Protein 7XJM (pdb70)

Organism: Vibrio cholerae serotype O1 (strain ATCC 39315 / El Tor Inaba N16961) (NCBI:txid243277)

Solvent-accessible surface area: 50312 Å² total; per-residue (Å²): 189,28,130,62,0,78,1,2,0,15,15,73,9,16,18,57,100,5,25,104,60,0,50,182,99,45,60,6,103,27,56,60,45,46,7,17,6,0,37,39,0,38,58,48,10,97,51,25,64,37,40,16,2,0,0,0,0,4,14,12,12,0,19,30,0,44,44,18,24,23,9,42,92,5,54,58,104,80,6,74,38,44,160,12,5,20,94,110,42,30,102,81,128,36,4,88,41,4,98,29,0,0,0,17,12,24,0,0,0,0,0,0,0,14,60,119,115,44,97,91,188,50,4,119,47,4,21,39,0,32,63,92,118,9,61,37,69,0,0,1,0,5,3,2,8,4,0,0,1,0,0,0,11,77,60,65,83,59,4,32,12,34,52,18,139,38,0,73,15,0,16,117,21,1,112,138,0,51,93,6,21,90,15,8,0,1,16,8,0,3,40,2,2,62,46,41,59,4,20,1,0,0,0,18,0,0,5,0,26,73,0,47,114,116,64,18,42,0,54,5,12,27,0,81,102,2,0,0,6,14,8,4,0,0,0,0,7,51,28,10,148,8,59,75,0,0,4,109,1,0,23,7,7,3,60,16,117,6,13,8,92,10,3,68,79,5,0,8,0,8,0,2,94,57,0,65,99,108,11,62,165,158,5,27,110,28,96,5,0,39,9,66,115,68,12,79,102,77,14,60,116,7,71,76,5,9,17,0,18,77,10,1,50,82,24,6,93,81,4,44,113,138,188,83,62,0,66,0,30,0,19,10,43,9,15,19,77,83,1,23,97,58,0,48,164,100,35,52,1,117,25,44,58,34,62,6,54,9,0,41,30,0,42,51,74,36,104,148,104,30,1,0,0,0,0,4,15,13,12,0,20,32,0,40,41,17,23,22,9,48,63,10,55,60,103,90,5,76,40,46,161,12,6,25,97,112,45,30,102,86,128,40,2,81,40,4,96,20,0,0,1,15,12,22,0,0,0,0,0,0,0,17,51,120,130,47,93,82,168,51,2,101,50,4,20,37,0,33,59,93,120,12,61,37,73,0,0,0,0,30,3,4,8,4,1,0,1,0,0,0,6,75,61,64,85,59,4,34,11,32,55,11,156,37,0,91,14,0,31,138,20,1,113,137,0,51,94,6,22,100,51,39,27,2,65,96,0,7,78,7,3,62,69,55,110,3,22,2,0,0,0,16,0,0,0,0,20,35,0,44,122,128,68,20,41,0,50,7,17,27,0,99,102,0,0,0,6,14,8,4,0,0,0,0,6,53,51,9,175,38,69,133,8,0,3,101,2,0,21,8,6,3,59,18,115,9,13,9,88,8,3,65,88,4,0,4,0,8,0,2,97,53,0,69,94,103,11,60,164,158,6,29,109,25,96,6,0,41,10,70,116,68,13,76,102,79,15,56,118,8,72,75,5,7,18,0,20,95,15,1,49,82,20,7,94,89,10,78,160,83,158,61,0,77,0,11,0,16,9,63,8,16,20,76,96,4,24,106,60,0,50,182,97,44,55,6,126,26,56,59,46,70,10,59,12,0,41,47,0,38,56,102,21,99,77,194,79,42,47,36,2,0,0,0,0,4,13,14,14,0,17,36,0,36,36,20,26,21,9,42,83,3,53,60,104,80,6,78,44,44,170,8,5,24,90,112,41,29,101,80,131,31,2,81,40,3,96,29,0,0,0,15,11,21,0,0,0,0,0,0,0,20,52,118,128,38,70,142,133,62,4,90,50,4,21,43,0,33,62,94,132,14,62,37,72,0,0,0,0,30,4,4,7,4,0,0,1,0,0,0,13,83,60,60,83,60,3,32,13,31,32,9,135,37,0,86,15,0,30,138,20,0,109,138,0,47,93,6,21,98,53,41,30,1,43,97,0,6,76,7,3,57,70,59,110,4,26,2,0,0,0,17,0,0,2,0,22,65,0,43,113,136,67,19,41,0,59,13,16,25,0,94,116,0,0,0,6,15,8,4,0,0,0,0,10,52,55,10,178,12,66,76,0,0,4,110,1,0,21,8,7,3,60,15,115,7,12,9,89,8,2,65,74,7,0,6,0,8,0,2,102,58,0,69,104,109,13,62,162,159,7,27,108,26,100,4,0,39,10,70,115,69,11,76,103,75,14,53,109,6,68,74,5,8,22,0,27,79,12,0,60,84,22,13,98,82,4,74,96,165,208,31,148,61,0,24,0,6,0,16,9,49,9,14,20,59,95,9,27,92,63,0,51,166,95,44,57,5,104,27,52,54,24,55,6,40,6,0,32,42,0,36,55,39,14,94,23,1,25,32,10,4,0,0,0,0,0,4,17,14,12,0,17,31,0,33,38,18,22,20,7,40,66,10,53,60,103,80,5,76,38,43,159,13,5,25,94,110,44,29,100,80,128,36,2,80,40,3,92,10,0,0,1,16,10,9,0,0,0,0,0,0,0,17,55,118,130,47,86,82,164,56,3,105,43,3,20,37,0,35,57,96,116,12,62,38,71,0,0,0,0,16,3,4,8,4,0,0,1,0,0,0,9,76,62,65,83,57,4,33,12,30,54,24,152,39,0,72,14,0,27,118,21,0,116,138,0,40,94,7,23,98,31,32,2,2,11,73,0,7,64,5,3,59,70,56,101,4,21,1,0,0,0,18,0,0,0,0,26,42,0,50,121,135,68,20,41,0,55,5,17,39,3,105,106,2,0,0,0,14,9,4,0,1,0,0,9,52,27,9,86,8,63,76,0,0,5,108,1,0,22,3,7,3,58,15,119,14,11,11,112,6,2,65,77,4,0,4,0,7,0,2,96,56,0,61,92,109,7,65,156,159,10,16,108,39,76,21,1,33,8,56,114,69,24,41,102,80,10,61,99,6,72,79,4,8,23,0,22,78,18,0,49,80,29,6,95,96,20,80,162

Foldseek 3Di:
DQLEFEEEEAALQDDPVLQVVLCVVPVYHYPYDYDLELVRQVVVCVVVVDDHFKYKHWLQCQLVCVVVQFFFFADCVLQPLLVLFACVPDQDPSQGPCRFWAFFFKWWKFKKAQVVPDDLVQDAALVSLLPPVLFLAEEEALYLLRLLLRLLVVVVHHSLDLDLVSSVSSLVSVLSNLRNYNYHHRRLVLVCCLVVVHRIYMDMLLSQLLSVVVPTRMFGRQHLAAIEIITMTMGTTNNNPNNSSSSSVNNSSLPLVNVLVSCNNRVTDTSRNSNNVVHDPCSNVPCRHDPDPSSVVRHDYHHHNPPSVVVSVVSSVVSVVD/DAEAEEEEAALLDDPVLQVVLCVVPVYHYNYHYDLELVVQVVVLVVPGFKYKHWLQCQLVCVVVQFFFFADCVLAPLLVLFACVVAQDPSQGPCRFWAFFFKWWKFKKAQVVVDDLVQDAALVSLLDPVLFLAEEEALYLLRLLLRLLVVVVHHSLDLDLVSSVSSLVSLLSNLRNHNYHHRRQVLVCCLVVVHRIYMDMLLSQVLSVVVVTRMFGRQHLAAIEIITMTMGTTPPHPNNSSSSSVVNSSLPLVNVQVSCNNRLTDTSRNSNNVVHDPCSNVVCRHDPDPSSVVRHDYHHHNPPSVVVSVVSSVVSVD/DLEFEEEEAALQDDPVLQVVLCVVPVYHYNYDYDQALVVQVVQLPDPPDAHFKYKHWLQCQLVCVVVQFFFFADCVLAPLLVLFAVVPDQDVSQHPCRFWRFFFKWWKFKKAQCVVDPLPPDAALVSLLDPVLFLAAEEALYLLRLLLRLLFVVVHHSLDLDLVSSVNSLVSLLSNLRNYNYHHRRQSLVCVLVVVHRIYMDILLSQVLSVVVVTRMFGRQHLAAIEMITMTMGTTNNHPCNSSSSSVNNSSLPLVNVLVSCNNRVTDTSRNSNLVVHDPCSNVRCRTDPDPSSVVRHDYHHHNPPSVVVSVVSSVVSVVD/DQLEAEEEEAALQDDPVLQVVLCVVRVYHYNYDYDLELVVVVVCCVVVPDDHFKYKHWLQCQLVCVVVQFFFFADCVLAPLLVLFAVVPDQDPSQGPCRFWAFFFKWWKFKKAQVVVDPLVQDAALVSLLDPVLFLAEEEALYLLRLLLRLLVVVVHHSLALDLVSSVSSLVSVLSNLRNYNYHHRRLVLVCCLVVVHRIYMDILLSQVLSVVVVTRMAGHQHQAAIEIITMTMGGTNNNPNNSSSSSVNSSSLPLVNVLVSCVNRLEDTSRNSNLVVHDPCSNVPCSHVPDPSSVVRHDYHHHNPPSVVVSVVSSVVSVD

Structure (mmCIF, N/CA/C/O backbone):
data_7XJM
#
_entry.id   7XJM
#
_cell.length_a   85.825
_cell.length_b   87.214
_cell.length_c   174.521
_cell.angle_alpha   90.000
_cell.angle_beta   90.000
_cell.angle_gamma   90.000
#
_symmetry.space_group_name_H-M   'P 21 21 21'
#
loop_
_entity.id
_entity.type
_entity.pdbx_description
1 polymer 'Putrescine-binding periplasmic protein'
2 non-polymer SPERMIDINE
3 non-polymer 'HEXAETHYLENE GLYCOL'
4 non-polymer 'TETRAETHYLENE GLYCOL'
5 water water
#
loop_
_atom_site.group_PDB
_atom_site.id
_atom_site.type_symbol
_atom_site.label_atom_id
_atom_site.label_alt_id
_atom_site.label_comp_id
_atom_site.label_asym_id
_atom_site.label_entity_id
_atom_site.label_seq_id
_atom_site.pdbx_PDB_ins_code
_atom_site.Cartn_x
_atom_site.Cartn_y
_atom_site.Cartn_z
_atom_site.occupancy
_atom_site.B_iso_or_equiv
_atom_site.auth_seq_id
_atom_site.auth_comp_id
_atom_site.auth_asym_id
_atom_site.auth_atom_id
_atom_site.pdbx_PDB_model_num
ATOM 1 N N . LYS A 1 4 ? -45.007 -14.948 -18.370 1.00 55.41 23 LYS A N 1
ATOM 2 C CA . LYS A 1 4 ? -44.258 -13.927 -19.108 1.00 53.40 23 LYS A CA 1
ATOM 3 C C . LYS A 1 4 ? -45.107 -12.675 -19.317 1.00 54.45 23 LYS A C 1
ATOM 4 O O . LYS A 1 4 ? -46.232 -12.761 -19.800 1.00 55.67 23 LYS A O 1
ATOM 10 N N . ASP A 1 5 ? -44.567 -11.513 -18.924 1.00 48.57 24 ASP A N 1
ATOM 11 C CA . ASP A 1 5 ? -45.211 -10.200 -19.037 1.00 46.75 24 ASP A CA 1
ATOM 12 C C . ASP A 1 5 ? -46.456 -10.024 -18.122 1.00 49.60 24 ASP A C 1
ATOM 13 O O . ASP A 1 5 ? -47.225 -9.078 -18.313 1.00 50.16 24 ASP A O 1
ATOM 18 N N . GLN A 1 6 ? -46.609 -10.905 -17.101 1.00 44.77 25 GLN A N 1
ATOM 19 C CA . GLN A 1 6 ? -47.668 -10.853 -16.081 1.00 43.83 25 GLN A CA 1
ATOM 20 C C . GLN A 1 6 ? -47.113 -10.108 -14.863 1.00 41.87 25 GLN A C 1
ATOM 21 O O . GLN A 1 6 ? -47.841 -9.829 -13.911 1.00 41.94 25 GLN A O 1
ATOM 27 N N . GLU A 1 7 ? -45.804 -9.851 -14.877 1.00 35.15 26 GLU A N 1
ATOM 28 C CA . GLU A 1 7 ? -45.100 -9.148 -13.819 1.00 33.02 26 GLU A CA 1
ATOM 29 C C . GLU A 1 7 ? -44.021 -8.240 -14.369 1.00 35.10 26 GLU A C 1
ATOM 30 O O . GLU A 1 7 ? -43.655 -8.348 -15.537 1.00 33.75 26 GLU A O 1
ATOM 36 N N . LEU A 1 8 ? -43.520 -7.341 -13.532 1.00 29.92 27 LEU A N 1
ATOM 37 C CA . LEU A 1 8 ? -42.498 -6.394 -13.931 1.00 28.97 27 LEU A CA 1
ATOM 38 C C . LEU A 1 8 ? -41.560 -6.137 -12.760 1.00 31.48 27 LEU A C 1
ATOM 39 O O . LEU A 1 8 ? -42.016 -5.741 -11.689 1.00 30.15 27 LEU A O 1
ATOM 44 N N . TYR A 1 9 ? -40.251 -6.349 -12.974 1.00 28.66 28 TYR A N 1
ATOM 45 C CA . TYR A 1 9 ? -39.234 -6.077 -11.957 1.00 26.79 28 TYR A CA 1
ATOM 46 C C . TYR A 1 9 ? -38.675 -4.719 -12.272 1.00 27.66 28 TYR A C 1
ATOM 47 O O . TYR A 1 9 ? -37.992 -4.544 -13.280 1.00 25.76 28 TYR A O 1
ATOM 56 N N . PHE A 1 10 ? -39.007 -3.734 -11.435 1.00 24.76 29 PHE A N 1
ATOM 57 C CA . PHE A 1 10 ? -38.659 -2.332 -11.675 1.00 23.56 29 PHE A CA 1
ATOM 58 C C . PHE A 1 10 ? -37.784 -1.786 -10.554 1.00 25.64 29 PHE A C 1
ATOM 59 O O . PHE A 1 10 ? -38.202 -1.740 -9.397 1.00 25.38 29 PHE A O 1
ATOM 67 N N . TYR A 1 11 ? -36.561 -1.371 -10.916 1.00 23.64 30 TYR A N 1
ATOM 68 C CA . TYR A 1 11 ? -35.564 -0.830 -9.990 1.00 22.08 30 TYR A CA 1
ATOM 69 C C . TYR A 1 11 ? -35.409 0.650 -10.304 1.00 25.05 30 TYR A C 1
ATOM 70 O O . TYR A 1 11 ? -35.041 1.004 -11.420 1.00 24.85 30 TYR A O 1
ATOM 79 N N . ASN A 1 12 ? -35.733 1.524 -9.328 1.00 22.26 31 ASN A N 1
ATOM 80 C CA . ASN A 1 12 ? -35.736 2.962 -9.591 1.00 20.96 31 ASN A CA 1
ATOM 81 C C . ASN A 1 12 ? -35.192 3.750 -8.415 1.00 23.94 31 ASN A C 1
ATOM 82 O O . ASN A 1 12 ? -34.963 3.189 -7.344 1.00 22.48 31 ASN A O 1
ATOM 87 N N . TRP A 1 13 ? -34.989 5.058 -8.622 1.00 21.79 32 TRP A N 1
ATOM 88 C CA . TRP A 1 13 ? -34.580 5.955 -7.545 1.00 22.64 32 TRP A CA 1
ATOM 89 C C . TRP A 1 13 ? -35.681 5.999 -6.504 1.00 26.25 32 TRP A C 1
ATOM 90 O O . TRP A 1 13 ? -36.867 5.906 -6.848 1.00 25.61 32 TRP A O 1
ATOM 101 N N . SER A 1 14 ? -35.301 6.202 -5.244 1.00 22.29 33 SER A N 1
ATOM 102 C CA . SER A 1 14 ? -36.277 6.405 -4.183 1.00 21.74 33 SER A CA 1
ATOM 103 C C . SER A 1 14 ? -37.043 7.689 -4.512 1.00 26.21 33 SER A C 1
ATOM 104 O O . SER A 1 14 ? -36.555 8.497 -5.304 1.00 25.38 33 SER A O 1
ATOM 107 N N . GLU A 1 15 ? -38.242 7.864 -3.922 1.00 26.84 34 GLU A N 1
ATOM 108 C CA . GLU A 1 15 ? -39.095 9.070 -3.972 1.00 27.00 34 GLU A CA 1
ATOM 109 C C . GLU A 1 15 ? -39.782 9.416 -5.293 1.00 29.74 34 GLU A C 1
ATOM 110 O O . GLU A 1 15 ? -40.667 10.268 -5.267 1.00 29.74 34 GLU A O 1
ATOM 116 N N . TYR A 1 16 ? -39.386 8.826 -6.422 1.00 25.79 35 TYR A N 1
ATOM 117 C CA . TYR A 1 16 ? -39.955 9.177 -7.726 1.00 25.47 35 TYR A CA 1
ATOM 118 C C . TYR A 1 16 ? -41.384 8.729 -7.972 1.00 29.25 35 TYR A C 1
ATOM 119 O O . TYR A 1 16 ? -42.141 9.466 -8.622 1.00 28.01 35 TYR A O 1
ATOM 128 N N . ILE A 1 17 ? -41.729 7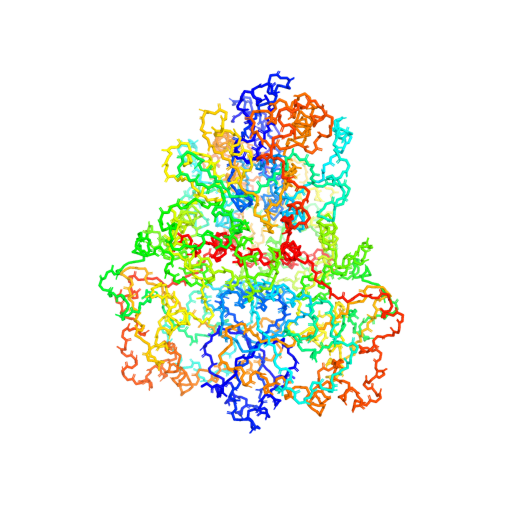.498 -7.554 1.00 25.33 36 ILE A N 1
ATOM 129 C CA . ILE A 1 17 ? -43.063 6.980 -7.875 1.00 25.45 36 ILE A CA 1
ATOM 130 C C . ILE A 1 17 ? -43.897 6.756 -6.633 1.00 30.81 36 ILE A C 1
ATOM 131 O O . ILE A 1 17 ? -43.608 5.821 -5.871 1.00 30.35 36 ILE A O 1
ATOM 136 N N . PRO A 1 18 ? -44.980 7.549 -6.473 1.00 28.90 37 PRO A N 1
ATOM 137 C CA . PRO A 1 18 ? -45.914 7.320 -5.352 1.00 29.01 37 PRO A CA 1
ATOM 138 C C . PRO A 1 18 ? -46.520 5.918 -5.447 1.00 31.68 37 PRO A C 1
ATOM 139 O O . PRO A 1 18 ? -46.769 5.423 -6.554 1.00 28.62 37 PRO A O 1
ATOM 143 N N . SER A 1 19 ? -46.735 5.269 -4.290 1.00 31.89 38 SER A N 1
ATOM 144 C CA . SER A 1 19 ? -47.302 3.917 -4.197 1.00 32.81 38 SER A CA 1
ATOM 145 C C . SER A 1 19 ? -48.625 3.775 -4.967 1.00 37.59 38 SER A C 1
ATOM 146 O O . SER A 1 19 ? -48.839 2.747 -5.611 1.00 37.93 38 SER A O 1
ATOM 149 N N . GLU A 1 20 ? -49.487 4.828 -4.946 1.00 34.69 39 GLU A N 1
ATOM 150 C CA . GLU A 1 20 ? -50.781 4.819 -5.644 1.00 35.56 39 GLU A CA 1
ATOM 151 C C . GLU A 1 20 ? -50.615 4.743 -7.150 1.00 37.71 39 GLU A C 1
ATOM 152 O O . GLU A 1 20 ? -51.458 4.161 -7.826 1.00 37.40 39 GLU A O 1
ATOM 158 N N . VAL A 1 21 ? -49.510 5.300 -7.674 1.00 33.23 40 VAL A N 1
ATOM 159 C CA . VAL A 1 21 ? -49.238 5.281 -9.110 1.00 32.66 40 VAL A CA 1
ATOM 160 C C . VAL A 1 21 ? -48.941 3.844 -9.581 1.00 36.21 40 VAL A C 1
ATOM 161 O O . VAL A 1 21 ? -49.472 3.420 -10.615 1.00 35.26 40 VAL A O 1
ATOM 165 N N . LEU A 1 22 ? -48.173 3.068 -8.785 1.00 32.68 41 LEU A N 1
ATOM 166 C CA . LEU A 1 22 ? -47.894 1.659 -9.114 1.00 33.22 41 LEU A CA 1
ATOM 167 C C . LEU A 1 22 ? -49.177 0.821 -9.026 1.00 36.53 41 LEU A C 1
ATOM 168 O O . LEU A 1 22 ? -49.398 -0.057 -9.863 1.00 35.99 41 LEU A O 1
ATOM 173 N N . GLU A 1 23 ? -50.037 1.123 -8.018 1.00 32.97 42 GLU A N 1
ATOM 174 C CA . GLU A 1 23 ? -51.345 0.482 -7.852 1.00 34.28 42 GLU A CA 1
ATOM 175 C C . GLU A 1 23 ? -52.192 0.739 -9.102 1.00 39.67 42 GLU A C 1
ATOM 176 O O . GLU A 1 23 ? -52.828 -0.192 -9.620 1.00 40.80 42 GLU A O 1
ATOM 182 N N . ASP A 1 24 ? -52.169 2.000 -9.607 1.00 34.98 43 ASP A N 1
ATOM 183 C CA . ASP A 1 24 ? -52.922 2.400 -10.795 1.00 35.62 43 ASP A CA 1
ATOM 184 C C . ASP A 1 24 ? -52.443 1.654 -12.026 1.00 36.92 43 ASP A C 1
ATOM 185 O O . ASP A 1 24 ? -53.269 1.214 -12.822 1.00 38.23 43 ASP A O 1
ATOM 190 N N . PHE A 1 25 ? -51.109 1.475 -12.173 1.00 34.10 44 PHE A N 1
ATOM 191 C CA . PHE A 1 25 ? -50.547 0.721 -13.298 1.00 33.36 44 PHE A CA 1
ATOM 192 C C . PHE A 1 25 ? -51.061 -0.726 -13.280 1.00 40.15 44 PHE A C 1
ATOM 193 O O . PHE A 1 25 ? -51.488 -1.229 -14.322 1.00 42.43 44 PHE A O 1
ATOM 201 N N . THR A 1 26 ? -51.002 -1.392 -12.102 1.00 38.09 45 THR A N 1
ATOM 202 C CA . THR A 1 26 ? -51.457 -2.776 -11.932 1.00 40.32 45 THR A CA 1
ATOM 203 C C . THR A 1 26 ? -52.962 -2.896 -12.203 1.00 47.33 45 THR A C 1
ATOM 204 O O . THR A 1 26 ? -53.384 -3.862 -12.836 1.00 48.86 45 THR A O 1
ATOM 208 N N . LYS A 1 27 ? -53.759 -1.904 -11.771 1.00 44.90 46 LYS A N 1
ATOM 209 C CA . LYS A 1 27 ? -55.201 -1.899 -12.022 1.00 46.30 46 LYS A CA 1
ATOM 210 C C . LYS A 1 27 ? -55.500 -1.835 -13.526 1.00 49.97 46 LYS A C 1
ATOM 211 O O . LYS A 1 27 ? -56.342 -2.587 -14.025 1.00 51.07 46 LYS A O 1
ATOM 217 N N . GLU A 1 28 ? -54.783 -0.960 -14.240 1.00 44.55 47 GLU A N 1
ATOM 218 C CA . GLU A 1 28 ? -54.941 -0.727 -15.674 1.00 45.51 47 GLU A CA 1
ATOM 219 C C . GLU A 1 28 ? -54.468 -1.890 -16.557 1.00 50.19 47 GLU A C 1
ATOM 220 O O . GLU A 1 28 ? -55.114 -2.200 -17.555 1.00 53.03 47 GLU A O 1
ATOM 226 N N . THR A 1 29 ? -53.347 -2.521 -16.205 1.00 43.69 48 THR A N 1
ATOM 227 C CA . THR A 1 29 ? -52.719 -3.558 -17.028 1.00 42.76 48 THR A CA 1
ATOM 228 C C . THR A 1 29 ? -52.856 -5.002 -16.548 1.00 46.20 48 THR A C 1
ATOM 229 O O . THR A 1 29 ? -52.655 -5.922 -17.343 1.00 46.90 48 THR A O 1
ATOM 233 N N . GLY A 1 30 ? -53.085 -5.190 -15.250 1.00 42.20 49 GLY A N 1
ATOM 234 C CA . GLY A 1 30 ? -53.118 -6.510 -14.631 1.00 42.60 49 GLY A CA 1
ATOM 235 C C . GLY A 1 30 ? -51.720 -7.017 -14.309 1.00 44.69 49 GLY A C 1
ATOM 236 O O . GLY A 1 30 ? -51.578 -8.121 -13.781 1.00 46.09 49 GLY A O 1
ATOM 237 N N . ILE A 1 31 ? -50.671 -6.204 -14.609 1.00 36.80 50 ILE A N 1
ATOM 238 C CA . ILE A 1 31 ? -49.259 -6.538 -14.404 1.00 35.06 50 ILE A CA 1
ATOM 239 C C . ILE A 1 31 ? -48.828 -6.199 -12.972 1.00 38.60 50 ILE A C 1
ATOM 240 O O . ILE A 1 31 ? -48.904 -5.042 -12.557 1.00 38.91 50 ILE A O 1
ATOM 245 N N . LYS A 1 32 ? -48.343 -7.215 -12.247 1.00 35.63 51 LYS A N 1
ATOM 246 C CA . LYS A 1 32 ? -47.825 -7.079 -10.878 1.00 34.07 51 LYS A CA 1
ATOM 247 C C . LYS A 1 32 ? -46.442 -6.407 -10.944 1.00 35.86 51 LYS A C 1
ATOM 248 O O . LYS A 1 32 ? -45.605 -6.815 -11.753 1.00 34.60 51 LYS A O 1
ATOM 254 N N . VAL A 1 33 ? -46.206 -5.385 -10.105 1.00 30.46 52 VAL A N 1
ATOM 255 C CA . VAL A 1 33 ? -44.909 -4.688 -10.077 1.00 28.89 52 VAL A CA 1
ATOM 256 C C . VAL A 1 33 ? -44.112 -5.116 -8.860 1.00 33.03 52 VAL A C 1
ATOM 257 O O . VAL A 1 33 ? -44.590 -4.976 -7.729 1.00 34.65 52 VAL A O 1
ATOM 261 N N . ILE A 1 34 ? -42.909 -5.650 -9.091 1.00 27.51 53 ILE A N 1
ATOM 262 C CA . ILE A 1 34 ? -41.987 -5.992 -8.008 1.00 26.64 53 ILE A CA 1
ATOM 263 C C . ILE A 1 34 ? -41.034 -4.805 -8.015 1.00 29.36 53 ILE A C 1
ATOM 264 O O . ILE A 1 34 ? -40.137 -4.715 -8.865 1.00 27.34 53 ILE A O 1
ATOM 269 N N . TYR A 1 35 ? -41.297 -3.848 -7.115 1.00 26.99 54 TYR A N 1
ATOM 270 C CA . TYR A 1 35 ? -40.583 -2.576 -7.084 1.00 25.87 54 TYR A CA 1
ATOM 271 C C . TYR A 1 35 ? -39.511 -2.500 -6.033 1.00 29.53 54 TYR A C 1
ATOM 272 O O . TYR A 1 35 ? -39.744 -2.898 -4.895 1.00 28.69 54 TYR A O 1
ATOM 281 N N . SER A 1 36 ? -38.341 -1.947 -6.386 1.00 25.43 55 SER A N 1
ATOM 282 C CA . SER A 1 36 ? -37.277 -1.751 -5.390 1.00 24.48 55 SER A CA 1
ATOM 283 C C . SER A 1 36 ? -36.545 -0.464 -5.714 1.00 27.16 55 SER A C 1
ATOM 284 O O . SER A 1 36 ? -36.662 0.045 -6.837 1.00 24.10 55 SER A O 1
ATOM 287 N N . THR A 1 37 ? -35.867 0.120 -4.714 1.00 24.90 56 THR A N 1
ATOM 288 C CA . THR A 1 37 ? -35.244 1.425 -4.930 1.00 23.82 56 THR A CA 1
ATOM 289 C C . THR A 1 37 ? -33.771 1.498 -4.590 1.00 25.49 56 THR A C 1
ATOM 290 O O . THR A 1 37 ? -33.248 0.680 -3.827 1.00 24.74 56 THR A O 1
ATOM 294 N N . TYR A 1 38 ? -33.114 2.519 -5.142 1.00 22.07 57 TYR A N 1
ATOM 295 C CA . TYR A 1 38 ? -31.715 2.831 -4.856 1.00 21.78 57 TYR A CA 1
ATOM 296 C C . TYR A 1 38 ? -31.576 4.349 -4.668 1.00 24.46 57 TYR A C 1
ATOM 297 O O . TYR A 1 38 ? -32.463 5.109 -5.069 1.00 23.79 57 TYR A O 1
ATOM 306 N N . GLU A 1 39 ? -30.457 4.787 -4.111 1.00 21.38 58 GLU A N 1
ATOM 307 C CA . GLU A 1 39 ? -30.185 6.194 -3.784 1.00 21.87 58 GLU A CA 1
ATOM 308 C C . GLU A 1 39 ? -29.083 6.783 -4.676 1.00 23.90 58 GLU A C 1
ATOM 309 O O . GLU A 1 39 ? -28.804 7.977 -4.593 1.00 23.58 58 GLU A O 1
ATOM 315 N N . SER A 1 40 ? -28.427 5.952 -5.504 1.00 20.56 59 SER A N 1
ATOM 316 C CA . SER A 1 40 ? -27.357 6.443 -6.378 1.00 20.26 59 SER A CA 1
ATOM 317 C C . SER A 1 40 ? -27.166 5.515 -7.570 1.00 23.94 59 SER A C 1
ATOM 318 O O . SER A 1 40 ? -27.516 4.345 -7.493 1.00 22.59 59 SER A O 1
ATOM 321 N N . ASN A 1 41 ? -26.588 6.026 -8.651 1.00 22.75 60 ASN A N 1
ATOM 322 C CA . ASN A 1 41 ? -26.236 5.222 -9.829 1.00 21.73 60 ASN A CA 1
ATOM 323 C C . ASN A 1 41 ? -25.228 4.158 -9.414 1.00 24.86 60 ASN A C 1
ATOM 324 O O . ASN A 1 41 ? -25.247 3.060 -9.942 1.00 23.74 60 ASN A O 1
ATOM 329 N N . GLU A 1 42 ? -24.305 4.499 -8.499 1.00 22.07 61 GLU A N 1
ATOM 330 C CA . GLU A 1 42 ? -23.233 3.583 -8.062 1.00 21.86 61 GLU A CA 1
ATOM 331 C C . GLU A 1 42 ? -23.812 2.378 -7.305 1.00 25.33 61 GLU A C 1
ATOM 332 O O . GLU A 1 42 ? -23.407 1.236 -7.558 1.00 24.35 61 GLU A O 1
ATOM 338 N N . SER A 1 43 ? -24.843 2.615 -6.463 1.00 24.42 62 SER A N 1
ATOM 339 C CA . SER A 1 43 ? -25.524 1.526 -5.736 1.00 24.32 62 SER A CA 1
ATOM 340 C C . SER A 1 43 ? -26.333 0.684 -6.706 1.00 26.26 62 SER A C 1
ATOM 341 O O . SER A 1 43 ? -26.273 -0.550 -6.642 1.00 25.90 62 SER A O 1
ATOM 344 N N . MET A 1 44 ? -27.059 1.346 -7.624 1.00 21.70 63 MET A N 1
ATOM 345 C CA A MET A 1 44 ? -27.846 0.670 -8.659 0.50 20.92 63 MET A CA 1
ATOM 346 C CA B MET A 1 44 ? -27.849 0.674 -8.652 0.50 20.87 63 MET A CA 1
ATOM 347 C C . MET A 1 44 ? -26.947 -0.257 -9.488 1.00 25.72 63 MET A C 1
ATOM 348 O O . MET A 1 44 ? -27.287 -1.422 -9.721 1.00 26.16 63 MET A O 1
ATOM 357 N N . TYR A 1 45 ? -25.825 0.282 -9.970 1.00 21.85 64 TYR A N 1
ATOM 358 C CA . TYR A 1 45 ? -24.894 -0.409 -10.829 1.00 22.93 64 TYR A CA 1
ATOM 359 C C . TYR A 1 45 ? -24.293 -1.625 -10.128 1.00 27.41 64 TYR A C 1
ATOM 360 O O . TYR A 1 45 ? -24.251 -2.705 -10.728 1.00 28.72 64 TYR A O 1
ATOM 369 N N . ALA A 1 46 ? -23.884 -1.472 -8.849 1.00 24.89 65 ALA A N 1
ATOM 370 C CA . ALA A 1 46 ? -23.304 -2.582 -8.072 1.00 26.16 65 ALA A CA 1
ATOM 371 C C . ALA A 1 46 ? -24.311 -3.721 -7.937 1.00 30.80 65 ALA A C 1
ATOM 372 O O . ALA A 1 46 ? -23.928 -4.885 -8.078 1.00 32.67 65 ALA A O 1
ATOM 374 N N . LYS A 1 47 ? -25.597 -3.406 -7.686 1.00 26.83 66 LYS A N 1
ATOM 375 C CA . LYS A 1 47 ? -26.580 -4.469 -7.589 1.00 27.06 66 LYS A CA 1
ATOM 376 C C . LYS A 1 47 ? -26.780 -5.167 -8.931 1.00 31.11 66 LYS A C 1
ATOM 377 O O . LYS A 1 47 ? -26.766 -6.405 -8.967 1.00 28.64 66 LYS A O 1
ATOM 383 N N . LEU A 1 48 ? -26.937 -4.393 -10.040 1.00 28.04 67 LEU A N 1
ATOM 384 C CA . LEU A 1 48 ? -27.114 -5.012 -11.360 1.00 29.93 67 LEU A CA 1
ATOM 385 C C . LEU A 1 48 ? -25.940 -5.916 -11.715 1.00 34.38 67 LEU A C 1
ATOM 386 O O . LEU A 1 48 ? -26.158 -6.970 -12.311 1.00 33.48 67 LEU A O 1
ATOM 391 N N . LYS A 1 49 ? -24.714 -5.531 -11.311 1.00 32.24 68 LYS A N 1
ATOM 392 C CA . LYS A 1 49 ? -23.514 -6.341 -11.575 1.00 34.23 68 LYS A CA 1
ATOM 393 C C . LYS A 1 49 ? -23.504 -7.654 -10.805 1.00 42.08 68 LYS A C 1
ATOM 394 O O . LYS A 1 49 ? -23.180 -8.696 -11.381 1.00 43.49 68 LYS A O 1
ATOM 400 N N . THR A 1 50 ? -23.813 -7.599 -9.500 1.00 35.05 69 THR A N 1
ATOM 401 C CA . THR A 1 50 ? -23.849 -8.796 -8.658 1.00 35.07 69 THR A CA 1
ATOM 402 C C . THR A 1 50 ? -24.910 -9.756 -9.193 1.00 39.47 69 THR A C 1
ATOM 403 O O . THR A 1 50 ? -24.617 -10.944 -9.384 1.00 40.86 69 THR A O 1
ATOM 407 N N . GLN A 1 51 ? -26.129 -9.232 -9.474 1.00 33.48 70 GLN A N 1
ATOM 408 C CA . GLN A 1 51 ? -27.276 -10.046 -9.891 1.00 32.59 70 GLN A CA 1
ATOM 409 C C . GLN A 1 51 ? -27.216 -10.538 -11.326 1.00 37.48 70 GLN A C 1
ATOM 410 O O . GLN A 1 51 ? -27.737 -11.620 -11.599 1.00 38.59 70 GLN A O 1
ATOM 416 N N . GLY A 1 52 ? -26.636 -9.741 -12.221 1.00 34.66 71 GLY A N 1
ATOM 417 C CA . GLY A 1 52 ? -26.509 -10.062 -13.642 1.00 35.19 71 GLY A CA 1
ATOM 418 C C . GLY A 1 52 ? -27.772 -9.774 -14.432 1.00 40.02 71 GLY A C 1
ATOM 419 O O . GLY A 1 52 ? -27.728 -9.090 -15.465 1.00 40.12 71 GLY A O 1
ATOM 420 N N . ALA A 1 53 ? -28.905 -10.313 -13.953 1.00 35.79 72 ALA A N 1
ATOM 421 C CA . ALA A 1 53 ? -30.231 -10.141 -14.536 1.00 36.33 72 ALA A CA 1
ATOM 422 C C . ALA A 1 53 ? -31.252 -9.947 -13.388 1.00 38.49 72 ALA A C 1
ATOM 423 O O . ALA A 1 53 ? -30.865 -9.479 -12.309 1.00 37.94 72 ALA A O 1
ATOM 425 N N . GLY A 1 54 ? -32.521 -10.277 -13.629 1.00 33.34 73 GLY A N 1
ATOM 426 C CA . GLY A 1 54 ? -33.574 -10.144 -12.626 1.00 32.96 73 GLY A CA 1
ATOM 427 C C . GLY A 1 54 ? -34.333 -8.825 -12.679 1.00 34.43 73 GLY A C 1
ATOM 428 O O . GLY A 1 54 ? -35.226 -8.609 -11.856 1.00 34.24 73 GLY A O 1
ATOM 429 N N . TYR A 1 55 ? -33.993 -7.924 -13.637 1.00 28.83 74 TYR A N 1
ATOM 430 C CA . TYR A 1 55 ? -34.665 -6.615 -13.759 1.00 27.08 74 TYR A CA 1
ATOM 431 C C . TYR A 1 55 ? -35.187 -6.347 -15.149 1.00 27.81 74 TYR A C 1
ATOM 432 O O . TYR A 1 55 ? -34.487 -6.621 -16.122 1.00 26.90 74 TYR A O 1
ATOM 441 N N . ASP A 1 56 ? -36.379 -5.733 -15.231 1.00 24.74 75 ASP A N 1
ATOM 442 C CA . ASP A 1 56 ? -37.011 -5.367 -16.509 1.00 26.46 75 ASP A CA 1
ATOM 443 C C . ASP A 1 56 ? -36.847 -3.894 -16.849 1.00 30.61 75 ASP A C 1
ATOM 444 O O . ASP A 1 56 ? -36.929 -3.513 -18.021 1.00 29.42 75 ASP A O 1
ATOM 449 N N . LEU A 1 57 ? -36.689 -3.063 -15.807 1.00 27.80 76 LEU A N 1
ATOM 450 C CA . LEU A 1 57 ? -36.497 -1.627 -15.954 1.00 26.45 76 LEU A CA 1
ATOM 451 C C . LEU A 1 57 ? -35.506 -1.157 -14.923 1.00 29.11 76 LEU A C 1
ATOM 452 O O . LEU A 1 57 ? -35.524 -1.616 -13.774 1.00 27.81 76 LEU A O 1
ATOM 457 N N . VAL A 1 58 ? -34.667 -0.215 -15.329 1.00 25.04 77 VAL A N 1
ATOM 458 C CA . VAL A 1 58 ? -33.690 0.440 -14.458 1.00 24.76 77 VAL A CA 1
ATOM 459 C C . VAL A 1 58 ? -33.642 1.919 -14.884 1.00 28.18 77 VAL A C 1
ATOM 460 O O . VAL A 1 58 ? -34.036 2.237 -16.010 1.00 29.08 77 VAL A O 1
ATOM 464 N N . VAL A 1 59 ? -33.210 2.821 -13.983 1.00 23.35 78 VAL A N 1
ATOM 465 C CA . VAL A 1 59 ? -33.292 4.249 -14.288 1.00 21.81 78 VAL A CA 1
ATOM 466 C C . VAL A 1 59 ? -31.938 4.953 -14.092 1.00 25.62 78 VAL A C 1
ATOM 467 O O . VAL A 1 59 ? -31.721 5.632 -13.083 1.00 24.96 78 VAL A O 1
ATOM 471 N N . PRO A 1 60 ? -31.001 4.798 -15.039 1.00 23.06 79 PRO A N 1
ATOM 472 C CA . PRO A 1 60 ? -29.705 5.466 -14.864 1.00 23.86 79 PRO A CA 1
ATOM 473 C C . PRO A 1 60 ? -29.773 6.972 -15.143 1.00 26.83 79 PRO A C 1
ATOM 474 O O . PRO A 1 60 ? -30.560 7.428 -15.973 1.00 26.52 79 PRO A O 1
ATOM 478 N N . SER A 1 61 ? -28.862 7.730 -14.517 1.00 24.24 80 SER A N 1
ATOM 479 C CA . SER A 1 61 ? -28.675 9.123 -14.901 1.00 23.59 80 SER A CA 1
ATOM 480 C C . SER A 1 61 ? -27.981 9.054 -16.268 1.00 26.05 80 SER A C 1
ATOM 481 O O . SER A 1 61 ? -27.346 8.045 -16.598 1.00 25.39 80 SER A O 1
ATOM 484 N N . THR A 1 62 ? -28.089 10.108 -17.062 1.00 24.18 81 THR A N 1
ATOM 485 C CA . THR A 1 62 ? -27.537 10.112 -18.423 1.00 25.41 81 THR A CA 1
ATOM 486 C C . THR A 1 62 ? -26.034 9.790 -18.471 1.00 28.47 81 THR A C 1
ATOM 487 O O . THR A 1 62 ? -25.568 9.199 -19.446 1.00 27.92 81 THR A O 1
ATOM 491 N N . TYR A 1 63 ? -25.283 10.174 -17.416 1.00 26.90 82 TYR A N 1
ATOM 492 C CA . TYR A 1 63 ? -23.837 9.945 -17.369 1.00 26.68 82 TYR A CA 1
ATOM 493 C C . TYR A 1 63 ? -23.459 8.471 -17.093 1.00 29.32 82 TYR A C 1
ATOM 494 O O . TYR A 1 63 ? -22.270 8.148 -17.052 1.00 27.22 82 TYR A O 1
ATOM 503 N N . PHE A 1 64 ? -24.460 7.580 -16.946 1.00 25.16 83 PHE A N 1
ATOM 504 C CA . PHE A 1 64 ? -24.238 6.142 -16.796 1.00 23.72 83 PHE A CA 1
ATOM 505 C C . PHE A 1 64 ? -24.691 5.381 -18.038 1.00 28.17 83 PHE A C 1
ATOM 506 O O . PHE A 1 64 ? -24.356 4.215 -18.176 1.00 26.90 83 PHE A O 1
ATOM 514 N N . VAL A 1 65 ? -25.459 6.024 -18.939 1.00 26.72 84 VAL A N 1
ATOM 515 C CA . VAL A 1 65 ? -26.057 5.335 -20.088 1.00 25.63 84 VAL A CA 1
ATOM 516 C C . VAL A 1 65 ? -25.015 4.756 -21.063 1.00 29.76 84 VAL A C 1
ATOM 517 O O . VAL A 1 65 ? -25.093 3.561 -21.376 1.00 29.04 84 VAL A O 1
ATOM 521 N N . SER A 1 66 ? -24.060 5.575 -21.533 1.00 26.46 85 SER A N 1
ATOM 522 C CA . SER A 1 66 ? -23.029 5.089 -22.460 1.00 27.32 85 SER A CA 1
ATOM 523 C C . SER A 1 66 ? -22.193 3.924 -21.845 1.00 30.73 85 SER A C 1
ATOM 524 O O . SER A 1 66 ? -21.943 2.921 -22.523 1.00 30.46 85 SER A O 1
ATOM 527 N N . LYS A 1 67 ? -21.815 4.040 -20.553 1.00 26.81 86 LYS A N 1
ATOM 528 C CA . LYS A 1 67 ? -21.037 3.024 -19.822 1.00 27.01 86 LYS A CA 1
ATOM 529 C C . LYS A 1 67 ? -21.820 1.692 -19.812 1.00 30.10 86 LYS A C 1
ATOM 530 O O . LYS A 1 67 ? -21.288 0.653 -20.196 1.00 30.66 86 LYS A O 1
ATOM 536 N N . MET A 1 68 ? -23.100 1.745 -19.403 1.00 26.09 87 MET A N 1
ATOM 537 C CA . MET A 1 68 ? -23.956 0.552 -19.319 1.00 25.65 87 MET A CA 1
ATOM 538 C C . MET A 1 68 ? -24.210 -0.085 -20.690 1.00 29.30 87 MET A C 1
ATOM 539 O O . MET A 1 68 ? -24.176 -1.312 -20.802 1.00 29.31 87 MET A O 1
ATOM 544 N N . ARG A 1 69 ? -24.374 0.737 -21.734 1.00 28.30 88 ARG A N 1
ATOM 545 C CA . ARG A 1 69 ? -24.552 0.262 -23.115 1.00 29.03 88 ARG A CA 1
ATOM 546 C C . ARG A 1 69 ? -23.291 -0.498 -23.568 1.00 31.72 88 ARG A C 1
ATOM 547 O O . ARG A 1 69 ? -23.396 -1.633 -24.019 1.00 32.11 88 ARG A O 1
ATOM 555 N N . LYS A 1 70 ? -22.102 0.120 -23.417 1.00 28.91 89 LYS A N 1
ATOM 556 C CA . LYS A 1 70 ? -20.806 -0.473 -23.797 1.00 29.39 89 LYS A CA 1
ATOM 557 C C . LYS A 1 70 ? -20.493 -1.768 -23.045 1.00 32.67 89 LYS A C 1
ATOM 558 O O . LYS A 1 70 ? -19.804 -2.639 -23.578 1.00 33.77 89 LYS A O 1
ATOM 564 N N . GLU A 1 71 ? -20.994 -1.901 -21.813 1.00 30.01 90 GLU A N 1
ATOM 565 C CA . GLU A 1 71 ? -20.770 -3.102 -21.004 1.00 30.76 90 GLU A CA 1
ATOM 566 C C . GLU A 1 71 ? -21.804 -4.211 -21.261 1.00 35.87 90 GLU A C 1
ATOM 567 O O . GLU A 1 71 ? -21.750 -5.244 -20.602 1.00 36.80 90 GLU A O 1
ATOM 573 N N . GLY A 1 72 ? -22.693 -4.004 -22.235 1.00 31.45 91 GLY A N 1
ATOM 574 C CA . GLY A 1 72 ? -23.722 -4.967 -22.619 1.00 31.68 91 GLY A CA 1
ATOM 575 C C . GLY A 1 72 ? -24.820 -5.129 -21.584 1.00 33.71 91 GLY A C 1
ATOM 576 O O . GLY A 1 72 ? -25.496 -6.161 -21.559 1.00 32.62 91 GLY A O 1
ATOM 577 N N . MET A 1 73 ? -25.027 -4.103 -20.725 1.00 28.05 92 MET A N 1
ATOM 578 C CA . MET A 1 73 ? -26.009 -4.170 -19.649 1.00 27.03 92 MET A CA 1
ATOM 579 C C . MET A 1 73 ? -27.429 -3.810 -20.063 1.00 32.26 92 MET A C 1
ATOM 580 O O . MET A 1 73 ? -28.356 -4.101 -19.302 1.00 31.28 92 MET A O 1
ATOM 585 N N . LEU A 1 74 ? -27.599 -3.173 -21.246 1.00 29.62 93 LEU A N 1
ATOM 586 C CA . LEU A 1 74 ? -28.892 -2.693 -21.714 1.00 29.84 93 LEU A CA 1
ATOM 587 C C . LEU A 1 74 ? -29.313 -3.269 -23.042 1.00 35.17 93 LEU A C 1
ATOM 588 O O . LEU A 1 74 ? -28.480 -3.767 -23.808 1.00 35.96 93 LEU A O 1
ATOM 593 N N . GLN A 1 75 ? -30.610 -3.134 -23.351 1.00 29.75 94 GLN A N 1
ATOM 594 C CA . GLN A 1 75 ? -31.112 -3.523 -24.666 1.00 30.47 94 GLN A CA 1
ATOM 595 C C . GLN A 1 75 ? -31.843 -2.337 -25.303 1.00 35.21 94 GLN A C 1
ATOM 596 O O . GLN A 1 75 ? -32.256 -1.403 -24.611 1.00 33.55 94 GLN A O 1
ATOM 602 N N . GLU A 1 76 ? -31.973 -2.378 -26.622 1.00 34.52 95 GLU A N 1
ATOM 603 C CA . GLU A 1 76 ? -32.638 -1.338 -27.398 1.00 35.20 95 GLU A CA 1
ATOM 604 C C . GLU A 1 76 ? -34.124 -1.230 -27.071 1.00 38.00 95 GLU A C 1
ATOM 605 O O . GLU A 1 76 ? -34.804 -2.243 -26.903 1.00 38.56 95 GLU A O 1
ATOM 611 N N . ILE A 1 77 ? -34.601 0.013 -26.927 1.00 33.09 96 ILE A N 1
ATOM 612 C CA . ILE A 1 77 ? -35.998 0.323 -26.624 1.00 32.68 96 ILE A CA 1
ATOM 613 C C . ILE A 1 77 ? -36.744 0.571 -27.939 1.00 37.56 96 ILE A C 1
ATOM 614 O O . ILE A 1 77 ? -36.254 1.310 -28.806 1.00 37.41 96 ILE A O 1
ATOM 619 N N . ASP A 1 78 ? -37.926 -0.046 -28.080 1.00 34.43 97 ASP A N 1
ATOM 620 C CA . ASP A 1 78 ? -38.749 0.090 -29.273 1.00 35.81 97 ASP A CA 1
ATOM 621 C C . ASP A 1 78 ? -39.709 1.286 -29.129 1.00 39.16 97 ASP A C 1
ATOM 622 O O . ASP A 1 78 ? -40.708 1.183 -28.426 1.00 38.03 97 ASP A O 1
ATOM 627 N N . HIS A 1 79 ? -39.422 2.408 -29.826 1.00 36.11 98 HIS A N 1
ATOM 628 C CA . HIS A 1 79 ? -40.249 3.620 -29.775 1.00 36.73 98 HIS A CA 1
ATOM 629 C C . HIS A 1 79 ? -41.680 3.385 -30.264 1.00 42.43 98 HIS A C 1
ATOM 630 O O . HIS A 1 79 ? -42.586 4.088 -29.816 1.00 42.12 98 HIS A O 1
ATOM 637 N N . SER A 1 80 ? -41.888 2.401 -31.176 1.00 40.82 99 SER A N 1
ATOM 638 C CA . SER A 1 80 ? -43.216 2.083 -31.716 1.00 42.84 99 SER A CA 1
ATOM 639 C C . SER A 1 80 ? -44.159 1.530 -30.633 1.00 46.01 99 SER A C 1
ATOM 640 O O . SER A 1 80 ? -45.369 1.585 -30.809 1.00 46.78 99 SER A O 1
ATOM 643 N N . LYS A 1 81 ? -43.606 1.033 -29.507 1.00 42.40 100 LYS A N 1
ATOM 644 C CA . LYS A 1 81 ? -44.391 0.546 -28.359 1.00 42.28 100 LYS A CA 1
ATOM 645 C C . LYS A 1 81 ? -44.691 1.700 -27.382 1.00 45.67 100 LYS A C 1
ATOM 646 O O . LYS A 1 81 ? -45.426 1.511 -26.403 1.00 45.72 100 LYS A O 1
ATOM 652 N N . LEU A 1 82 ? -44.122 2.894 -27.650 1.00 40.58 101 LEU A N 1
ATOM 653 C CA . LEU A 1 82 ? -44.298 4.071 -26.792 1.00 38.73 101 LEU A CA 1
ATOM 654 C C . LEU A 1 82 ? -45.134 5.128 -27.495 1.00 42.12 101 LEU A C 1
ATOM 655 O O . LEU A 1 82 ? -44.592 6.018 -28.152 1.00 41.56 101 LEU A O 1
ATOM 660 N N . SER A 1 83 ? -46.465 5.033 -27.351 1.00 39.64 102 SER A N 1
ATOM 661 C CA . SER A 1 83 ? -47.408 5.975 -27.964 1.00 40.24 102 SER A CA 1
ATOM 662 C C . SER A 1 83 ? -47.181 7.430 -27.527 1.00 44.27 102 SER A C 1
ATOM 663 O O . SER A 1 83 ? -47.511 8.350 -28.281 1.00 45.04 102 SER A O 1
ATOM 666 N N . HIS A 1 84 ? -46.588 7.637 -26.327 1.00 40.61 103 HIS A N 1
ATOM 667 C CA . HIS A 1 84 ? -46.330 8.968 -25.791 1.00 39.95 103 HIS A CA 1
ATOM 668 C C . HIS A 1 84 ? -44.901 9.455 -26.024 1.00 41.82 103 HIS A C 1
ATOM 669 O O . HIS A 1 84 ? -44.536 10.494 -25.482 1.00 41.43 103 HIS A O 1
ATOM 676 N N . PHE A 1 85 ? -44.110 8.764 -26.883 1.00 38.35 104 PHE A N 1
ATOM 677 C CA . PHE A 1 85 ? -42.755 9.221 -27.208 1.00 37.83 104 PHE A CA 1
ATOM 678 C C . PHE A 1 85 ? -42.826 10.648 -27.807 1.00 41.83 104 PHE A C 1
ATOM 679 O O . PHE A 1 85 ? -41.988 11.490 -27.492 1.00 39.37 104 PHE A O 1
ATOM 687 N N . LYS A 1 86 ? -43.866 10.916 -28.628 1.00 41.73 105 LYS A N 1
ATOM 688 C CA . LYS A 1 86 ? -44.135 12.207 -29.279 1.00 42.18 105 LYS A CA 1
ATOM 689 C C . LYS A 1 86 ? -44.347 13.361 -28.264 1.00 46.20 105 LYS A C 1
ATOM 690 O O . LYS A 1 86 ? -44.214 14.531 -28.630 1.00 45.32 105 LYS A O 1
ATOM 696 N N . ASP A 1 87 ? -44.696 13.022 -27.002 1.00 42.37 106 ASP A N 1
ATOM 697 C CA . ASP A 1 87 ? -44.933 14.002 -25.938 1.00 42.02 106 ASP A CA 1
ATOM 698 C C . ASP A 1 87 ? -43.638 14.507 -25.278 1.00 42.74 106 ASP A C 1
ATOM 699 O O . ASP A 1 87 ? -43.672 15.492 -24.544 1.00 42.89 106 ASP A O 1
ATOM 704 N N . LEU A 1 88 ? -42.504 13.858 -25.558 1.00 37.64 107 LEU A N 1
ATOM 705 C CA . LEU A 1 88 ? -41.213 14.262 -25.007 1.00 35.20 107 LEU A CA 1
ATOM 706 C C . LEU A 1 88 ? -40.715 15.561 -25.615 1.00 37.80 107 LEU A C 1
ATOM 707 O O . LEU A 1 88 ? -40.960 15.828 -26.787 1.00 37.78 107 LEU A O 1
ATOM 712 N N . ASP A 1 89 ? -40.035 16.371 -24.807 1.00 35.63 108 ASP A N 1
ATOM 713 C CA . ASP A 1 89 ? -39.467 17.647 -25.228 1.00 37.09 108 ASP A CA 1
ATOM 714 C C . ASP A 1 89 ? -38.232 17.338 -26.074 1.00 41.66 108 ASP A C 1
ATOM 715 O O . ASP A 1 89 ? -37.300 16.695 -25.562 1.00 39.09 108 ASP A O 1
ATOM 720 N N . PRO A 1 90 ? -38.207 17.784 -27.361 1.00 41.30 109 PRO A N 1
ATOM 721 C CA . PRO A 1 90 ? -37.029 17.508 -28.220 1.00 41.23 109 PRO A CA 1
ATOM 722 C C . PRO A 1 90 ? -35.692 18.002 -27.674 1.00 45.03 109 PRO A C 1
ATOM 723 O O . PRO A 1 90 ? -34.657 17.469 -28.063 1.00 44.49 109 PRO A O 1
ATOM 727 N N . ASN A 1 91 ? -35.706 19.008 -26.785 1.00 42.73 110 ASN A N 1
ATOM 728 C CA . ASN A 1 91 ? -34.508 19.592 -26.170 1.00 42.24 110 ASN A CA 1
ATOM 729 C C . ASN A 1 91 ? -33.755 18.606 -25.266 1.00 45.20 110 ASN A C 1
ATOM 730 O O . ASN A 1 91 ? -32.588 18.849 -24.961 1.00 44.60 110 ASN A O 1
ATOM 735 N N . TYR A 1 92 ? -34.423 17.515 -24.832 1.00 39.79 111 TYR A N 1
ATOM 736 C CA . TYR A 1 92 ? -33.846 16.495 -23.951 1.00 38.28 111 TYR A CA 1
ATOM 737 C C . TYR A 1 92 ? -33.565 15.172 -24.666 1.00 41.12 111 TYR A C 1
ATOM 738 O O . TYR A 1 92 ? -33.110 14.210 -24.032 1.00 39.01 111 TYR A O 1
ATOM 747 N N . LEU A 1 93 ? -33.826 15.120 -25.978 1.00 38.86 112 LEU A N 1
ATOM 748 C CA . LEU A 1 93 ? -33.656 13.928 -26.804 1.00 37.90 112 LEU A CA 1
ATOM 749 C C . LEU A 1 93 ? -32.419 13.978 -27.686 1.00 42.24 112 LEU A C 1
ATOM 750 O O . LEU A 1 93 ? -31.889 15.057 -27.961 1.00 40.40 112 LEU A O 1
ATOM 755 N N . ASN A 1 94 ? -32.002 12.789 -28.179 1.00 39.41 113 ASN A N 1
ATOM 756 C CA . ASN A 1 94 ? -30.968 12.608 -29.187 1.00 40.35 113 ASN A CA 1
ATOM 757 C C . ASN A 1 94 ? -29.654 13.345 -28.872 1.00 43.30 113 ASN A C 1
ATOM 758 O O . ASN A 1 94 ? -29.154 14.161 -29.662 1.00 43.09 113 ASN A O 1
ATOM 763 N N . LYS A 1 95 ? -29.100 13.033 -27.705 1.00 37.56 114 LYS A N 1
ATOM 764 C CA . LYS A 1 95 ? -27.843 13.602 -27.231 1.00 36.77 114 LYS A CA 1
ATOM 765 C C . LYS A 1 95 ? -26.703 12.611 -27.479 1.00 40.35 114 LYS A C 1
ATOM 766 O O . LYS A 1 95 ? -26.983 11.416 -27.636 1.00 38.27 114 LYS A O 1
ATOM 772 N N . PRO A 1 96 ? -25.413 13.050 -27.477 1.00 39.90 115 PRO A N 1
ATOM 773 C CA . PRO A 1 96 ? -24.307 12.097 -27.709 1.00 39.34 115 PRO A CA 1
ATOM 774 C C . PRO A 1 96 ? -24.248 10.881 -26.766 1.00 41.60 115 PRO A C 1
ATOM 775 O O . PRO A 1 96 ? -23.768 9.834 -27.202 1.00 40.50 115 PRO A O 1
ATOM 779 N N . PHE A 1 97 ? -24.776 10.975 -25.514 1.00 38.69 116 PHE A N 1
ATOM 780 C CA . PHE A 1 97 ? -24.764 9.810 -24.597 1.00 36.59 116 PHE A CA 1
ATOM 781 C C . PHE A 1 97 ? -25.649 8.656 -25.102 1.00 40.05 116 PHE A C 1
ATOM 782 O O . PHE A 1 97 ? -25.453 7.503 -24.700 1.00 41.26 116 PHE A O 1
ATOM 790 N N . ASP A 1 98 ? -26.656 8.987 -25.954 1.00 36.03 117 ASP A N 1
ATOM 791 C CA . ASP A 1 98 ? -27.586 8.006 -26.510 1.00 34.93 117 ASP A CA 1
ATOM 792 C C . ASP A 1 98 ? -28.238 8.537 -27.798 1.00 39.12 117 ASP A C 1
ATOM 793 O O . ASP A 1 98 ? -29.402 8.960 -27.775 1.00 37.76 117 ASP A O 1
ATOM 798 N N . PRO A 1 99 ? -27.505 8.550 -28.926 1.00 36.94 118 PRO A N 1
ATOM 799 C CA . PRO A 1 99 ? -28.111 9.049 -30.182 1.00 37.78 118 PRO A CA 1
ATOM 800 C C . PRO A 1 99 ? -29.346 8.237 -30.584 1.00 41.74 118 PRO A C 1
ATOM 801 O O . PRO A 1 99 ? -29.356 7.008 -30.467 1.00 41.12 118 PRO A O 1
ATOM 805 N N . GLY A 1 100 ? -30.400 8.955 -30.956 1.00 39.45 119 GLY A N 1
ATOM 806 C CA . GLY A 1 100 ? -31.688 8.387 -31.341 1.00 39.87 119 GLY A CA 1
ATOM 807 C C . GLY A 1 100 ? -32.477 7.768 -30.196 1.00 40.58 119 GLY A C 1
ATOM 808 O O . GLY A 1 100 ? -33.490 7.107 -30.445 1.00 39.65 119 GLY A O 1
ATOM 809 N N . ASN A 1 101 ? -32.017 7.950 -28.931 1.00 36.21 120 ASN A N 1
ATOM 810 C CA . ASN A 1 101 ? -32.664 7.368 -27.747 1.00 35.05 120 ASN A CA 1
ATOM 811 C C . ASN A 1 101 ? -32.889 5.856 -27.918 1.00 38.99 120 ASN A C 1
ATOM 812 O O . ASN A 1 101 ? -33.982 5.342 -27.663 1.00 38.47 120 ASN A O 1
ATOM 817 N N . LYS A 1 102 ? -31.852 5.150 -28.394 1.00 36.42 121 LYS A N 1
ATOM 818 C CA . LYS A 1 102 ? -31.960 3.708 -28.591 1.00 37.02 121 LYS A CA 1
ATOM 819 C C . LYS A 1 102 ? -31.968 2.957 -27.262 1.00 37.40 121 LYS A C 1
ATOM 820 O O . LYS A 1 102 ? -32.600 1.910 -27.167 1.00 37.50 121 LYS A O 1
ATOM 826 N N . PHE A 1 103 ? -31.276 3.485 -26.245 1.00 32.59 122 PHE A N 1
ATOM 827 C CA . PHE A 1 103 ? -31.108 2.789 -24.965 1.00 30.67 122 PHE A CA 1
ATOM 828 C C . PHE A 1 103 ? -31.707 3.469 -23.738 1.00 32.75 122 PHE A C 1
ATOM 829 O O . PHE A 1 103 ? -31.686 2.871 -22.654 1.00 30.81 122 PHE A O 1
ATOM 837 N N . SER A 1 104 ? -32.245 4.688 -23.884 1.00 28.39 123 SER A N 1
ATOM 838 C CA . SER A 1 104 ? -32.777 5.423 -22.741 1.00 27.24 123 SER A CA 1
ATOM 839 C C . SER A 1 104 ? -33.884 6.376 -23.137 1.00 32.76 123 SER A C 1
ATOM 840 O O . SER A 1 104 ? -33.870 6.948 -24.235 1.00 33.55 123 SER A O 1
ATOM 843 N N . ILE A 1 105 ? -34.826 6.581 -22.218 1.00 28.90 124 ILE A N 1
ATOM 844 C CA . ILE A 1 105 ? -35.966 7.472 -22.434 1.00 28.40 124 ILE A CA 1
ATOM 845 C C . ILE A 1 105 ? -35.937 8.535 -21.334 1.00 32.02 124 ILE A C 1
ATOM 846 O O . ILE A 1 105 ? -36.023 8.151 -20.164 1.00 29.99 124 ILE A O 1
ATOM 851 N N . PRO A 1 106 ? -35.886 9.853 -21.677 1.00 29.82 125 PRO A N 1
ATOM 852 C CA . PRO A 1 106 ? -35.900 10.890 -20.633 1.00 29.25 125 PRO A CA 1
ATOM 853 C C . PRO A 1 106 ? -37.115 10.730 -19.726 1.00 31.21 125 PRO A C 1
ATOM 854 O O . PRO A 1 106 ? -38.227 10.418 -20.187 1.00 30.99 125 PRO A O 1
ATOM 858 N N . TYR A 1 107 ? -36.882 10.889 -18.436 1.00 26.90 126 TYR A N 1
ATOM 859 C CA . TYR A 1 107 ? -37.911 10.613 -17.442 1.00 26.26 126 TYR A CA 1
ATOM 860 C C . TYR A 1 107 ? -38.065 11.744 -16.432 1.00 30.86 126 TYR A C 1
ATOM 861 O O . TYR A 1 107 ? -39.164 12.283 -16.301 1.00 31.35 126 TYR A O 1
ATOM 870 N N . ILE A 1 108 ? -36.981 12.128 -15.741 1.00 27.88 127 ILE A N 1
ATOM 871 C CA . ILE A 1 108 ? -37.013 13.236 -14.773 1.00 28.22 127 ILE A CA 1
ATOM 872 C C . ILE A 1 108 ? -35.726 14.018 -14.927 1.00 31.61 127 ILE A C 1
ATOM 873 O O . ILE A 1 108 ? -34.668 13.401 -15.021 1.00 29.85 127 ILE A O 1
ATOM 878 N N . TRP A 1 109 ? -35.786 15.358 -14.934 1.00 28.58 128 TRP A N 1
ATOM 879 C CA . TRP A 1 109 ? -34.567 16.159 -14.864 1.00 27.78 128 TRP A CA 1
ATOM 880 C C . TRP A 1 109 ? -34.648 17.006 -13.609 1.00 32.15 128 TRP A C 1
ATOM 881 O O . TRP A 1 109 ? -35.749 17.304 -13.122 1.00 32.21 128 TRP A O 1
ATOM 892 N N . GLY A 1 110 ? -33.496 17.368 -13.070 1.00 28.14 129 GLY A N 1
ATOM 893 C CA . GLY A 1 110 ? -33.461 18.172 -11.863 1.00 28.47 129 GLY A CA 1
ATOM 894 C C . GLY A 1 110 ? -32.142 18.873 -11.670 1.00 31.21 129 GLY A C 1
ATOM 895 O O . GLY A 1 110 ? -31.292 18.876 -12.561 1.00 29.42 129 GLY A O 1
ATOM 896 N N . ALA A 1 111 ? -31.985 19.501 -10.505 1.00 29.33 130 ALA A N 1
ATOM 897 C CA . ALA A 1 111 ? -30.766 20.235 -10.199 1.00 28.67 130 ALA A CA 1
ATOM 898 C C . ALA A 1 111 ? -30.435 20.186 -8.711 1.00 31.45 130 ALA A C 1
ATOM 899 O O . ALA A 1 111 ? -31.314 19.942 -7.881 1.00 31.18 130 ALA A O 1
ATOM 901 N N . THR A 1 112 ? -29.151 20.373 -8.387 1.00 26.37 131 THR A N 1
ATOM 902 C CA . THR A 1 112 ? -28.699 20.393 -7.005 1.00 25.16 131 THR A CA 1
ATOM 903 C C . THR A 1 112 ? -28.146 21.758 -6.714 1.00 29.13 131 THR A C 1
ATOM 904 O O . THR A 1 112 ? -27.283 22.266 -7.451 1.00 29.36 131 THR A O 1
ATOM 908 N N . GLY A 1 113 ? -28.625 22.328 -5.621 1.00 26.39 132 GLY A N 1
ATOM 909 C CA . GLY A 1 113 ? -28.164 23.615 -5.122 1.00 27.55 132 GLY A CA 1
ATOM 910 C C . GLY A 1 113 ? -27.840 23.495 -3.647 1.00 32.85 132 GLY A C 1
ATOM 911 O O . GLY A 1 113 ? -27.592 22.390 -3.138 1.00 30.88 132 GLY A O 1
ATOM 912 N N . ILE A 1 114 ? -27.866 24.630 -2.949 1.00 31.09 133 ILE A N 1
ATOM 913 C CA . ILE A 1 114 ? -27.626 24.672 -1.514 1.00 31.92 133 ILE A CA 1
ATOM 914 C C . ILE A 1 114 ? -29.002 24.753 -0.843 1.00 37.17 133 ILE A C 1
ATOM 915 O O . ILE A 1 114 ? -29.744 25.703 -1.073 1.00 37.15 133 ILE A O 1
ATOM 920 N N . GLY A 1 115 ? -29.334 23.732 -0.062 1.00 32.79 134 GLY A N 1
ATOM 921 C CA . GLY A 1 115 ? -30.567 23.692 0.715 1.00 33.63 134 GLY A CA 1
ATOM 922 C C . GLY A 1 115 ? -30.387 24.524 1.969 1.00 39.89 134 GLY A C 1
ATOM 923 O O . GLY A 1 115 ? -29.319 24.489 2.599 1.00 38.94 134 GLY A O 1
ATOM 924 N N . ILE A 1 116 ? -31.410 25.324 2.318 1.00 38.27 135 ILE A N 1
ATOM 925 C CA . ILE A 1 116 ? -31.325 26.200 3.481 1.00 39.66 135 ILE A CA 1
ATOM 926 C C . ILE A 1 116 ? -32.673 26.307 4.236 1.00 43.57 135 ILE A C 1
ATOM 927 O O . ILE A 1 116 ? -33.739 26.339 3.605 1.00 43.24 135 ILE A O 1
ATOM 932 N N . ASN A 1 117 ? -32.608 26.318 5.585 1.00 41.41 136 ASN A N 1
ATOM 933 C CA . ASN A 1 117 ? -33.784 26.509 6.435 1.00 42.67 136 ASN A CA 1
ATOM 934 C C . ASN A 1 117 ? -33.807 28.018 6.718 1.00 48.11 136 ASN A C 1
ATOM 935 O O . ASN A 1 117 ? -32.952 28.516 7.458 1.00 46.43 136 ASN A O 1
ATOM 940 N N . THR A 1 118 ? -34.737 28.749 6.052 1.00 47.28 137 THR A N 1
ATOM 941 C CA . THR A 1 118 ? -34.859 30.223 6.121 1.00 50.06 137 THR A CA 1
ATOM 942 C C . THR A 1 118 ? -35.304 30.757 7.504 1.00 57.64 137 THR A C 1
ATOM 943 O O . THR A 1 118 ? -35.291 31.974 7.712 1.00 59.55 137 THR A O 1
ATOM 947 N N . ASP A 1 119 ? -35.663 29.864 8.447 1.00 54.05 138 ASP A N 1
ATOM 948 C CA . ASP A 1 119 ? -36.022 30.252 9.820 1.00 55.97 138 ASP A CA 1
ATOM 949 C C . ASP A 1 119 ? -34.807 30.107 10.741 1.00 57.38 138 ASP A C 1
ATOM 950 O O . ASP A 1 119 ? -34.795 30.655 11.840 1.00 58.22 138 ASP A O 1
ATOM 955 N N . MET A 1 120 ? -33.796 29.349 10.296 1.00 52.26 139 MET A N 1
ATOM 956 C CA . MET A 1 120 ? -32.584 29.065 11.065 1.00 52.27 139 MET A CA 1
ATOM 957 C C . MET A 1 120 ? -31.387 29.874 10.608 1.00 56.20 139 MET A C 1
ATOM 958 O O . MET A 1 120 ? -30.556 30.240 11.436 1.00 58.42 139 MET A O 1
ATOM 963 N N . LEU A 1 121 ? -31.249 30.075 9.283 1.00 50.00 140 LEU A N 1
ATOM 964 C CA . LEU A 1 121 ? -30.092 30.735 8.679 1.00 48.82 140 LEU A CA 1
ATOM 965 C C . LEU A 1 121 ? -30.460 31.769 7.643 1.00 53.79 140 LEU A C 1
ATOM 966 O O . LEU A 1 121 ? -31.573 31.756 7.104 1.00 52.93 140 LEU A O 1
ATOM 971 N N . ASP A 1 122 ? -29.451 32.594 7.305 1.00 53.21 141 ASP A N 1
ATOM 972 C CA . ASP A 1 122 ? -29.462 33.725 6.379 1.00 54.17 141 ASP A CA 1
ATOM 973 C C . ASP A 1 122 ? -29.087 33.333 4.948 1.00 59.50 141 ASP A C 1
ATOM 974 O O . ASP A 1 122 ? -28.008 32.782 4.717 1.00 57.77 141 ASP A O 1
ATOM 979 N N . LYS A 1 123 ? -29.968 33.663 3.989 1.00 61.45 142 LYS A N 1
ATOM 980 C CA . LYS A 1 123 ? -29.793 33.387 2.554 1.00 61.49 142 LYS A CA 1
ATOM 981 C C . LYS A 1 123 ? -28.577 34.132 1.929 1.00 68.02 142 LYS A C 1
ATOM 982 O O . LYS A 1 123 ? -27.788 33.507 1.225 1.00 66.44 142 LYS A O 1
ATOM 988 N N . LYS A 1 124 ? -28.421 35.448 2.211 1.00 68.94 143 LYS A N 1
ATOM 989 C CA . LYS A 1 124 ? -27.346 36.318 1.687 1.00 70.77 143 LYS A CA 1
ATOM 990 C C . LYS A 1 124 ? -25.897 35.836 1.957 1.00 75.00 143 LYS A C 1
ATOM 991 O O . LYS A 1 124 ? -24.989 36.167 1.188 1.00 75.45 143 LYS A O 1
ATOM 997 N N . SER A 1 125 ? -25.696 35.070 3.041 1.00 71.23 144 SER A N 1
ATOM 998 C CA . SER A 1 125 ? -24.403 34.557 3.495 1.00 70.27 144 SER A CA 1
ATOM 999 C C . SER A 1 125 ? -23.842 33.359 2.659 1.00 68.89 144 SER A C 1
ATOM 1000 O O . SER A 1 125 ? -22.738 32.880 2.942 1.00 68.20 144 SER A O 1
ATOM 1003 N N . LEU A 1 126 ? -24.580 32.896 1.623 1.00 61.16 145 LEU A N 1
ATOM 1004 C CA . LEU A 1 126 ? -24.125 31.808 0.738 1.00 56.46 145 LEU A CA 1
ATOM 1005 C C . LEU A 1 126 ? -24.484 32.096 -0.725 1.00 58.37 145 LEU A C 1
ATOM 1006 O O . LEU A 1 126 ? -25.652 32.328 -1.040 1.00 58.67 145 LEU A O 1
ATOM 1011 N N . LYS A 1 127 ? -23.472 32.088 -1.613 1.00 53.06 146 LYS A N 1
ATOM 1012 C CA . LYS A 1 127 ? -23.607 32.358 -3.052 1.00 52.07 146 LYS A CA 1
ATOM 1013 C C . LYS A 1 127 ? -22.910 31.301 -3.916 1.00 51.44 146 LYS A C 1
ATOM 1014 O O . LYS A 1 127 ? -23.210 31.186 -5.112 1.00 51.05 146 LYS A O 1
ATOM 1020 N N . ASN A 1 128 ? -21.931 30.591 -3.340 1.00 43.70 147 ASN A N 1
ATOM 1021 C CA . ASN A 1 128 ? -21.136 29.593 -4.061 1.00 40.63 147 ASN A CA 1
ATOM 1022 C C . ASN A 1 128 ? -20.906 28.317 -3.245 1.00 39.38 147 ASN A C 1
ATOM 1023 O O . ASN A 1 128 ? -21.073 28.323 -2.020 1.00 38.22 147 ASN A O 1
ATOM 1028 N N . TRP A 1 129 ? -20.521 27.223 -3.931 1.00 34.70 148 TRP A N 1
ATOM 1029 C CA . TRP A 1 129 ? -20.221 25.932 -3.278 1.00 33.20 148 TRP A CA 1
ATOM 1030 C C . TRP A 1 129 ? -19.117 26.071 -2.226 1.00 36.87 148 TRP A C 1
ATOM 1031 O O . TRP A 1 129 ? -19.228 25.495 -1.148 1.00 35.67 148 TRP A O 1
ATOM 1042 N N . GLY A 1 130 ? -18.103 26.884 -2.536 1.00 36.96 149 GLY A N 1
ATOM 1043 C CA . GLY A 1 130 ? -16.969 27.152 -1.652 1.00 37.90 149 GLY A CA 1
ATOM 1044 C C . GLY A 1 130 ? -17.352 27.691 -0.286 1.00 43.04 149 GLY A C 1
ATOM 1045 O O . GLY A 1 130 ? -16.624 27.470 0.690 1.00 43.22 149 GLY A O 1
ATOM 1046 N N . ASP A 1 131 ? -18.517 28.375 -0.195 1.00 39.63 150 ASP A N 1
ATOM 1047 C CA . ASP A 1 131 ? -19.025 28.913 1.076 1.00 41.14 150 ASP A CA 1
ATOM 1048 C C . ASP A 1 131 ? -19.320 27.802 2.108 1.00 43.67 150 ASP A C 1
ATOM 1049 O O . ASP A 1 131 ? -19.223 28.051 3.301 1.00 45.50 150 ASP A O 1
ATOM 1054 N N . LEU A 1 132 ? -19.612 26.568 1.648 1.00 38.00 151 LEU A N 1
ATOM 1055 C CA . LEU A 1 132 ? -19.858 25.416 2.530 1.00 35.56 151 LEU A CA 1
ATOM 1056 C C . LEU A 1 132 ? -18.612 25.011 3.341 1.00 38.37 151 LEU A C 1
ATOM 1057 O O . LEU A 1 132 ? -18.746 24.374 4.375 1.00 37.54 151 LEU A O 1
ATOM 1062 N N . TRP A 1 133 ? -17.422 25.379 2.868 1.00 37.49 152 TRP A N 1
ATOM 1063 C CA . TRP A 1 133 ? -16.145 25.096 3.524 1.00 38.97 152 TRP A CA 1
ATOM 1064 C C . TRP A 1 133 ? -15.866 26.016 4.730 1.00 46.21 152 TRP A C 1
ATOM 1065 O O . TRP A 1 133 ? -14.924 25.754 5.482 1.00 45.90 152 TRP A O 1
ATOM 1076 N N . ASP A 1 134 ? -16.635 27.108 4.893 1.00 44.33 153 ASP A N 1
ATOM 1077 C CA . ASP A 1 134 ? -16.418 28.044 6.006 1.00 46.48 153 ASP A CA 1
ATOM 1078 C C . ASP A 1 134 ? -16.511 27.316 7.344 1.00 49.41 153 ASP A C 1
ATOM 1079 O O . ASP A 1 134 ? -17.460 26.552 7.572 1.00 45.44 153 ASP A O 1
ATOM 1084 N N . ALA A 1 135 ? -15.499 27.524 8.202 1.00 48.77 154 ALA A N 1
ATOM 1085 C CA . ALA A 1 135 ? -15.388 26.935 9.542 1.00 49.29 154 ALA A CA 1
ATOM 1086 C C . ALA A 1 135 ? -16.654 27.054 10.415 1.00 50.93 154 ALA A C 1
ATOM 1087 O O . ALA A 1 135 ? -16.856 26.186 11.263 1.00 49.55 154 ALA A O 1
ATOM 1089 N N . LYS A 1 136 ? -17.517 28.087 10.200 1.00 47.00 155 LYS A N 1
ATOM 1090 C CA . LYS A 1 136 ? -18.753 28.254 10.992 1.00 46.32 155 LYS A CA 1
ATOM 1091 C C . LYS A 1 136 ? -19.786 27.116 10.781 1.00 47.25 155 LYS A C 1
ATOM 1092 O O . LYS A 1 136 ? -20.729 26.979 11.573 1.00 46.41 155 LYS A O 1
ATOM 1098 N N . TRP A 1 137 ? -19.600 26.300 9.718 1.00 42.70 156 TRP A N 1
ATOM 1099 C CA . TRP A 1 137 ? -20.491 25.190 9.390 1.00 39.93 156 TRP A CA 1
ATOM 1100 C C . TRP A 1 137 ? -20.053 23.844 10.000 1.00 43.28 156 TRP A C 1
ATOM 1101 O O . TRP A 1 137 ? -20.580 22.803 9.594 1.00 40.15 156 TRP A O 1
ATOM 1112 N N . ALA A 1 138 ? -19.140 23.865 11.014 1.00 42.15 157 ALA A N 1
ATOM 1113 C CA . ALA A 1 138 ? -18.633 22.658 11.691 1.00 42.15 157 ALA A CA 1
ATOM 1114 C C . ALA A 1 138 ? -19.767 21.740 12.161 1.00 45.19 157 ALA A C 1
ATOM 1115 O O . ALA A 1 138 ? -20.665 22.189 12.879 1.00 45.33 157 ALA A O 1
ATOM 1117 N N . GLY A 1 139 ? -19.735 20.490 11.687 1.00 40.49 158 GLY A N 1
ATOM 1118 C CA . GLY A 1 139 ? -20.703 19.433 11.989 1.00 38.86 158 GLY A CA 1
ATOM 1119 C C . GLY A 1 139 ? -22.152 19.772 11.702 1.00 42.32 158 GLY A C 1
ATOM 1120 O O . GLY A 1 139 ? -23.046 19.306 12.413 1.00 43.38 158 GLY A O 1
ATOM 1121 N N . GLN A 1 140 ? -22.409 20.567 10.653 1.00 36.49 159 GLN A N 1
ATOM 1122 C CA . GLN A 1 140 ? -23.769 21.018 10.364 1.00 34.73 159 GLN A CA 1
ATOM 1123 C C . GLN A 1 140 ? -24.356 20.651 9.001 1.00 35.14 159 GLN A C 1
ATOM 1124 O O . GLN A 1 140 ? -25.555 20.823 8.812 1.00 35.39 159 GLN A O 1
ATOM 1130 N N . LEU A 1 141 ? -23.541 20.189 8.047 1.00 29.22 160 LEU A N 1
ATOM 1131 C CA . LEU A 1 141 ? -24.023 19.984 6.688 1.00 28.69 160 LEU A CA 1
ATOM 1132 C C . LEU A 1 141 ? -24.528 18.616 6.331 1.00 28.51 160 LEU A C 1
ATOM 1133 O O . LEU A 1 141 ? -24.029 17.599 6.824 1.00 28.31 160 LEU A O 1
ATOM 1138 N N . MET A 1 142 ? -25.445 18.601 5.364 1.00 25.87 161 MET A N 1
ATOM 1139 C CA . MET A 1 142 ? -25.832 17.357 4.715 1.00 23.95 161 MET A CA 1
ATOM 1140 C C . MET A 1 142 ? -25.204 17.436 3.317 1.00 28.41 161 MET A C 1
ATOM 1141 O O . MET A 1 142 ? -25.307 18.466 2.644 1.00 27.61 161 MET A O 1
ATOM 1146 N N . LEU A 1 143 ? -24.556 16.357 2.880 1.00 24.69 162 LEU A N 1
ATOM 1147 C CA . LEU A 1 143 ? -24.085 16.288 1.502 1.00 24.38 162 LEU A CA 1
ATOM 1148 C C . LEU A 1 143 ? -24.895 15.200 0.831 1.00 26.62 162 LEU A C 1
ATOM 1149 O O . LEU A 1 143 ? -25.445 14.329 1.515 1.00 25.80 162 LEU A O 1
ATOM 1154 N N . MET A 1 144 ? -24.976 15.232 -0.503 1.00 23.04 163 MET A N 1
ATOM 1155 C CA . MET A 1 144 ? -25.648 14.139 -1.214 1.00 20.84 163 MET A CA 1
ATOM 1156 C C . MET A 1 144 ? -24.769 12.899 -1.101 1.00 23.93 163 MET A C 1
ATOM 1157 O O . MET A 1 144 ? -23.538 12.996 -0.984 1.00 23.72 163 MET A O 1
ATOM 1162 N N . ASP A 1 145 ? -25.396 11.719 -1.070 1.00 20.97 164 ASP A N 1
ATOM 1163 C CA . ASP A 1 145 ? -24.615 10.478 -0.999 1.00 19.86 164 ASP A CA 1
ATOM 1164 C C . ASP A 1 145 ? -24.354 10.057 -2.443 1.00 24.97 164 ASP A C 1
ATOM 1165 O O . ASP A 1 145 ? -24.873 9.049 -2.925 1.00 23.24 164 ASP A O 1
ATOM 1170 N N . ASP A 1 146 ? -23.536 10.853 -3.141 1.00 23.53 165 ASP A N 1
ATOM 1171 C CA . ASP A 1 146 ? -23.346 10.692 -4.571 1.00 22.30 165 ASP A CA 1
ATOM 1172 C C . ASP A 1 146 ? -21.940 11.157 -4.930 1.00 25.08 165 ASP A C 1
ATOM 1173 O O . ASP A 1 146 ? -21.641 12.340 -4.783 1.00 24.10 165 ASP A O 1
ATOM 1178 N N . ALA A 1 147 ? -21.074 10.221 -5.365 1.00 21.91 166 ALA A N 1
ATOM 1179 C CA . ALA A 1 147 ? -19.678 10.526 -5.705 1.00 22.08 166 ALA A CA 1
ATOM 1180 C C . ALA A 1 147 ? -19.546 11.685 -6.670 1.00 25.14 166 ALA A C 1
ATOM 1181 O O . ALA A 1 147 ? -18.782 12.604 -6.399 1.00 24.90 166 ALA A O 1
ATOM 1183 N N . ARG A 1 148 ? -20.268 11.647 -7.799 1.00 21.93 167 ARG A N 1
ATOM 1184 C CA . ARG A 1 148 ? -20.114 12.690 -8.818 1.00 22.74 167 ARG A CA 1
ATOM 1185 C C . ARG A 1 148 ? -20.631 14.034 -8.383 1.00 26.03 167 ARG A C 1
ATOM 1186 O O . ARG A 1 148 ? -20.004 15.043 -8.720 1.00 25.56 167 ARG A O 1
ATOM 1194 N N . GLU A 1 149 ? -21.725 14.081 -7.597 1.00 22.81 168 GLU A N 1
ATOM 1195 C CA . GLU A 1 149 ? -22.217 15.383 -7.150 1.00 23.74 168 GLU A CA 1
ATOM 1196 C C . GLU A 1 149 ? -21.277 16.004 -6.120 1.00 26.45 168 GLU A C 1
ATOM 1197 O O . GLU A 1 149 ? -21.017 17.195 -6.192 1.00 27.31 168 GLU A O 1
ATOM 1203 N N . VAL A 1 150 ? -20.769 15.204 -5.176 1.00 23.44 169 VAL A N 1
ATOM 1204 C CA . VAL A 1 150 ? -19.842 15.698 -4.146 1.00 24.02 169 VAL A CA 1
ATOM 1205 C C . VAL A 1 150 ? -18.531 16.180 -4.803 1.00 26.71 169 VAL A C 1
ATOM 1206 O O . VAL A 1 150 ? -18.050 17.260 -4.476 1.00 26.96 169 VAL A O 1
ATOM 1210 N N . PHE A 1 151 ? -18.011 15.430 -5.769 1.00 24.66 170 PHE A N 1
ATOM 1211 C CA . PHE A 1 151 ? -16.805 15.841 -6.491 1.00 24.93 170 PHE A CA 1
ATOM 1212 C C . PHE A 1 151 ? -17.077 17.055 -7.351 1.00 29.77 170 PHE A C 1
ATOM 1213 O O . PHE A 1 151 ? -16.198 17.905 -7.465 1.00 31.21 170 PHE A O 1
ATOM 1221 N N . HIS A 1 152 ? -18.291 17.159 -7.930 1.00 26.86 171 HIS A N 1
ATOM 1222 C CA . HIS A 1 152 ? -18.713 18.316 -8.759 1.00 26.17 171 HIS A CA 1
ATOM 1223 C C . HIS A 1 152 ? -18.504 19.625 -7.991 1.00 30.69 171 HIS A C 1
ATOM 1224 O O . HIS A 1 152 ? -17.913 20.552 -8.538 1.00 31.12 171 HIS A O 1
ATOM 1231 N N . ILE A 1 153 ? -18.967 19.695 -6.727 1.00 27.26 172 ILE A N 1
ATOM 1232 C CA . ILE A 1 153 ? -18.876 20.938 -5.950 1.00 28.13 172 ILE A CA 1
ATOM 1233 C C . ILE A 1 153 ? -17.414 21.317 -5.631 1.00 33.07 172 ILE A C 1
ATOM 1234 O O . ILE A 1 153 ? -17.093 22.505 -5.673 1.00 33.59 172 ILE A O 1
ATOM 1239 N N . ALA A 1 154 ? -16.535 20.324 -5.379 1.00 30.82 173 ALA A N 1
ATOM 1240 C CA . ALA A 1 154 ? -15.125 20.583 -5.083 1.00 32.30 173 ALA A CA 1
ATOM 1241 C C . ALA A 1 154 ? -14.374 20.962 -6.359 1.00 36.41 173 ALA A C 1
ATOM 1242 O O . ALA A 1 154 ? -13.548 21.867 -6.319 1.00 38.59 173 ALA A O 1
ATOM 1244 N N . LEU A 1 155 ? -14.659 20.278 -7.487 1.00 31.12 174 LEU A N 1
ATOM 1245 C CA . LEU A 1 155 ? -14.028 20.592 -8.768 1.00 31.03 174 LEU A CA 1
ATOM 1246 C C . LEU A 1 155 ? -14.423 22.011 -9.206 1.00 35.52 174 LEU A C 1
ATOM 1247 O O . LEU A 1 155 ? -13.564 22.794 -9.624 1.00 34.35 174 LEU A O 1
ATOM 1252 N N . SER A 1 156 ? -15.705 22.366 -9.010 1.00 33.14 175 SER A N 1
ATOM 1253 C CA . SER A 1 156 ? -16.222 23.702 -9.297 1.00 33.37 175 SER A CA 1
ATOM 1254 C C . SER A 1 156 ? -15.466 24.751 -8.459 1.00 39.65 175 SER A C 1
ATOM 1255 O O . SER A 1 156 ? -14.998 25.741 -9.016 1.00 40.98 175 SER A O 1
ATOM 1258 N N . LYS A 1 157 ? -15.306 24.503 -7.135 1.00 36.39 176 LYS A N 1
ATOM 1259 C CA . LYS A 1 157 ? -14.587 25.386 -6.198 1.00 37.25 176 LYS A CA 1
ATOM 1260 C C . LYS A 1 157 ? -13.138 25.604 -6.668 1.00 44.39 176 LYS A C 1
ATOM 1261 O O . LYS A 1 157 ? -12.616 26.709 -6.564 1.00 46.52 176 LYS A O 1
ATOM 1267 N N . LEU A 1 158 ? -12.491 24.537 -7.173 1.00 40.72 177 LEU A N 1
ATOM 1268 C CA . LEU A 1 158 ? -11.101 24.583 -7.632 1.00 41.32 177 LEU A CA 1
ATOM 1269 C C . LEU A 1 158 ? -10.922 25.166 -9.038 1.00 46.78 177 LEU A C 1
ATOM 1270 O O . LEU A 1 158 ? -9.789 25.384 -9.460 1.00 48.50 177 LEU A O 1
ATOM 1275 N N . GLY A 1 159 ? -12.024 25.414 -9.745 1.00 43.14 178 GLY A N 1
ATOM 1276 C CA . GLY A 1 159 ? -11.995 25.952 -11.102 1.00 43.69 178 GLY A CA 1
ATOM 1277 C C . GLY A 1 159 ? -11.742 24.904 -12.174 1.00 45.94 178 GLY A C 1
ATOM 1278 O O . GLY A 1 159 ? -11.408 25.243 -13.313 1.00 45.46 178 GLY A O 1
ATOM 1279 N N . TYR A 1 160 ? -11.920 23.618 -11.829 1.00 40.39 179 TYR A N 1
ATOM 1280 C CA . TYR A 1 160 ? -11.749 22.505 -12.765 1.00 38.12 179 TYR A CA 1
ATOM 1281 C C . TYR A 1 160 ? -13.097 22.064 -13.284 1.00 38.76 179 TYR A C 1
ATOM 1282 O O . TYR A 1 160 ? -14.119 22.337 -12.647 1.00 36.45 179 TYR A O 1
ATOM 1291 N N . SER A 1 161 ? -13.109 21.331 -14.409 1.00 34.45 180 SER A N 1
ATOM 1292 C CA . SER A 1 161 ? -14.371 20.810 -14.911 1.00 32.83 180 SER A CA 1
ATOM 1293 C C . SER A 1 161 ? -14.964 19.793 -13.930 1.00 35.77 180 SER A C 1
ATOM 1294 O O . SER A 1 161 ? -14.258 18.870 -13.498 1.00 34.72 180 SER A O 1
ATOM 1297 N N . PRO A 1 162 ? -16.270 19.917 -13.596 1.00 31.69 181 PRO A N 1
ATOM 1298 C CA . PRO A 1 162 ? -16.905 18.889 -12.749 1.00 29.12 181 PRO A CA 1
ATOM 1299 C C . PRO A 1 162 ? -17.042 17.548 -13.476 1.00 32.39 181 PRO A C 1
ATOM 1300 O O . PRO A 1 162 ? -17.509 16.575 -12.878 1.00 29.81 181 PRO A O 1
ATOM 1304 N N . ASN A 1 163 ? -16.653 17.504 -14.776 1.00 29.43 182 ASN A N 1
ATOM 1305 C CA . ASN A 1 163 ? -16.663 16.312 -15.625 1.00 28.28 182 ASN A CA 1
ATOM 1306 C C . ASN A 1 163 ? -15.242 15.937 -16.069 1.00 30.95 182 ASN A C 1
ATOM 1307 O O . ASN A 1 163 ? -15.058 15.232 -17.063 1.00 29.71 182 ASN A O 1
ATOM 1312 N N . THR A 1 164 ? -14.238 16.367 -15.303 1.00 28.93 183 THR A N 1
ATOM 1313 C CA . THR A 1 164 ? -12.843 16.068 -15.639 1.00 29.21 183 THR A CA 1
ATOM 1314 C C . THR A 1 164 ? -12.503 14.574 -15.611 1.00 31.24 183 THR A C 1
ATOM 1315 O O . THR A 1 164 ? -13.086 13.805 -14.835 1.00 27.69 183 THR A O 1
ATOM 1319 N N . THR A 1 165 ? -11.544 14.173 -16.475 1.00 29.29 184 THR A N 1
ATOM 1320 C CA . THR A 1 165 ? -11.013 12.805 -16.478 1.00 29.18 184 THR A CA 1
ATOM 1321 C C . THR A 1 165 ? -9.519 12.897 -16.117 1.00 33.47 184 THR A C 1
ATOM 1322 O O . THR A 1 165 ? -8.800 11.916 -16.259 1.00 32.47 184 THR A O 1
ATOM 1326 N N . ASN A 1 166 ? -9.052 14.100 -15.677 1.00 32.18 185 ASN A N 1
ATOM 1327 C CA . ASN A 1 166 ? -7.668 14.327 -15.278 1.00 33.64 185 ASN A CA 1
ATOM 1328 C C . ASN A 1 166 ? -7.458 13.801 -13.839 1.00 36.20 185 ASN A C 1
ATOM 1329 O O . ASN A 1 166 ? -7.992 14.395 -12.899 1.00 34.25 185 ASN A O 1
ATOM 1334 N N . PRO A 1 167 ? -6.665 12.704 -13.656 1.00 34.50 186 PRO A N 1
ATOM 1335 C CA . PRO A 1 167 ? -6.477 12.136 -12.299 1.00 34.02 186 PRO A CA 1
ATOM 1336 C C . PRO A 1 167 ? -5.882 13.104 -11.265 1.00 38.37 186 PRO A C 1
ATOM 1337 O O . PRO A 1 167 ? -6.249 13.016 -10.089 1.00 37.67 186 PRO A O 1
ATOM 1341 N N . LYS A 1 168 ? -5.019 14.045 -11.700 1.00 36.01 187 LYS A N 1
ATOM 1342 C CA . LYS A 1 168 ? -4.433 15.070 -10.817 1.00 37.30 187 LYS A CA 1
ATOM 1343 C C . LYS A 1 168 ? -5.537 16.001 -10.283 1.00 38.62 187 LYS A C 1
ATOM 1344 O O . LYS A 1 168 ? -5.523 16.355 -9.111 1.00 39.75 187 LYS A O 1
ATOM 1350 N N . GLU A 1 169 ? -6.499 16.371 -11.134 1.00 35.99 188 GLU A N 1
ATOM 1351 C CA . GLU A 1 169 ? -7.628 17.232 -10.750 1.00 34.50 188 GLU A CA 1
ATOM 1352 C C . GLU A 1 169 ? -8.601 16.502 -9.820 1.00 36.62 188 GLU A C 1
ATOM 1353 O O . GLU A 1 169 ? -9.091 17.105 -8.860 1.00 34.96 188 GLU A O 1
ATOM 1359 N N . ILE A 1 170 ? -8.866 15.205 -10.079 1.00 32.54 189 ILE A N 1
ATOM 1360 C CA . ILE A 1 170 ? -9.741 14.391 -9.220 1.00 29.84 189 ILE A CA 1
ATOM 1361 C C . ILE A 1 170 ? -9.098 14.269 -7.827 1.00 34.92 189 ILE A C 1
ATOM 1362 O O . ILE A 1 170 ? -9.773 14.472 -6.817 1.00 34.84 189 ILE A O 1
ATOM 1367 N N . LYS A 1 171 ? -7.779 14.022 -7.786 1.00 34.09 190 LYS A N 1
ATOM 1368 C CA . LYS A 1 171 ? -7.036 13.944 -6.537 1.00 35.45 190 LYS A CA 1
ATOM 1369 C C . LYS A 1 171 ? -7.085 15.290 -5.791 1.00 40.67 190 LYS A C 1
ATOM 1370 O O . LYS A 1 171 ? -7.285 15.296 -4.575 1.00 41.17 190 LYS A O 1
ATOM 1376 N N . ALA A 1 172 ? -6.925 16.421 -6.520 1.00 38.14 191 ALA A N 1
ATOM 1377 C CA . ALA A 1 172 ? -6.979 17.754 -5.903 1.00 39.08 191 ALA A CA 1
ATOM 1378 C C . ALA A 1 172 ? -8.371 17.991 -5.286 1.00 40.19 191 ALA A C 1
ATOM 1379 O O . ALA A 1 172 ? -8.460 18.514 -4.171 1.00 40.12 191 ALA A O 1
ATOM 1381 N N . ALA A 1 173 ? -9.447 17.543 -5.971 1.00 34.16 192 ALA A N 1
ATOM 1382 C CA . ALA A 1 173 ? -10.813 17.667 -5.466 1.00 32.94 192 ALA A CA 1
ATOM 1383 C C . ALA A 1 173 ? -10.974 16.805 -4.204 1.00 35.84 192 ALA A C 1
ATOM 1384 O O . ALA A 1 173 ? -11.611 17.239 -3.250 1.00 34.63 192 ALA A O 1
ATOM 1386 N N . TYR A 1 174 ? -10.352 15.612 -4.181 1.00 33.65 193 TYR A N 1
ATOM 1387 C CA . TYR A 1 174 ? -10.385 14.735 -3.014 1.00 33.38 193 TYR A CA 1
ATOM 1388 C C . TYR A 1 174 ? -9.737 15.446 -1.801 1.00 39.36 193 TYR A C 1
ATOM 1389 O O . TYR A 1 174 ? -10.344 15.514 -0.729 1.00 38.08 193 TYR A O 1
ATOM 1398 N N . ARG A 1 175 ? -8.550 16.042 -1.995 1.00 37.71 194 ARG A N 1
ATOM 1399 C CA . ARG A 1 175 ? -7.866 16.781 -0.920 1.00 39.67 194 ARG A CA 1
ATOM 1400 C C . ARG A 1 175 ? -8.707 17.977 -0.444 1.00 41.90 194 ARG A C 1
ATOM 1401 O O . ARG A 1 175 ? -8.780 18.234 0.752 1.00 42.85 194 ARG A O 1
ATOM 1409 N N . GLU A 1 176 ? -9.384 18.666 -1.377 1.00 39.15 195 GLU A N 1
ATOM 1410 C CA . GLU A 1 176 ? -10.267 19.781 -1.048 1.00 38.52 195 GLU A CA 1
ATOM 1411 C C . GLU A 1 176 ? -11.468 19.276 -0.219 1.00 39.36 195 GLU A C 1
ATOM 1412 O O . GLU A 1 176 ? -11.832 19.899 0.777 1.00 39.26 195 GLU A O 1
ATOM 1418 N N . LEU A 1 177 ? -12.026 18.123 -0.596 1.00 34.33 196 LEU A N 1
ATOM 1419 C CA . LEU A 1 177 ? -13.156 17.529 0.128 1.00 32.94 196 LEU A CA 1
ATOM 1420 C C . LEU A 1 177 ? -12.779 17.072 1.533 1.00 37.72 196 LEU A C 1
ATOM 1421 O O . LEU A 1 177 ? -13.603 17.177 2.437 1.00 36.68 196 LEU A O 1
ATOM 1426 N N . LYS A 1 178 ? -11.518 16.654 1.743 1.00 38.30 197 LYS A N 1
ATOM 1427 C CA . LYS A 1 178 ? -11.030 16.286 3.077 1.00 39.55 197 LYS A CA 1
ATOM 1428 C C . LYS A 1 178 ? -11.145 17.500 4.035 1.00 43.60 197 LYS A C 1
ATOM 1429 O O . LYS A 1 178 ? -11.472 17.315 5.201 1.00 44.37 197 LYS A O 1
ATOM 1435 N N . LYS A 1 179 ? -10.959 18.732 3.517 1.00 40.85 198 LYS A N 1
ATOM 1436 C CA . LYS A 1 179 ? -11.071 19.967 4.312 1.00 41.74 198 LYS A CA 1
ATOM 1437 C C . LYS A 1 179 ? -12.534 20.297 4.648 1.00 43.96 198 LYS A C 1
ATOM 1438 O O . LYS A 1 179 ? -12.792 21.031 5.616 1.00 44.07 198 LYS A O 1
ATOM 1444 N N . LEU A 1 180 ? -13.478 19.784 3.843 1.00 37.22 199 LEU A N 1
ATOM 1445 C CA . LEU A 1 180 ? -14.911 19.997 4.058 1.00 36.53 199 LEU A CA 1
ATOM 1446 C C . LEU A 1 180 ? -15.495 19.017 5.096 1.00 40.32 199 LEU A C 1
ATOM 1447 O O . LEU A 1 180 ? -16.486 19.337 5.743 1.00 39.48 199 LEU A O 1
ATOM 1452 N N . MET A 1 181 ? -14.878 17.833 5.252 1.00 36.90 200 MET A N 1
ATOM 1453 C CA . MET A 1 181 ? -15.376 16.757 6.121 1.00 35.22 200 MET A CA 1
ATOM 1454 C C . MET A 1 181 ? -15.700 17.194 7.571 1.00 40.80 200 MET A C 1
ATOM 1455 O O . MET A 1 181 ? -16.772 16.773 8.036 1.00 38.13 200 MET A O 1
ATOM 1460 N N . PRO A 1 182 ? -14.919 18.093 8.258 1.00 40.51 201 PRO A N 1
ATOM 1461 C CA . PRO A 1 182 ? -15.338 18.544 9.605 1.00 41.42 201 PRO A CA 1
ATOM 1462 C C . PRO A 1 182 ? -16.711 19.236 9.636 1.00 41.95 201 PRO A C 1
ATOM 1463 O O . PRO A 1 182 ? -17.324 19.318 10.698 1.00 41.35 201 PRO A O 1
ATOM 1467 N N . ASN A 1 183 ? -17.189 19.745 8.483 1.00 36.83 202 ASN A N 1
ATOM 1468 C CA . ASN A 1 183 ? -18.496 20.400 8.374 1.00 35.30 202 ASN A CA 1
ATOM 1469 C C . ASN A 1 183 ? -19.644 19.436 8.059 1.00 35.68 202 ASN A C 1
ATOM 1470 O O . ASN A 1 183 ? -20.802 19.844 8.126 1.00 32.38 202 ASN A O 1
ATOM 1475 N N . VAL A 1 184 ? -19.331 18.178 7.703 1.00 31.98 203 VAL A N 1
ATOM 1476 C CA . VAL A 1 184 ? -20.328 17.202 7.273 1.00 28.83 203 VAL A CA 1
ATOM 1477 C C . VAL A 1 184 ? -20.882 16.369 8.430 1.00 33.67 203 VAL A C 1
ATOM 1478 O O . VAL A 1 184 ? -20.135 15.688 9.134 1.00 33.08 203 VAL A O 1
ATOM 1482 N N . LEU A 1 185 ? -22.210 16.410 8.595 1.00 29.03 204 LEU A N 1
ATOM 1483 C CA . LEU A 1 185 ? -22.907 15.616 9.596 1.00 29.25 204 LEU A CA 1
ATOM 1484 C C . LEU A 1 185 ? -23.310 14.289 8.961 1.00 30.60 204 LEU A C 1
ATOM 1485 O O . LEU A 1 185 ? -23.054 13.237 9.536 1.00 28.42 204 LEU A O 1
ATOM 1490 N N . VAL A 1 186 ? -23.956 14.353 7.779 1.00 24.75 205 VAL A N 1
ATOM 1491 C CA . VAL A 1 186 ? -24.481 13.182 7.081 1.00 22.71 205 VAL A CA 1
ATOM 1492 C C . VAL A 1 186 ? -24.359 13.262 5.573 1.00 25.53 205 VAL A C 1
ATOM 1493 O O . VAL A 1 186 ? -24.335 14.355 5.007 1.00 24.92 205 VAL A O 1
ATOM 1497 N N . PHE A 1 187 ? -24.363 12.078 4.917 1.00 21.40 206 PHE A N 1
ATOM 1498 C CA . PHE A 1 187 ? -24.480 11.920 3.470 1.00 20.52 206 PHE A CA 1
ATOM 1499 C C . PHE A 1 187 ? -25.832 11.251 3.291 1.00 24.75 206 PHE A C 1
ATOM 1500 O O . PHE A 1 187 ? -26.069 10.193 3.901 1.00 23.97 206 PHE A O 1
ATOM 1508 N N . ASN A 1 188 ? -26.720 11.851 2.496 1.00 20.83 207 ASN A N 1
ATOM 1509 C CA . ASN A 1 188 ? -28.043 11.266 2.313 1.00 20.57 207 ASN A CA 1
ATOM 1510 C C . ASN A 1 188 ? -28.596 11.590 0.912 1.00 24.31 207 ASN A C 1
ATOM 1511 O O . ASN A 1 188 ? -28.835 12.764 0.588 1.00 23.38 207 ASN A O 1
ATOM 1516 N N . SER A 1 189 ? -28.831 10.532 0.090 1.00 20.90 208 SER A N 1
ATOM 1517 C CA . SER A 1 189 ? -29.489 10.712 -1.216 1.00 20.66 208 SER A CA 1
ATOM 1518 C C . SER A 1 189 ? -30.775 9.871 -1.244 1.00 24.69 208 SER A C 1
ATOM 1519 O O . SER A 1 189 ? -31.479 9.844 -2.256 1.00 24.70 208 SER A O 1
ATOM 1522 N N . ASP A 1 190 ? -31.071 9.177 -0.134 1.00 20.71 209 ASP A N 1
ATOM 1523 C CA . ASP A 1 190 ? -32.244 8.323 -0.064 1.00 21.93 209 ASP A CA 1
ATOM 1524 C C . ASP A 1 190 ? -33.547 9.068 0.249 1.00 25.00 209 ASP A C 1
ATOM 1525 O O . ASP A 1 190 ? -34.581 8.773 -0.349 1.00 26.19 209 ASP A O 1
ATOM 1530 N N . PHE A 1 191 ? -33.516 9.965 1.230 1.00 22.03 210 PHE A N 1
ATOM 1531 C CA . PHE A 1 191 ? -34.688 10.774 1.634 1.00 22.62 210 PHE A CA 1
ATOM 1532 C C . PHE A 1 191 ? -34.078 12.107 2.145 1.00 27.13 210 PHE A C 1
ATOM 1533 O O . PHE A 1 191 ? -34.192 12.419 3.334 1.00 26.19 210 PHE A O 1
ATOM 1541 N N . PRO A 1 192 ? -33.386 12.865 1.235 1.00 24.28 211 PRO A N 1
ATOM 1542 C CA . PRO A 1 192 ? -32.604 14.037 1.661 1.00 24.96 211 PRO A CA 1
ATOM 1543 C C . PRO A 1 192 ? -33.380 15.216 2.249 1.00 28.83 211 PRO A C 1
ATOM 1544 O O . PRO A 1 192 ? -32.776 15.974 3.000 1.00 30.57 211 PRO A O 1
ATOM 1548 N N . ALA A 1 193 ? -34.681 15.361 1.980 1.00 27.32 212 ALA A N 1
ATOM 1549 C CA . ALA A 1 193 ? -35.450 16.431 2.640 1.00 28.77 212 ALA A CA 1
ATOM 1550 C C . ALA A 1 193 ? -35.656 16.136 4.147 1.00 32.52 212 ALA A C 1
ATOM 1551 O O . ALA A 1 193 ? -35.847 17.067 4.924 1.00 33.14 212 ALA A O 1
ATOM 1553 N N . ASN A 1 194 ? -35.628 14.846 4.547 1.00 27.15 213 ASN A N 1
ATOM 1554 C CA . ASN A 1 194 ? -35.932 14.429 5.931 1.00 27.38 213 ASN A CA 1
ATOM 1555 C C . ASN A 1 194 ? -34.991 15.054 6.981 1.00 31.94 213 ASN A C 1
ATOM 1556 O O . ASN A 1 194 ? -35.551 15.598 7.941 1.00 33.13 213 ASN A O 1
ATOM 1561 N N . PRO A 1 195 ? -33.635 15.108 6.806 1.00 27.37 214 PRO A N 1
ATOM 1562 C CA . PRO A 1 195 ? -32.806 15.783 7.823 1.00 27.53 214 PRO A CA 1
ATOM 1563 C C . PRO A 1 195 ? -33.135 17.286 7.968 1.00 32.41 214 PRO A C 1
ATOM 1564 O O . PRO A 1 195 ? -33.014 17.835 9.067 1.00 32.25 214 PRO A O 1
ATOM 1568 N N . TYR A 1 196 ? -33.572 17.948 6.865 1.00 28.50 215 TYR A N 1
ATOM 1569 C CA . TYR A 1 196 ? -33.967 19.366 6.892 1.00 29.71 215 TYR A CA 1
ATOM 1570 C C . TYR A 1 196 ? -35.317 19.503 7.613 1.00 36.58 215 TYR A C 1
ATOM 1571 O O . TYR A 1 196 ? -35.465 20.369 8.480 1.00 36.63 215 TYR A O 1
ATOM 1580 N N . LEU A 1 197 ? -36.288 18.629 7.284 1.00 32.90 216 LEU A N 1
ATOM 1581 C CA . LEU A 1 197 ? -37.614 18.621 7.927 1.00 34.66 216 LEU A CA 1
ATOM 1582 C C . LEU A 1 197 ? -37.524 18.365 9.444 1.00 40.13 216 LEU A C 1
ATOM 1583 O O . LEU A 1 197 ? -38.244 19.003 10.218 1.00 40.52 216 LEU A O 1
ATOM 1588 N N . ALA A 1 198 ? -36.611 17.465 9.866 1.00 37.53 217 ALA A N 1
ATOM 1589 C CA . ALA A 1 198 ? -36.411 17.096 11.268 1.00 37.78 217 ALA A CA 1
ATOM 1590 C C . ALA A 1 198 ? -35.616 18.137 12.071 1.00 42.39 217 ALA A C 1
ATOM 1591 O O . ALA A 1 198 ? -35.564 18.056 13.304 1.00 42.80 217 ALA A O 1
ATOM 1593 N N . GLY A 1 199 ? -34.996 19.089 11.381 1.00 38.55 218 GLY A N 1
ATOM 1594 C CA . GLY A 1 199 ? -34.165 20.108 12.014 1.00 39.20 218 GLY A CA 1
ATOM 1595 C C . GLY A 1 199 ? -32.782 19.586 12.384 1.00 39.27 218 GLY A C 1
ATOM 1596 O O . GLY A 1 199 ? -32.077 20.212 13.177 1.00 39.95 218 GLY A O 1
ATOM 1597 N N . GLU A 1 200 ? -32.382 18.424 11.814 1.00 31.97 219 GLU A N 1
ATOM 1598 C CA . GLU A 1 200 ? -31.067 17.798 12.038 1.00 30.93 219 GLU A CA 1
ATOM 1599 C C . GLU A 1 200 ? -29.975 18.575 11.337 1.00 34.67 219 GLU A C 1
ATOM 1600 O O . GLU A 1 200 ? -28.857 18.641 11.829 1.00 34.97 219 GLU A O 1
ATOM 1606 N N . VAL A 1 201 ? -30.310 19.144 10.173 1.00 32.29 220 VAL A N 1
ATOM 1607 C CA . VAL A 1 201 ? -29.440 20.026 9.390 1.00 33.01 220 VAL A CA 1
ATOM 1608 C C . VAL A 1 201 ? -30.264 21.246 8.983 1.00 37.20 220 VAL A C 1
ATOM 1609 O O . VAL A 1 201 ? -31.478 21.139 8.783 1.00 36.03 220 VAL A O 1
ATOM 1613 N N . SER A 1 202 ? -29.613 22.374 8.823 1.00 35.78 221 SER A N 1
ATOM 1614 C CA . SER A 1 202 ? -30.267 23.601 8.376 1.00 37.10 221 SER A CA 1
ATOM 1615 C C . SER A 1 202 ? -29.647 24.039 7.047 1.00 39.72 221 SER A C 1
ATOM 1616 O O . SER A 1 202 ? -30.124 24.998 6.439 1.00 38.98 221 SER A O 1
ATOM 1619 N N . LEU A 1 203 ?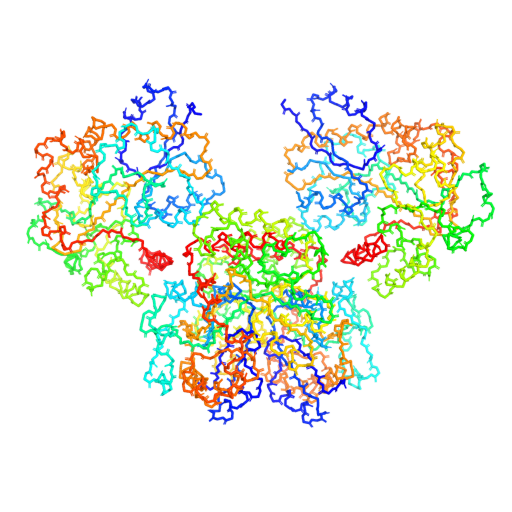 -28.603 23.307 6.580 1.00 34.85 222 LEU A N 1
ATOM 1620 C CA . LEU A 1 203 ? -27.866 23.670 5.373 1.00 34.21 222 LEU A CA 1
ATOM 1621 C C . LEU A 1 203 ? -27.132 22.485 4.788 1.00 33.88 222 LEU A C 1
ATOM 1622 O O . LEU A 1 203 ? -26.830 21.523 5.506 1.00 31.11 222 LEU A O 1
ATOM 1627 N N . GLY A 1 204 ? -26.815 22.587 3.501 1.00 30.53 223 GLY A N 1
ATOM 1628 C CA . GLY A 1 204 ? -26.055 21.571 2.783 1.00 28.08 223 GLY A CA 1
ATOM 1629 C C . GLY A 1 204 ? -26.447 21.506 1.327 1.00 31.14 223 GLY A C 1
ATOM 1630 O O . GLY A 1 204 ? -27.003 22.475 0.791 1.00 33.18 223 GLY A O 1
ATOM 1631 N N . MET A 1 205 ? -26.125 20.384 0.671 1.00 26.23 224 MET A N 1
ATOM 1632 C CA . MET A 1 205 ? -26.542 20.185 -0.718 1.00 24.73 224 MET A CA 1
ATOM 1633 C C . MET A 1 205 ? -27.987 19.737 -0.669 1.00 28.81 224 MET A C 1
ATOM 1634 O O . MET A 1 205 ? -28.393 19.115 0.310 1.00 28.30 224 MET A O 1
ATOM 1639 N N . LEU A 1 206 ? -28.769 20.052 -1.704 1.00 28.15 225 LEU A N 1
ATOM 1640 C CA . LEU A 1 206 ? -30.150 19.589 -1.779 1.00 28.00 225 LEU A CA 1
ATOM 1641 C C . LEU A 1 206 ? -30.669 19.632 -3.203 1.00 31.78 225 LEU A C 1
ATOM 1642 O O . LEU A 1 206 ? -30.418 20.595 -3.923 1.00 31.94 225 LEU A O 1
ATOM 1647 N N . TRP A 1 207 ? -31.395 18.586 -3.597 1.00 27.67 226 TRP A N 1
ATOM 1648 C CA . TRP A 1 207 ? -32.057 18.513 -4.894 1.00 28.09 226 TRP A CA 1
ATOM 1649 C C . TRP A 1 207 ? -33.273 19.455 -4.867 1.00 33.08 226 TRP A C 1
ATOM 1650 O O . TRP A 1 207 ? -33.928 19.583 -3.824 1.00 31.99 226 TRP A O 1
ATOM 1661 N N . ASN A 1 208 ? -33.581 20.090 -6.013 1.00 30.69 227 ASN A N 1
ATOM 1662 C CA . ASN A 1 208 ? -34.735 20.988 -6.127 1.00 33.22 227 ASN A CA 1
ATOM 1663 C C . ASN A 1 208 ? -36.056 20.318 -5.718 1.00 37.46 227 ASN A C 1
ATOM 1664 O O . ASN A 1 208 ? -36.807 20.900 -4.960 1.00 37.70 227 ASN A O 1
ATOM 1669 N N . GLY A 1 209 ? -36.283 19.083 -6.160 1.00 34.49 228 GLY A N 1
ATOM 1670 C CA . GLY A 1 209 ? -37.491 18.347 -5.808 1.00 34.80 228 GLY A CA 1
ATOM 1671 C C . GLY A 1 209 ? -37.637 18.085 -4.322 1.00 37.12 228 GLY A C 1
ATOM 1672 O O . GLY A 1 209 ? -38.719 18.294 -3.760 1.00 36.57 228 GLY A O 1
ATOM 1673 N N . SER A 1 210 ? -36.539 17.669 -3.668 1.00 31.54 229 SER A N 1
ATOM 1674 C CA . SER A 1 210 ? -36.536 17.410 -2.232 1.00 30.34 229 SER A CA 1
ATOM 1675 C C . SER A 1 210 ? -36.897 18.679 -1.448 1.00 36.06 229 SER A C 1
ATOM 1676 O O . SER A 1 210 ? -37.706 18.607 -0.523 1.00 38.26 229 SER A O 1
ATOM 1679 N N . ALA A 1 211 ? -36.324 19.840 -1.833 1.00 33.14 230 ALA A N 1
ATOM 1680 C CA . ALA A 1 211 ? -36.649 21.106 -1.161 1.00 36.80 230 ALA A CA 1
ATOM 1681 C C . ALA A 1 211 ? -38.142 21.429 -1.304 1.00 42.22 230 ALA A C 1
ATOM 1682 O O . ALA A 1 211 ? -38.755 21.821 -0.318 1.00 42.54 230 ALA A O 1
ATOM 1684 N N . TYR A 1 212 ? -38.739 21.153 -2.488 1.00 40.76 231 TYR A N 1
ATOM 1685 C CA . TYR A 1 212 ? -40.185 21.329 -2.740 1.00 43.34 231 TYR A CA 1
ATOM 1686 C C . TYR A 1 212 ? -41.013 20.441 -1.826 1.00 50.64 231 TYR A C 1
ATOM 1687 O O . TYR A 1 212 ? -41.977 20.924 -1.237 1.00 52.46 231 TYR A O 1
ATOM 1696 N N . MET A 1 213 ? -40.655 19.151 -1.725 1.00 48.59 232 MET A N 1
ATOM 1697 C CA . MET A 1 213 ? -41.296 18.153 -0.870 1.00 50.42 232 MET A CA 1
ATOM 1698 C C . MET A 1 213 ? -41.356 18.675 0.578 1.00 54.59 232 MET A C 1
ATOM 1699 O O . MET A 1 213 ? -42.390 18.548 1.246 1.00 54.86 232 MET A O 1
ATOM 1704 N N . ALA A 1 214 ? -40.253 19.304 1.035 1.00 48.89 233 ALA A N 1
ATOM 1705 C CA . ALA A 1 214 ? -40.139 19.851 2.383 1.00 47.60 233 ALA A CA 1
ATOM 1706 C C . ALA A 1 214 ? -41.122 21.011 2.612 1.00 51.68 233 ALA A C 1
ATOM 1707 O O . ALA A 1 214 ? -41.808 21.028 3.636 1.00 52.20 233 ALA A O 1
ATOM 1709 N N . ARG A 1 215 ? -41.220 21.941 1.654 1.00 49.40 234 ARG A N 1
ATOM 1710 C CA . ARG A 1 215 ? -42.159 23.081 1.695 1.00 52.47 234 ARG A CA 1
ATOM 1711 C C . ARG A 1 215 ? -43.621 22.614 1.730 1.00 60.27 234 ARG A C 1
ATOM 1712 O O . ARG A 1 215 ? -44.434 23.203 2.444 1.00 62.29 234 ARG A O 1
ATOM 1720 N N . GLN A 1 216 ? -43.938 21.526 0.997 1.00 57.55 235 GLN A N 1
ATOM 1721 C CA . GLN A 1 216 ? -45.278 20.939 0.942 1.00 59.81 235 GLN A CA 1
ATOM 1722 C C . GLN A 1 216 ? -45.707 20.369 2.297 1.00 63.60 235 GLN A C 1
ATOM 1723 O O . GLN A 1 216 ? -46.899 20.367 2.613 1.00 63.74 235 GLN A O 1
ATOM 1729 N N . GLU A 1 217 ? -44.720 19.965 3.121 1.00 58.65 236 GLU A N 1
ATOM 1730 C CA . GLU A 1 217 ? -44.926 19.452 4.474 1.00 58.56 236 GLU A CA 1
ATOM 1731 C C . GLU A 1 217 ? -44.940 20.556 5.546 1.00 64.41 236 GLU A C 1
ATOM 1732 O O . GLU A 1 217 ? -45.297 20.281 6.696 1.00 65.32 236 GLU A O 1
ATOM 1738 N N . GLY A 1 218 ? -44.524 21.768 5.186 1.00 60.62 237 GLY A N 1
ATOM 1739 C CA . GLY A 1 218 ? -44.544 22.894 6.113 1.00 61.07 237 GLY A CA 1
ATOM 1740 C C . GLY A 1 218 ? -43.220 23.526 6.477 1.00 60.64 237 GLY A C 1
ATOM 1741 O O . GLY A 1 218 ? -43.210 24.636 7.017 1.00 61.52 237 GLY A O 1
ATOM 1742 N N . ALA A 1 219 ? -42.097 22.833 6.204 1.00 52.56 238 ALA A N 1
ATOM 1743 C CA . ALA A 1 219 ? -40.770 23.349 6.534 1.00 50.32 238 ALA A CA 1
ATOM 1744 C C . ALA A 1 219 ? -40.315 24.429 5.557 1.00 53.69 238 ALA A C 1
ATOM 1745 O O . ALA A 1 219 ? -40.502 24.266 4.351 1.00 53.42 238 ALA A O 1
ATOM 1747 N N . PRO A 1 220 ? -39.692 25.525 6.039 1.00 50.51 239 PRO A N 1
ATOM 1748 C CA . PRO A 1 220 ? -39.253 26.574 5.110 1.00 50.97 239 PRO A CA 1
ATOM 1749 C C . PRO A 1 220 ? -37.884 26.242 4.521 1.00 51.48 239 PRO A C 1
ATOM 1750 O O . PRO A 1 220 ? -36.859 26.812 4.908 1.00 49.68 239 PRO A O 1
ATOM 1754 N N . ILE A 1 221 ? -37.879 25.280 3.585 1.00 46.46 240 ILE A N 1
ATOM 1755 C CA . ILE A 1 221 ? -36.651 24.820 2.949 1.00 44.12 240 ILE A CA 1
ATOM 1756 C C . ILE A 1 221 ? -36.553 25.334 1.520 1.00 50.45 240 ILE A C 1
ATOM 1757 O O . ILE A 1 221 ? -37.238 24.857 0.605 1.00 50.88 240 ILE A O 1
ATOM 1762 N N . GLN A 1 222 ? -35.672 26.302 1.334 1.00 46.98 241 GLN A N 1
ATOM 1763 C CA . GLN A 1 222 ? -35.472 26.875 0.016 1.00 46.96 241 GLN A CA 1
ATOM 1764 C C . GLN A 1 222 ? -34.161 26.372 -0.593 1.00 46.86 241 GLN A C 1
ATOM 1765 O O . GLN A 1 222 ? -33.362 25.690 0.065 1.00 42.99 241 GLN A O 1
ATOM 1771 N N . ILE A 1 223 ? -33.969 26.693 -1.874 1.00 42.60 242 ILE A N 1
ATOM 1772 C CA . ILE A 1 223 ? -32.751 26.370 -2.601 1.00 38.92 242 ILE A CA 1
ATOM 1773 C C . ILE A 1 223 ? -32.049 27.687 -2.943 1.00 44.94 242 ILE A C 1
ATOM 1774 O O . ILE A 1 223 ? -32.680 28.616 -3.478 1.00 46.57 242 ILE A O 1
ATOM 1779 N N . ILE A 1 224 ? -30.741 27.751 -2.648 1.00 40.66 243 ILE A N 1
ATOM 1780 C CA . ILE A 1 224 ? -29.864 28.834 -3.081 1.00 41.90 243 ILE A CA 1
ATOM 1781 C C . ILE A 1 224 ? -29.157 28.227 -4.296 1.00 43.95 243 ILE A C 1
ATOM 1782 O O . ILE A 1 224 ? -28.535 27.160 -4.173 1.00 40.62 243 ILE A O 1
ATOM 1787 N N . TRP A 1 225 ? -29.253 28.887 -5.451 1.00 42.90 244 TRP A N 1
ATOM 1788 C CA . TRP A 1 225 ? -28.575 28.379 -6.633 1.00 42.90 244 TRP A CA 1
ATOM 1789 C C . TRP A 1 225 ? -27.150 28.926 -6.666 1.00 44.80 244 TRP A C 1
ATOM 1790 O O . TRP A 1 225 ? -26.996 30.135 -6.819 1.00 45.75 244 TRP A O 1
ATOM 1801 N N . PRO A 1 226 ? -26.094 28.087 -6.494 1.00 40.22 245 PRO A N 1
ATOM 1802 C CA . PRO A 1 226 ? -24.719 28.611 -6.571 1.00 40.86 245 PRO A CA 1
ATOM 1803 C C . PRO A 1 226 ? -24.526 29.404 -7.866 1.00 46.67 245 PRO A C 1
ATOM 1804 O O . PRO A 1 226 ? -24.999 28.975 -8.927 1.00 45.24 245 PRO A O 1
ATOM 1808 N N . GLU A 1 227 ? -23.884 30.576 -7.763 1.00 45.39 246 GLU A N 1
ATOM 1809 C CA . GLU A 1 227 ? -23.659 31.499 -8.885 1.00 48.54 246 GLU A CA 1
ATOM 1810 C C . GLU A 1 227 ? -23.048 30.811 -10.081 1.00 51.77 246 GLU A C 1
ATOM 1811 O O . GLU A 1 227 ? -23.429 31.093 -11.216 1.00 53.01 246 GLU A O 1
ATOM 1817 N N . LYS A 1 228 ? -22.112 29.901 -9.817 1.00 44.59 247 LYS A N 1
ATOM 1818 C CA . LYS A 1 228 ? -21.469 29.065 -10.811 1.00 43.35 247 LYS A CA 1
ATOM 1819 C C . LYS A 1 228 ? -21.451 27.619 -10.326 1.00 41.39 247 LYS A C 1
ATOM 1820 O O . LYS A 1 228 ? -21.470 27.363 -9.118 1.00 41.65 247 LYS A O 1
ATOM 1826 N N . GLY A 1 229 ? -21.459 26.690 -11.261 1.00 34.51 248 GLY A N 1
ATOM 1827 C CA . GLY A 1 229 ? -21.360 25.284 -10.928 1.00 33.23 248 GLY A CA 1
ATOM 1828 C C . GLY A 1 229 ? -22.586 24.600 -10.376 1.00 35.53 248 GLY A C 1
ATOM 1829 O O . GLY A 1 229 ? -22.449 23.509 -9.815 1.00 34.41 248 GLY A O 1
ATOM 1830 N N . THR A 1 230 ? -23.806 25.194 -10.572 1.00 32.60 249 THR A N 1
ATOM 1831 C CA . THR A 1 230 ? -25.016 24.477 -10.161 1.00 30.90 249 THR A CA 1
ATOM 1832 C C . THR A 1 230 ? -25.049 23.137 -10.922 1.00 31.72 249 THR A C 1
ATOM 1833 O O . THR A 1 230 ? -24.665 23.072 -12.101 1.00 31.91 249 THR A O 1
ATOM 1837 N N . ILE A 1 231 ? -25.429 22.063 -10.223 1.00 27.30 250 ILE A N 1
ATOM 1838 C CA . ILE A 1 231 ? -25.466 20.726 -10.815 1.00 27.10 250 ILE A CA 1
ATOM 1839 C C . ILE A 1 231 ? -26.791 20.520 -11.536 1.00 30.84 250 ILE A C 1
ATOM 1840 O O . ILE A 1 231 ? -27.844 20.692 -10.929 1.00 29.73 250 ILE A O 1
ATOM 1845 N N . PHE A 1 232 ? -26.733 20.115 -12.813 1.00 28.90 251 PHE A N 1
ATOM 1846 C CA . PHE A 1 232 ? -27.915 19.740 -13.602 1.00 29.03 251 PHE A CA 1
ATOM 1847 C C . PHE A 1 232 ? -27.763 18.259 -13.945 1.00 30.53 251 PHE A C 1
ATOM 1848 O O . PHE A 1 232 ? -26.655 17.803 -14.253 1.00 28.24 251 PHE A O 1
ATOM 1856 N N . TRP A 1 233 ? -28.860 17.504 -13.866 1.00 27.78 252 TRP A N 1
ATOM 1857 C CA . TRP A 1 233 ? -28.828 16.067 -14.179 1.00 27.37 252 TRP A CA 1
ATOM 1858 C C . TRP A 1 233 ? -30.150 15.604 -14.744 1.00 30.25 252 TRP A C 1
ATOM 1859 O O . TRP A 1 233 ? -31.178 16.272 -14.576 1.00 30.23 252 TRP A O 1
ATOM 1870 N N . MET A 1 234 ? -30.119 14.459 -15.435 1.00 26.34 253 MET A N 1
ATOM 1871 C CA . MET A 1 234 ? -31.333 13.860 -15.974 1.00 26.26 253 MET A CA 1
ATOM 1872 C C . MET A 1 234 ? -31.277 12.359 -15.772 1.00 28.49 253 MET A C 1
ATOM 1873 O O . MET A 1 234 ? -30.233 11.743 -15.991 1.00 26.38 253 MET A O 1
ATOM 1878 N N . ASP A 1 235 ? -32.395 11.800 -15.314 1.00 24.72 254 ASP A N 1
ATOM 1879 C CA . ASP A 1 235 ? -32.587 10.360 -15.127 1.00 24.22 254 ASP A CA 1
ATOM 1880 C C . ASP A 1 235 ? -33.460 9.872 -16.272 1.00 27.66 254 ASP A C 1
ATOM 1881 O O . ASP A 1 235 ? -34.435 10.535 -16.656 1.00 26.59 254 ASP A O 1
ATOM 1886 N N . SER A 1 236 ? -33.053 8.752 -16.871 1.00 24.65 255 SER A N 1
ATOM 1887 C CA . SER A 1 236 ? -33.759 8.180 -17.996 1.00 24.62 255 SER A CA 1
ATOM 1888 C C . SER A 1 236 ? -34.088 6.743 -17.706 1.00 27.90 255 SER A C 1
ATOM 1889 O O . SER A 1 236 ? -33.356 6.095 -16.953 1.00 27.15 255 SER A O 1
ATOM 1892 N N . ILE A 1 237 ? -35.133 6.213 -18.345 1.00 25.54 256 ILE A N 1
ATOM 1893 C CA . ILE A 1 237 ? -35.516 4.812 -18.150 1.00 25.78 256 ILE A CA 1
ATOM 1894 C C . ILE A 1 237 ? -34.842 3.960 -19.219 1.00 27.84 256 ILE A C 1
ATOM 1895 O O . ILE A 1 237 ? -34.846 4.324 -20.401 1.00 28.45 256 ILE A O 1
ATOM 1900 N N . SER A 1 238 ? -34.296 2.813 -18.808 1.00 25.73 257 SER A N 1
ATOM 1901 C CA . SER A 1 238 ? -33.623 1.857 -19.686 1.00 26.16 257 SER A CA 1
ATOM 1902 C C . SER A 1 238 ? -34.132 0.444 -19.393 1.00 30.36 257 SER A C 1
ATOM 1903 O O . SER A 1 238 ? -34.709 0.186 -18.325 1.00 29.67 257 SER A O 1
ATOM 1906 N N . ILE A 1 239 ? -33.943 -0.459 -20.361 1.00 27.57 258 ILE A N 1
ATOM 1907 C CA . ILE A 1 239 ? -34.353 -1.852 -20.223 1.00 27.49 258 ILE A CA 1
ATOM 1908 C C . ILE A 1 239 ? -33.077 -2.724 -20.123 1.00 30.96 258 ILE A C 1
ATOM 1909 O O . ILE A 1 239 ? -32.322 -2.808 -21.095 1.00 30.53 258 ILE A O 1
ATOM 1914 N N . PRO A 1 240 ? -32.833 -3.402 -18.977 1.00 27.91 259 PRO A N 1
ATOM 1915 C CA . PRO A 1 240 ? -31.638 -4.258 -18.870 1.00 27.86 259 PRO A CA 1
ATOM 1916 C C . PRO A 1 240 ? -31.608 -5.384 -19.904 1.00 33.05 259 PRO A C 1
ATOM 1917 O O . PRO A 1 240 ? -32.660 -5.888 -20.328 1.00 32.41 259 PRO A O 1
ATOM 1921 N N . ALA A 1 241 ? -30.394 -5.786 -20.302 1.00 30.21 260 ALA A N 1
ATOM 1922 C CA . ALA A 1 241 ? -30.177 -6.858 -21.291 1.00 32.69 260 ALA A CA 1
ATOM 1923 C C . ALA A 1 241 ? -30.909 -8.171 -20.995 1.00 39.05 260 ALA A C 1
ATOM 1924 O O . ALA A 1 241 ? -31.466 -8.764 -21.918 1.00 39.94 260 ALA A O 1
ATOM 1926 N N . GLY A 1 242 ? -30.904 -8.615 -19.738 1.00 35.47 261 GLY A N 1
ATOM 1927 C CA . GLY A 1 242 ? -31.539 -9.879 -19.373 1.00 36.70 261 GLY A CA 1
ATOM 1928 C C . GLY A 1 242 ? -33.014 -9.814 -19.039 1.00 38.65 261 GLY A C 1
ATOM 1929 O O . GLY A 1 242 ? -33.538 -10.783 -18.485 1.00 38.08 261 GLY A O 1
ATOM 1930 N N . ALA A 1 243 ? -33.684 -8.664 -19.313 1.00 34.10 262 ALA A N 1
ATOM 1931 C CA . ALA A 1 243 ? -35.109 -8.470 -19.006 1.00 33.63 262 ALA A CA 1
ATOM 1932 C C . ALA A 1 243 ? -35.974 -9.575 -19.609 1.00 40.16 262 ALA A C 1
ATOM 1933 O O . ALA A 1 243 ? -35.808 -9.911 -20.785 1.00 41.44 262 ALA A O 1
ATOM 1935 N N . LYS A 1 244 ? -36.852 -10.174 -18.783 1.00 36.61 263 LYS A N 1
ATOM 1936 C CA . LYS A 1 244 ? -37.758 -11.254 -19.194 1.00 37.67 263 LYS A CA 1
ATOM 1937 C C . LYS A 1 244 ? -39.126 -10.730 -19.617 1.00 39.36 263 LYS A C 1
ATOM 1938 O O . LYS A 1 244 ? -39.856 -11.427 -20.328 1.00 39.34 263 LYS A O 1
ATOM 1944 N N . ASN A 1 245 ? -39.500 -9.545 -19.132 1.00 33.34 264 ASN A N 1
ATOM 1945 C CA . ASN A 1 245 ? -40.823 -8.949 -19.347 1.00 33.39 264 ASN A CA 1
ATOM 1946 C C . ASN A 1 245 ? -40.722 -7.640 -20.130 1.00 35.87 264 ASN A C 1
ATOM 1947 O O . ASN A 1 245 ? -41.026 -6.557 -19.620 1.00 33.49 264 ASN A O 1
ATOM 1952 N N . ILE A 1 246 ? -40.323 -7.768 -21.402 1.00 33.58 265 ILE A N 1
ATOM 1953 C CA . ILE A 1 246 ? -40.066 -6.651 -22.321 1.00 32.61 265 ILE A CA 1
ATOM 1954 C C . ILE A 1 246 ? -41.342 -5.869 -22.657 1.00 35.85 265 ILE A C 1
ATOM 1955 O O . ILE A 1 246 ? -41.286 -4.639 -22.728 1.00 32.88 265 ILE A O 1
ATOM 1960 N N . GLU A 1 247 ? -42.481 -6.567 -22.847 1.00 34.88 266 GLU A N 1
ATOM 1961 C CA . GLU A 1 247 ? -43.764 -5.898 -23.141 1.00 35.29 266 GLU A CA 1
ATOM 1962 C C . GLU A 1 247 ? -44.235 -5.090 -21.933 1.00 36.26 266 GLU A C 1
ATOM 1963 O O . GLU A 1 247 ? -44.652 -3.940 -22.094 1.00 34.98 266 GLU A O 1
ATOM 1969 N N . ALA A 1 248 ? -44.133 -5.681 -20.729 1.00 31.66 267 ALA A N 1
ATOM 1970 C CA . ALA A 1 248 ? -44.484 -4.997 -19.484 1.00 30.69 267 ALA A CA 1
ATOM 1971 C C . ALA A 1 248 ? -43.582 -3.766 -19.300 1.00 33.34 267 ALA A C 1
ATOM 1972 O O . ALA A 1 248 ? -44.081 -2.708 -18.907 1.00 33.16 267 ALA A O 1
ATOM 1974 N N . ALA A 1 249 ? -42.268 -3.894 -19.634 1.00 29.73 268 ALA A N 1
ATOM 1975 C CA . ALA A 1 249 ? -41.306 -2.787 -19.528 1.00 28.91 268 ALA A CA 1
ATOM 1976 C C . ALA A 1 249 ? -41.746 -1.582 -20.387 1.00 31.83 268 ALA A C 1
ATOM 1977 O O . ALA A 1 249 ? -41.812 -0.462 -19.881 1.00 29.54 268 ALA A O 1
ATOM 1979 N N . HIS A 1 250 ? -42.093 -1.823 -21.663 1.00 30.04 269 HIS A N 1
ATOM 1980 C CA . HIS A 1 250 ? -42.538 -0.739 -22.545 1.00 29.88 269 HIS A CA 1
ATOM 1981 C C . HIS A 1 250 ? -43.864 -0.134 -22.068 1.00 35.08 269 HIS A C 1
ATOM 1982 O O . HIS A 1 250 ? -44.053 1.092 -22.158 1.00 33.13 269 HIS A O 1
ATOM 1989 N N . LYS A 1 251 ? -44.773 -0.990 -21.543 1.00 32.51 270 LYS A N 1
ATOM 1990 C CA . LYS A 1 251 ? -46.065 -0.535 -21.028 1.00 32.63 270 LYS A CA 1
ATOM 1991 C C . LYS A 1 251 ? -45.848 0.424 -19.852 1.00 34.38 270 LYS A C 1
ATOM 1992 O O . LYS A 1 251 ? -46.513 1.456 -19.785 1.00 34.59 270 LYS A O 1
ATOM 1998 N N . MET A 1 252 ? -44.891 0.115 -18.958 1.00 29.46 271 MET A N 1
ATOM 1999 C CA . MET A 1 252 ? -44.596 1.010 -17.835 1.00 27.04 271 MET A CA 1
ATOM 2000 C C . MET A 1 252 ? -43.975 2.340 -18.300 1.00 30.82 271 MET A C 1
ATOM 2001 O O . MET A 1 252 ? -44.377 3.395 -17.811 1.00 30.44 271 MET A O 1
ATOM 2006 N N . ILE A 1 253 ? -43.018 2.302 -19.238 1.00 28.86 272 ILE A N 1
ATOM 2007 C CA . ILE A 1 253 ? -42.406 3.526 -19.762 1.00 27.77 272 ILE A CA 1
ATOM 2008 C C . ILE A 1 253 ? -43.530 4.420 -20.339 1.00 32.40 272 ILE A C 1
ATOM 2009 O O . ILE A 1 253 ? -43.617 5.596 -19.985 1.00 30.53 272 ILE A O 1
ATOM 2014 N N . ASP A 1 254 ? -44.401 3.851 -21.196 1.00 31.37 273 ASP A N 1
ATOM 2015 C CA . ASP A 1 254 ? -45.500 4.593 -21.822 1.00 32.14 273 ASP A CA 1
ATOM 2016 C C . ASP A 1 254 ? -46.494 5.151 -20.781 1.00 35.87 273 ASP A C 1
ATOM 2017 O O . ASP A 1 254 ? -47.012 6.253 -20.937 1.00 36.10 273 ASP A O 1
ATOM 2022 N N . PHE A 1 255 ? -46.737 4.386 -19.724 1.00 32.20 274 PHE A N 1
ATOM 2023 C CA . PHE A 1 255 ? -47.616 4.789 -18.633 1.00 32.49 274 PHE A CA 1
ATOM 2024 C C . PHE A 1 255 ? -47.038 6.047 -17.937 1.00 35.80 274 PHE A C 1
ATOM 2025 O O . PHE A 1 255 ? -47.775 7.004 -17.672 1.00 36.77 274 PHE A O 1
ATOM 2033 N N . LEU A 1 256 ? -45.724 6.044 -17.669 1.00 30.79 275 LEU A N 1
ATOM 2034 C CA . LEU A 1 256 ? -45.041 7.174 -17.023 1.00 29.56 275 LEU A CA 1
ATOM 2035 C C . LEU A 1 256 ? -44.923 8.387 -17.960 1.00 33.32 275 LEU A C 1
ATOM 2036 O O . LEU A 1 256 ? -44.952 9.514 -17.481 1.00 32.63 275 LEU A O 1
ATOM 2041 N N . LEU A 1 257 ? -44.844 8.152 -19.289 1.00 30.41 276 LEU A N 1
ATOM 2042 C CA . LEU A 1 257 ? -44.771 9.230 -20.283 1.00 30.53 276 LEU A CA 1
ATOM 2043 C C . LEU A 1 257 ? -46.136 9.903 -20.499 1.00 36.55 276 LEU A C 1
ATOM 2044 O O . LEU A 1 257 ? -46.188 11.014 -21.035 1.00 35.59 276 LEU A O 1
ATOM 2049 N N . ARG A 1 258 ? -47.237 9.208 -20.146 1.00 34.13 277 ARG A N 1
ATOM 2050 C CA . ARG A 1 258 ? -48.594 9.742 -20.314 1.00 35.66 277 ARG A CA 1
ATOM 2051 C C . ARG A 1 258 ? -48.634 11.126 -19.644 1.00 38.11 277 ARG A C 1
ATOM 2052 O O . ARG A 1 258 ? -48.350 11.225 -18.458 1.00 36.49 277 ARG A O 1
ATOM 2060 N N . PRO A 1 259 ? -48.903 12.206 -20.419 1.00 36.52 278 PRO A N 1
ATOM 2061 C CA . PRO A 1 259 ? -48.839 13.565 -19.856 1.00 36.33 278 PRO A CA 1
ATOM 2062 C C . PRO A 1 259 ? -49.609 13.782 -18.554 1.00 39.50 278 PRO A C 1
ATOM 2063 O O . PRO A 1 259 ? -49.062 14.437 -17.675 1.00 36.58 278 PRO A O 1
ATOM 2067 N N . GLU A 1 260 ? -50.831 13.208 -18.401 1.00 39.85 279 GLU A N 1
ATOM 2068 C CA . GLU A 1 260 ? -51.593 13.369 -17.154 1.00 40.61 279 GLU A CA 1
ATOM 2069 C C . GLU A 1 260 ? -50.855 12.757 -15.951 1.00 42.09 279 GLU A C 1
ATOM 2070 O O . GLU A 1 260 ? -50.884 13.354 -14.876 1.00 41.74 279 GLU A O 1
ATOM 2076 N N . ASN A 1 261 ? -50.160 11.614 -16.151 1.00 36.88 280 ASN A N 1
ATOM 2077 C CA . ASN A 1 261 ? -49.369 10.925 -15.134 1.00 34.15 280 ASN A CA 1
ATOM 2078 C C . ASN A 1 261 ? -48.093 11.698 -14.824 1.00 36.34 280 ASN A C 1
ATOM 2079 O O . ASN A 1 261 ? -47.865 12.041 -13.661 1.00 34.82 280 ASN A O 1
ATOM 2084 N N . ALA A 1 262 ? -47.301 12.048 -15.861 1.00 32.98 281 ALA A N 1
ATOM 2085 C CA . ALA A 1 262 ? -46.065 12.808 -15.645 1.00 31.55 281 ALA A CA 1
ATOM 2086 C C . ALA A 1 262 ? -46.332 14.151 -14.915 1.00 35.62 281 ALA A C 1
ATOM 2087 O O . ALA A 1 262 ? -45.576 14.495 -14.005 1.00 32.79 281 ALA A O 1
ATOM 2089 N N . ALA A 1 263 ? -47.436 14.859 -15.262 1.00 33.77 282 ALA A N 1
ATOM 2090 C CA . ALA A 1 263 ? -47.780 16.131 -14.611 1.00 34.19 282 ALA A CA 1
ATOM 2091 C C . ALA A 1 263 ? -48.216 15.955 -13.149 1.00 37.40 282 ALA A C 1
ATOM 2092 O O . ALA A 1 263 ? -47.702 16.662 -12.273 1.00 35.65 282 ALA A O 1
ATOM 2094 N N . LYS A 1 264 ? -49.140 15.009 -12.883 1.00 35.92 283 LYS A N 1
ATOM 2095 C CA . LYS A 1 264 ? -49.649 14.714 -11.528 1.00 36.18 283 LYS A CA 1
ATOM 2096 C C . LYS A 1 264 ? -48.499 14.302 -10.625 1.00 38.62 283 LYS A C 1
ATOM 2097 O O . LYS A 1 264 ? -48.412 14.794 -9.502 1.00 38.10 283 LYS A O 1
ATOM 2103 N N . ILE A 1 265 ? -47.595 13.434 -11.127 1.00 34.21 284 ILE A N 1
ATOM 2104 C CA . ILE A 1 265 ? -46.449 12.987 -10.347 1.00 32.28 284 ILE A CA 1
ATOM 2105 C C . ILE A 1 265 ? -45.507 14.159 -10.037 1.00 34.65 284 ILE A C 1
ATOM 2106 O O . ILE A 1 265 ? -45.070 14.273 -8.894 1.00 34.92 284 ILE A O 1
ATOM 2111 N N . ALA A 1 266 ? -45.196 15.021 -11.031 1.00 31.55 285 ALA A N 1
ATOM 2112 C CA . ALA A 1 266 ? -44.308 16.188 -10.881 1.00 31.77 285 ALA A CA 1
ATOM 2113 C C . ALA A 1 266 ? -44.775 17.114 -9.743 1.00 37.34 285 ALA A C 1
ATOM 2114 O O . ALA A 1 266 ? -43.951 17.636 -8.989 1.00 36.59 285 ALA A O 1
ATOM 2116 N N . LEU A 1 267 ? -46.097 17.291 -9.606 1.00 35.18 286 LEU A N 1
ATOM 2117 C CA . LEU A 1 267 ? -46.667 18.119 -8.543 1.00 35.93 286 LEU A CA 1
ATOM 2118 C C . LEU A 1 267 ? -46.513 17.476 -7.186 1.00 38.68 286 LEU A C 1
ATOM 2119 O O . LEU A 1 267 ? -46.480 18.194 -6.179 1.00 39.66 286 LEU A O 1
ATOM 2124 N N . GLU A 1 268 ? -46.462 16.127 -7.146 1.00 34.00 287 GLU A N 1
ATOM 2125 C CA . GLU A 1 268 ? -46.306 15.380 -5.897 1.00 35.00 287 GLU A CA 1
ATOM 2126 C C . GLU A 1 268 ? -44.839 15.325 -5.476 1.00 36.96 287 GLU A C 1
ATOM 2127 O O . GLU A 1 268 ? -44.564 15.356 -4.280 1.00 36.67 287 GLU A O 1
ATOM 2133 N N . ILE A 1 269 ? -43.900 15.202 -6.442 1.00 31.75 288 ILE A N 1
ATOM 2134 C CA . ILE A 1 269 ? -42.477 14.988 -6.137 1.00 29.72 288 ILE A CA 1
ATOM 2135 C C . ILE A 1 269 ? -41.565 16.243 -6.242 1.00 33.08 288 ILE A C 1
ATOM 2136 O O . ILE A 1 269 ? -40.411 16.193 -5.782 1.00 31.82 288 ILE A O 1
ATOM 2141 N N . GLY A 1 270 ? -42.062 17.315 -6.863 1.00 31.87 289 GLY A N 1
ATOM 2142 C CA . GLY A 1 270 ? -41.340 18.580 -6.983 1.00 31.83 289 GLY A CA 1
ATOM 2143 C C . GLY A 1 270 ? -40.268 18.698 -8.048 1.00 34.07 289 GLY A C 1
ATOM 2144 O O . GLY A 1 270 ? -39.474 19.646 -8.020 1.00 33.53 289 GLY A O 1
ATOM 2145 N N . TYR A 1 271 ? -40.238 17.747 -8.996 1.00 28.90 290 TYR A N 1
ATOM 2146 C CA . TYR A 1 271 ? -39.236 17.795 -10.044 1.00 28.25 290 TYR A CA 1
ATOM 2147 C C . TYR A 1 271 ? -39.775 18.246 -11.376 1.00 32.44 290 TYR A C 1
ATOM 2148 O O . TYR A 1 271 ? -40.894 17.862 -11.748 1.00 31.36 290 TYR A O 1
ATOM 2157 N N . PRO A 1 272 ? -38.920 18.936 -12.179 1.00 31.60 291 PRO A N 1
ATOM 2158 C CA . PRO A 1 272 ? -39.305 19.247 -13.561 1.00 32.97 291 PRO A CA 1
ATOM 2159 C C . PRO A 1 272 ? -39.474 17.950 -14.376 1.00 34.33 291 PRO A C 1
ATOM 2160 O O . PRO A 1 272 ? -38.996 16.875 -13.974 1.00 32.17 291 PRO A O 1
ATOM 2164 N N . THR A 1 273 ? -40.195 18.042 -15.504 1.00 31.47 292 THR A N 1
ATOM 2165 C CA . THR A 1 273 ? -40.423 16.893 -16.389 1.00 30.87 292 THR A CA 1
ATOM 2166 C C . THR A 1 273 ? -39.933 17.163 -17.808 1.00 34.31 292 THR A C 1
ATOM 2167 O O . THR A 1 273 ? -40.276 18.206 -18.372 1.00 32.59 292 THR A O 1
ATOM 2171 N N . PRO A 1 274 ? -39.242 16.191 -18.451 1.00 31.61 293 PRO A N 1
ATOM 2172 C CA . PRO A 1 274 ? -38.857 16.378 -19.855 1.00 32.61 293 PRO A CA 1
ATOM 2173 C C . PRO A 1 274 ? -39.994 16.024 -20.809 1.00 37.02 293 PRO A C 1
ATOM 2174 O O . PRO A 1 274 ? -39.788 16.039 -22.022 1.00 38.38 293 PRO A O 1
ATOM 2178 N N . VAL A 1 275 ? -41.186 15.679 -20.276 1.00 31.93 294 VAL A N 1
ATOM 2179 C CA . VAL A 1 275 ? -42.357 15.388 -21.100 1.00 33.02 294 VAL A CA 1
ATOM 2180 C C . VAL A 1 275 ? -43.030 16.745 -21.366 1.00 37.95 294 VAL A C 1
ATOM 2181 O O . VAL A 1 275 ? -43.674 17.305 -20.478 1.00 37.24 294 VAL A O 1
ATOM 2185 N N . LYS A 1 276 ? -42.800 17.309 -22.568 1.00 36.90 295 LYS A N 1
ATOM 2186 C CA . LYS A 1 276 ? -43.297 18.624 -22.950 1.00 38.43 295 LYS A CA 1
ATOM 2187 C C . LYS A 1 276 ? -44.807 18.806 -22.707 1.00 42.53 295 LYS A C 1
ATOM 2188 O O . LYS A 1 276 ? -45.221 19.819 -22.116 1.00 42.78 295 LYS A O 1
ATOM 2194 N N . THR A 1 277 ? -45.618 17.816 -23.137 1.00 39.20 296 THR A N 1
ATOM 2195 C CA . THR A 1 277 ? -47.078 17.856 -22.994 1.00 40.35 296 THR A CA 1
ATOM 2196 C C . THR A 1 277 ? -47.514 17.920 -21.515 1.00 43.84 296 THR A C 1
ATOM 2197 O O . THR A 1 277 ? -48.506 18.594 -21.207 1.00 44.41 296 THR A O 1
ATOM 2201 N N . ALA A 1 278 ? -46.762 17.246 -20.617 1.00 39.66 297 ALA A N 1
ATOM 2202 C CA . ALA A 1 278 ? -46.992 17.258 -19.180 1.00 38.39 297 ALA A CA 1
ATOM 2203 C C . ALA A 1 278 ? -46.563 18.610 -18.606 1.00 40.34 297 ALA A C 1
ATOM 2204 O O . ALA A 1 278 ? -47.300 19.178 -17.794 1.00 39.40 297 ALA A O 1
ATOM 2206 N N . HIS A 1 279 ? -45.376 19.132 -19.032 1.00 36.66 298 HIS A N 1
ATOM 2207 C CA . HIS A 1 279 ? -44.844 20.434 -18.594 1.00 37.14 298 HIS A CA 1
ATOM 2208 C C . HIS A 1 279 ? -45.879 21.538 -18.843 1.00 43.19 298 HIS A C 1
ATOM 2209 O O . HIS A 1 279 ? -46.089 22.393 -17.980 1.00 43.22 298 HIS A O 1
ATOM 2216 N N . ASP A 1 280 ? -46.539 21.500 -20.017 1.00 41.25 299 ASP A N 1
ATOM 2217 C CA . ASP A 1 280 ? -47.581 22.464 -20.389 1.00 43.55 299 ASP A CA 1
ATOM 2218 C C . ASP A 1 280 ? -48.856 22.365 -19.517 1.00 47.93 299 ASP A C 1
ATOM 2219 O O . ASP A 1 280 ? -49.597 23.341 -19.423 1.00 49.79 299 ASP A O 1
ATOM 2224 N N . LEU A 1 281 ? -49.096 21.210 -18.865 1.00 42.74 300 LEU A N 1
ATOM 2225 C CA . LEU A 1 281 ? -50.249 20.999 -17.967 1.00 43.03 300 LEU A CA 1
ATOM 2226 C C . LEU A 1 281 ? -49.958 21.520 -16.538 1.00 44.36 300 LEU A C 1
ATOM 2227 O O . LEU A 1 281 ? -50.878 21.621 -15.732 1.00 43.48 300 LEU A O 1
ATOM 2232 N N . LEU A 1 282 ? -48.679 21.826 -16.217 1.00 40.01 301 LEU A N 1
ATOM 2233 C CA . LEU A 1 282 ? -48.278 22.309 -14.888 1.00 38.45 301 LEU A CA 1
ATOM 2234 C C . LEU A 1 282 ? -48.748 23.755 -14.624 1.00 46.68 301 LEU A C 1
ATOM 2235 O O . LEU A 1 282 ? -48.662 24.593 -15.524 1.00 46.92 301 LEU A O 1
ATOM 2240 N N . PRO A 1 283 ? -49.208 24.073 -13.390 1.00 46.51 302 PRO A N 1
ATOM 2241 C CA . PRO A 1 283 ? -49.625 25.459 -13.102 1.00 49.58 302 PRO A CA 1
ATOM 2242 C C . PRO A 1 283 ? -48.446 26.434 -13.080 1.00 55.13 302 PRO A C 1
ATOM 2243 O O . PRO A 1 283 ? -47.309 26.033 -12.808 1.00 51.94 302 PRO A O 1
ATOM 2247 N N . LYS A 1 284 ? -48.731 27.721 -13.354 1.00 56.47 303 LYS A N 1
ATOM 2248 C CA . LYS A 1 284 ? -47.743 28.804 -13.367 1.00 57.08 303 LYS A CA 1
ATOM 2249 C C . LYS A 1 284 ? -46.951 28.909 -12.055 1.00 59.37 303 LYS A C 1
ATOM 2250 O O . LYS A 1 284 ? -45.762 29.201 -12.104 1.00 57.19 303 LYS A O 1
ATOM 2256 N N . GLU A 1 285 ? -47.603 28.641 -10.900 1.00 56.59 304 GLU A N 1
ATOM 2257 C CA . GLU A 1 285 ? -47.034 28.642 -9.542 1.00 56.32 304 GLU A CA 1
ATOM 2258 C C . GLU A 1 285 ? -45.870 27.637 -9.443 1.00 55.74 304 GLU A C 1
ATOM 2259 O O . GLU A 1 285 ? -44.877 27.910 -8.771 1.00 55.72 304 GLU A O 1
ATOM 2265 N N . PHE A 1 286 ? -46.040 26.464 -10.056 1.00 50.00 305 PHE A N 1
ATOM 2266 C CA . PHE A 1 286 ? -45.038 25.409 -10.086 1.00 46.21 305 PHE A CA 1
ATOM 2267 C C . PHE A 1 286 ? -43.964 25.734 -11.124 1.00 49.90 305 PHE A C 1
ATOM 2268 O O . PHE A 1 286 ? -42.788 25.742 -10.770 1.00 46.16 305 PHE A O 1
ATOM 2276 N N . ALA A 1 287 ? -44.367 26.039 -12.3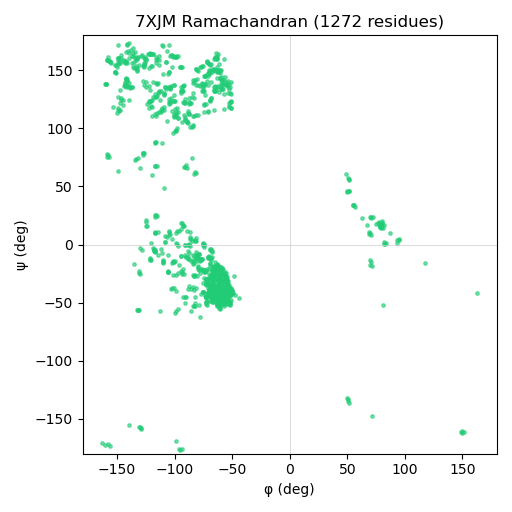89 1.00 48.44 306 ALA A N 1
ATOM 2277 C CA . ALA A 1 287 ? -43.478 26.347 -13.524 1.00 47.95 306 ALA A CA 1
ATOM 2278 C C . ALA A 1 287 ? -42.569 27.570 -13.298 1.00 51.88 306 ALA A C 1
ATOM 2279 O O . ALA A 1 287 ? -41.463 27.619 -13.844 1.00 51.37 306 ALA A O 1
ATOM 2281 N N . ASN A 1 288 ? -43.029 28.548 -12.507 1.00 50.66 307 ASN A N 1
ATOM 2282 C CA . ASN A 1 288 ? -42.262 29.768 -12.233 1.00 51.21 307 ASN A CA 1
ATOM 2283 C C . ASN A 1 288 ? -41.633 29.806 -10.824 1.00 55.67 307 ASN A C 1
ATOM 2284 O O . ASN A 1 288 ? -41.060 30.837 -10.457 1.00 54.98 307 ASN A O 1
ATOM 2289 N N . ASP A 1 289 ? -41.703 28.680 -10.057 1.00 51.67 308 ASP A N 1
ATOM 2290 C CA . ASP A 1 289 ? -41.130 28.564 -8.709 1.00 50.65 308 ASP A CA 1
ATOM 2291 C C . ASP A 1 289 ? -39.610 28.651 -8.812 1.00 53.23 308 ASP A C 1
ATOM 2292 O O . ASP A 1 289 ? -38.987 27.808 -9.471 1.00 50.48 308 ASP A O 1
ATOM 2297 N N . PRO A 1 290 ? -39.008 29.705 -8.212 1.00 50.91 309 PRO A N 1
ATOM 2298 C CA . PRO A 1 290 ? -37.550 29.882 -8.327 1.00 49.29 309 PRO A CA 1
ATOM 2299 C C . PRO A 1 290 ? -36.711 28.806 -7.652 1.00 47.34 309 PRO A C 1
ATOM 2300 O O . PRO A 1 290 ? -35.580 28.622 -8.062 1.00 46.82 309 PRO A O 1
ATOM 2304 N N . SER A 1 291 ? -37.248 28.105 -6.638 1.00 41.84 310 SER A N 1
ATOM 2305 C CA . SER A 1 291 ? -36.520 27.026 -5.971 1.00 38.65 310 SER A CA 1
ATOM 2306 C C . SER A 1 291 ? -36.580 25.709 -6.784 1.00 40.54 310 SER A C 1
ATOM 2307 O O . SER A 1 291 ? -35.838 24.767 -6.460 1.00 39.28 310 SER A O 1
ATOM 2310 N N . ILE A 1 292 ? -37.448 25.644 -7.840 1.00 36.58 311 ILE A N 1
ATOM 2311 C CA . ILE A 1 292 ? -37.533 24.463 -8.712 1.00 34.86 311 ILE A CA 1
ATOM 2312 C C . ILE A 1 292 ? -36.737 24.707 -9.996 1.00 35.97 311 ILE A C 1
ATOM 2313 O O . ILE A 1 292 ? -35.860 23.914 -10.346 1.00 32.89 311 ILE A O 1
ATOM 2318 N N . TYR A 1 293 ? -37.120 25.762 -10.731 1.00 35.28 312 TYR A N 1
ATOM 2319 C CA . TYR A 1 293 ? -36.552 26.110 -12.025 1.00 35.44 312 TYR A CA 1
ATOM 2320 C C . TYR A 1 293 ? -35.512 27.206 -11.851 1.00 39.15 312 TYR A C 1
ATOM 2321 O O . TYR A 1 293 ? -35.854 28.330 -11.509 1.00 41.37 312 TYR A O 1
ATOM 2330 N N . PRO A 1 294 ? -34.237 26.883 -12.077 1.00 34.20 313 PRO A N 1
ATOM 2331 C CA . PRO A 1 294 ? -33.185 27.888 -11.894 1.00 33.75 313 PRO A CA 1
ATOM 2332 C C . PRO A 1 294 ? -33.242 29.035 -12.908 1.00 38.55 313 PRO A C 1
ATOM 2333 O O . PRO A 1 294 ? -33.623 28.802 -14.067 1.00 38.70 313 PRO A O 1
ATOM 2337 N N . PRO A 1 295 ? -32.818 30.252 -12.497 1.00 35.33 314 PRO A N 1
ATOM 2338 C CA . PRO A 1 295 ? -32.779 31.388 -13.449 1.00 36.99 314 PRO A CA 1
ATOM 2339 C C . PRO A 1 295 ? -31.777 31.170 -14.577 1.00 36.69 314 PRO A C 1
ATOM 2340 O O . PRO A 1 295 ? -30.845 30.377 -14.421 1.00 35.49 314 PRO A O 1
ATOM 2344 N N . GLN A 1 296 ? -31.933 31.933 -15.693 1.00 34.29 315 GLN A N 1
ATOM 2345 C CA . GLN A 1 296 ? -31.046 31.818 -16.852 1.00 34.58 315 GLN A CA 1
ATOM 2346 C C . GLN A 1 296 ? -29.543 31.922 -16.504 1.00 36.76 315 GLN A C 1
ATOM 2347 O O . GLN A 1 296 ? -28.750 31.152 -17.043 1.00 35.96 315 GLN A O 1
ATOM 2353 N N . SER A 1 297 ? -29.160 32.862 -15.615 1.00 34.91 316 SER A N 1
ATOM 2354 C CA . SER A 1 297 ? -27.751 33.025 -15.221 1.00 35.60 316 SER A CA 1
ATOM 2355 C C . SER A 1 297 ? -27.186 31.753 -14.594 1.00 37.05 316 SER A C 1
ATOM 2356 O O . SER A 1 297 ? -26.045 31.379 -14.870 1.00 35.54 316 SER A O 1
ATOM 2359 N N . VAL A 1 298 ? -28.001 31.073 -13.783 1.00 33.93 317 VAL A N 1
ATOM 2360 C CA . VAL A 1 298 ? -27.632 29.840 -13.094 1.00 31.98 317 VAL A CA 1
ATOM 2361 C C . VAL A 1 298 ? -27.453 28.709 -14.127 1.00 34.86 317 VAL A C 1
ATOM 2362 O O . VAL A 1 298 ? -26.491 27.946 -14.039 1.00 33.21 317 VAL A O 1
ATOM 2366 N N . ILE A 1 299 ? -28.346 28.651 -15.138 1.00 33.89 318 ILE A N 1
ATOM 2367 C CA . ILE A 1 299 ? -28.275 27.683 -16.243 1.00 33.90 318 ILE A CA 1
ATOM 2368 C C . ILE A 1 299 ? -26.958 27.882 -17.006 1.00 38.24 318 ILE A C 1
ATOM 2369 O O . ILE A 1 299 ? -26.177 26.937 -17.143 1.00 35.88 318 ILE A O 1
ATOM 2374 N N . ASP A 1 300 ? -26.721 29.127 -17.472 1.00 36.71 319 ASP A N 1
ATOM 2375 C CA . ASP A 1 300 ? -25.534 29.490 -18.243 1.00 38.12 319 ASP A CA 1
ATOM 2376 C C . ASP A 1 300 ? -24.208 29.164 -17.529 1.00 41.44 319 ASP A C 1
ATOM 2377 O O . ASP A 1 300 ? -23.251 28.777 -18.192 1.00 41.96 319 ASP A O 1
ATOM 2382 N N . ASN A 1 301 ? -24.154 29.353 -16.203 1.00 37.44 320 ASN A N 1
ATOM 2383 C CA . ASN A 1 301 ? -22.938 29.159 -15.414 1.00 36.47 320 ASN A CA 1
ATOM 2384 C C . ASN A 1 301 ? -22.833 27.818 -14.701 1.00 38.43 320 ASN A C 1
ATOM 2385 O O . ASN A 1 301 ? -21.859 27.589 -13.976 1.00 37.27 320 ASN A O 1
ATOM 2390 N N . GLY A 1 302 ? -23.838 26.972 -14.878 1.00 34.92 321 GLY A N 1
ATOM 2391 C CA . GLY A 1 302 ? -23.904 25.646 -14.279 1.00 32.32 321 GLY A CA 1
ATOM 2392 C C . GLY A 1 302 ? -23.393 24.577 -15.226 1.00 37.11 321 GLY A C 1
ATOM 2393 O O . GLY A 1 302 ? -22.940 24.903 -16.323 1.00 36.97 321 GLY A O 1
ATOM 2394 N N . GLU A 1 303 ? -23.450 23.286 -14.821 1.00 32.70 322 GLU A N 1
ATOM 2395 C CA . GLU A 1 303 ? -22.986 22.181 -15.668 1.00 32.12 322 GLU A CA 1
ATOM 2396 C C . GLU A 1 303 ? -23.858 20.965 -15.554 1.00 34.05 322 GLU A C 1
ATOM 2397 O O . GLU A 1 303 ? -24.174 20.543 -14.436 1.00 31.98 322 GLU A O 1
ATOM 2403 N N . TRP A 1 304 ? -24.189 20.355 -16.705 1.00 32.38 323 TRP A N 1
ATOM 2404 C CA . TRP A 1 304 ? -24.854 19.060 -16.734 1.00 31.92 323 TRP A CA 1
ATOM 2405 C C . TRP A 1 304 ? -23.798 18.016 -16.374 1.00 31.42 323 TRP A C 1
ATOM 2406 O O . TRP A 1 304 ? -22.653 18.084 -16.849 1.00 28.13 323 TRP A O 1
ATOM 2417 N N . GLN A 1 305 ? -24.188 17.049 -15.547 1.00 26.81 324 GLN A N 1
ATOM 2418 C CA . GLN A 1 305 ? -23.309 15.945 -15.173 1.00 26.16 324 GLN A CA 1
ATOM 2419 C C . GLN A 1 305 ? -23.127 15.071 -16.411 1.00 30.12 324 GLN A C 1
ATOM 2420 O O . GLN A 1 305 ? -24.106 14.630 -17.032 1.00 29.62 324 GLN A O 1
ATOM 2426 N N . ASP A 1 306 ? -21.859 14.874 -16.792 1.00 27.16 325 ASP A N 1
ATOM 2427 C CA . ASP A 1 306 ? -21.508 14.097 -17.975 1.00 28.16 325 ASP A CA 1
ATOM 2428 C C . ASP A 1 306 ? -20.664 12.886 -17.612 1.00 29.13 325 ASP A C 1
ATOM 2429 O O . ASP A 1 306 ? -20.122 12.809 -16.511 1.00 28.18 325 ASP A O 1
ATOM 2434 N N . GLU A 1 307 ? -20.564 11.931 -18.547 1.00 27.84 326 GLU A N 1
ATOM 2435 C CA . GLU A 1 307 ? -19.775 10.719 -18.375 1.00 28.42 326 GLU A CA 1
ATOM 2436 C C . GLU A 1 307 ? -18.288 11.067 -18.222 1.00 30.66 326 GLU A C 1
ATOM 2437 O O . GLU A 1 307 ? -17.823 12.083 -18.761 1.00 29.22 326 GLU A O 1
ATOM 2443 N N . VAL A 1 308 ? -17.566 10.242 -17.456 1.00 25.94 327 VAL A N 1
ATOM 2444 C CA . VAL A 1 308 ? -16.118 10.398 -17.217 1.00 27.66 327 VAL A CA 1
ATOM 2445 C C . VAL A 1 308 ? -15.359 9.127 -17.614 1.00 33.79 327 VAL A C 1
ATOM 2446 O O . VAL A 1 308 ? -14.206 8.945 -17.207 1.00 31.37 327 VAL A O 1
ATOM 2450 N N . GLY A 1 309 ? -16.028 8.263 -18.383 1.00 29.69 328 GLY A N 1
ATOM 2451 C CA . GLY A 1 309 ? -15.470 6.998 -18.857 1.00 29.61 328 GLY A CA 1
ATOM 2452 C C . GLY A 1 309 ? -14.858 6.199 -17.730 1.00 33.13 328 GLY A C 1
ATOM 2453 O O . GLY A 1 309 ? -15.456 6.111 -16.656 1.00 30.24 328 GLY A O 1
ATOM 2454 N N . GLU A 1 310 ? -13.642 5.706 -17.926 1.00 31.44 329 GLU A N 1
ATOM 2455 C CA . GLU A 1 310 ? -12.934 4.859 -16.934 1.00 30.99 329 GLU A CA 1
ATOM 2456 C C . GLU A 1 310 ? -12.490 5.597 -15.680 1.00 34.47 329 GLU A C 1
ATOM 2457 O O . GLU A 1 310 ? -12.157 4.933 -14.702 1.00 35.45 329 GLU A O 1
ATOM 2463 N N . ALA A 1 311 ? -12.542 6.954 -15.671 1.00 29.80 330 ALA A N 1
ATOM 2464 C CA . ALA A 1 311 ? -12.173 7.730 -14.483 1.00 29.9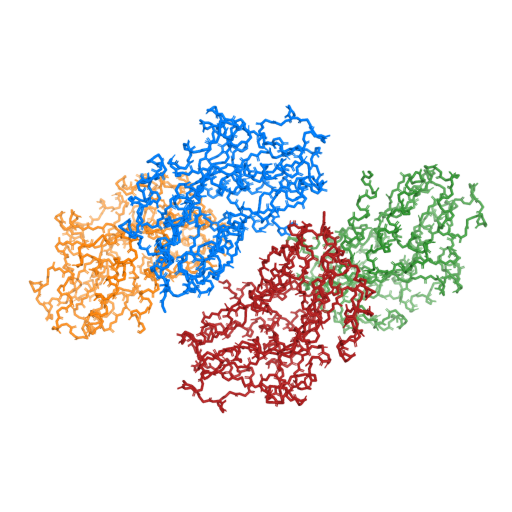0 330 ALA A CA 1
ATOM 2465 C C . ALA A 1 311 ? -13.236 7.583 -13.368 1.00 32.89 330 ALA A C 1
ATOM 2466 O O . ALA A 1 311 ? -12.982 7.958 -12.228 1.00 31.89 330 ALA A O 1
ATOM 2468 N N . SER A 1 312 ? -14.394 6.986 -13.687 1.00 28.17 331 SER A N 1
ATOM 2469 C CA . SER A 1 312 ? -15.464 6.767 -12.715 1.00 28.09 331 SER A CA 1
ATOM 2470 C C . SER A 1 312 ? -14.960 5.992 -11.511 1.00 32.30 331 SER A C 1
ATOM 2471 O O . SER A 1 312 ? -15.395 6.271 -10.403 1.00 31.95 331 SER A O 1
ATOM 2474 N N . VAL A 1 313 ? -13.990 5.071 -11.716 1.00 30.27 332 VAL A N 1
ATOM 2475 C CA . VAL A 1 313 ? -13.433 4.256 -10.636 1.00 30.25 332 VAL A CA 1
ATOM 2476 C C . VAL A 1 313 ? -12.672 5.111 -9.644 1.00 34.85 332 VAL A C 1
ATOM 2477 O O . VAL A 1 313 ? -12.743 4.830 -8.448 1.00 34.99 332 VAL A O 1
ATOM 2481 N N . LEU A 1 314 ? -11.962 6.165 -10.125 1.00 31.93 333 LEU A N 1
ATOM 2482 C CA . LEU A 1 314 ? -11.202 7.074 -9.256 1.00 32.31 333 LEU A CA 1
ATOM 2483 C C . LEU A 1 314 ? -12.155 7.853 -8.379 1.00 34.42 333 LEU A C 1
ATOM 2484 O O . LEU A 1 314 ? -11.954 7.905 -7.164 1.00 33.42 333 LEU A O 1
ATOM 2489 N N . TYR A 1 315 ? -13.206 8.454 -8.997 1.00 30.22 334 TYR A N 1
ATOM 2490 C CA . TYR A 1 315 ? -14.241 9.199 -8.290 1.00 27.44 334 TYR A CA 1
ATOM 2491 C C . TYR A 1 315 ? -14.806 8.324 -7.171 1.00 31.37 334 TYR A C 1
ATOM 2492 O O . TYR A 1 315 ? -14.864 8.791 -6.040 1.00 30.47 334 TYR A O 1
ATOM 2501 N N . ASP A 1 316 ? -15.207 7.064 -7.485 1.00 27.85 335 ASP A N 1
ATOM 2502 C CA . ASP A 1 316 ? -15.741 6.133 -6.492 1.00 28.85 335 ASP A CA 1
ATOM 2503 C C . ASP A 1 316 ? -14.743 5.809 -5.404 1.00 33.01 335 ASP A C 1
ATOM 2504 O O . ASP A 1 316 ? -15.129 5.821 -4.239 1.00 30.99 335 ASP A O 1
ATOM 2509 N N . GLU A 1 317 ? -13.480 5.508 -5.770 1.00 30.29 336 GLU A N 1
ATOM 2510 C CA . GLU A 1 317 ? -12.435 5.134 -4.809 1.00 31.43 336 GLU A CA 1
ATOM 2511 C C . GLU A 1 317 ? -12.252 6.236 -3.767 1.00 34.11 336 GLU A C 1
ATOM 2512 O O . GLU A 1 317 ? -12.299 5.944 -2.568 1.00 32.43 336 GLU A O 1
ATOM 2518 N N . TYR A 1 318 ? -12.077 7.498 -4.227 1.00 31.30 337 TYR A N 1
ATOM 2519 C CA . TYR A 1 318 ? -11.890 8.639 -3.343 1.00 31.17 337 TYR A CA 1
ATOM 2520 C C . TYR A 1 318 ? -13.127 8.963 -2.535 1.00 32.28 337 TYR A C 1
ATOM 2521 O O . TYR A 1 318 ? -12.997 9.336 -1.371 1.00 32.35 337 TYR A O 1
ATOM 2530 N N . PHE A 1 319 ? -14.324 8.859 -3.146 1.00 26.61 338 PHE A N 1
ATOM 2531 C CA . PHE A 1 319 ? -15.561 9.159 -2.426 1.00 25.23 338 PHE A CA 1
ATOM 2532 C C . PHE A 1 319 ? -15.767 8.133 -1.303 1.00 29.58 338 PHE A C 1
ATOM 2533 O O . PHE A 1 319 ? -16.171 8.505 -0.203 1.00 27.71 338 PHE A O 1
ATOM 2541 N N . GLN A 1 320 ? -15.465 6.849 -1.564 1.00 29.55 339 GLN A N 1
ATOM 2542 C CA . GLN A 1 320 ? -15.584 5.816 -0.529 1.00 30.46 339 GLN A CA 1
ATOM 2543 C C . GLN A 1 320 ? -14.629 6.097 0.628 1.00 34.33 339 GLN A C 1
ATOM 2544 O O . GLN A 1 320 ? -15.040 5.991 1.784 1.00 33.61 339 GLN A O 1
ATOM 2550 N N . LYS A 1 321 ? -13.401 6.556 0.324 1.00 31.83 340 LYS A N 1
ATOM 2551 C CA . LYS A 1 321 ? -12.401 6.985 1.312 1.00 32.42 340 LYS A CA 1
ATOM 2552 C C . LYS A 1 321 ? -12.939 8.146 2.173 1.00 35.66 340 LYS A C 1
ATOM 2553 O O . LYS A 1 321 ? -12.829 8.072 3.401 1.00 35.52 340 LYS A O 1
ATOM 2559 N N . LEU A 1 322 ? -13.541 9.199 1.538 1.00 31.48 341 LEU A N 1
ATOM 2560 C CA . LEU A 1 322 ? -14.119 10.354 2.259 1.00 31.54 341 LEU A CA 1
ATOM 2561 C C . LEU A 1 322 ? -15.165 9.904 3.272 1.00 36.43 341 LEU A C 1
ATOM 2562 O O . LEU A 1 322 ? -15.181 10.417 4.382 1.00 38.44 341 LEU A O 1
ATOM 2567 N N . LYS A 1 323 ? -16.043 8.961 2.888 1.00 30.43 342 LYS A N 1
ATOM 2568 C CA . LYS A 1 323 ? -17.133 8.471 3.740 1.00 29.36 342 LYS A CA 1
ATOM 2569 C C . LYS A 1 323 ? -16.664 7.628 4.909 1.00 35.46 342 LYS A C 1
ATOM 2570 O O . LYS A 1 323 ? -17.297 7.670 5.968 1.00 33.80 342 LYS A O 1
ATOM 2576 N N . VAL A 1 324 ? -15.583 6.853 4.713 1.00 36.09 343 VAL A N 1
ATOM 2577 C CA . VAL A 1 324 ? -15.026 5.958 5.737 1.00 39.02 343 VAL A CA 1
ATOM 2578 C C . VAL A 1 324 ? -14.082 6.661 6.698 1.00 46.87 343 VAL A C 1
ATOM 2579 O O . VAL A 1 324 ? -14.039 6.279 7.865 1.00 49.05 343 VAL A O 1
ATOM 2583 N N . ASN A 1 325 ? -13.282 7.632 6.211 1.00 43.51 344 ASN A N 1
ATOM 2584 C CA . ASN A 1 325 ? -12.274 8.307 7.033 1.00 61.19 344 ASN A CA 1
ATOM 2585 C C . ASN A 1 325 ? -12.879 9.309 8.008 1.00 92.03 344 ASN A C 1
ATOM 2586 O O . ASN A 1 325 ? -12.981 9.007 9.197 1.00 55.28 344 ASN A O 1
ATOM 2591 N N . ASP B 1 5 ? 23.388 -0.257 -5.814 1.00 68.07 24 ASP B N 1
ATOM 2592 C CA . ASP B 1 5 ? 22.363 0.570 -5.177 1.00 67.54 24 ASP B CA 1
ATOM 2593 C C . ASP B 1 5 ? 21.178 0.921 -6.107 1.00 66.00 24 ASP B C 1
ATOM 2594 O O . ASP B 1 5 ? 20.026 0.701 -5.721 1.00 64.88 24 ASP B O 1
ATOM 2599 N N . GLN B 1 6 ? 21.459 1.453 -7.322 1.00 58.33 25 GLN B N 1
ATOM 2600 C CA . GLN B 1 6 ? 20.448 1.887 -8.294 1.00 53.76 25 GLN B CA 1
ATOM 2601 C C . GLN B 1 6 ? 19.735 0.714 -8.978 1.00 50.08 25 GLN B C 1
ATOM 2602 O O . GLN B 1 6 ? 20.395 -0.154 -9.548 1.00 47.37 25 GLN B O 1
ATOM 2608 N N . GLU B 1 7 ? 18.388 0.727 -8.973 1.00 44.05 26 GLU B N 1
ATOM 2609 C CA . GLU B 1 7 ? 17.562 -0.302 -9.625 1.00 39.79 26 GLU B CA 1
ATOM 2610 C C . GLU B 1 7 ? 16.521 0.325 -10.558 1.00 40.73 26 GLU B C 1
ATOM 2611 O O . GLU B 1 7 ? 16.223 1.526 -10.461 1.00 40.97 26 GLU B O 1
ATOM 2617 N N . LEU B 1 8 ? 15.964 -0.498 -11.458 1.00 32.55 27 LEU B N 1
ATOM 2618 C CA . LEU B 1 8 ? 14.907 -0.129 -12.387 1.00 30.74 27 LEU B CA 1
ATOM 2619 C C . LEU B 1 8 ? 14.032 -1.362 -12.606 1.00 32.66 27 LEU B C 1
ATOM 2620 O O . LEU B 1 8 ? 14.540 -2.408 -13.028 1.00 31.12 27 LEU B O 1
ATOM 2625 N N . TYR B 1 9 ? 12.731 -1.239 -12.305 1.00 27.15 28 TYR B N 1
ATOM 2626 C CA . TYR B 1 9 ? 11.762 -2.318 -12.483 1.00 26.01 28 TYR B CA 1
ATOM 2627 C C . TYR B 1 9 ? 11.038 -1.995 -13.756 1.00 28.79 28 TYR B C 1
ATOM 2628 O O . TYR B 1 9 ? 10.330 -0.984 -13.829 1.00 27.96 28 TYR B O 1
ATOM 2637 N N . PHE B 1 10 ? 11.246 -2.826 -14.788 1.00 24.01 29 PHE B N 1
ATOM 2638 C CA . PHE B 1 10 ? 10.731 -2.569 -16.123 1.00 23.57 29 PHE B CA 1
ATOM 2639 C C . PHE B 1 10 ? 9.862 -3.735 -16.625 1.00 25.54 29 PHE B C 1
ATOM 2640 O O . PHE B 1 10 ? 10.338 -4.874 -16.694 1.00 23.67 29 PHE B O 1
ATOM 2648 N N . TYR B 1 11 ? 8.583 -3.442 -16.954 1.00 23.06 30 TYR B N 1
ATOM 2649 C CA . TYR B 1 11 ? 7.624 -4.390 -17.526 1.00 23.24 30 TYR B CA 1
ATOM 2650 C C . TYR B 1 11 ? 7.581 -4.098 -19.022 1.00 26.50 30 TYR B C 1
ATOM 2651 O O . TYR B 1 11 ? 7.352 -2.937 -19.409 1.00 25.84 30 TYR B O 1
ATOM 2660 N N . ASN B 1 12 ? 7.751 -5.123 -19.877 1.00 22.95 31 ASN B N 1
ATOM 2661 C CA . ASN B 1 12 ? 7.676 -4.871 -21.327 1.00 23.11 31 ASN B CA 1
ATOM 2662 C C . ASN B 1 12 ? 7.135 -6.113 -22.068 1.00 26.25 31 ASN B C 1
ATOM 2663 O O . ASN B 1 12 ? 6.980 -7.174 -21.462 1.00 25.70 31 ASN B O 1
ATOM 2668 N N . TRP B 1 13 ? 6.852 -5.983 -23.369 1.00 22.29 32 TRP B N 1
ATOM 2669 C CA . TRP B 1 13 ? 6.437 -7.094 -24.209 1.00 22.42 32 TRP B CA 1
ATOM 2670 C C . TRP B 1 13 ? 7.620 -8.045 -24.351 1.00 26.27 32 TRP B C 1
ATOM 2671 O O . TRP B 1 13 ? 8.762 -7.596 -24.329 1.00 25.49 32 TRP B O 1
ATOM 2682 N N . SER B 1 14 ? 7.340 -9.352 -24.546 1.00 25.22 33 SER B N 1
ATOM 2683 C CA . SER B 1 14 ? 8.396 -10.327 -24.813 1.00 25.64 33 SER B CA 1
ATOM 2684 C C . SER B 1 14 ? 9.034 -9.911 -26.148 1.00 28.86 33 SER B C 1
ATOM 2685 O O . SER B 1 14 ? 8.421 -9.147 -26.900 1.00 27.77 33 SER B O 1
ATOM 2688 N N . GLU B 1 15 ? 10.249 -10.400 -26.440 1.00 28.78 34 GLU B N 1
ATOM 2689 C CA . GLU B 1 15 ? 10.981 -10.236 -27.726 1.00 31.09 34 GLU B CA 1
ATOM 2690 C C . GLU B 1 15 ? 11.511 -8.859 -28.100 1.00 34.19 34 GLU B C 1
ATOM 2691 O O . GLU B 1 15 ? 12.346 -8.800 -28.995 1.00 36.38 34 GLU B O 1
ATOM 2697 N N . TYR B 1 16 ? 11.034 -7.768 -27.485 1.00 29.04 35 TYR B N 1
ATOM 2698 C CA . TYR B 1 16 ? 11.463 -6.416 -27.869 1.00 28.16 35 TYR B CA 1
ATOM 2699 C C . TYR B 1 16 ? 12.886 -6.053 -27.511 1.00 31.77 35 TYR B C 1
ATOM 2700 O O . TYR B 1 16 ? 13.531 -5.352 -28.288 1.00 32.12 35 TYR B O 1
ATOM 2709 N N . ILE B 1 17 ? 13.353 -6.451 -26.312 1.00 28.10 36 ILE B N 1
ATOM 2710 C CA . ILE B 1 17 ? 14.696 -6.083 -25.872 1.00 28.24 36 ILE B CA 1
ATOM 2711 C C . ILE B 1 17 ? 15.585 -7.307 -25.690 1.00 34.56 36 ILE B C 1
ATOM 2712 O O . ILE B 1 17 ? 15.383 -8.087 -24.740 1.00 31.97 36 ILE B O 1
ATOM 2717 N N . PRO B 1 18 ? 16.591 -7.462 -26.572 1.00 33.89 37 PRO B N 1
ATOM 2718 C CA . PRO B 1 18 ? 17.554 -8.568 -26.401 1.00 35.48 37 PRO B CA 1
ATOM 2719 C C . PRO B 1 18 ? 18.256 -8.439 -25.028 1.00 38.18 37 PRO B C 1
ATOM 2720 O O . PRO B 1 18 ? 18.517 -7.318 -24.581 1.00 36.00 37 PRO B O 1
ATOM 2724 N N . SER B 1 19 ? 18.515 -9.574 -24.338 1.00 35.59 38 SER B N 1
ATOM 2725 C CA . SER B 1 19 ? 19.168 -9.588 -23.017 1.00 35.50 38 SER B CA 1
ATOM 2726 C C . SER B 1 19 ? 20.506 -8.825 -23.011 1.00 41.79 38 SER B C 1
ATOM 2727 O O . SER B 1 19 ? 20.807 -8.121 -22.040 1.00 41.65 38 SER B O 1
ATOM 2730 N N . GLU B 1 20 ? 21.268 -8.921 -24.107 1.00 40.76 39 GLU B N 1
ATOM 2731 C CA . GLU B 1 20 ? 22.555 -8.231 -24.278 1.00 43.10 39 GLU B CA 1
ATOM 2732 C C . GLU B 1 20 ? 22.397 -6.690 -24.228 1.00 44.65 39 GLU B C 1
ATOM 2733 O O . GLU B 1 20 ? 23.276 -6.018 -23.678 1.00 45.02 39 GLU B O 1
ATOM 2739 N N . VAL B 1 21 ? 21.245 -6.146 -24.711 1.00 38.68 40 VAL B N 1
ATOM 2740 C CA . VAL B 1 21 ? 20.921 -4.701 -24.697 1.00 37.58 40 VAL B CA 1
ATOM 2741 C C . VAL B 1 21 ? 20.703 -4.203 -23.250 1.00 40.58 40 VAL B C 1
ATOM 2742 O O . VAL B 1 21 ? 21.191 -3.127 -22.901 1.00 41.92 40 VAL B O 1
ATOM 2746 N N . LEU B 1 22 ? 20.025 -5.001 -22.402 1.00 35.19 41 LEU B N 1
ATOM 2747 C CA . LEU B 1 22 ? 19.829 -4.641 -20.989 1.00 34.83 41 LEU B CA 1
ATOM 2748 C C . LEU B 1 22 ? 21.164 -4.669 -20.250 1.00 42.33 41 LEU B C 1
ATOM 2749 O O . LEU B 1 22 ? 21.402 -3.812 -19.393 1.00 42.65 41 LEU B O 1
ATOM 2754 N N . GLU B 1 23 ? 22.044 -5.639 -20.608 1.00 40.06 42 GLU B N 1
ATOM 2755 C CA . GLU B 1 23 ? 23.392 -5.739 -20.038 1.00 43.67 42 GLU B CA 1
ATOM 2756 C C . GLU B 1 23 ? 24.152 -4.452 -20.376 1.00 49.58 42 GLU B C 1
ATOM 2757 O O . GLU B 1 23 ? 24.784 -3.872 -19.489 1.00 51.74 42 GLU B O 1
ATOM 2763 N N . ASP B 1 24 ? 24.042 -3.984 -21.644 1.00 45.99 43 ASP B N 1
ATOM 2764 C CA . ASP B 1 24 ? 24.697 -2.759 -22.122 1.00 47.67 43 ASP B CA 1
ATOM 2765 C C . ASP B 1 24 ? 24.199 -1.530 -21.370 1.00 49.23 43 ASP B C 1
ATOM 2766 O O . ASP B 1 24 ? 25.013 -0.679 -21.015 1.00 50.78 43 ASP B O 1
ATOM 2771 N N . PHE B 1 25 ? 22.865 -1.444 -21.100 1.00 41.23 44 PHE B N 1
ATOM 2772 C CA . PHE B 1 25 ? 22.296 -0.338 -20.329 1.00 39.83 44 PHE B CA 1
ATOM 2773 C C . PHE B 1 25 ? 22.883 -0.297 -18.911 1.00 46.08 44 PHE B C 1
ATOM 2774 O O . PHE B 1 25 ? 23.314 0.766 -18.460 1.00 49.09 44 PHE B O 1
ATOM 2782 N N . THR B 1 26 ? 22.846 -1.446 -18.205 1.00 42.60 45 THR B N 1
ATOM 2783 C CA . THR B 1 26 ? 23.361 -1.611 -16.845 1.00 43.97 45 THR B CA 1
ATOM 2784 C C . THR B 1 26 ? 24.851 -1.248 -16.791 1.00 53.05 45 THR B C 1
ATOM 2785 O O . THR B 1 26 ? 25.262 -0.574 -15.846 1.00 54.11 45 THR B O 1
ATOM 2789 N N . LYS B 1 27 ? 25.633 -1.620 -17.836 1.00 52.55 46 LYS B N 1
ATOM 2790 C CA . LYS B 1 27 ? 27.066 -1.290 -17.931 1.00 56.55 46 LYS B CA 1
ATOM 2791 C C . LYS B 1 27 ? 27.289 0.223 -18.057 1.00 62.01 46 LYS B C 1
ATOM 2792 O O . LYS B 1 27 ? 28.154 0.774 -17.378 1.00 65.54 46 LYS B O 1
ATOM 2798 N N . GLU B 1 28 ? 26.494 0.884 -18.911 1.00 56.75 47 GLU B N 1
ATOM 2799 C CA . GLU B 1 28 ? 26.546 2.317 -19.192 1.00 58.30 47 GLU B CA 1
ATOM 2800 C C . GLU B 1 28 ? 26.129 3.202 -18.002 1.00 61.25 47 GLU B C 1
ATOM 2801 O O . GLU B 1 28 ? 26.744 4.240 -17.772 1.00 63.01 47 GLU B O 1
ATOM 2807 N N . THR B 1 29 ? 25.076 2.808 -17.273 1.00 54.68 48 THR B N 1
ATOM 2808 C CA . THR B 1 29 ? 24.486 3.615 -16.198 1.00 53.85 48 THR B CA 1
ATOM 2809 C C . THR B 1 29 ? 24.775 3.173 -14.753 1.00 56.17 48 THR B C 1
ATOM 2810 O O . THR B 1 29 ? 24.602 3.966 -13.832 1.00 55.67 48 THR B O 1
ATOM 2814 N N . GLY B 1 30 ? 25.102 1.902 -14.558 1.00 52.11 49 GLY B N 1
ATOM 2815 C CA . GLY B 1 30 ? 25.288 1.333 -13.225 1.00 52.08 49 GLY B CA 1
ATOM 2816 C C . GLY B 1 30 ? 23.959 0.907 -12.615 1.00 53.24 49 GLY B C 1
ATOM 2817 O O . GLY B 1 30 ? 23.920 0.420 -11.481 1.00 53.91 49 GLY B O 1
ATOM 2818 N N . ILE B 1 31 ? 22.847 1.089 -13.368 1.00 45.43 50 ILE B N 1
ATOM 2819 C CA . ILE B 1 31 ? 21.490 0.758 -12.923 1.00 42.27 50 ILE B CA 1
ATOM 2820 C C . ILE B 1 31 ? 21.152 -0.706 -13.246 1.00 44.36 50 ILE B C 1
ATOM 2821 O O . ILE B 1 31 ? 21.148 -1.091 -14.412 1.00 43.21 50 ILE B O 1
ATOM 2826 N N . LYS B 1 32 ? 20.830 -1.502 -12.219 1.00 41.00 51 LYS B N 1
ATOM 2827 C CA . LYS B 1 32 ? 20.412 -2.903 -12.396 1.00 39.07 51 LYS B CA 1
ATOM 2828 C C . LYS B 1 32 ? 18.975 -2.908 -12.914 1.00 38.74 51 LYS B C 1
ATOM 2829 O O . LYS B 1 32 ? 18.147 -2.174 -12.367 1.00 36.59 51 LYS B O 1
ATOM 2835 N N . VAL B 1 33 ? 18.669 -3.721 -13.964 1.00 33.29 52 VAL B N 1
ATOM 2836 C CA . VAL B 1 33 ? 17.313 -3.791 -14.509 1.00 30.85 52 VAL B CA 1
ATOM 2837 C C . VAL B 1 33 ? 16.648 -5.079 -14.074 1.00 33.73 52 VAL B C 1
ATOM 2838 O O . VAL B 1 33 ? 17.165 -6.170 -14.361 1.00 33.72 52 VAL B O 1
ATOM 2842 N N . ILE B 1 34 ? 15.514 -4.957 -13.364 1.00 28.52 53 ILE B N 1
ATOM 2843 C CA . ILE B 1 34 ? 14.697 -6.101 -12.967 1.00 28.11 53 ILE B CA 1
ATOM 2844 C C . ILE B 1 34 ? 13.614 -6.116 -14.041 1.00 29.83 53 ILE B C 1
ATOM 2845 O O . ILE B 1 34 ? 12.685 -5.299 -14.026 1.00 30.74 53 ILE B O 1
ATOM 2850 N N . TYR B 1 35 ? 13.794 -6.998 -15.018 1.00 25.44 54 TYR B N 1
ATOM 2851 C CA . TYR B 1 35 ? 12.985 -7.035 -16.229 1.00 23.84 54 TYR B CA 1
ATOM 2852 C C . TYR B 1 35 ? 11.991 -8.154 -16.231 1.00 25.98 54 TYR B C 1
ATOM 2853 O O . TYR B 1 35 ? 12.368 -9.315 -16.076 1.00 25.00 54 TYR B O 1
ATOM 2862 N N . SER B 1 36 ? 10.703 -7.805 -16.437 1.00 23.08 55 SER B N 1
ATOM 2863 C CA . SER B 1 36 ? 9.608 -8.770 -16.511 1.00 22.99 55 SER B CA 1
ATOM 2864 C C . SER B 1 36 ? 8.826 -8.603 -17.814 1.00 25.87 55 SER B C 1
ATOM 2865 O O . SER B 1 36 ? 8.598 -7.466 -18.251 1.00 24.18 55 SER B O 1
ATOM 2868 N N . THR B 1 37 ? 8.411 -9.723 -18.447 1.00 22.53 56 THR B N 1
ATOM 2869 C CA . THR B 1 37 ? 7.701 -9.579 -19.737 1.00 23.62 56 THR B CA 1
ATOM 2870 C C . THR B 1 37 ? 6.273 -10.061 -19.680 1.00 26.71 56 THR B C 1
ATOM 2871 O O . THR B 1 37 ? 5.895 -10.866 -18.800 1.00 25.49 56 THR B O 1
ATOM 2875 N N . TYR B 1 38 ? 5.488 -9.609 -20.668 1.00 23.18 57 TYR B N 1
ATOM 2876 C CA . TYR B 1 38 ? 4.117 -10.009 -20.853 1.00 23.36 57 TYR B CA 1
ATOM 2877 C C . TYR B 1 38 ? 3.858 -10.204 -22.345 1.00 26.94 57 TYR B C 1
ATOM 2878 O O . TYR B 1 38 ? 4.638 -9.734 -23.182 1.00 25.72 57 TYR B O 1
ATOM 2887 N N . GLU B 1 39 ? 2.758 -10.868 -22.672 1.00 24.15 58 GLU B N 1
ATOM 2888 C CA . GLU B 1 39 ? 2.404 -11.201 -24.056 1.00 25.12 58 GLU B CA 1
ATOM 2889 C C . GLU B 1 39 ? 1.163 -10.436 -24.551 1.00 27.48 58 GLU B C 1
ATOM 2890 O O . GLU B 1 39 ? 0.772 -10.566 -25.715 1.00 27.10 58 GLU B O 1
ATOM 2896 N N . SER B 1 40 ? 0.538 -9.649 -23.668 1.00 24.42 59 SER B N 1
ATOM 2897 C CA . SER B 1 40 ? -0.662 -8.895 -24.038 1.00 24.80 59 SER B CA 1
ATOM 2898 C C . SER B 1 40 ? -0.849 -7.696 -23.142 1.00 29.14 59 SER B C 1
ATOM 2899 O O . SER B 1 40 ? -0.357 -7.690 -22.015 1.00 28.56 59 SER B O 1
ATOM 2902 N N . ASN B 1 41 ? -1.586 -6.677 -23.622 1.00 25.14 60 ASN B N 1
ATOM 2903 C CA . ASN B 1 41 ? -1.950 -5.525 -22.785 1.00 23.60 60 ASN B CA 1
ATOM 2904 C C . ASN B 1 41 ? -2.802 -5.991 -21.591 1.00 27.64 60 ASN B C 1
ATOM 2905 O O . ASN B 1 41 ? -2.717 -5.413 -20.510 1.00 25.71 60 ASN B O 1
ATOM 2910 N N . GLU B 1 42 ? -3.653 -7.003 -21.799 1.00 26.78 61 GLU B N 1
ATOM 2911 C CA . GLU B 1 42 ? -4.549 -7.497 -20.743 1.00 27.87 61 GLU B CA 1
ATOM 2912 C C . GLU B 1 42 ? -3.738 -8.136 -19.574 1.00 30.18 61 GLU B C 1
ATOM 2913 O O . GLU B 1 42 ? -4.020 -7.897 -18.390 1.00 28.77 61 GLU B O 1
ATOM 2919 N N . SER B 1 43 ? -2.670 -8.868 -19.910 1.00 27.14 62 SER B N 1
ATOM 2920 C CA . SER B 1 43 ? -1.769 -9.462 -18.905 1.00 26.38 62 SER B CA 1
ATOM 2921 C C . SER B 1 43 ? -0.934 -8.351 -18.228 1.00 29.08 62 SER B C 1
ATOM 2922 O O . SER B 1 43 ? -0.759 -8.352 -17.006 1.00 28.14 62 SER B O 1
ATOM 2925 N N . MET B 1 44 ? -0.442 -7.379 -19.010 1.00 24.36 63 MET B N 1
ATOM 2926 C CA . MET B 1 44 ? 0.309 -6.219 -18.497 1.00 24.39 63 MET B CA 1
ATOM 2927 C C . MET B 1 44 ? -0.532 -5.454 -17.474 1.00 28.04 63 MET B C 1
ATOM 2928 O O . MET B 1 44 ? -0.038 -5.105 -16.394 1.00 27.00 63 MET B O 1
ATOM 2933 N N . TYR B 1 45 ? -1.786 -5.185 -17.829 1.00 25.62 64 TYR B N 1
ATOM 2934 C CA . TYR B 1 45 ? -2.703 -4.429 -17.003 1.00 26.48 64 TYR B CA 1
ATOM 2935 C C . TYR B 1 45 ? -2.973 -5.170 -15.672 1.00 31.76 64 TYR B C 1
ATOM 2936 O O . TYR B 1 45 ? -2.928 -4.559 -14.606 1.00 31.61 64 TYR B O 1
ATOM 2945 N N . ALA B 1 46 ? -3.206 -6.493 -15.739 1.00 29.84 65 ALA B N 1
ATOM 2946 C CA . ALA B 1 46 ? -3.411 -7.306 -14.532 1.00 30.68 65 ALA B CA 1
ATOM 2947 C C . ALA B 1 46 ? -2.101 -7.319 -13.669 1.00 34.78 65 ALA B C 1
ATOM 2948 O O . ALA B 1 46 ? -2.191 -7.321 -12.444 1.00 35.62 65 ALA B O 1
ATOM 2950 N N . LYS B 1 47 ? -0.870 -7.300 -14.301 1.00 30.08 66 LYS B N 1
ATOM 2951 C CA . LYS B 1 47 ? 0.425 -7.214 -13.570 1.00 28.49 66 LYS B CA 1
ATOM 2952 C C . LYS B 1 47 ? 0.535 -5.891 -12.786 1.00 34.96 66 LYS B C 1
ATOM 2953 O O . LYS B 1 47 ? 0.973 -5.886 -11.628 1.00 34.56 66 LYS B O 1
ATOM 2959 N N . LEU B 1 48 ? 0.124 -4.777 -13.408 1.00 32.06 67 LEU B N 1
ATOM 2960 C CA . LEU B 1 48 ? 0.159 -3.472 -12.752 1.00 33.93 67 LEU B CA 1
ATOM 2961 C C . LEU B 1 48 ? -0.904 -3.352 -11.653 1.00 40.79 67 LEU B C 1
ATOM 2962 O O . LEU B 1 48 ? -0.653 -2.685 -10.651 1.00 40.71 67 LEU B O 1
ATOM 2967 N N . LYS B 1 49 ? -2.080 -3.991 -11.837 1.00 39.30 68 LYS B N 1
ATOM 2968 C CA . LYS B 1 49 ? -3.161 -3.947 -10.843 1.00 40.93 68 LYS B CA 1
ATOM 2969 C C . LYS B 1 49 ? -2.799 -4.841 -9.641 1.00 45.72 68 LYS B C 1
ATOM 2970 O O . LYS B 1 49 ? -3.213 -4.548 -8.529 1.00 47.23 68 LYS B O 1
ATOM 2976 N N . THR B 1 50 ? -1.985 -5.923 -9.862 1.00 41.05 69 THR B N 1
ATOM 2977 C CA . THR B 1 50 ? -1.555 -6.857 -8.798 1.00 50.07 69 THR B CA 1
ATOM 2978 C C . THR B 1 50 ? -0.068 -6.715 -8.469 1.00 89.11 69 THR B C 1
ATOM 2979 O O . THR B 1 50 ? 0.390 -5.639 -8.099 1.00 60.56 69 THR B O 1
ATOM 2983 N N . GLY B 1 54 ? 5.926 -1.919 -6.774 1.00 48.84 73 GLY B N 1
ATOM 2984 C CA . GLY B 1 54 ? 5.665 -1.118 -7.963 1.00 46.93 73 GLY B CA 1
ATOM 2985 C C . GLY B 1 54 ? 6.751 -1.171 -9.026 1.00 47.75 73 GLY B C 1
ATOM 2986 O O . GLY B 1 54 ? 7.924 -1.436 -8.726 1.00 47.54 73 GLY B O 1
ATOM 2987 N N . TYR B 1 55 ? 6.359 -0.910 -10.291 1.00 39.57 74 TYR B N 1
ATOM 2988 C CA . TYR B 1 55 ? 7.298 -0.870 -11.401 1.00 37.07 74 TYR B CA 1
ATOM 2989 C C . TYR B 1 55 ? 7.530 0.575 -11.875 1.00 35.52 74 TYR B C 1
ATOM 2990 O O . TYR B 1 55 ? 6.758 1.481 -11.549 1.00 35.40 74 TYR B O 1
ATOM 2999 N N . ASP B 1 56 ? 8.659 0.798 -12.526 1.00 28.86 75 ASP B N 1
ATOM 3000 C CA . ASP B 1 56 ? 9.085 2.120 -12.992 1.00 27.94 75 ASP B CA 1
ATOM 3001 C C . ASP B 1 56 ? 8.766 2.391 -14.449 1.00 30.94 75 ASP B C 1
ATOM 3002 O O . ASP B 1 56 ? 8.691 3.556 -14.840 1.00 29.55 75 ASP B O 1
ATOM 3007 N N . LEU B 1 57 ? 8.628 1.323 -15.262 1.00 26.78 76 LEU B N 1
ATOM 3008 C CA . LEU B 1 57 ? 8.313 1.417 -16.682 1.00 25.82 76 LEU B CA 1
ATOM 3009 C C . LEU B 1 57 ? 7.378 0.315 -17.087 1.00 25.97 76 LEU B C 1
ATOM 3010 O O . LEU B 1 57 ? 7.489 -0.808 -16.594 1.00 24.39 76 LEU B O 1
ATOM 3015 N N . VAL B 1 58 ? 6.446 0.656 -17.983 1.00 23.69 77 VAL B N 1
ATOM 3016 C CA . VAL B 1 58 ? 5.481 -0.288 -18.565 1.00 23.08 77 VAL B CA 1
ATOM 3017 C C . VAL B 1 58 ? 5.282 0.124 -20.027 1.00 26.22 77 VAL B C 1
ATOM 3018 O O . VAL B 1 58 ? 5.548 1.279 -20.372 1.00 26.98 77 VAL B O 1
ATOM 3022 N N . VAL B 1 59 ? 4.861 -0.813 -20.894 1.00 22.13 78 VAL B N 1
ATOM 3023 C CA . VAL B 1 59 ? 4.779 -0.487 -22.330 1.00 20.98 78 VAL B CA 1
ATOM 3024 C C . VAL B 1 59 ? 3.390 -0.796 -22.931 1.00 25.57 78 VAL B C 1
ATOM 3025 O O . VAL B 1 59 ? 3.187 -1.830 -23.570 1.00 26.71 78 VAL B O 1
ATOM 3029 N N . PRO B 1 60 ? 2.406 0.071 -22.707 1.00 24.60 79 PRO B N 1
ATOM 3030 C CA . PRO B 1 60 ? 1.082 -0.215 -23.269 1.00 24.24 79 PRO B CA 1
ATOM 3031 C C . PRO B 1 60 ? 0.973 0.075 -24.754 1.00 26.64 79 PRO B C 1
ATOM 3032 O O . PRO B 1 60 ? 1.620 0.997 -25.268 1.00 25.80 79 PRO B O 1
ATOM 3036 N N . SER B 1 61 ? 0.060 -0.644 -25.434 1.00 23.76 80 SER B N 1
ATOM 3037 C CA . SER B 1 61 ? -0.301 -0.259 -26.795 1.00 24.42 80 SER B CA 1
ATOM 3038 C C . SER B 1 61 ? -1.104 1.041 -26.639 1.00 29.36 80 SER B C 1
ATOM 3039 O O . SER B 1 61 ? -1.673 1.299 -25.563 1.00 27.33 80 SER B O 1
ATOM 3042 N N . THR B 1 62 ? -1.150 1.867 -27.689 1.00 27.84 81 THR B N 1
ATOM 3043 C CA . THR B 1 62 ? -1.830 3.161 -27.628 1.00 28.55 81 THR B CA 1
ATOM 3044 C C . THR B 1 62 ? -3.299 3.067 -27.178 1.00 33.73 81 THR B C 1
ATOM 3045 O O . THR B 1 62 ? -3.774 3.995 -26.523 1.00 33.84 81 THR B O 1
ATOM 3049 N N . TYR B 1 63 ? -3.986 1.936 -27.488 1.00 30.35 82 TYR B N 1
ATOM 3050 C CA . TYR B 1 63 ? -5.392 1.739 -27.128 1.00 31.00 82 TYR B CA 1
ATOM 3051 C C . TYR B 1 63 ? -5.605 1.429 -25.637 1.00 32.06 82 TYR B C 1
ATOM 3052 O O . TYR B 1 63 ? -6.758 1.283 -25.217 1.00 30.82 82 TYR B O 1
ATOM 3061 N N . PHE B 1 64 ? -4.521 1.374 -24.837 1.00 26.71 83 PHE B N 1
ATOM 3062 C CA . PHE B 1 64 ? -4.615 1.224 -23.386 1.00 25.57 83 PHE B CA 1
ATOM 3063 C C . PHE B 1 64 ? -4.202 2.509 -22.669 1.00 29.10 83 PHE B C 1
ATOM 3064 O O . PHE B 1 64 ? -4.425 2.615 -21.465 1.00 29.74 83 PHE B O 1
ATOM 3072 N N . VAL B 1 65 ? -3.569 3.469 -23.378 1.00 25.67 84 VAL B N 1
ATOM 3073 C CA . VAL B 1 65 ? -3.005 4.658 -22.723 1.00 26.04 84 VAL B CA 1
ATOM 3074 C C . VAL B 1 65 ? -4.073 5.549 -22.053 1.00 30.39 84 VAL B C 1
ATOM 3075 O O . VAL B 1 65 ? -3.909 5.888 -20.880 1.00 30.69 84 VAL B O 1
ATOM 3079 N N . SER B 1 66 ? -5.139 5.912 -22.775 1.00 28.21 85 SER B N 1
ATOM 3080 C CA . SER B 1 66 ? -6.205 6.758 -22.209 1.00 29.66 85 SER B CA 1
ATOM 3081 C C . SER B 1 66 ? -6.880 6.086 -20.996 1.00 31.96 85 SER B C 1
ATOM 3082 O O . SER B 1 66 ? -7.101 6.750 -19.989 1.00 32.57 85 SER B O 1
ATOM 3085 N N . LYS B 1 67 ? -7.166 4.774 -21.087 1.00 28.61 86 LYS B N 1
ATOM 3086 C CA . LYS B 1 67 ? -7.766 3.971 -19.998 1.00 29.65 86 LYS B CA 1
ATOM 3087 C C . LYS B 1 67 ? -6.889 4.065 -18.738 1.00 32.95 86 LYS B C 1
ATOM 3088 O O . LYS B 1 67 ? -7.383 4.406 -17.654 1.00 31.88 86 LYS B O 1
ATOM 3094 N N . MET B 1 68 ? -5.587 3.817 -18.894 1.00 29.58 87 MET B N 1
ATOM 3095 C CA . MET B 1 68 ? -4.654 3.843 -17.748 1.00 29.06 87 MET B CA 1
ATOM 3096 C C . MET B 1 68 ? -4.494 5.223 -17.152 1.00 31.57 87 MET B C 1
ATOM 3097 O O . MET B 1 68 ? -4.505 5.372 -15.930 1.00 32.72 87 MET B O 1
ATOM 3102 N N . ARG B 1 69 ? -4.417 6.234 -18.002 1.00 28.81 88 ARG B N 1
ATOM 3103 C CA . ARG B 1 69 ? -4.335 7.612 -17.535 1.00 29.89 88 ARG B CA 1
ATOM 3104 C C . ARG B 1 69 ? -5.585 7.953 -16.682 1.00 35.31 88 ARG B C 1
ATOM 3105 O O . ARG B 1 69 ? -5.454 8.453 -15.563 1.00 34.56 88 ARG B O 1
ATOM 3113 N N . LYS B 1 70 ? -6.790 7.663 -17.213 1.00 31.47 89 LYS B N 1
ATOM 3114 C CA . LYS B 1 70 ? -8.055 7.945 -16.520 1.00 32.22 89 LYS B CA 1
ATOM 3115 C C . LYS B 1 70 ? -8.203 7.190 -15.192 1.00 35.31 89 LYS B C 1
ATOM 3116 O O . LYS B 1 70 ? -8.873 7.680 -14.286 1.00 35.50 89 LYS B O 1
ATOM 3122 N N . GLU B 1 71 ? -7.578 6.002 -15.084 1.00 31.44 90 GLU B N 1
ATOM 3123 C CA . GLU B 1 71 ? -7.628 5.204 -13.861 1.00 32.51 90 GLU B CA 1
ATOM 3124 C C . GLU B 1 71 ? -6.560 5.605 -12.826 1.00 38.16 90 GLU B C 1
ATOM 3125 O O . GLU B 1 71 ? -6.487 4.983 -11.764 1.00 38.86 90 GLU B O 1
ATOM 3131 N N . GLY B 1 72 ? -5.780 6.651 -13.128 1.00 35.77 91 GLY B N 1
ATOM 3132 C CA . GLY B 1 72 ? -4.726 7.176 -12.253 1.00 36.45 91 GLY B CA 1
ATOM 3133 C C . GLY B 1 72 ? -3.540 6.230 -12.144 1.00 38.14 91 GLY B C 1
ATOM 3134 O O . GLY B 1 72 ? -2.798 6.277 -11.158 1.00 36.63 91 GLY B O 1
ATOM 3135 N N . MET B 1 73 ? -3.356 5.358 -13.170 1.00 32.68 92 MET B N 1
ATOM 3136 C CA . MET B 1 73 ? -2.323 4.327 -13.170 1.00 30.65 92 MET B CA 1
ATOM 3137 C C . MET B 1 73 ? -0.960 4.790 -13.669 1.00 34.17 92 MET B C 1
ATOM 3138 O O . MET B 1 73 ? 0.037 4.076 -13.469 1.00 32.67 92 MET B O 1
ATOM 3143 N N . LEU B 1 74 ? -0.915 5.957 -14.322 1.00 32.09 93 LEU B N 1
ATOM 3144 C CA . LEU B 1 74 ? 0.319 6.475 -14.907 1.00 32.85 93 LEU B CA 1
ATOM 3145 C C . LEU B 1 74 ? 0.725 7.820 -14.339 1.00 41.21 93 LEU B C 1
ATOM 3146 O O . LEU B 1 74 ? -0.098 8.528 -13.771 1.00 44.22 93 LEU B O 1
ATOM 3151 N N . GLN B 1 75 ? 1.975 8.199 -14.555 1.00 37.44 94 GLN B N 1
ATOM 3152 C CA . GLN B 1 75 ? 2.440 9.514 -14.169 1.00 40.46 94 GLN B CA 1
ATOM 3153 C C . GLN B 1 75 ? 3.096 10.216 -15.361 1.00 44.69 94 GLN B C 1
ATOM 3154 O O . GLN B 1 75 ? 3.586 9.561 -16.292 1.00 41.09 94 GLN B O 1
ATOM 3160 N N . GLU B 1 76 ? 3.057 11.552 -15.343 1.00 42.78 95 GLU B N 1
ATOM 3161 C CA . GLU B 1 76 ? 3.605 12.379 -16.407 1.00 42.59 95 GLU B CA 1
ATOM 3162 C C . GLU B 1 76 ? 5.117 12.168 -16.643 1.00 43.95 95 GLU B C 1
ATOM 3163 O O . GLU B 1 76 ? 5.896 12.024 -15.705 1.00 43.05 95 GLU B O 1
ATOM 3169 N N . ILE B 1 77 ? 5.505 12.118 -17.914 1.00 40.11 96 ILE B N 1
ATOM 3170 C CA . ILE B 1 77 ? 6.889 11.944 -18.360 1.00 39.08 96 ILE B CA 1
ATOM 3171 C C . ILE B 1 77 ? 7.505 13.332 -18.621 1.00 44.89 96 ILE B C 1
ATOM 3172 O O . ILE B 1 77 ? 6.882 14.156 -19.284 1.00 44.48 96 ILE B O 1
ATOM 3177 N N . ASP B 1 78 ? 8.717 13.574 -18.100 1.00 42.58 97 ASP B N 1
ATOM 3178 C CA . ASP B 1 78 ? 9.437 14.835 -18.264 1.00 45.11 97 ASP B CA 1
ATOM 3179 C C . ASP B 1 78 ? 10.293 14.799 -19.550 1.00 49.19 97 ASP B C 1
ATOM 3180 O O . ASP B 1 78 ? 11.350 14.163 -19.564 1.00 48.16 97 ASP B O 1
ATOM 3185 N N . HIS B 1 79 ? 9.843 15.496 -20.620 1.00 46.49 98 HIS B N 1
ATOM 3186 C CA . HIS B 1 79 ? 10.545 15.553 -21.913 1.00 46.41 98 HIS B CA 1
ATOM 3187 C C . HIS B 1 79 ? 11.961 16.126 -21.809 1.00 52.45 98 HIS B C 1
ATOM 3188 O O . HIS B 1 79 ? 12.823 15.759 -22.614 1.00 50.79 98 HIS B O 1
ATOM 3195 N N . SER B 1 80 ? 12.208 17.014 -20.814 1.00 52.19 99 SER B N 1
ATOM 3196 C CA . SER B 1 80 ? 13.520 17.642 -20.609 1.00 54.70 99 SER B CA 1
ATOM 3197 C C . SER B 1 80 ? 14.586 16.621 -20.206 1.00 56.96 99 SER B C 1
ATOM 3198 O O . SER B 1 80 ? 15.774 16.869 -20.406 1.00 59.02 99 SER B O 1
ATOM 3201 N N . LYS B 1 81 ? 14.158 15.460 -19.687 1.00 50.00 100 LYS B N 1
ATOM 3202 C CA . LYS B 1 81 ? 15.050 14.359 -19.303 1.00 48.39 100 LYS B CA 1
ATOM 3203 C C . LYS B 1 81 ? 15.296 13.424 -20.505 1.00 50.90 100 LYS B C 1
ATOM 3204 O O . LYS B 1 81 ? 16.039 12.439 -20.393 1.00 49.62 100 LYS B O 1
ATOM 3210 N N . LEU B 1 82 ? 14.670 13.743 -21.657 1.00 47.10 101 LEU B N 1
ATOM 3211 C CA . LEU B 1 82 ? 14.761 12.930 -22.869 1.00 45.11 101 LEU B CA 1
ATOM 3212 C C . LEU B 1 82 ? 15.419 13.703 -23.993 1.00 52.89 101 LEU B C 1
ATOM 3213 O O . LEU B 1 82 ? 14.738 14.358 -24.783 1.00 52.94 101 LEU B O 1
ATOM 3218 N N . SER B 1 83 ? 16.755 13.621 -24.059 1.00 51.61 102 SER B N 1
ATOM 3219 C CA . SER B 1 83 ? 17.555 14.311 -25.069 1.00 54.50 102 SER B CA 1
ATOM 3220 C C . SER B 1 83 ? 17.258 13.842 -26.496 1.00 56.79 102 SER B C 1
ATOM 3221 O O . SER B 1 83 ? 17.409 14.631 -27.433 1.00 58.01 102 SER B O 1
ATOM 3224 N N . HIS B 1 84 ? 16.807 12.581 -26.653 1.00 49.20 103 HIS B N 1
ATOM 3225 C CA . HIS B 1 84 ? 16.480 12.018 -27.960 1.00 47.95 103 HIS B CA 1
ATOM 3226 C C . HIS B 1 84 ? 14.982 12.136 -28.324 1.00 48.87 103 HIS B C 1
ATOM 3227 O O . HIS B 1 84 ? 14.549 11.520 -29.304 1.00 46.07 103 HIS B O 1
ATOM 3234 N N . PHE B 1 85 ? 14.203 12.967 -27.577 1.00 46.41 104 PHE B N 1
ATOM 3235 C CA . PHE B 1 85 ? 12.772 13.189 -27.863 1.00 44.93 104 PHE B CA 1
ATOM 3236 C C . PHE B 1 85 ? 12.603 13.784 -29.266 1.00 49.06 104 PHE B C 1
ATOM 3237 O O . PHE B 1 85 ? 11.638 13.464 -29.961 1.00 46.01 104 PHE B O 1
ATOM 3245 N N . LYS B 1 86 ? 13.568 14.623 -29.671 1.00 50.34 105 LYS B N 1
ATOM 3246 C CA . LYS B 1 86 ? 13.653 15.309 -30.970 1.00 52.86 105 LYS B CA 1
ATOM 3247 C C . LYS B 1 86 ? 13.848 14.337 -32.153 1.00 57.35 105 LYS B C 1
ATOM 3248 O O . LYS B 1 86 ? 13.581 14.711 -33.295 1.00 59.10 105 LYS B O 1
ATOM 3254 N N . ASP B 1 87 ? 14.336 13.107 -31.878 1.00 52.39 106 ASP B N 1
ATOM 3255 C CA . ASP B 1 87 ? 14.586 12.088 -32.897 1.00 51.35 106 ASP B CA 1
ATOM 3256 C C . ASP B 1 87 ? 13.316 11.339 -33.302 1.00 53.47 106 ASP B C 1
ATOM 3257 O O . ASP B 1 87 ? 13.313 10.648 -34.322 1.00 53.02 106 ASP B O 1
ATOM 3262 N N . LEU B 1 88 ? 12.236 11.474 -32.502 1.00 48.40 107 LEU B N 1
ATOM 3263 C CA . LEU B 1 88 ? 10.941 10.847 -32.775 1.00 45.54 107 LEU B CA 1
ATOM 3264 C C . LEU B 1 88 ? 10.275 11.456 -33.999 1.00 51.21 107 LEU B C 1
ATOM 3265 O O . LEU B 1 88 ? 10.316 12.680 -34.179 1.00 52.62 107 LEU B O 1
ATOM 3270 N N . ASP B 1 89 ? 9.652 10.600 -34.831 1.00 47.00 108 ASP B N 1
ATOM 3271 C CA . ASP B 1 89 ? 8.922 11.021 -36.026 1.00 49.02 108 ASP B CA 1
ATOM 3272 C C . ASP B 1 89 ? 7.663 11.797 -35.583 1.00 53.72 108 ASP B C 1
ATOM 3273 O O . ASP B 1 89 ? 6.892 11.287 -34.767 1.00 51.66 108 ASP B O 1
ATOM 3278 N N . PRO B 1 90 ? 7.460 13.038 -36.076 1.00 54.31 109 PRO B N 1
ATOM 3279 C CA . PRO B 1 90 ? 6.271 13.818 -35.663 1.00 54.75 109 PRO B CA 1
ATOM 3280 C C . PRO B 1 90 ? 4.913 13.185 -35.994 1.00 57.83 109 PRO B C 1
ATOM 3281 O O . PRO B 1 90 ? 3.929 13.511 -35.331 1.00 57.28 109 PRO B O 1
ATOM 3285 N N . ASN B 1 91 ? 4.858 12.277 -36.996 1.00 54.35 110 ASN B N 1
ATOM 3286 C CA . ASN B 1 91 ? 3.635 11.563 -37.396 1.00 54.04 110 ASN B CA 1
ATOM 3287 C C . ASN B 1 91 ? 3.099 10.597 -36.337 1.00 53.44 110 ASN B C 1
ATOM 3288 O O . ASN B 1 91 ? 1.932 10.227 -36.404 1.00 52.09 110 ASN B O 1
ATOM 3293 N N . TYR B 1 92 ? 3.947 10.155 -35.399 1.00 48.43 111 TYR B N 1
ATOM 3294 C CA . TYR B 1 92 ? 3.546 9.234 -34.329 1.00 46.13 111 TYR B CA 1
ATOM 3295 C C . TYR B 1 92 ? 3.333 9.972 -32.987 1.00 49.17 111 TYR B C 1
ATOM 3296 O O . TYR B 1 92 ? 3.050 9.326 -31.974 1.00 47.30 111 TYR B O 1
ATOM 3305 N N . LEU B 1 93 ? 3.432 11.323 -32.995 1.00 46.35 112 LEU B N 1
ATOM 3306 C CA . LEU B 1 93 ? 3.335 12.172 -31.801 1.00 44.99 112 LEU B CA 1
ATOM 3307 C C . LEU B 1 93 ? 2.053 12.980 -31.662 1.00 51.98 112 LEU B C 1
ATOM 3308 O O . LEU B 1 93 ? 1.410 13.296 -32.667 1.00 52.27 112 LEU B O 1
ATOM 3313 N N . ASN B 1 94 ? 1.721 13.371 -30.397 1.00 49.21 113 ASN B N 1
ATOM 3314 C CA . ASN B 1 94 ? 0.607 14.269 -30.039 1.00 51.80 113 ASN B CA 1
ATOM 3315 C C . ASN B 1 94 ? -0.753 13.892 -30.699 1.00 60.26 113 ASN B C 1
ATOM 3316 O O . ASN B 1 94 ? -1.342 14.669 -31.469 1.00 62.32 113 ASN B O 1
ATOM 3321 N N . LYS B 1 95 ? -1.230 12.681 -30.387 1.00 48.46 114 LYS B N 1
ATOM 3322 C CA . LYS B 1 95 ? -2.500 12.131 -30.869 1.00 48.70 114 LYS B CA 1
ATOM 3323 C C . LYS B 1 95 ? -3.571 12.232 -29.754 1.00 52.85 114 LYS B C 1
ATOM 3324 O O . LYS B 1 95 ? -3.191 12.387 -28.583 1.00 52.86 114 LYS B O 1
ATOM 3330 N N . PRO B 1 96 ? -4.895 12.115 -30.067 1.00 48.78 115 PRO B N 1
ATOM 3331 C CA . PRO B 1 96 ? -5.924 12.220 -29.010 1.00 47.88 115 PRO B CA 1
ATOM 3332 C C . PRO B 1 96 ? -5.782 11.266 -27.816 1.00 50.44 115 PRO B C 1
ATOM 3333 O O . PRO B 1 96 ? -6.189 11.641 -26.712 1.00 49.90 115 PRO B O 1
ATOM 3337 N N . PHE B 1 97 ? -5.180 10.061 -28.005 1.00 45.32 116 PHE B N 1
ATOM 3338 C CA . PHE B 1 97 ? -5.005 9.114 -26.890 1.00 43.23 116 PHE B CA 1
ATOM 3339 C C . PHE B 1 97 ? -4.064 9.657 -25.817 1.00 48.01 116 PHE B C 1
ATOM 3340 O O . PHE B 1 97 ? -4.136 9.211 -24.667 1.00 49.18 116 PHE B O 1
ATOM 3348 N N . ASP B 1 98 ? -3.154 10.588 -26.201 1.00 44.14 117 ASP B N 1
ATOM 3349 C CA . ASP B 1 98 ? -2.187 11.215 -25.290 1.00 43.94 117 ASP B CA 1
ATOM 3350 C C . ASP B 1 98 ? -1.673 12.536 -25.855 1.00 48.10 117 ASP B C 1
ATOM 3351 O O . ASP B 1 98 ? -0.570 12.590 -26.417 1.00 46.72 117 ASP B O 1
ATOM 3356 N N . PRO B 1 99 ? -2.477 13.624 -25.748 1.00 47.53 118 PRO B N 1
ATOM 3357 C CA . PRO B 1 99 ? -2.024 14.920 -26.298 1.00 47.76 118 PRO B CA 1
ATOM 3358 C C . PRO B 1 99 ? -0.755 15.422 -25.604 1.00 52.44 118 PRO B C 1
ATOM 3359 O O . PRO B 1 99 ? -0.631 15.313 -24.382 1.00 53.38 118 PRO B O 1
ATOM 3363 N N . GLY B 1 100 ? 0.195 15.904 -26.401 1.00 48.91 119 GLY B N 1
ATOM 3364 C CA . GLY B 1 100 ? 1.479 16.407 -25.922 1.00 48.72 119 GLY B CA 1
ATOM 3365 C C . GLY B 1 100 ? 2.416 15.346 -25.373 1.00 50.61 119 GLY B C 1
ATOM 3366 O O . GLY B 1 100 ? 3.455 15.684 -24.795 1.00 51.11 119 GLY B O 1
ATOM 3367 N N . ASN B 1 101 ? 2.077 14.050 -25.561 1.00 44.84 120 ASN B N 1
ATOM 3368 C CA . ASN B 1 101 ? 2.865 12.921 -25.053 1.00 43.28 120 ASN B CA 1
ATOM 3369 C C . ASN B 1 101 ? 3.197 13.087 -23.563 1.00 45.32 120 ASN B C 1
ATOM 3370 O O . ASN B 1 101 ? 4.345 12.917 -23.156 1.00 45.91 120 ASN B O 1
ATOM 3375 N N . LYS B 1 102 ? 2.189 13.469 -22.760 1.00 40.97 121 LYS B N 1
ATOM 3376 C CA . LYS B 1 102 ? 2.384 13.664 -21.324 1.00 42.78 121 LYS B CA 1
ATOM 3377 C C . LYS B 1 102 ? 2.569 12.333 -20.616 1.00 46.43 121 LYS B C 1
ATOM 3378 O O . LYS B 1 102 ? 3.299 12.279 -19.626 1.00 48.27 121 LYS B O 1
ATOM 3384 N N . PHE B 1 103 ? 1.910 11.262 -21.115 1.00 37.67 122 PHE B N 1
ATOM 3385 C CA . PHE B 1 103 ? 1.912 9.956 -20.429 1.00 36.10 122 PHE B CA 1
ATOM 3386 C C . PHE B 1 103 ? 2.547 8.799 -21.186 1.00 36.24 122 PHE B C 1
ATOM 3387 O O . PHE B 1 103 ? 2.669 7.723 -20.605 1.00 32.60 122 PHE B O 1
ATOM 3395 N N . SER B 1 104 ? 2.942 8.996 -22.453 1.00 32.06 123 SER B N 1
ATOM 3396 C CA . SER B 1 104 ? 3.497 7.910 -23.275 1.00 31.18 123 SER B CA 1
ATOM 3397 C C . SER B 1 104 ? 4.486 8.407 -24.317 1.00 36.00 123 SER B C 1
ATOM 3398 O O . SER B 1 104 ? 4.324 9.512 -24.858 1.00 36.68 123 SER B O 1
ATOM 3401 N N . ILE B 1 105 ? 5.491 7.579 -24.619 1.00 31.35 124 ILE B N 1
ATOM 3402 C CA . ILE B 1 105 ? 6.522 7.888 -25.616 1.00 30.47 124 ILE B CA 1
ATOM 3403 C C . ILE B 1 105 ? 6.471 6.802 -26.707 1.00 32.70 124 ILE B C 1
ATOM 3404 O O . ILE B 1 105 ? 6.686 5.634 -26.362 1.00 30.98 124 ILE B O 1
ATOM 3409 N N . PRO B 1 106 ? 6.281 7.152 -28.006 1.00 28.20 125 PRO B N 1
ATOM 3410 C CA . PRO B 1 106 ? 6.292 6.121 -29.067 1.00 27.99 125 PRO B CA 1
ATOM 3411 C C . PRO B 1 106 ? 7.571 5.304 -29.036 1.00 34.25 125 PRO B C 1
ATOM 3412 O O . PRO B 1 106 ? 8.667 5.836 -28.813 1.00 37.09 125 PRO B O 1
ATOM 3416 N N . TYR B 1 107 ? 7.426 3.996 -29.208 1.00 29.45 126 TYR B N 1
ATOM 3417 C CA . TYR B 1 107 ? 8.540 3.090 -29.032 1.00 27.95 126 TYR B CA 1
ATOM 3418 C C . TYR B 1 107 ? 8.675 2.089 -30.188 1.00 32.84 126 TYR B C 1
ATOM 3419 O O . TYR B 1 107 ? 9.728 2.042 -30.815 1.00 31.04 126 TYR B O 1
ATOM 3428 N N . ILE B 1 108 ? 7.625 1.316 -30.484 1.00 29.28 127 ILE B N 1
ATOM 3429 C CA . ILE B 1 108 ? 7.639 0.343 -31.590 1.00 28.47 127 ILE B CA 1
ATOM 3430 C C . ILE B 1 108 ? 6.283 0.382 -32.248 1.00 33.13 127 ILE B C 1
ATOM 3431 O O . ILE B 1 108 ? 5.279 0.368 -31.548 1.00 32.99 127 ILE B O 1
ATOM 3436 N N . TRP B 1 109 ? 6.230 0.380 -33.587 1.00 31.15 128 TRP B N 1
ATOM 3437 C CA . TRP B 1 109 ? 4.940 0.216 -34.257 1.00 31.53 128 TRP B CA 1
ATOM 3438 C C . TRP B 1 109 ? 5.052 -1.037 -35.112 1.00 34.92 128 TRP B C 1
ATOM 3439 O O . TRP B 1 109 ? 6.162 -1.419 -35.495 1.00 34.06 128 TRP B O 1
ATOM 3450 N N . GLY B 1 110 ? 3.926 -1.686 -35.369 1.00 30.60 129 GLY B N 1
ATOM 3451 C CA . GLY B 1 110 ? 3.926 -2.894 -36.177 1.00 31.44 129 GLY B CA 1
ATOM 3452 C C . GLY B 1 110 ? 2.578 -3.170 -36.787 1.00 34.63 129 GLY B C 1
ATOM 3453 O O . GLY B 1 110 ? 1.667 -2.335 -36.714 1.00 33.65 129 GLY B O 1
ATOM 3454 N N . ALA B 1 111 ? 2.451 -4.346 -37.400 1.00 32.63 130 ALA B N 1
ATOM 3455 C CA . ALA B 1 111 ? 1.202 -4.738 -38.038 1.00 32.69 130 ALA B CA 1
ATOM 3456 C C . ALA B 1 111 ? 0.999 -6.243 -37.999 1.00 34.90 130 ALA B C 1
ATOM 3457 O O . ALA B 1 111 ? 1.968 -6.993 -37.868 1.00 34.95 130 ALA B O 1
ATOM 3459 N N . THR B 1 112 ? -0.266 -6.674 -38.071 1.00 29.28 131 THR B N 1
ATOM 3460 C CA . THR B 1 112 ? -0.620 -8.085 -38.112 1.00 29.38 131 THR B CA 1
ATOM 3461 C C . THR B 1 112 ? -1.272 -8.394 -39.453 1.00 33.50 131 THR B C 1
ATOM 3462 O O . THR B 1 112 ? -2.245 -7.738 -39.845 1.00 32.79 131 THR B O 1
ATOM 3466 N N . GLY B 1 113 ? -0.753 -9.413 -40.112 1.00 31.90 132 GLY B N 1
ATOM 3467 C CA . GLY B 1 113 ? -1.293 -9.904 -41.375 1.00 32.31 132 GLY B CA 1
ATOM 3468 C C . GLY B 1 113 ? -1.466 -11.404 -41.296 1.00 35.11 132 GLY B C 1
ATOM 3469 O O . GLY B 1 113 ? -1.549 -11.967 -40.201 1.00 33.91 132 GLY B O 1
ATOM 3470 N N . ILE B 1 114 ? -1.494 -12.059 -42.469 1.00 33.22 133 ILE B N 1
ATOM 3471 C CA . ILE B 1 114 ? -1.605 -13.509 -42.562 1.00 33.78 133 ILE B CA 1
ATOM 3472 C C . ILE B 1 114 ? -0.192 -14.088 -42.746 1.00 39.32 133 ILE B C 1
ATOM 3473 O O . ILE B 1 114 ? 0.429 -13.845 -43.768 1.00 41.08 133 ILE B O 1
ATOM 3478 N N . GLY B 1 115 ? 0.298 -14.838 -41.762 1.00 36.63 134 GLY B N 1
ATOM 3479 C CA . GLY B 1 115 ? 1.598 -15.503 -41.838 1.00 36.60 134 GLY B CA 1
ATOM 3480 C C . GLY B 1 115 ? 1.481 -16.745 -42.695 1.00 41.13 134 GLY B C 1
ATOM 3481 O O . GLY B 1 115 ? 0.491 -17.470 -42.591 1.00 40.16 134 GLY B O 1
ATOM 3482 N N . ILE B 1 116 ? 2.447 -16.987 -43.579 1.00 39.00 135 ILE B N 1
ATOM 3483 C CA . ILE B 1 116 ? 2.378 -18.147 -44.472 1.00 41.07 135 ILE B CA 1
ATOM 3484 C C . ILE B 1 116 ? 3.747 -18.763 -44.711 1.00 47.34 135 ILE B C 1
ATOM 3485 O O . ILE B 1 116 ? 4.724 -18.037 -44.906 1.00 47.06 135 ILE B O 1
ATOM 3490 N N . ASN B 1 117 ? 3.805 -20.105 -44.702 1.00 46.45 136 ASN B N 1
ATOM 3491 C CA . ASN B 1 117 ? 5.012 -20.838 -45.057 1.00 47.65 136 ASN B CA 1
ATOM 3492 C C . ASN B 1 117 ? 4.865 -21.071 -46.569 1.00 54.40 136 ASN B C 1
ATOM 3493 O O . ASN B 1 117 ? 4.025 -21.872 -46.992 1.00 54.96 136 ASN B O 1
ATOM 3498 N N . THR B 1 118 ? 5.669 -20.347 -47.374 1.00 52.48 137 THR B N 1
ATOM 3499 C CA . THR B 1 118 ? 5.598 -20.386 -48.844 1.00 54.47 137 THR B CA 1
ATOM 3500 C C . THR B 1 118 ? 6.065 -21.712 -49.462 1.00 61.19 137 THR B C 1
ATOM 3501 O O . THR B 1 118 ? 5.709 -21.981 -50.605 1.00 61.88 137 THR B O 1
ATOM 3505 N N . ASP B 1 119 ? 6.821 -22.544 -48.715 1.00 59.32 138 ASP B N 1
ATOM 3506 C CA . ASP B 1 119 ? 7.253 -23.867 -49.189 1.00 61.81 138 ASP B CA 1
ATOM 3507 C C . ASP B 1 119 ? 6.113 -24.871 -49.036 1.00 66.80 138 ASP B C 1
ATOM 3508 O O . ASP B 1 119 ? 6.123 -25.911 -49.688 1.00 69.51 138 ASP B O 1
ATOM 3513 N N . MET B 1 120 ? 5.143 -24.562 -48.164 1.00 61.50 139 MET B N 1
ATOM 3514 C CA . MET B 1 120 ? 4.003 -25.424 -47.858 1.00 61.87 139 MET B CA 1
ATOM 3515 C C . MET B 1 120 ? 2.728 -25.009 -48.565 1.00 65.26 139 MET B C 1
ATOM 3516 O O . MET B 1 120 ? 1.931 -25.874 -48.933 1.00 66.70 139 MET B O 1
ATOM 3521 N N . LEU B 1 121 ? 2.501 -23.689 -48.697 1.00 59.58 140 LEU B N 1
ATOM 3522 C CA . LEU B 1 121 ? 1.279 -23.136 -49.275 1.00 58.59 140 LEU B CA 1
ATOM 3523 C C . LEU B 1 121 ? 1.536 -22.036 -50.300 1.00 63.02 140 LEU B C 1
ATOM 3524 O O . LEU B 1 121 ? 2.594 -21.400 -50.286 1.00 61.10 140 LEU B O 1
ATOM 3529 N N . ASP B 1 122 ? 0.533 -21.798 -51.173 1.00 62.26 141 ASP B N 1
ATOM 3530 C CA . ASP B 1 122 ? 0.552 -20.748 -52.189 1.00 63.56 141 ASP B CA 1
ATOM 3531 C C . ASP B 1 122 ? -0.142 -19.482 -51.663 1.00 65.86 141 ASP B C 1
ATOM 3532 O O . ASP B 1 122 ? -1.259 -19.568 -51.144 1.00 63.84 141 ASP B O 1
ATOM 3537 N N . LYS B 1 123 ? 0.520 -18.313 -51.834 1.00 63.33 142 LYS B N 1
ATOM 3538 C CA . LYS B 1 123 ? 0.063 -16.970 -51.418 1.00 61.62 142 LYS B CA 1
ATOM 3539 C C . LYS B 1 123 ? -1.258 -16.546 -52.074 1.00 66.19 142 LYS B C 1
ATOM 3540 O O . LYS B 1 123 ? -2.089 -15.926 -51.409 1.00 65.15 142 LYS B O 1
ATOM 3546 N N . LYS B 1 124 ? -1.434 -16.849 -53.382 1.00 64.37 143 LYS B N 1
ATOM 3547 C CA . LYS B 1 124 ? -2.604 -16.465 -54.189 1.00 64.59 143 LYS B CA 1
ATOM 3548 C C . LYS B 1 124 ? -3.969 -16.935 -53.648 1.00 67.91 143 LYS B C 1
ATOM 3549 O O . LYS B 1 124 ? -4.984 -16.293 -53.936 1.00 66.47 143 LYS B O 1
ATOM 3555 N N . SER B 1 125 ? -3.995 -18.030 -52.868 1.00 65.14 144 SER B N 1
ATOM 3556 C CA . SER B 1 125 ? -5.234 -18.583 -52.310 1.00 64.58 144 SER B CA 1
ATOM 3557 C C . SER B 1 125 ? -5.858 -17.729 -51.184 1.00 64.93 144 SER B C 1
ATOM 3558 O O . SER B 1 125 ? -7.057 -17.862 -50.909 1.00 65.07 144 SER B O 1
ATOM 3561 N N . LEU B 1 126 ? -5.057 -16.872 -50.535 1.00 57.01 145 LEU B N 1
ATOM 3562 C CA . LEU B 1 126 ? -5.537 -16.065 -49.414 1.00 53.43 145 LEU B CA 1
ATOM 3563 C C . LEU B 1 126 ? -5.419 -14.567 -49.659 1.00 53.05 145 LEU B C 1
ATOM 3564 O O . LEU B 1 126 ? -4.336 -14.082 -49.985 1.00 53.38 145 LEU B O 1
ATOM 3569 N N . LYS B 1 127 ? -6.550 -13.838 -49.530 1.00 45.52 146 LYS B N 1
ATOM 3570 C CA . LYS B 1 127 ? -6.603 -12.390 -49.775 1.00 43.37 146 LYS B CA 1
ATOM 3571 C C . LYS B 1 127 ? -7.281 -11.567 -48.667 1.00 42.48 146 LYS B C 1
ATOM 3572 O O . LYS B 1 127 ? -7.020 -10.366 -48.554 1.00 40.40 146 LYS B O 1
ATOM 3578 N N . ASN B 1 128 ? -8.176 -12.200 -47.881 1.00 37.95 147 ASN B N 1
ATOM 3579 C CA . ASN B 1 128 ? -8.914 -11.536 -46.804 1.00 35.24 147 ASN B CA 1
ATOM 3580 C C . ASN B 1 128 ? -8.937 -12.360 -45.530 1.00 38.74 147 ASN B C 1
ATOM 3581 O O . ASN B 1 128 ? -8.801 -13.586 -45.585 1.00 39.45 147 ASN B O 1
ATOM 3586 N N . TRP B 1 129 ? -9.145 -11.695 -44.386 1.00 35.16 148 TRP B N 1
ATOM 3587 C CA . TRP B 1 129 ? -9.245 -12.393 -43.101 1.00 34.88 148 TRP B CA 1
ATOM 3588 C C . TRP B 1 129 ? -10.284 -13.519 -43.183 1.00 37.95 148 TRP B C 1
ATOM 3589 O O . TRP B 1 129 ? -10.053 -14.596 -42.649 1.00 37.16 148 TRP B O 1
ATOM 3600 N N . GLY B 1 130 ? -11.390 -13.267 -43.890 1.00 35.71 149 GLY B N 1
ATOM 3601 C CA . GLY B 1 130 ? -12.468 -14.235 -44.093 1.00 37.22 149 GLY B CA 1
ATOM 3602 C C . GLY B 1 130 ? -12.036 -15.558 -44.700 1.00 41.77 149 GLY B C 1
ATOM 3603 O O . GLY B 1 130 ? -12.667 -16.587 -44.441 1.00 41.55 149 GLY B O 1
ATOM 3604 N N . ASP B 1 131 ? -10.947 -15.555 -45.515 1.00 38.18 150 ASP B N 1
ATOM 3605 C CA . ASP B 1 131 ? -10.411 -16.776 -46.125 1.00 39.48 150 ASP B CA 1
ATOM 3606 C C . ASP B 1 131 ? -9.883 -17.792 -45.103 1.00 43.22 150 ASP B C 1
ATOM 3607 O O . ASP B 1 131 ? -9.830 -18.987 -45.410 1.00 44.47 150 ASP B O 1
ATOM 3612 N N . LEU B 1 132 ? -9.544 -17.329 -43.875 1.00 38.11 151 LEU B N 1
ATOM 3613 C CA . LEU B 1 132 ? -9.085 -18.199 -42.788 1.00 37.51 151 LEU B CA 1
ATOM 3614 C C . LEU B 1 132 ? -10.202 -19.124 -42.296 1.00 42.78 151 LEU B C 1
ATOM 3615 O O . LEU B 1 132 ? -9.916 -20.160 -41.690 1.00 41.88 151 LEU B O 1
ATOM 3620 N N . TRP B 1 133 ? -11.471 -18.744 -42.553 1.00 40.01 152 TRP B N 1
ATOM 3621 C CA . TRP B 1 133 ? -12.653 -19.511 -42.162 1.00 41.56 152 TRP B CA 1
ATOM 3622 C C . TRP B 1 133 ? -12.929 -20.708 -43.077 1.00 47.96 152 TRP B C 1
ATOM 3623 O O . TRP B 1 133 ? -13.766 -21.542 -42.732 1.00 48.41 152 TRP B O 1
ATOM 3634 N N . ASP B 1 134 ? -12.265 -20.784 -44.247 1.00 47.32 153 ASP B N 1
ATOM 3635 C CA . ASP B 1 134 ? -12.477 -21.879 -45.208 1.00 49.68 153 ASP B CA 1
ATOM 3636 C C . ASP B 1 134 ? -12.254 -23.244 -44.562 1.00 54.36 153 ASP B C 1
ATOM 3637 O O . ASP B 1 134 ? -11.341 -23.396 -43.739 1.00 51.94 153 ASP B O 1
ATOM 3642 N N . ALA B 1 135 ? -13.123 -24.217 -44.908 1.00 52.88 154 ALA B N 1
ATOM 3643 C CA . ALA B 1 135 ? -13.108 -25.590 -44.386 1.00 53.95 154 ALA B CA 1
ATOM 3644 C C . ALA B 1 135 ? -11.758 -26.284 -44.537 1.00 56.09 154 ALA B C 1
ATOM 3645 O O . ALA B 1 135 ? -11.408 -27.099 -43.686 1.00 55.25 154 ALA B O 1
ATOM 3647 N N . LYS B 1 136 ? -10.991 -25.947 -45.596 1.00 52.66 155 LYS B N 1
ATOM 3648 C CA . LYS B 1 136 ? -9.684 -26.555 -45.890 1.00 53.09 155 LYS B CA 1
ATOM 3649 C C . LYS B 1 136 ? -8.611 -26.305 -44.819 1.00 56.18 155 LYS B C 1
ATOM 3650 O O . LYS B 1 136 ? -7.611 -27.024 -44.795 1.00 55.41 155 LYS B O 1
ATOM 3656 N N . TRP B 1 137 ? -8.821 -25.306 -43.939 1.00 52.00 156 TRP B N 1
ATOM 3657 C CA . TRP B 1 137 ? -7.867 -24.956 -42.885 1.00 50.96 156 TRP B CA 1
ATOM 3658 C C . TRP B 1 137 ? -8.137 -25.641 -41.528 1.00 55.44 156 TRP B C 1
ATOM 3659 O O . TRP B 1 137 ? -7.586 -25.200 -40.514 1.00 53.17 156 TRP B O 1
ATOM 3670 N N . ALA B 1 138 ? -8.938 -26.739 -41.516 1.00 54.25 157 ALA B N 1
ATOM 3671 C CA . ALA B 1 138 ? -9.268 -27.491 -40.293 1.00 54.02 157 ALA B CA 1
ATOM 3672 C C . ALA B 1 138 ? -8.009 -27.884 -39.521 1.00 56.90 157 ALA B C 1
ATOM 3673 O O . ALA B 1 138 ? -7.107 -28.487 -40.103 1.00 57.52 157 ALA B O 1
ATOM 3675 N N . GLY B 1 139 ? -7.948 -27.458 -38.254 1.00 51.38 158 GLY B N 1
ATOM 3676 C CA . GLY B 1 139 ? -6.854 -27.702 -37.314 1.00 50.73 158 GLY B CA 1
ATOM 3677 C C . GLY B 1 139 ? -5.478 -27.275 -37.784 1.00 54.20 158 GLY B C 1
ATOM 3678 O O . GLY B 1 139 ? -4.484 -27.917 -37.441 1.00 54.91 158 GLY B O 1
ATOM 3679 N N . GLN B 1 140 ? -5.397 -26.179 -38.560 1.00 49.52 159 GLN B N 1
ATOM 3680 C CA . GLN B 1 140 ? -4.125 -25.760 -39.143 1.00 48.27 159 GLN B CA 1
ATOM 3681 C C . GLN B 1 140 ? -3.617 -24.367 -38.778 1.00 49.56 159 GLN B C 1
ATOM 3682 O O . GLN B 1 140 ? -2.454 -24.079 -39.064 1.00 50.43 159 GLN B O 1
ATOM 3688 N N . LEU B 1 141 ? -4.452 -23.502 -38.181 1.00 41.72 160 LEU B N 1
ATOM 3689 C CA . LEU B 1 141 ? -4.068 -22.115 -37.939 1.00 38.20 160 LEU B CA 1
ATOM 3690 C C . LEU B 1 141 ? -3.484 -21.777 -36.597 1.00 40.44 160 LEU B C 1
ATOM 3691 O O . LEU B 1 141 ? -3.838 -22.367 -35.578 1.00 40.59 160 LEU B O 1
ATOM 3696 N N . MET B 1 142 ? -2.661 -20.734 -36.595 1.00 35.40 161 MET B N 1
ATOM 3697 C CA . MET B 1 142 ? -2.217 -20.095 -35.367 1.00 33.10 161 MET B CA 1
ATOM 3698 C C . MET B 1 142 ? -2.946 -18.749 -35.343 1.00 35.28 161 MET B C 1
ATOM 3699 O O . MET B 1 142 ? -2.995 -18.059 -36.363 1.00 33.53 161 MET B O 1
ATOM 3704 N N . LEU B 1 143 ? -3.493 -18.371 -34.193 1.00 31.93 162 LEU B N 1
ATOM 3705 C CA . LEU B 1 143 ? -4.073 -17.046 -34.026 1.00 30.78 162 LEU B CA 1
ATOM 3706 C C . LEU B 1 143 ? -3.227 -16.336 -32.971 1.00 34.47 162 LEU B C 1
ATOM 3707 O O . LEU B 1 143 ? -2.535 -16.999 -32.189 1.00 36.10 162 LEU B O 1
ATOM 3712 N N . MET B 1 144 ? -3.276 -14.999 -32.933 1.00 29.95 163 MET B N 1
ATOM 3713 C CA . MET B 1 144 ? -2.578 -14.248 -31.870 1.00 28.31 163 MET B CA 1
ATOM 3714 C C . MET B 1 144 ? -3.322 -14.500 -30.573 1.00 31.66 163 MET B C 1
ATOM 3715 O O . MET B 1 144 ? -4.537 -14.695 -30.594 1.00 31.13 163 MET B O 1
ATOM 3720 N N . ASP B 1 145 ? -2.613 -14.509 -29.444 1.00 28.14 164 ASP B N 1
ATOM 3721 C CA . ASP B 1 145 ? -3.272 -14.684 -28.157 1.00 28.09 164 ASP B CA 1
ATOM 3722 C C . ASP B 1 145 ? -3.609 -13.258 -27.644 1.00 31.68 164 ASP B C 1
ATOM 3723 O O . ASP B 1 145 ? -3.076 -12.771 -26.636 1.00 31.18 164 ASP B O 1
ATOM 3728 N N . ASP B 1 146 ? -4.527 -12.593 -28.368 1.00 27.99 165 ASP B N 1
ATOM 3729 C CA . ASP B 1 146 ? -4.829 -11.198 -28.111 1.00 26.77 165 ASP B CA 1
ATOM 3730 C C . ASP B 1 146 ? -6.301 -10.949 -28.428 1.00 31.49 165 ASP B C 1
ATOM 3731 O O . ASP B 1 146 ? -6.707 -11.095 -29.581 1.00 30.21 165 ASP B O 1
ATOM 3736 N N . ALA B 1 147 ? -7.100 -10.600 -27.397 1.00 30.56 166 ALA B N 1
ATOM 3737 C CA . ALA B 1 147 ? -8.541 -10.388 -27.557 1.00 30.29 166 ALA B CA 1
ATOM 3738 C C . ALA B 1 147 ? -8.883 -9.406 -28.657 1.00 31.21 166 ALA B C 1
ATOM 3739 O O . ALA B 1 147 ? -9.695 -9.737 -29.531 1.00 33.19 166 ALA B O 1
ATOM 3741 N N . ARG B 1 148 ? -8.269 -8.211 -28.641 1.00 26.99 167 ARG B N 1
ATOM 3742 C CA . ARG B 1 148 ? -8.589 -7.175 -29.633 1.00 27.32 167 ARG B CA 1
ATOM 3743 C C . ARG B 1 148 ? -8.170 -7.534 -31.046 1.00 27.57 167 ARG B C 1
ATOM 3744 O O . ARG B 1 148 ? -8.916 -7.236 -31.989 1.00 26.88 167 ARG B O 1
ATOM 3752 N N . GLU B 1 149 ? -7.022 -8.200 -31.215 1.00 25.91 168 GLU B N 1
ATOM 3753 C CA . GLU B 1 149 ? -6.609 -8.576 -32.585 1.00 25.18 168 GLU B CA 1
ATOM 3754 C C . GLU B 1 149 ? -7.499 -9.671 -33.156 1.00 30.78 168 GLU B C 1
ATOM 3755 O O . GLU B 1 149 ? -7.856 -9.603 -34.331 1.00 29.81 168 GLU B O 1
ATOM 3761 N N . VAL B 1 150 ? -7.849 -10.690 -32.336 1.00 28.44 169 VAL B N 1
ATOM 3762 C CA . VAL B 1 150 ? -8.712 -11.788 -32.801 1.00 29.44 169 VAL B CA 1
ATOM 3763 C C . VAL B 1 150 ? -10.111 -11.251 -33.138 1.00 32.90 169 VAL B C 1
ATOM 3764 O O . VAL B 1 150 ? -10.665 -11.591 -34.183 1.00 32.66 169 VAL B O 1
ATOM 3768 N N . PHE B 1 151 ? -10.653 -10.357 -32.289 1.00 29.83 170 PHE B N 1
ATOM 3769 C CA . PHE B 1 151 ? -11.952 -9.746 -32.585 1.00 29.23 170 PHE B CA 1
ATOM 3770 C C . PHE B 1 151 ? -11.881 -8.828 -33.789 1.00 34.04 170 PHE B C 1
ATOM 3771 O O . PHE B 1 151 ? -12.848 -8.778 -34.559 1.00 34.49 170 PHE B O 1
ATOM 3779 N N . HIS B 1 152 ? -10.728 -8.147 -33.989 1.00 29.86 171 HIS B N 1
ATOM 3780 C CA . HIS B 1 152 ? -10.506 -7.251 -35.146 1.00 28.93 171 HIS B CA 1
ATOM 3781 C C . HIS B 1 152 ? -10.760 -8.008 -36.451 1.00 33.30 171 HIS B C 1
ATOM 3782 O O . HIS B 1 152 ? -11.478 -7.496 -37.316 1.00 33.14 171 HIS B O 1
ATOM 3789 N N . ILE B 1 153 ? -10.192 -9.219 -36.601 1.00 30.45 172 ILE B N 1
ATOM 3790 C CA . ILE B 1 153 ? -10.325 -9.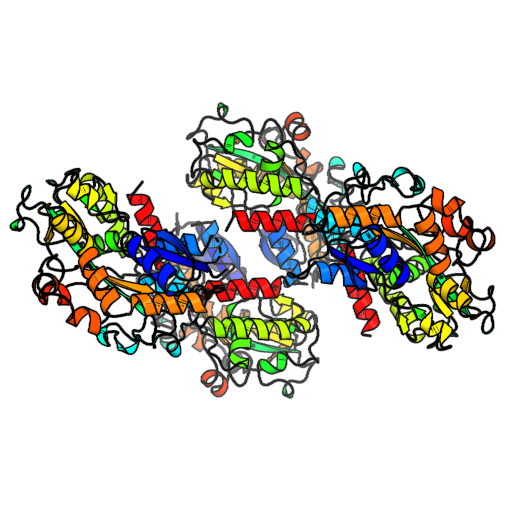967 -37.873 1.00 31.26 172 ILE B CA 1
ATOM 3791 C C . ILE B 1 153 ? -11.776 -10.412 -38.129 1.00 35.62 172 ILE B C 1
ATOM 3792 O O . ILE B 1 153 ? -12.211 -10.373 -39.282 1.00 34.02 172 ILE B O 1
ATOM 3797 N N . ALA B 1 154 ? -12.530 -10.767 -37.069 1.00 33.37 173 ALA B N 1
ATOM 3798 C CA . ALA B 1 154 ? -13.932 -11.172 -37.218 1.00 34.27 173 ALA B CA 1
ATOM 3799 C C . ALA B 1 154 ? -14.828 -9.960 -37.483 1.00 36.38 173 ALA B C 1
ATOM 3800 O O . ALA B 1 154 ? -15.731 -10.055 -38.302 1.00 36.41 173 ALA B O 1
ATOM 3802 N N . LEU B 1 155 ? -14.588 -8.825 -36.785 1.00 32.94 174 LEU B N 1
ATOM 3803 C CA . LEU B 1 155 ? -15.361 -7.590 -37.004 1.00 31.75 174 LEU B CA 1
ATOM 3804 C C . LEU B 1 155 ? -15.140 -7.091 -38.433 1.00 35.73 174 LEU B C 1
ATOM 3805 O O . LEU B 1 155 ? -16.104 -6.739 -39.117 1.00 34.34 174 LEU B O 1
ATOM 3810 N N . SER B 1 156 ? -13.875 -7.168 -38.913 1.00 32.42 175 SER B N 1
ATOM 3811 C CA . SER B 1 156 ? -13.506 -6.798 -40.270 1.00 32.13 175 SER B CA 1
ATOM 3812 C C . SER B 1 156 ? -14.281 -7.674 -41.267 1.00 36.94 175 SER B C 1
ATOM 3813 O O . SER B 1 156 ? -14.895 -7.143 -42.202 1.00 37.53 175 SER B O 1
ATOM 3816 N N . LYS B 1 157 ? -14.298 -9.008 -41.041 1.00 33.32 176 LYS B N 1
ATOM 3817 C CA . LYS B 1 157 ? -15.020 -9.984 -41.892 1.00 33.56 176 LYS B CA 1
ATOM 3818 C C . LYS B 1 157 ? -16.528 -9.641 -41.959 1.00 38.65 176 LYS B C 1
ATOM 3819 O O . LYS B 1 157 ? -17.147 -9.745 -43.013 1.00 38.38 176 LYS B O 1
ATOM 3825 N N . LEU B 1 158 ? -17.109 -9.233 -40.819 1.00 36.87 177 LEU B N 1
ATOM 3826 C CA . LEU B 1 158 ? -18.537 -8.898 -40.729 1.00 37.12 177 LEU B CA 1
ATOM 3827 C C . LEU B 1 158 ? -18.907 -7.497 -41.266 1.00 41.38 177 LEU B C 1
ATOM 3828 O O . LEU B 1 158 ? -20.096 -7.176 -41.385 1.00 42.80 177 LEU B O 1
ATOM 3833 N N . GLY B 1 159 ? -17.896 -6.697 -41.586 1.00 36.15 178 GLY B N 1
ATOM 3834 C CA . GLY B 1 159 ? -18.074 -5.336 -42.076 1.00 36.06 178 GLY B CA 1
ATOM 3835 C C . GLY B 1 159 ? -18.341 -4.314 -40.987 1.00 38.27 178 GLY B C 1
ATOM 3836 O O . GLY B 1 159 ? -18.869 -3.232 -41.268 1.00 37.93 178 GLY B O 1
ATOM 3837 N N . TYR B 1 160 ? -17.985 -4.649 -39.744 1.00 33.66 179 TYR B N 1
ATOM 3838 C CA . TYR B 1 160 ? -18.142 -3.754 -38.591 1.00 34.20 179 TYR B CA 1
ATOM 3839 C C . TYR B 1 160 ? -16.796 -3.130 -38.272 1.00 37.33 179 TYR B C 1
ATOM 3840 O O . TYR B 1 160 ? -15.755 -3.664 -38.662 1.00 35.93 179 TYR B O 1
ATOM 3849 N N . SER B 1 161 ? -16.806 -2.033 -37.504 1.00 34.88 180 SER B N 1
ATOM 3850 C CA . SER B 1 161 ? -15.546 -1.425 -37.084 1.00 33.19 180 SER B CA 1
ATOM 3851 C C . SER B 1 161 ? -14.788 -2.381 -36.150 1.00 34.05 180 SER B C 1
ATOM 3852 O O . SER B 1 161 ? -15.367 -2.884 -35.192 1.00 32.85 180 SER B O 1
ATOM 3855 N N . PRO B 1 162 ? -13.480 -2.600 -36.387 1.00 31.64 181 PRO B N 1
ATOM 3856 C CA . PRO B 1 162 ? -12.686 -3.418 -35.452 1.00 31.98 181 PRO B CA 1
ATOM 3857 C C . PRO B 1 162 ? -12.482 -2.709 -34.103 1.00 36.09 181 PRO B C 1
ATOM 3858 O O . PRO B 1 162 ? -11.904 -3.291 -33.175 1.00 34.67 181 PRO B O 1
ATOM 3862 N N . ASN B 1 163 ? -12.962 -1.453 -33.997 1.00 32.82 182 ASN B N 1
ATOM 3863 C CA . ASN B 1 163 ? -12.906 -0.640 -32.782 1.00 32.67 182 ASN B CA 1
ATOM 3864 C C . ASN B 1 163 ? -14.345 -0.332 -32.278 1.00 35.43 182 ASN B C 1
ATOM 3865 O O . ASN B 1 163 ? -14.568 0.652 -31.566 1.00 33.80 182 ASN B O 1
ATOM 3870 N N . THR B 1 164 ? -15.309 -1.198 -32.622 1.00 31.44 183 THR B N 1
ATOM 3871 C CA . THR B 1 164 ? -16.692 -0.990 -32.203 1.00 32.27 183 THR B CA 1
ATOM 3872 C C . THR B 1 164 ? -16.885 -1.082 -30.689 1.00 35.04 183 THR B C 1
ATOM 3873 O O . THR B 1 164 ? -16.152 -1.808 -30.001 1.00 33.40 183 THR B O 1
ATOM 3877 N N . THR B 1 165 ? -17.874 -0.334 -30.178 1.00 32.65 184 THR B N 1
ATOM 3878 C CA . THR B 1 165 ? -18.267 -0.400 -28.767 1.00 32.56 184 THR B CA 1
ATOM 3879 C C . THR B 1 165 ? -19.718 -0.904 -28.719 1.00 37.08 184 THR B C 1
ATOM 3880 O O . THR B 1 165 ? -20.349 -0.861 -27.669 1.00 35.75 184 THR B O 1
ATOM 3884 N N . ASN B 1 166 ? -20.248 -1.366 -29.873 1.00 35.43 185 ASN B N 1
ATOM 3885 C CA . ASN B 1 166 ? -21.613 -1.889 -29.951 1.00 35.79 185 ASN B CA 1
ATOM 3886 C C . ASN B 1 166 ? -21.640 -3.363 -29.462 1.00 38.11 185 ASN B C 1
ATOM 3887 O O . ASN B 1 166 ? -21.091 -4.232 -30.148 1.00 35.65 185 ASN B O 1
ATOM 3892 N N . PRO B 1 167 ? -22.278 -3.655 -28.295 1.00 37.22 186 PRO B N 1
ATOM 3893 C CA . PRO B 1 167 ? -22.283 -5.044 -27.772 1.00 37.88 186 PRO B CA 1
ATOM 3894 C C . PRO B 1 167 ? -22.881 -6.098 -28.714 1.00 41.89 186 PRO B C 1
ATOM 3895 O O . PRO B 1 167 ? -22.403 -7.241 -28.716 1.00 40.58 186 PRO B O 1
ATOM 3899 N N . LYS B 1 168 ? -23.883 -5.716 -29.533 1.00 38.70 187 LYS B N 1
ATOM 3900 C CA . LYS B 1 168 ? -24.481 -6.618 -30.522 1.00 39.16 187 LYS B CA 1
ATOM 3901 C C . LYS B 1 168 ? -23.451 -7.022 -31.596 1.00 42.27 187 LYS B C 1
ATOM 3902 O O . LYS B 1 168 ? -23.403 -8.187 -31.998 1.00 41.99 187 LYS B O 1
ATOM 3908 N N . GLU B 1 169 ? -22.605 -6.067 -32.025 1.00 37.24 188 GLU B N 1
ATOM 3909 C CA . GLU B 1 169 ? -21.546 -6.315 -33.014 1.00 35.66 188 GLU B CA 1
ATOM 3910 C C . GLU B 1 169 ? -20.425 -7.179 -32.410 1.00 37.88 188 GLU B C 1
ATOM 3911 O O . GLU B 1 169 ? -19.921 -8.078 -33.081 1.00 37.75 188 GLU B O 1
ATOM 3917 N N . ILE B 1 170 ? -20.054 -6.936 -31.133 1.00 34.84 189 ILE B N 1
ATOM 3918 C CA . ILE B 1 170 ? -19.032 -7.732 -30.444 1.00 33.95 189 ILE B CA 1
ATOM 3919 C C . ILE B 1 170 ? -19.534 -9.190 -30.315 1.00 39.73 189 ILE B C 1
ATOM 3920 O O . ILE B 1 170 ? -18.783 -10.127 -30.610 1.00 40.60 189 ILE B O 1
ATOM 3925 N N . LYS B 1 171 ? -20.812 -9.365 -29.960 1.00 37.78 190 LYS B N 1
ATOM 3926 C CA . LYS B 1 171 ? -21.453 -10.683 -29.868 1.00 39.07 190 LYS B CA 1
ATOM 3927 C C . LYS B 1 171 ? -21.463 -11.363 -31.254 1.00 42.76 190 LYS B C 1
ATOM 3928 O O . LYS B 1 171 ? -21.152 -12.548 -31.343 1.00 42.47 190 LYS B O 1
ATOM 3934 N N . ALA B 1 172 ? -21.782 -10.611 -32.328 1.00 38.28 191 ALA B N 1
ATOM 3935 C CA . ALA B 1 172 ? -21.784 -11.170 -33.690 1.00 37.44 191 ALA B CA 1
ATOM 3936 C C . ALA B 1 172 ? -20.369 -11.659 -34.064 1.00 39.10 191 ALA B C 1
ATOM 3937 O O . ALA B 1 172 ? -20.227 -12.744 -34.634 1.00 36.61 191 ALA B O 1
ATOM 3939 N N . ALA B 1 173 ? -19.330 -10.892 -33.685 1.00 36.40 192 ALA B N 1
ATOM 3940 C CA . ALA B 1 173 ? -17.941 -11.268 -33.940 1.00 34.22 192 ALA B CA 1
ATOM 3941 C C . ALA B 1 173 ? -17.587 -12.539 -33.144 1.00 36.46 192 ALA B C 1
ATOM 3942 O O . ALA B 1 173 ? -16.907 -13.415 -33.665 1.00 34.81 192 ALA B O 1
ATOM 3944 N N . TYR B 1 174 ? -18.101 -12.657 -31.919 1.00 34.81 193 TYR B N 1
ATOM 3945 C CA . TYR B 1 174 ? -17.891 -13.839 -31.079 1.00 36.13 193 TYR B CA 1
ATOM 3946 C C . TYR B 1 174 ? -18.490 -15.077 -31.775 1.00 40.90 193 TYR B C 1
ATOM 3947 O O . TYR B 1 174 ? -17.792 -16.080 -31.930 1.00 39.50 193 TYR B O 1
ATOM 3956 N N . ARG B 1 175 ? -19.744 -14.977 -32.261 1.00 38.92 194 ARG B N 1
ATOM 3957 C CA . ARG B 1 175 ? -20.392 -16.086 -32.964 1.00 40.26 194 ARG B CA 1
ATOM 3958 C C . ARG B 1 175 ? -19.613 -16.458 -34.227 1.00 43.47 194 ARG B C 1
ATOM 3959 O O . ARG B 1 175 ? -19.483 -17.642 -34.535 1.00 43.74 194 ARG B O 1
ATOM 3967 N N . GLU B 1 176 ? -19.083 -15.449 -34.937 1.00 39.33 195 GLU B N 1
ATOM 3968 C CA . GLU B 1 176 ? -18.293 -15.664 -36.144 1.00 37.92 195 GLU B CA 1
ATOM 3969 C C . GLU B 1 176 ? -16.991 -16.395 -35.782 1.00 40.97 195 GLU B C 1
ATOM 3970 O O . GLU B 1 176 ? -16.609 -17.343 -36.467 1.00 41.01 195 GLU B O 1
ATOM 3976 N N . LEU B 1 177 ? -16.350 -15.995 -34.670 1.00 37.18 196 LEU B N 1
ATOM 3977 C CA . LEU B 1 177 ? -15.120 -16.640 -34.211 1.00 36.51 196 LEU B CA 1
ATOM 3978 C C . LEU B 1 177 ? -15.339 -18.090 -33.770 1.00 42.88 196 LEU B C 1
ATOM 3979 O O . LEU B 1 177 ? -14.450 -18.908 -33.974 1.00 43.43 196 LEU B O 1
ATOM 3984 N N . LYS B 1 178 ? -16.541 -18.428 -33.254 1.00 41.41 197 LYS B N 1
ATOM 3985 C CA . LYS B 1 178 ? -16.871 -19.809 -32.890 1.00 42.83 197 LYS B CA 1
ATOM 3986 C C . LYS B 1 178 ? -16.796 -20.715 -34.139 1.00 46.66 197 LYS B C 1
ATOM 3987 O O . LYS B 1 178 ? -16.368 -21.861 -34.036 1.00 47.47 197 LYS B O 1
ATOM 3993 N N . LYS B 1 179 ? -17.149 -20.176 -35.321 1.00 41.25 198 LYS B N 1
ATOM 3994 C CA . LYS B 1 179 ? -17.080 -20.922 -36.593 1.00 41.21 198 LYS B CA 1
ATOM 3995 C C . LYS B 1 179 ? -15.632 -21.110 -37.064 1.00 45.01 198 LYS B C 1
ATOM 3996 O O . LYS B 1 179 ? -15.361 -22.022 -37.841 1.00 45.24 198 LYS B O 1
ATOM 4002 N N . LEU B 1 180 ? -14.714 -20.242 -36.607 1.00 41.28 199 LEU B N 1
ATOM 4003 C CA . LEU B 1 180 ? -13.292 -20.317 -36.962 1.00 41.14 199 LEU B CA 1
ATOM 4004 C C . LEU B 1 180 ? -12.536 -21.318 -36.074 1.00 45.09 199 LEU B C 1
ATOM 4005 O O . LEU B 1 180 ? -11.537 -21.877 -36.514 1.00 45.40 199 LEU B O 1
ATOM 4010 N N . MET B 1 181 ? -13.011 -21.552 -34.845 1.00 42.25 200 MET B N 1
ATOM 4011 C CA . MET B 1 181 ? -12.347 -22.419 -33.860 1.00 42.20 200 MET B CA 1
ATOM 4012 C C . MET B 1 181 ? -11.956 -23.828 -34.387 1.00 48.82 200 MET B C 1
ATOM 4013 O O . MET B 1 181 ? -10.811 -24.217 -34.100 1.00 49.49 200 MET B O 1
ATOM 4018 N N . PRO B 1 182 ? -12.759 -24.555 -35.222 1.00 47.01 201 PRO B N 1
ATOM 4019 C CA . PRO B 1 182 ? -12.274 -25.843 -35.765 1.00 47.93 201 PRO B CA 1
ATOM 4020 C C . PRO B 1 182 ? -10.987 -25.735 -36.600 1.00 50.31 201 PRO B C 1
ATOM 4021 O O . PRO B 1 182 ? -10.300 -26.736 -36.786 1.00 50.53 201 PRO B O 1
ATOM 4025 N N . ASN B 1 183 ? -10.655 -24.525 -37.097 1.00 45.04 202 ASN B N 1
ATOM 4026 C CA . ASN B 1 183 ? -9.440 -24.272 -37.882 1.00 43.78 202 ASN B CA 1
ATOM 4027 C C . ASN B 1 183 ? -8.236 -23.882 -37.030 1.00 46.53 202 ASN B C 1
ATOM 4028 O O . ASN B 1 183 ? -7.125 -23.823 -37.551 1.00 46.02 202 ASN B O 1
ATOM 4033 N N . VAL B 1 184 ? -8.450 -23.601 -35.737 1.00 41.51 203 VAL B N 1
ATOM 4034 C CA . VAL B 1 184 ? -7.404 -23.113 -34.836 1.00 40.57 203 VAL B CA 1
ATOM 4035 C C . VAL B 1 184 ? -6.690 -24.242 -34.106 1.00 47.45 203 VAL B C 1
ATOM 4036 O O . VAL B 1 184 ? -7.322 -25.020 -33.390 1.00 49.08 203 VAL B O 1
ATOM 4040 N N . LEU B 1 185 ? -5.370 -24.315 -34.288 1.00 44.83 204 LEU B N 1
ATOM 4041 C CA . LEU B 1 185 ? -4.518 -25.294 -33.616 1.00 46.26 204 LEU B CA 1
ATOM 4042 C C . LEU B 1 185 ? -4.006 -24.679 -32.314 1.00 47.76 204 LEU B C 1
ATOM 4043 O O . LEU B 1 185 ? -4.028 -25.342 -31.276 1.00 47.85 204 LEU B O 1
ATOM 4048 N N . VAL B 1 186 ? -3.545 -23.413 -32.363 1.00 42.13 205 VAL B N 1
ATOM 4049 C CA . VAL B 1 186 ? -2.935 -22.738 -31.205 1.00 39.84 205 VAL B CA 1
ATOM 4050 C C . VAL B 1 186 ? -3.133 -21.218 -31.221 1.00 40.71 205 VAL B C 1
ATOM 4051 O O . VAL B 1 186 ? -3.273 -20.630 -32.283 1.00 39.61 205 VAL B O 1
ATOM 4055 N N . PHE B 1 187 ? -3.108 -20.597 -30.034 1.00 36.17 206 PHE B N 1
ATOM 4056 C CA . PHE B 1 187 ? -3.073 -19.148 -29.810 1.00 34.00 206 PHE B CA 1
ATOM 4057 C C . PHE B 1 187 ? -1.674 -18.859 -29.272 1.00 36.24 206 PHE B C 1
ATOM 4058 O O . PHE B 1 187 ? -1.226 -19.532 -28.329 1.00 32.34 206 PHE B O 1
ATOM 4066 N N . ASN B 1 188 ? -0.965 -17.893 -29.866 1.00 31.29 207 ASN B N 1
ATOM 4067 C CA . ASN B 1 188 ? 0.377 -17.559 -29.401 1.00 30.39 207 ASN B CA 1
ATOM 4068 C C . ASN B 1 188 ? 0.664 -16.047 -29.580 1.00 33.07 207 ASN B C 1
ATOM 4069 O O . ASN B 1 188 ? 0.566 -15.529 -30.695 1.00 30.03 207 ASN B O 1
ATOM 4074 N N . SER B 1 189 ? 1.079 -15.375 -28.480 1.00 27.96 208 SER B N 1
ATOM 4075 C CA . SER B 1 189 ? 1.525 -13.981 -28.506 1.00 27.57 208 SER B CA 1
ATOM 4076 C C . SER B 1 189 ? 2.899 -13.804 -27.825 1.00 31.21 208 SER B C 1
ATOM 4077 O O . SER B 1 189 ? 3.476 -12.726 -27.896 1.00 31.08 208 SER B O 1
ATOM 4080 N N . ASP B 1 190 ? 3.440 -14.874 -27.232 1.00 28.89 209 ASP B N 1
ATOM 4081 C CA . ASP B 1 190 ? 4.724 -14.855 -26.531 1.00 29.69 209 ASP B CA 1
ATOM 4082 C C . ASP B 1 190 ? 5.860 -14.893 -27.534 1.00 32.72 209 ASP B C 1
ATOM 4083 O O . ASP B 1 190 ? 6.623 -13.931 -27.600 1.00 31.81 209 ASP B O 1
ATOM 4088 N N . PHE B 1 191 ? 5.960 -15.997 -28.332 1.00 30.12 210 PHE B N 1
ATOM 4089 C CA . PHE B 1 191 ? 6.952 -16.213 -29.392 1.00 31.76 210 PHE B CA 1
ATOM 4090 C C . PHE B 1 191 ? 6.149 -16.732 -30.594 1.00 36.92 210 PHE B C 1
ATOM 4091 O O . PHE B 1 191 ? 6.149 -17.935 -30.872 1.00 37.73 210 PHE B O 1
ATOM 4099 N N . PRO B 1 192 ? 5.380 -15.831 -31.253 1.00 33.82 211 PRO B N 1
ATOM 4100 C CA . PRO B 1 192 ? 4.474 -16.276 -32.337 1.00 34.44 211 PRO B CA 1
ATOM 4101 C C . PRO B 1 192 ? 5.143 -16.912 -33.549 1.00 39.02 211 PRO B C 1
ATOM 4102 O O . PRO B 1 192 ? 4.499 -17.676 -34.258 1.00 39.54 211 PRO B O 1
ATOM 4106 N N . ALA B 1 193 ? 6.430 -16.634 -33.781 1.00 36.81 212 ALA B N 1
ATOM 4107 C CA . ALA B 1 193 ? 7.127 -17.251 -34.910 1.00 39.40 212 ALA B CA 1
ATOM 4108 C C . ALA B 1 193 ? 7.454 -18.737 -34.649 1.00 43.81 212 ALA B C 1
ATOM 4109 O O . ALA B 1 193 ? 7.637 -19.485 -35.609 1.00 43.90 212 ALA B O 1
ATOM 4111 N N . ASN B 1 194 ? 7.545 -19.154 -33.362 1.00 39.09 213 ASN B N 1
ATOM 4112 C CA . ASN B 1 194 ? 7.921 -20.520 -32.979 1.00 39.98 213 ASN B CA 1
ATOM 4113 C C . ASN B 1 194 ? 7.028 -21.620 -33.610 1.00 43.37 213 ASN B C 1
ATOM 4114 O O . ASN B 1 194 ? 7.619 -22.521 -34.208 1.00 45.50 213 ASN B O 1
ATOM 4119 N N . PRO B 1 195 ? 5.667 -21.568 -33.604 1.00 38.99 214 PRO B N 1
ATOM 4120 C CA . PRO B 1 195 ? 4.892 -22.627 -34.291 1.00 40.37 214 PRO B CA 1
ATOM 4121 C C . PRO B 1 195 ? 5.163 -22.710 -35.802 1.00 44.70 214 PRO B C 1
ATOM 4122 O O . PRO B 1 195 ? 5.115 -23.809 -36.365 1.00 44.78 214 PRO B O 1
ATOM 4126 N N . TYR B 1 196 ? 5.490 -21.565 -36.445 1.00 40.85 215 TYR B N 1
ATOM 4127 C CA . TYR B 1 196 ? 5.827 -21.530 -37.874 1.00 42.08 215 TYR B CA 1
ATOM 4128 C C . TYR B 1 196 ? 7.216 -22.140 -38.079 1.00 48.27 215 TYR B C 1
ATOM 4129 O O . TYR B 1 196 ? 7.393 -22.958 -38.978 1.00 49.55 215 TYR B O 1
ATOM 4138 N N . LEU B 1 197 ? 8.193 -21.760 -37.232 1.00 46.91 216 LEU B N 1
ATOM 4139 C CA . LEU B 1 197 ? 9.566 -22.293 -37.275 1.00 49.14 216 LEU B CA 1
ATOM 4140 C C . LEU B 1 197 ? 9.618 -23.808 -37.038 1.00 54.97 216 LEU B C 1
ATOM 4141 O O . LEU B 1 197 ? 10.383 -24.507 -37.707 1.00 56.99 216 LEU B O 1
ATOM 4146 N N . ALA B 1 198 ? 8.785 -24.310 -36.105 1.00 50.72 217 ALA B N 1
ATOM 4147 C CA . ALA B 1 198 ? 8.709 -25.731 -35.753 1.00 51.80 217 ALA B CA 1
ATOM 4148 C C . ALA B 1 198 ? 7.955 -26.582 -36.793 1.00 56.90 217 ALA B C 1
ATOM 4149 O O . ALA B 1 198 ? 8.005 -27.817 -36.722 1.00 57.95 217 ALA B O 1
ATOM 4151 N N . GLY B 1 199 ? 7.263 -25.926 -37.726 1.00 52.82 218 GLY B N 1
ATOM 4152 C CA . GLY B 1 199 ? 6.477 -26.598 -38.754 1.00 54.12 218 GLY B CA 1
ATOM 4153 C C . GLY B 1 199 ? 5.137 -27.078 -38.234 1.00 58.26 218 GLY B C 1
ATOM 4154 O O . GLY B 1 199 ? 4.483 -27.895 -38.887 1.00 59.25 218 GLY B O 1
ATOM 4155 N N . GLU B 1 200 ? 4.711 -26.567 -37.056 1.00 52.42 219 GLU B N 1
ATOM 4156 C CA . GLU B 1 200 ? 3.437 -26.920 -36.421 1.00 51.76 219 GLU B CA 1
ATOM 4157 C C . GLU B 1 200 ? 2.274 -26.299 -37.171 1.00 54.96 219 GLU B C 1
ATOM 4158 O O . GLU B 1 200 ? 1.203 -26.895 -37.258 1.00 54.81 219 GLU B O 1
ATOM 4164 N N . VAL B 1 201 ? 2.490 -25.095 -37.712 1.00 50.12 220 VAL B N 1
ATOM 4165 C CA . VAL B 1 201 ? 1.516 -24.372 -38.524 1.00 49.06 220 VAL B CA 1
ATOM 4166 C C . VAL B 1 201 ? 2.241 -23.847 -39.755 1.00 51.38 220 VAL B C 1
ATOM 4167 O O . VAL B 1 201 ? 3.442 -23.557 -39.698 1.00 49.78 220 VAL B O 1
ATOM 4171 N N . SER B 1 202 ? 1.497 -23.692 -40.845 1.00 48.03 221 SER B N 1
ATOM 4172 C CA . SER B 1 202 ? 1.983 -23.152 -42.103 1.00 48.33 221 SER B CA 1
ATOM 4173 C C . SER B 1 202 ? 1.225 -21.857 -42.416 1.00 50.29 221 SER B C 1
ATOM 4174 O O . SER B 1 202 ? 1.558 -21.178 -43.386 1.00 50.17 221 SER B O 1
ATOM 4177 N N . LEU B 1 203 ? 0.214 -21.510 -41.597 1.00 44.36 222 LEU B N 1
ATOM 4178 C CA . LEU B 1 203 ? -0.646 -20.349 -41.845 1.00 43.06 222 LEU B CA 1
ATOM 4179 C C . LEU B 1 203 ? -1.333 -19.887 -40.577 1.00 43.14 222 LEU B C 1
ATOM 4180 O O . LEU B 1 203 ? -1.489 -20.666 -39.642 1.00 41.10 222 LEU B O 1
ATOM 4185 N N . GLY B 1 204 ? -1.774 -18.632 -40.582 1.00 39.76 223 GLY B N 1
ATOM 4186 C CA . GLY B 1 204 ? -2.506 -18.018 -39.483 1.00 38.68 223 GLY B CA 1
ATOM 4187 C C . GLY B 1 204 ? -2.255 -16.531 -39.395 1.00 39.91 223 GLY B C 1
ATOM 4188 O O . GLY B 1 204 ? -1.838 -15.916 -40.377 1.00 39.44 223 GLY B O 1
ATOM 4189 N N . MET B 1 205 ? -2.526 -15.938 -38.228 1.00 33.45 224 MET B N 1
ATOM 4190 C CA . MET B 1 205 ? -2.224 -14.521 -38.013 1.00 31.42 224 MET B CA 1
ATOM 4191 C C . MET B 1 205 ? -0.742 -14.460 -37.678 1.00 34.69 224 MET B C 1
ATOM 4192 O O . MET B 1 205 ? -0.210 -15.408 -37.095 1.00 34.25 224 MET B O 1
ATOM 4197 N N . LEU B 1 206 ? -0.085 -13.347 -38.008 1.00 31.54 225 LEU B N 1
ATOM 4198 C CA . LEU B 1 206 ? 1.316 -13.167 -37.626 1.00 31.02 225 LEU B CA 1
ATOM 4199 C C . LEU B 1 206 ? 1.721 -11.707 -37.646 1.00 34.94 225 LEU B C 1
ATOM 4200 O O . LEU B 1 206 ? 1.348 -10.974 -38.567 1.00 33.70 225 LEU B O 1
ATOM 4205 N N . TRP B 1 207 ? 2.503 -11.287 -36.624 1.00 31.12 226 TRP B N 1
ATOM 4206 C CA . TRP B 1 207 ? 3.057 -9.936 -36.565 1.00 30.73 226 TRP B CA 1
ATOM 4207 C C . TRP B 1 207 ? 4.191 -9.861 -37.592 1.00 35.29 226 TRP B C 1
ATOM 4208 O O . TRP B 1 207 ? 4.910 -10.853 -37.794 1.00 35.46 226 TRP B O 1
ATOM 4219 N N . ASN B 1 208 ? 4.361 -8.688 -38.227 1.00 31.87 227 ASN B N 1
ATOM 4220 C CA . ASN B 1 208 ? 5.420 -8.483 -39.222 1.00 33.31 227 ASN B CA 1
ATOM 4221 C C . ASN B 1 208 ? 6.828 -8.793 -38.657 1.00 37.19 227 ASN B C 1
ATOM 4222 O O . ASN B 1 208 ? 7.605 -9.499 -39.303 1.00 36.87 227 ASN B O 1
ATOM 4227 N N . GLY B 1 209 ? 7.108 -8.344 -37.429 1.00 33.42 228 GLY B N 1
ATOM 4228 C CA . GLY B 1 209 ? 8.395 -8.595 -36.785 1.00 32.69 228 GLY B CA 1
ATOM 4229 C C . GLY B 1 209 ? 8.684 -10.063 -36.543 1.00 38.76 228 GLY B C 1
ATOM 4230 O O . GLY B 1 209 ? 9.802 -10.528 -36.802 1.00 38.50 228 GLY B O 1
ATOM 4231 N N . SER B 1 210 ? 7.663 -10.813 -36.072 1.00 36.04 229 SER B N 1
ATOM 4232 C CA . SER B 1 210 ? 7.793 -12.256 -35.841 1.00 36.28 229 SER B CA 1
ATOM 4233 C C . SER B 1 210 ? 8.137 -12.999 -37.148 1.00 39.38 229 SER B C 1
ATOM 4234 O O . SER B 1 210 ? 9.021 -13.858 -37.142 1.00 38.90 229 SER B O 1
ATOM 4237 N N . ALA B 1 211 ? 7.477 -12.634 -38.272 1.00 35.23 230 ALA B N 1
ATOM 4238 C CA . ALA B 1 211 ? 7.765 -13.259 -39.571 1.00 37.04 230 ALA B CA 1
ATOM 4239 C C . ALA B 1 211 ? 9.210 -12.993 -40.001 1.00 40.46 230 ALA B C 1
ATOM 4240 O O . ALA B 1 211 ? 9.884 -13.910 -40.478 1.00 40.65 230 ALA B O 1
ATOM 4242 N N . TYR B 1 212 ? 9.694 -11.757 -39.788 1.00 38.08 231 TYR B N 1
ATOM 4243 C CA . TYR B 1 212 ? 11.074 -11.382 -40.110 1.00 40.21 231 TYR B CA 1
ATOM 4244 C C . TYR B 1 212 ? 12.048 -12.254 -39.321 1.00 47.35 231 TYR B C 1
ATOM 4245 O O . TYR B 1 212 ? 12.974 -12.807 -39.913 1.00 48.63 231 TYR B O 1
ATOM 4254 N N . MET B 1 213 ? 11.816 -12.392 -37.992 1.00 48.32 232 MET B N 1
ATOM 4255 C CA . MET B 1 213 ? 12.650 -13.222 -37.122 1.00 50.26 232 MET B CA 1
ATOM 4256 C C . MET B 1 213 ? 12.726 -14.671 -37.623 1.00 52.11 232 MET B C 1
ATOM 4257 O O . MET B 1 213 ? 13.820 -15.245 -37.649 1.00 53.12 232 MET B O 1
ATOM 4262 N N . ALA B 1 214 ? 11.591 -15.211 -38.118 1.00 45.58 233 ALA B N 1
ATOM 4263 C CA . ALA B 1 214 ? 11.526 -16.560 -38.683 1.00 45.21 233 ALA B CA 1
ATOM 4264 C C . ALA B 1 214 ? 12.394 -16.651 -39.954 1.00 49.96 233 ALA B C 1
ATOM 4265 O O . ALA B 1 214 ? 13.150 -17.618 -40.103 1.00 49.57 233 ALA B O 1
ATOM 4267 N N . ARG B 1 215 ? 12.333 -15.617 -40.831 1.00 45.90 234 ARG B N 1
ATOM 4268 C CA . ARG B 1 215 ? 13.143 -15.561 -42.059 1.00 46.46 234 ARG B CA 1
ATOM 4269 C C . ARG B 1 215 ? 14.637 -15.491 -41.743 1.00 52.73 234 ARG B C 1
ATOM 4270 O O . ARG B 1 215 ? 15.438 -16.101 -42.461 1.00 52.91 234 ARG B O 1
ATOM 4278 N N . GLN B 1 216 ? 15.008 -14.782 -40.655 1.00 50.25 235 GLN B N 1
ATOM 4279 C CA . GLN B 1 216 ? 16.403 -14.652 -40.210 1.00 51.81 235 GLN B CA 1
ATOM 4280 C C . GLN B 1 216 ? 16.988 -16.003 -39.773 1.00 58.82 235 GLN B C 1
ATOM 4281 O O . GLN B 1 216 ? 18.201 -16.209 -39.872 1.00 60.19 235 GLN B O 1
ATOM 4287 N N . GLU B 1 217 ? 16.112 -16.933 -39.338 1.00 55.56 236 GLU B N 1
ATOM 4288 C CA . GLU B 1 217 ? 16.484 -18.288 -38.941 1.00 57.03 236 GLU B CA 1
ATOM 4289 C C . GLU B 1 217 ? 16.489 -19.248 -40.145 1.00 61.38 236 GLU B C 1
ATOM 4290 O O . GLU B 1 217 ? 16.825 -20.425 -39.991 1.00 62.11 236 GLU B O 1
ATOM 4296 N N . GLY B 1 218 ? 16.166 -18.717 -41.331 1.00 56.20 237 GLY B N 1
ATOM 4297 C CA . GLY B 1 218 ? 16.149 -19.451 -42.592 1.00 55.74 237 GLY B CA 1
ATOM 4298 C C . GLY B 1 218 ? 14.813 -20.030 -43.020 1.00 58.22 237 GLY B C 1
ATOM 4299 O O . GLY B 1 218 ? 14.752 -20.736 -44.029 1.00 57.91 237 GLY B O 1
ATOM 4300 N N . ALA B 1 219 ? 13.729 -19.746 -42.272 1.00 53.49 238 ALA B N 1
ATOM 4301 C CA . ALA B 1 219 ? 12.397 -20.262 -42.607 1.00 52.44 238 ALA B CA 1
ATOM 4302 C C . ALA B 1 219 ? 11.666 -19.389 -43.655 1.00 53.70 238 ALA B C 1
ATOM 4303 O O . ALA B 1 219 ? 11.726 -18.167 -43.560 1.00 51.95 238 ALA B O 1
ATOM 4305 N N . PRO B 1 220 ? 10.953 -19.982 -44.642 1.00 50.10 239 PRO B N 1
ATOM 4306 C CA . PRO B 1 220 ? 10.258 -19.162 -45.658 1.00 49.22 239 PRO B CA 1
ATOM 4307 C C . PRO B 1 220 ? 8.903 -18.634 -45.171 1.00 50.23 239 PRO B C 1
ATOM 4308 O O . PRO B 1 220 ? 7.847 -18.967 -45.729 1.00 49.19 239 PRO B O 1
ATOM 4312 N N . ILE B 1 221 ? 8.933 -17.820 -44.108 1.00 45.04 240 ILE B N 1
ATOM 4313 C CA . ILE B 1 221 ? 7.713 -17.281 -43.523 1.00 43.74 240 ILE B CA 1
ATOM 4314 C C . ILE B 1 221 ? 7.471 -15.862 -43.998 1.00 47.78 240 ILE B C 1
ATOM 4315 O O . ILE B 1 221 ? 8.206 -14.950 -43.626 1.00 47.45 240 ILE B O 1
ATOM 4320 N N . GLN B 1 222 ? 6.434 -15.680 -44.822 1.00 43.34 241 GLN B N 1
ATOM 4321 C CA . GLN B 1 222 ? 6.092 -14.367 -45.348 1.00 42.45 241 GLN B CA 1
ATOM 4322 C C . GLN B 1 222 ? 4.786 -13.858 -44.729 1.00 43.91 241 GLN B C 1
ATOM 4323 O O . GLN B 1 222 ? 4.100 -14.597 -44.024 1.00 43.91 241 GLN B O 1
ATOM 4329 N N . ILE B 1 223 ? 4.455 -12.594 -44.979 1.00 38.50 242 ILE B N 1
ATOM 4330 C CA . ILE B 1 223 ? 3.192 -11.991 -44.552 1.00 37.72 242 ILE B CA 1
ATOM 4331 C C . ILE B 1 223 ? 2.338 -11.689 -45.789 1.00 41.63 242 ILE B C 1
ATOM 4332 O O . ILE B 1 223 ? 2.836 -11.087 -46.733 1.00 43.06 242 ILE B O 1
ATOM 4337 N N . ILE B 1 224 ? 1.063 -12.078 -45.770 1.00 39.44 243 ILE B N 1
ATOM 4338 C CA . ILE B 1 224 ? 0.073 -11.693 -46.785 1.00 39.64 243 ILE B CA 1
ATOM 4339 C C . ILE B 1 224 ? -0.691 -10.555 -46.091 1.00 44.22 243 ILE B C 1
ATOM 4340 O O . ILE B 1 224 ? -1.226 -10.754 -44.996 1.00 41.93 243 ILE B O 1
ATOM 4345 N N . TRP B 1 225 ? -0.743 -9.381 -46.718 1.00 42.00 244 TRP B N 1
ATOM 4346 C CA . TRP B 1 225 ? -1.485 -8.278 -46.148 1.00 40.80 244 TRP B CA 1
ATOM 4347 C C . TRP B 1 225 ? -2.941 -8.361 -46.614 1.00 43.41 244 TRP B C 1
ATOM 4348 O O . TRP B 1 225 ? -3.198 -8.192 -47.819 1.00 42.76 244 TRP B O 1
ATOM 4359 N N . PRO B 1 226 ? -3.904 -8.637 -45.694 1.00 39.13 245 PRO B N 1
ATOM 4360 C CA . PRO B 1 226 ? -5.324 -8.682 -46.106 1.00 39.39 245 PRO B CA 1
ATOM 4361 C C . PRO B 1 226 ? -5.710 -7.402 -46.849 1.00 44.04 245 PRO B C 1
ATOM 4362 O O . PRO B 1 226 ? -5.288 -6.312 -46.456 1.00 43.67 245 PRO B O 1
ATOM 4366 N N . GLU B 1 227 ? -6.478 -7.534 -47.947 1.00 42.60 246 GLU B N 1
ATOM 4367 C CA . GLU B 1 227 ? -6.909 -6.412 -48.793 1.00 43.61 246 GLU B CA 1
ATOM 4368 C C . GLU B 1 227 ? -7.539 -5.276 -48.012 1.00 47.57 246 GLU B C 1
ATOM 4369 O O . GLU B 1 227 ? -7.315 -4.102 -48.335 1.00 49.74 246 GLU B O 1
ATOM 4375 N N . LYS B 1 228 ? -8.307 -5.637 -46.977 1.00 40.19 247 LYS B N 1
ATOM 4376 C CA . LYS B 1 228 ? -8.911 -4.707 -46.049 1.00 38.80 247 LYS B CA 1
ATOM 4377 C C . LYS B 1 228 ? -8.730 -5.228 -44.630 1.00 39.54 247 LYS B C 1
ATOM 4378 O O . LYS B 1 228 ? -8.608 -6.435 -44.418 1.0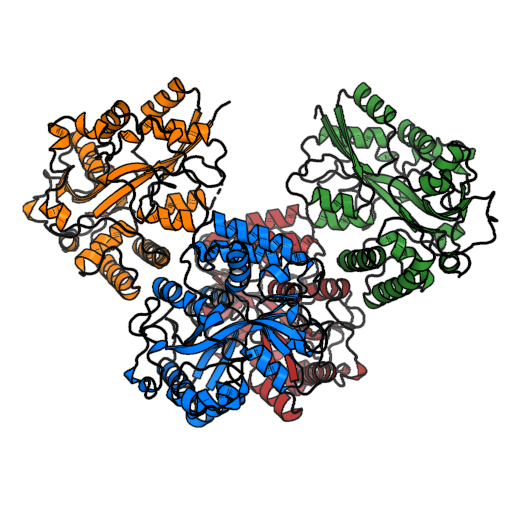0 38.85 247 LYS B O 1
ATOM 4384 N N . GLY B 1 229 ? -8.698 -4.320 -43.679 1.00 34.32 248 GLY B N 1
ATOM 4385 C CA . GLY B 1 229 ? -8.647 -4.709 -42.277 1.00 33.06 248 GLY B CA 1
ATOM 4386 C C . GLY B 1 229 ? -7.322 -5.168 -41.714 1.00 35.90 248 GLY B C 1
ATOM 4387 O O . GLY B 1 229 ? -7.318 -5.775 -40.638 1.00 34.48 248 GLY B O 1
ATOM 4388 N N . THR B 1 230 ? -6.180 -4.835 -42.367 1.00 32.70 249 THR B N 1
ATOM 4389 C CA . THR B 1 230 ? -4.865 -5.162 -41.780 1.00 32.43 249 THR B CA 1
ATOM 4390 C C . THR B 1 230 ? -4.774 -4.457 -40.431 1.00 34.92 249 THR B C 1
ATOM 4391 O O . THR B 1 230 ? -5.134 -3.287 -40.324 1.00 35.27 249 THR B O 1
ATOM 4395 N N . ILE B 1 231 ? -4.287 -5.157 -39.408 1.00 30.95 250 ILE B N 1
ATOM 4396 C CA . ILE B 1 231 ? -4.176 -4.571 -38.089 1.00 30.46 250 ILE B CA 1
ATOM 4397 C C . ILE B 1 231 ? -2.892 -3.742 -37.973 1.00 35.71 250 ILE B C 1
ATOM 4398 O O . ILE B 1 231 ? -1.805 -4.271 -38.205 1.00 36.24 250 ILE B O 1
ATOM 4403 N N . PHE B 1 232 ? -3.014 -2.466 -37.570 1.00 31.42 251 PHE B N 1
ATOM 4404 C CA . PHE B 1 232 ? -1.871 -1.593 -37.277 1.00 29.95 251 PHE B CA 1
ATOM 4405 C C . PHE B 1 232 ? -1.912 -1.270 -35.788 1.00 31.67 251 PHE B C 1
ATOM 4406 O O . PHE B 1 232 ? -2.986 -1.072 -35.255 1.00 31.52 251 PHE B O 1
ATOM 4414 N N . TRP B 1 233 ? -0.759 -1.257 -35.119 1.00 29.40 252 TRP B N 1
ATOM 4415 C CA . TRP B 1 233 ? -0.699 -0.948 -33.694 1.00 29.16 252 TRP B CA 1
ATOM 4416 C C . TRP B 1 233 ? 0.615 -0.267 -33.340 1.00 31.90 252 TRP B C 1
ATOM 4417 O O . TRP B 1 233 ? 1.593 -0.357 -34.083 1.00 29.18 252 TRP B O 1
ATOM 4428 N N . MET B 1 234 ? 0.636 0.422 -32.186 1.00 29.11 253 MET B N 1
ATOM 4429 C CA . MET B 1 234 ? 1.848 1.056 -31.699 1.00 28.21 253 MET B CA 1
ATOM 4430 C C . MET B 1 234 ? 1.931 0.866 -30.219 1.00 30.20 253 MET B C 1
ATOM 4431 O O . MET B 1 234 ? 0.931 1.028 -29.514 1.00 29.40 253 MET B O 1
ATOM 4436 N N . ASP B 1 235 ? 3.133 0.511 -29.757 1.00 26.49 254 ASP B N 1
ATOM 4437 C CA . ASP B 1 235 ? 3.467 0.345 -28.349 1.00 26.09 254 ASP B CA 1
ATOM 4438 C C . ASP B 1 235 ? 4.283 1.561 -27.930 1.00 31.08 254 ASP B C 1
ATOM 4439 O O . ASP B 1 235 ? 5.169 2.017 -28.674 1.00 29.84 254 ASP B O 1
ATOM 4444 N N . SER B 1 236 ? 3.944 2.113 -26.765 1.00 27.20 255 SER B N 1
ATOM 4445 C CA . SER B 1 236 ? 4.600 3.300 -26.234 1.00 27.45 255 SER B CA 1
ATOM 4446 C C . SER B 1 236 ? 5.078 3.023 -24.835 1.00 29.76 255 SER B C 1
ATOM 4447 O O . SER B 1 236 ? 4.483 2.193 -24.157 1.00 27.69 255 SER B O 1
ATOM 4450 N N . ILE B 1 237 ? 6.120 3.734 -24.382 1.00 26.23 256 ILE B N 1
ATOM 4451 C CA . ILE B 1 237 ? 6.632 3.549 -23.014 1.00 25.77 256 ILE B CA 1
ATOM 4452 C C . ILE B 1 237 ? 5.953 4.559 -22.080 1.00 30.42 256 ILE B C 1
ATOM 4453 O O . ILE B 1 237 ? 5.839 5.744 -22.416 1.00 31.28 256 ILE B O 1
ATOM 4458 N N . SER B 1 238 ? 5.541 4.085 -20.896 1.00 25.97 257 SER B N 1
ATOM 4459 C CA . SER B 1 238 ? 4.866 4.889 -19.868 1.00 26.11 257 SER B CA 1
ATOM 4460 C C . SER B 1 238 ? 5.495 4.629 -18.488 1.00 31.80 257 SER B C 1
ATOM 4461 O O . SER B 1 238 ? 6.205 3.637 -18.314 1.00 28.92 257 SER B O 1
ATOM 4464 N N . ILE B 1 239 ? 5.260 5.547 -17.529 1.00 29.81 258 ILE B N 1
ATOM 4465 C CA . ILE B 1 239 ? 5.774 5.426 -16.176 1.00 29.96 258 ILE B CA 1
ATOM 4466 C C . ILE B 1 239 ? 4.591 5.185 -15.212 1.00 33.20 258 ILE B C 1
ATOM 4467 O O . ILE B 1 239 ? 3.767 6.066 -15.042 1.00 33.45 258 ILE B O 1
ATOM 4472 N N . PRO B 1 240 ? 4.487 4.003 -14.567 1.00 29.91 259 PRO B N 1
ATOM 4473 C CA . PRO B 1 240 ? 3.383 3.771 -13.618 1.00 30.31 259 PRO B CA 1
ATOM 4474 C C . PRO B 1 240 ? 3.372 4.742 -12.441 1.00 34.69 259 PRO B C 1
ATOM 4475 O O . PRO B 1 240 ? 4.433 5.158 -11.979 1.00 33.21 259 PRO B O 1
ATOM 4479 N N . ALA B 1 241 ? 2.165 5.068 -11.945 1.00 35.89 260 ALA B N 1
ATOM 4480 C CA . ALA B 1 241 ? 1.962 5.945 -10.807 1.00 37.81 260 ALA B CA 1
ATOM 4481 C C . ALA B 1 241 ? 2.630 5.310 -9.594 1.00 45.00 260 ALA B C 1
ATOM 4482 O O . ALA B 1 241 ? 2.523 4.097 -9.378 1.00 44.21 260 ALA B O 1
ATOM 4484 N N . GLY B 1 242 ? 3.411 6.104 -8.891 1.00 43.67 261 GLY B N 1
ATOM 4485 C CA . GLY B 1 242 ? 4.123 5.600 -7.725 1.00 44.35 261 GLY B CA 1
ATOM 4486 C C . GLY B 1 242 ? 5.487 4.966 -7.963 1.00 47.75 261 GLY B C 1
ATOM 4487 O O . GLY B 1 242 ? 6.067 4.392 -7.028 1.00 49.29 261 GLY B O 1
ATOM 4488 N N . ALA B 1 243 ? 6.039 5.094 -9.191 1.00 41.23 262 ALA B N 1
ATOM 4489 C CA . ALA B 1 243 ? 7.377 4.609 -9.552 1.00 38.13 262 ALA B CA 1
ATOM 4490 C C . ALA B 1 243 ? 8.402 5.173 -8.554 1.00 42.16 262 ALA B C 1
ATOM 4491 O O . ALA B 1 243 ? 8.335 6.352 -8.192 1.00 41.07 262 ALA B O 1
ATOM 4493 N N . LYS B 1 244 ? 9.316 4.322 -8.081 1.00 37.80 263 LYS B N 1
ATOM 4494 C CA . LYS B 1 244 ? 10.330 4.744 -7.100 1.00 39.72 263 LYS B CA 1
ATOM 4495 C C . LYS B 1 244 ? 11.616 5.191 -7.769 1.00 43.25 263 LYS B C 1
ATOM 4496 O O . LYS B 1 244 ? 12.426 5.869 -7.139 1.00 45.87 263 LYS B O 1
ATOM 4502 N N . ASN B 1 245 ? 11.834 4.764 -9.022 1.00 37.80 264 ASN B N 1
ATOM 4503 C CA . ASN B 1 245 ? 13.059 5.052 -9.767 1.00 36.92 264 ASN B CA 1
ATOM 4504 C C . ASN B 1 245 ? 12.758 5.832 -11.050 1.00 40.10 264 ASN B C 1
ATOM 4505 O O . ASN B 1 245 ? 13.039 5.352 -12.154 1.00 38.48 264 ASN B O 1
ATOM 4510 N N . ILE B 1 246 ? 12.156 7.030 -10.892 1.00 38.60 265 ILE B N 1
ATOM 4511 C CA . ILE B 1 246 ? 11.768 7.969 -11.969 1.00 39.54 265 ILE B CA 1
ATOM 4512 C C . ILE B 1 246 ? 12.995 8.356 -12.818 1.00 44.54 265 ILE B C 1
ATOM 4513 O O . ILE B 1 246 ? 12.892 8.423 -14.044 1.00 43.20 265 ILE B O 1
ATOM 4518 N N . GLU B 1 247 ? 14.139 8.660 -12.158 1.00 43.34 266 GLU B N 1
ATOM 4519 C CA . GLU B 1 247 ? 15.382 9.059 -12.833 1.00 44.12 266 GLU B CA 1
ATOM 4520 C C . GLU B 1 247 ? 15.905 7.974 -13.765 1.00 45.29 266 GLU B C 1
ATOM 4521 O O . GLU B 1 247 ? 16.239 8.251 -14.916 1.00 44.83 266 GLU B O 1
ATOM 4527 N N . ALA B 1 248 ? 15.914 6.729 -13.276 1.00 39.24 267 ALA B N 1
ATOM 4528 C CA . ALA B 1 248 ? 16.327 5.539 -14.006 1.00 36.95 267 ALA B CA 1
ATOM 4529 C C . ALA B 1 248 ? 15.342 5.266 -15.159 1.00 38.13 267 ALA B C 1
ATOM 4530 O O . ALA B 1 248 ? 15.782 4.925 -16.264 1.00 37.10 267 ALA B O 1
ATOM 4532 N N . ALA B 1 249 ? 14.015 5.465 -14.914 1.00 34.28 268 ALA B N 1
ATOM 4533 C CA . ALA B 1 249 ? 12.945 5.276 -15.910 1.00 33.01 268 ALA B CA 1
ATOM 4534 C C . ALA B 1 249 ? 13.166 6.165 -17.146 1.00 37.01 268 ALA B C 1
ATOM 4535 O O . ALA B 1 249 ? 13.125 5.659 -18.273 1.00 35.65 268 ALA B O 1
ATOM 4537 N N . HIS B 1 250 ? 13.493 7.455 -16.931 1.00 35.51 269 HIS B N 1
ATOM 4538 C CA . HIS B 1 250 ? 13.767 8.396 -18.030 1.00 36.09 269 HIS B CA 1
ATOM 4539 C C . HIS B 1 250 ? 15.081 8.054 -18.753 1.00 39.55 269 HIS B C 1
ATOM 4540 O O . HIS B 1 250 ? 15.158 8.195 -19.974 1.00 39.31 269 HIS B O 1
ATOM 4547 N N . LYS B 1 251 ? 16.102 7.592 -18.004 1.00 37.06 270 LYS B N 1
ATOM 4548 C CA . LYS B 1 251 ? 17.384 7.176 -18.573 1.00 37.47 270 LYS B CA 1
ATOM 4549 C C . LYS B 1 251 ? 17.176 5.987 -19.529 1.00 39.69 270 LYS B C 1
ATOM 4550 O O . LYS B 1 251 ? 17.748 5.973 -20.618 1.00 40.73 270 LYS B O 1
ATOM 4556 N N . MET B 1 252 ? 16.323 5.027 -19.149 1.00 32.69 271 MET B N 1
ATOM 4557 C CA . MET B 1 252 ? 16.011 3.889 -20.031 1.00 30.67 271 MET B CA 1
ATOM 4558 C C . MET B 1 252 ? 15.245 4.334 -21.287 1.00 34.61 271 MET B C 1
ATOM 4559 O O . MET B 1 252 ? 15.590 3.898 -22.384 1.00 34.79 271 MET B O 1
ATOM 4564 N N . ILE B 1 253 ? 14.222 5.196 -21.138 1.00 33.32 272 ILE B N 1
ATOM 4565 C CA . ILE B 1 253 ? 13.467 5.693 -22.304 1.00 32.32 272 ILE B CA 1
ATOM 4566 C C . ILE B 1 253 ? 14.460 6.362 -23.281 1.00 37.96 272 ILE B C 1
ATOM 4567 O O . ILE B 1 253 ? 14.461 6.042 -24.474 1.00 36.79 272 ILE B O 1
ATOM 4572 N N . ASP B 1 254 ? 15.313 7.267 -22.768 1.00 37.98 273 ASP B N 1
ATOM 4573 C CA . ASP B 1 254 ? 16.281 7.978 -23.611 1.00 39.63 273 ASP B CA 1
ATOM 4574 C C . ASP B 1 254 ? 17.310 7.040 -24.257 1.00 44.42 273 ASP B C 1
ATOM 4575 O O . ASP B 1 254 ? 17.675 7.248 -25.415 1.00 45.13 273 ASP B O 1
ATOM 4580 N N . PHE B 1 255 ? 17.729 5.980 -23.524 1.00 41.72 274 PHE B N 1
ATOM 4581 C CA . PHE B 1 255 ? 18.637 4.937 -24.020 1.00 41.49 274 PHE B CA 1
ATOM 4582 C C . PHE B 1 255 ? 18.010 4.217 -25.231 1.00 42.28 274 PHE B C 1
ATOM 4583 O O . PHE B 1 255 ? 18.703 3.995 -26.218 1.00 41.91 274 PHE B O 1
ATOM 4591 N N . LEU B 1 256 ? 16.697 3.874 -25.152 1.00 36.18 275 LEU B N 1
ATOM 4592 C CA . LEU B 1 256 ? 15.965 3.197 -26.224 1.00 34.59 275 LEU B CA 1
ATOM 4593 C C . LEU B 1 256 ? 15.672 4.124 -27.406 1.00 40.90 275 LEU B C 1
ATOM 4594 O O . LEU B 1 256 ? 15.612 3.647 -28.540 1.00 39.88 275 LEU B O 1
ATOM 4599 N N . LEU B 1 257 ? 15.514 5.447 -27.146 1.00 39.40 276 LEU B N 1
ATOM 4600 C CA . LEU B 1 257 ? 15.268 6.445 -28.195 1.00 41.09 276 LEU B CA 1
ATOM 4601 C C . LEU B 1 257 ? 16.535 6.761 -28.992 1.00 48.90 276 LEU B C 1
ATOM 4602 O O . LEU B 1 257 ? 16.432 7.277 -30.112 1.00 49.26 276 LEU B O 1
ATOM 4607 N N . ARG B 1 258 ? 17.728 6.500 -28.399 1.00 45.65 277 ARG B N 1
ATOM 4608 C CA . ARG B 1 258 ? 19.015 6.739 -29.052 1.00 47.24 277 ARG B CA 1
ATOM 4609 C C . ARG B 1 258 ? 18.974 6.081 -30.437 1.00 50.64 277 ARG B C 1
ATOM 4610 O O . ARG B 1 258 ? 18.751 4.869 -30.525 1.00 49.53 277 ARG B O 1
ATOM 4618 N N . PRO B 1 259 ? 19.086 6.886 -31.521 1.00 47.65 278 PRO B N 1
ATOM 4619 C CA . PRO B 1 259 ? 18.955 6.331 -32.881 1.00 47.61 278 PRO B CA 1
ATOM 4620 C C . PRO B 1 259 ? 19.796 5.085 -33.180 1.00 50.23 278 PRO B C 1
ATOM 4621 O O . PRO B 1 259 ? 19.260 4.158 -33.784 1.00 47.58 278 PRO B O 1
ATOM 4625 N N . GLU B 1 260 ? 21.065 5.027 -32.725 1.00 48.73 279 GLU B N 1
ATOM 4626 C CA . GLU B 1 260 ? 21.913 3.841 -32.950 1.00 49.95 279 GLU B CA 1
ATOM 4627 C C . GLU B 1 260 ? 21.332 2.593 -32.257 1.00 51.58 279 GLU B C 1
ATOM 4628 O O . GLU B 1 260 ? 21.380 1.501 -32.828 1.00 51.38 279 GLU B O 1
ATOM 4634 N N . ASN B 1 261 ? 20.715 2.782 -31.070 1.00 45.93 280 ASN B N 1
ATOM 4635 C CA . ASN B 1 261 ? 20.075 1.697 -30.325 1.00 43.46 280 ASN B CA 1
ATOM 4636 C C . ASN B 1 261 ? 18.772 1.255 -30.981 1.00 44.70 280 ASN B C 1
ATOM 4637 O O . ASN B 1 261 ? 18.598 0.057 -31.229 1.00 43.18 280 ASN B O 1
ATOM 4642 N N . ALA B 1 262 ? 17.868 2.208 -31.285 1.00 39.48 281 ALA B N 1
ATOM 4643 C CA . ALA B 1 262 ? 16.588 1.891 -31.918 1.00 37.90 281 ALA B CA 1
ATOM 4644 C C . ALA B 1 262 ? 16.795 1.184 -33.277 1.00 40.79 281 ALA B C 1
ATOM 4645 O O . ALA B 1 262 ? 16.093 0.215 -33.560 1.00 38.13 281 ALA B O 1
ATOM 4647 N N . ALA B 1 263 ? 17.791 1.626 -34.080 1.00 40.65 282 ALA B N 1
ATOM 4648 C CA . ALA B 1 263 ? 18.084 1.003 -35.379 1.00 41.81 282 ALA B CA 1
ATOM 4649 C C . ALA B 1 263 ? 18.642 -0.428 -35.246 1.00 46.39 282 ALA B C 1
ATOM 4650 O O . ALA B 1 263 ? 18.138 -1.319 -35.929 1.00 44.95 282 ALA B O 1
ATOM 4652 N N . LYS B 1 264 ? 19.671 -0.659 -34.399 1.00 43.62 283 LYS B N 1
ATOM 4653 C CA . LYS B 1 264 ? 20.234 -2.012 -34.238 1.00 42.87 283 LYS B CA 1
ATOM 4654 C C . LYS B 1 264 ? 19.204 -2.992 -33.648 1.00 44.05 283 LYS B C 1
ATOM 4655 O O . LYS B 1 264 ? 19.166 -4.156 -34.061 1.00 43.26 283 LYS B O 1
ATOM 4661 N N . ILE B 1 265 ? 18.346 -2.516 -32.711 1.00 38.23 284 ILE B N 1
ATOM 4662 C CA . ILE B 1 265 ? 17.311 -3.380 -32.151 1.00 35.98 284 ILE B CA 1
ATOM 4663 C C . ILE B 1 265 ? 16.291 -3.708 -33.261 1.00 37.40 284 ILE B C 1
ATOM 4664 O O . ILE B 1 265 ? 15.920 -4.873 -33.398 1.00 34.97 284 ILE B O 1
ATOM 4669 N N . ALA B 1 266 ? 15.885 -2.698 -34.076 1.00 35.15 285 ALA B N 1
ATOM 4670 C CA . ALA B 1 266 ? 14.929 -2.902 -35.182 1.00 35.60 285 ALA B CA 1
ATOM 4671 C C . ALA B 1 266 ? 15.411 -4.036 -36.105 1.00 41.11 285 ALA B C 1
ATOM 4672 O O . ALA B 1 266 ? 14.625 -4.926 -36.434 1.00 38.42 285 ALA B O 1
ATOM 4674 N N . LEU B 1 267 ? 16.718 -4.047 -36.441 1.00 40.89 286 LEU B N 1
ATOM 4675 C CA . LEU B 1 267 ? 17.327 -5.071 -37.295 1.00 41.58 286 LEU B CA 1
ATOM 4676 C C . LEU B 1 267 ? 17.347 -6.457 -36.654 1.00 44.85 286 LEU B C 1
ATOM 4677 O O . LEU B 1 267 ? 17.381 -7.453 -37.373 1.00 44.04 286 LEU B O 1
ATOM 4682 N N . GLU B 1 268 ? 17.318 -6.526 -35.308 1.00 41.72 287 GLU B N 1
ATOM 4683 C CA . GLU B 1 268 ? 17.296 -7.784 -34.569 1.00 41.00 287 GLU B CA 1
ATOM 4684 C C . GLU B 1 268 ? 15.886 -8.325 -34.405 1.00 43.14 287 GLU B C 1
ATOM 4685 O O . GLU B 1 268 ? 15.710 -9.539 -34.447 1.00 43.40 287 GLU B O 1
ATOM 4691 N N . ILE B 1 269 ? 14.888 -7.448 -34.174 1.00 37.12 288 ILE B N 1
ATOM 4692 C CA . ILE B 1 269 ? 13.524 -7.867 -33.841 1.00 34.95 288 ILE B CA 1
ATOM 4693 C C . ILE B 1 269 ? 12.531 -7.801 -35.024 1.00 38.54 288 ILE B C 1
ATOM 4694 O O . ILE B 1 269 ? 11.465 -8.398 -34.933 1.00 36.44 288 ILE B O 1
ATOM 4699 N N . GLY B 1 270 ? 12.885 -7.105 -36.095 1.00 37.00 289 GLY B N 1
ATOM 4700 C CA . GLY B 1 270 ? 12.078 -7.032 -37.310 1.00 36.76 289 GLY B CA 1
ATOM 4701 C C . GLY B 1 270 ? 10.906 -6.083 -37.325 1.00 39.19 289 GLY B C 1
ATOM 4702 O O . GLY B 1 270 ? 10.032 -6.198 -38.192 1.00 38.77 289 GLY B O 1
ATOM 4703 N N . TYR B 1 271 ? 10.862 -5.147 -36.371 1.00 35.00 290 TYR B N 1
ATOM 4704 C CA . TYR B 1 271 ? 9.769 -4.199 -36.320 1.00 34.03 290 TYR B CA 1
ATOM 4705 C C . TYR B 1 271 ? 10.171 -2.816 -36.782 1.00 38.09 290 TYR B C 1
ATOM 4706 O O . TYR B 1 271 ? 11.283 -2.367 -36.471 1.00 37.91 290 TYR B O 1
ATOM 4715 N N . PRO B 1 272 ? 9.230 -2.077 -37.419 1.00 35.04 291 PRO B N 1
ATOM 4716 C CA . PRO B 1 272 ? 9.496 -0.669 -37.749 1.00 35.65 291 PRO B CA 1
ATOM 4717 C C . PRO B 1 272 ? 9.711 0.171 -36.472 1.00 38.49 291 PRO B C 1
ATOM 4718 O O . PRO B 1 272 ? 9.366 -0.253 -35.355 1.00 36.01 291 PRO B O 1
ATOM 4722 N N . THR B 1 273 ? 10.287 1.366 -36.638 1.00 36.98 292 THR B N 1
ATOM 4723 C CA . THR B 1 273 ? 10.551 2.256 -35.513 1.00 36.02 292 THR B CA 1
ATOM 4724 C C . THR B 1 273 ? 9.929 3.635 -35.721 1.00 38.88 292 THR B C 1
ATOM 4725 O O . THR B 1 273 ? 10.123 4.235 -36.782 1.00 40.63 292 THR B O 1
ATOM 4729 N N . PRO B 1 274 ? 9.266 4.208 -34.687 1.00 33.21 293 PRO B N 1
ATOM 4730 C CA . PRO B 1 274 ? 8.774 5.590 -34.810 1.00 33.22 293 PRO B CA 1
ATOM 4731 C C . PRO B 1 274 ? 9.882 6.623 -34.546 1.00 40.82 293 PRO B C 1
ATOM 4732 O O . PRO B 1 274 ? 9.601 7.815 -34.558 1.00 42.47 293 PRO B O 1
ATOM 4736 N N . VAL B 1 275 ? 11.140 6.171 -34.305 1.00 38.26 294 VAL B N 1
ATOM 4737 C CA . VAL B 1 275 ? 12.292 7.060 -34.121 1.00 39.76 294 VAL B CA 1
ATOM 4738 C C . VAL B 1 275 ? 12.782 7.375 -35.551 1.00 46.19 294 VAL B C 1
ATOM 4739 O O . VAL B 1 275 ? 13.383 6.517 -36.206 1.00 45.99 294 VAL B O 1
ATOM 4743 N N . LYS B 1 276 ? 12.443 8.577 -36.058 1.00 44.35 295 LYS B N 1
ATOM 4744 C CA . LYS B 1 276 ? 12.791 9.018 -37.412 1.00 45.97 295 LYS B CA 1
ATOM 4745 C C . LYS B 1 276 ? 14.276 8.875 -37.730 1.00 51.60 295 LYS B C 1
ATOM 4746 O O . LYS B 1 276 ? 14.613 8.306 -38.772 1.00 52.64 295 LYS B O 1
ATOM 4752 N N . THR B 1 277 ? 15.158 9.379 -36.836 1.00 49.17 296 THR B N 1
ATOM 4753 C CA . THR B 1 277 ? 16.614 9.332 -37.029 1.00 51.28 296 THR B CA 1
ATOM 4754 C C . THR B 1 277 ? 17.105 7.882 -37.198 1.00 54.71 296 THR B C 1
ATOM 4755 O O . THR B 1 277 ? 17.971 7.626 -38.041 1.00 55.04 296 THR B O 1
ATOM 4759 N N . ALA B 1 278 ? 16.506 6.937 -36.421 1.00 48.88 297 ALA B N 1
ATOM 4760 C CA . ALA B 1 278 ? 16.801 5.502 -36.474 1.00 47.44 297 ALA B CA 1
ATOM 4761 C C . ALA B 1 278 ? 16.259 4.883 -37.765 1.00 52.47 297 ALA B C 1
ATOM 4762 O O . ALA B 1 278 ? 16.959 4.072 -38.377 1.00 52.79 297 ALA B O 1
ATOM 4764 N N . HIS B 1 279 ? 15.024 5.272 -38.190 1.00 48.45 298 HIS B N 1
ATOM 4765 C CA . HIS B 1 279 ? 14.413 4.806 -39.444 1.00 48.95 298 HIS B CA 1
ATOM 4766 C C . HIS B 1 279 ? 15.341 5.138 -40.630 1.00 53.97 298 HIS B C 1
ATOM 4767 O O . HIS B 1 279 ? 15.538 4.296 -41.504 1.00 54.02 298 HIS B O 1
ATOM 4774 N N . ASP B 1 280 ? 15.930 6.345 -40.628 1.00 52.37 299 ASP B N 1
ATOM 4775 C CA . ASP B 1 280 ? 16.859 6.806 -41.668 1.00 55.17 299 ASP B CA 1
ATOM 4776 C C . ASP B 1 280 ? 18.185 6.027 -41.706 1.00 60.75 299 ASP B C 1
ATOM 4777 O O . ASP B 1 280 ? 18.824 5.953 -42.756 1.00 62.69 299 ASP B O 1
ATOM 4782 N N . LEU B 1 281 ? 18.590 5.455 -40.570 1.00 56.70 300 LEU B N 1
ATOM 4783 C CA . LEU B 1 281 ? 19.803 4.648 -40.422 1.00 57.53 300 LEU B CA 1
ATOM 4784 C C . LEU B 1 281 ? 19.596 3.224 -40.975 1.00 60.67 300 LEU B C 1
ATOM 4785 O O . LEU B 1 281 ? 20.577 2.547 -41.274 1.00 61.71 300 LEU B O 1
ATOM 4790 N N . LEU B 1 282 ? 18.326 2.768 -41.089 1.00 54.67 301 LEU B N 1
ATOM 4791 C CA . LEU B 1 282 ? 17.965 1.417 -41.551 1.00 52.97 301 LEU B CA 1
ATOM 4792 C C . LEU B 1 282 ? 18.384 1.083 -43.004 1.00 57.49 301 LEU B C 1
ATOM 4793 O O . LEU B 1 282 ? 18.152 1.902 -43.897 1.00 58.41 301 LEU B O 1
ATOM 4798 N N . PRO B 1 283 ? 18.946 -0.136 -43.251 1.00 54.34 302 PRO B N 1
ATOM 4799 C CA . PRO B 1 283 ? 19.324 -0.532 -44.627 1.00 57.25 302 PRO B CA 1
ATOM 4800 C C . PRO B 1 283 ? 18.114 -0.678 -45.545 1.00 61.66 302 PRO B C 1
ATOM 4801 O O . PRO B 1 283 ? 17.025 -1.041 -45.086 1.00 59.36 302 PRO B O 1
ATOM 4805 N N . LYS B 1 284 ? 18.316 -0.411 -46.844 1.00 60.35 303 LYS B N 1
ATOM 4806 C CA . LYS B 1 284 ? 17.276 -0.493 -47.869 1.00 60.88 303 LYS B CA 1
ATOM 4807 C C . LYS B 1 284 ? 16.571 -1.854 -47.918 1.00 64.17 303 LYS B C 1
ATOM 4808 O O . LYS B 1 284 ? 15.366 -1.890 -48.131 1.00 62.72 303 LYS B O 1
ATOM 4814 N N . GLU B 1 285 ? 17.310 -2.953 -47.682 1.00 61.43 304 GLU B N 1
ATOM 4815 C CA . GLU B 1 285 ? 16.832 -4.345 -47.639 1.00 60.46 304 GLU B CA 1
ATOM 4816 C C . GLU B 1 285 ? 15.747 -4.526 -46.548 1.00 60.30 304 GLU B C 1
ATOM 4817 O O . GLU B 1 285 ? 14.792 -5.285 -46.727 1.00 59.86 304 GLU B O 1
ATOM 4823 N N . PHE B 1 286 ? 15.910 -3.827 -45.429 1.00 53.08 305 PHE B N 1
ATOM 4824 C CA . PHE B 1 286 ? 14.967 -3.877 -44.323 1.00 49.64 305 PHE B CA 1
ATOM 4825 C C . PHE B 1 286 ? 13.807 -2.911 -44.589 1.00 54.52 305 PHE B C 1
ATOM 4826 O O . PHE B 1 286 ? 12.643 -3.317 -44.534 1.00 52.65 305 PHE B O 1
ATOM 4834 N N . ALA B 1 287 ? 14.134 -1.636 -44.885 1.00 53.68 306 ALA B N 1
ATOM 4835 C CA . ALA B 1 287 ? 13.157 -0.571 -45.137 1.00 54.42 306 ALA B CA 1
ATOM 4836 C C . ALA B 1 287 ? 12.198 -0.876 -46.297 1.00 58.94 306 ALA B C 1
ATOM 4837 O O . ALA B 1 287 ? 11.052 -0.430 -46.266 1.00 57.55 306 ALA B O 1
ATOM 4839 N N . ASN B 1 288 ? 12.660 -1.640 -47.305 1.00 57.25 307 ASN B N 1
ATOM 4840 C CA . ASN B 1 288 ? 11.844 -1.978 -48.473 1.00 57.89 307 ASN B CA 1
ATOM 4841 C C . ASN B 1 288 ? 11.319 -3.423 -48.465 1.00 59.35 307 ASN B C 1
ATOM 4842 O O . ASN B 1 288 ? 10.761 -3.863 -49.472 1.00 58.86 307 ASN B O 1
ATOM 4847 N N . ASP B 1 289 ? 11.454 -4.147 -47.326 1.00 54.38 308 ASP B N 1
ATOM 4848 C CA . ASP B 1 289 ? 10.966 -5.522 -47.206 1.00 52.23 308 ASP B CA 1
ATOM 4849 C C . ASP B 1 289 ? 9.420 -5.481 -47.168 1.00 54.96 308 ASP B C 1
ATOM 4850 O O . ASP B 1 289 ? 8.854 -4.911 -46.219 1.00 53.18 308 ASP B O 1
ATOM 4855 N N . PRO B 1 290 ? 8.733 -6.047 -48.207 1.00 53.41 309 PRO B N 1
ATOM 4856 C CA . PRO B 1 290 ? 7.255 -5.968 -48.252 1.00 52.28 309 PRO B CA 1
ATOM 4857 C C . PRO B 1 290 ? 6.524 -6.712 -47.148 1.00 53.21 309 PRO B C 1
ATOM 4858 O O . PRO B 1 290 ? 5.370 -6.399 -46.884 1.00 52.93 309 PRO B O 1
ATOM 4862 N N . SER B 1 291 ? 7.191 -7.678 -46.503 1.00 47.70 310 SER B N 1
ATOM 4863 C CA . SER B 1 291 ? 6.619 -8.417 -45.381 1.00 44.46 310 SER B CA 1
ATOM 4864 C C . SER B 1 291 ? 6.744 -7.638 -44.065 1.00 46.13 310 SER B C 1
ATOM 4865 O O . SER B 1 291 ? 6.099 -8.013 -43.082 1.00 42.34 310 SER B O 1
ATOM 4868 N N . ILE B 1 292 ? 7.561 -6.550 -44.043 1.00 43.46 311 ILE B N 1
ATOM 4869 C CA . ILE B 1 292 ? 7.694 -5.681 -42.861 1.00 41.08 311 ILE B CA 1
ATOM 4870 C C . ILE B 1 292 ? 6.776 -4.475 -43.048 1.00 45.79 311 ILE B C 1
ATOM 4871 O O . ILE B 1 292 ? 5.926 -4.196 -42.200 1.00 43.00 311 ILE B O 1
ATOM 4876 N N . TYR B 1 293 ? 6.965 -3.762 -44.171 1.00 45.36 312 TYR B N 1
ATOM 4877 C CA . TYR B 1 293 ? 6.200 -2.561 -44.499 1.00 46.23 312 TYR B CA 1
ATOM 4878 C C . TYR B 1 293 ? 5.123 -2.853 -45.526 1.00 51.32 312 TYR B C 1
ATOM 4879 O O . TYR B 1 293 ? 5.430 -3.245 -46.650 1.00 52.30 312 TYR B O 1
ATOM 4888 N N . PRO B 1 294 ? 3.846 -2.707 -45.122 1.00 49.56 313 PRO B N 1
ATOM 4889 C CA . PRO B 1 294 ? 2.749 -2.967 -46.060 1.00 50.75 313 PRO B CA 1
ATOM 4890 C C . PRO B 1 294 ? 2.642 -1.905 -47.172 1.00 56.70 313 PRO B C 1
ATOM 4891 O O . PRO B 1 294 ? 3.031 -0.757 -46.946 1.00 56.61 313 PRO B O 1
ATOM 4895 N N . PRO B 1 295 ? 2.063 -2.257 -48.346 1.00 55.41 314 PRO B N 1
ATOM 4896 C CA . PRO B 1 295 ? 1.849 -1.256 -49.419 1.00 57.54 314 PRO B CA 1
ATOM 4897 C C . PRO B 1 295 ? 0.836 -0.172 -49.028 1.00 62.30 314 PRO B C 1
ATOM 4898 O O . PRO B 1 295 ? 0.009 -0.398 -48.139 1.00 58.87 314 PRO B O 1
ATOM 4902 N N . GLN B 1 296 ? 0.868 0.989 -49.725 1.00 62.90 315 GLN B N 1
ATOM 4903 C CA . GLN B 1 296 ? -0.046 2.108 -49.458 1.00 63.73 315 GLN B CA 1
ATOM 4904 C C . GLN B 1 296 ? -1.534 1.708 -49.450 1.00 68.08 315 GLN B C 1
ATOM 4905 O O . GLN B 1 296 ? -2.266 2.149 -48.556 1.00 67.18 315 GLN B O 1
ATOM 4911 N N . SER B 1 297 ? -1.973 0.864 -50.418 1.00 63.54 316 SER B N 1
ATOM 4912 C CA . SER B 1 297 ? -3.369 0.397 -50.469 1.00 62.43 316 SER B CA 1
ATOM 4913 C C . SER B 1 297 ? -3.783 -0.340 -49.178 1.00 62.91 316 SER B C 1
ATOM 4914 O O . SER B 1 297 ? -4.897 -0.144 -48.689 1.00 61.33 316 SER B O 1
ATOM 4917 N N . VAL B 1 298 ? -2.868 -1.158 -48.627 1.00 57.95 317 VAL B N 1
ATOM 4918 C CA . VAL B 1 298 ? -3.071 -1.919 -47.396 1.00 55.42 317 VAL B CA 1
ATOM 4919 C C . VAL B 1 298 ? -3.193 -0.956 -46.202 1.00 59.30 317 VAL B C 1
ATOM 4920 O O . VAL B 1 298 ? -4.045 -1.173 -45.332 1.00 56.86 317 VAL B O 1
ATOM 4924 N N . ILE B 1 299 ? -2.372 0.119 -46.188 1.00 57.51 318 ILE B N 1
ATOM 4925 C CA . ILE B 1 299 ? -2.417 1.160 -45.153 1.00 57.28 318 ILE B CA 1
ATOM 4926 C C . ILE B 1 299 ? -3.806 1.840 -45.167 1.00 62.43 318 ILE B C 1
ATOM 4927 O O . ILE B 1 299 ? -4.486 1.851 -44.135 1.00 60.92 318 ILE B O 1
ATOM 4932 N N . ASP B 1 300 ? -4.235 2.359 -46.342 1.00 61.00 319 ASP B N 1
ATOM 4933 C CA . ASP B 1 300 ? -5.516 3.054 -46.542 1.00 61.70 319 ASP B CA 1
ATOM 4934 C C . ASP B 1 300 ? -6.735 2.213 -46.155 1.00 63.73 319 ASP B C 1
ATOM 4935 O O . ASP B 1 300 ? -7.705 2.759 -45.622 1.00 63.82 319 ASP B O 1
ATOM 4940 N N . ASN B 1 301 ? -6.684 0.892 -46.421 1.00 58.07 320 ASN B N 1
ATOM 4941 C CA . ASN B 1 301 ? -7.808 -0.010 -46.153 1.00 56.50 320 ASN B CA 1
ATOM 4942 C C . ASN B 1 301 ? -7.715 -0.780 -44.832 1.00 57.27 320 ASN B C 1
ATOM 4943 O O . ASN B 1 301 ? -8.612 -1.570 -44.523 1.00 54.89 320 ASN B O 1
ATOM 4948 N N . GLY B 1 302 ? -6.625 -0.564 -44.094 1.00 52.98 321 GLY B N 1
ATOM 4949 C CA . GLY B 1 302 ? -6.375 -1.187 -42.799 1.00 50.97 321 GLY B CA 1
ATOM 4950 C C . GLY B 1 302 ? -6.858 -0.296 -41.676 1.00 53.58 321 GLY B C 1
ATOM 4951 O O . GLY B 1 302 ? -7.475 0.746 -41.927 1.00 54.87 321 GLY B O 1
ATOM 4952 N N . GLU B 1 303 ? -6.619 -0.701 -40.427 1.00 47.44 322 GLU B N 1
ATOM 4953 C CA . GLU B 1 303 ? -7.094 0.081 -39.291 1.00 45.85 322 GLU B CA 1
ATOM 4954 C C . GLU B 1 303 ? -6.188 0.005 -38.091 1.00 45.97 322 GLU B C 1
ATOM 4955 O O . GLU B 1 303 ? -5.823 -1.099 -37.669 1.00 43.24 322 GLU B O 1
ATOM 4961 N N . TRP B 1 304 ? -5.882 1.177 -37.496 1.00 41.33 323 TRP B N 1
ATOM 4962 C CA . TRP B 1 304 ? -5.104 1.246 -36.256 1.00 40.60 323 TRP B CA 1
ATOM 4963 C C . TRP B 1 304 ? -6.016 0.794 -35.118 1.00 40.69 323 TRP B C 1
ATOM 4964 O O . TRP B 1 304 ? -7.200 1.157 -35.070 1.00 41.71 323 TRP B O 1
ATOM 4975 N N . GLN B 1 305 ? -5.465 -0.002 -34.204 1.00 33.89 324 GLN B N 1
ATOM 4976 C CA . GLN B 1 305 ? -6.222 -0.466 -33.052 1.00 31.60 324 GLN B CA 1
ATOM 4977 C C . GLN B 1 305 ? -6.465 0.739 -32.151 1.00 37.41 324 GLN B C 1
ATOM 4978 O O . GLN B 1 305 ? -5.523 1.460 -31.786 1.00 36.61 324 GLN B O 1
ATOM 4984 N N . ASP B 1 306 ? -7.746 0.996 -31.848 1.00 33.29 325 ASP B N 1
ATOM 4985 C CA . ASP B 1 306 ? -8.140 2.134 -31.019 1.00 33.55 325 ASP B CA 1
ATOM 4986 C C . ASP B 1 306 ? -8.849 1.688 -29.746 1.00 34.82 325 ASP B C 1
ATOM 4987 O O . ASP B 1 306 ? -9.245 0.521 -29.621 1.00 33.71 325 ASP B O 1
ATOM 4992 N N . GLU B 1 307 ? -8.947 2.601 -28.776 1.00 32.62 326 GLU B N 1
ATOM 4993 C CA . GLU B 1 307 ? -9.602 2.339 -27.500 1.00 32.68 326 GLU B CA 1
ATOM 4994 C C . GLU B 1 307 ? -11.096 2.042 -27.721 1.00 36.52 326 GLU B C 1
ATOM 4995 O O . GLU B 1 307 ? -11.696 2.547 -28.679 1.00 36.23 326 GLU B O 1
ATOM 5001 N N . VAL B 1 308 ? -11.671 1.208 -26.844 1.00 33.71 327 VAL B N 1
ATOM 5002 C CA . VAL B 1 308 ? -13.095 0.826 -26.876 1.00 34.21 327 VAL B CA 1
ATOM 5003 C C . VAL B 1 308 ? -13.767 1.134 -25.526 1.00 38.83 327 VAL B C 1
ATOM 5004 O O . VAL B 1 308 ? -14.848 0.612 -25.229 1.00 37.62 327 VAL B O 1
ATOM 5008 N N . GLY B 1 309 ? -13.102 1.961 -24.715 1.00 37.17 328 GLY B N 1
ATOM 5009 C CA . GLY B 1 309 ? -13.588 2.337 -23.389 1.00 36.94 328 GLY B CA 1
ATOM 5010 C C . GLY B 1 309 ? -13.983 1.141 -22.559 1.00 39.23 328 GLY B C 1
ATOM 5011 O O . GLY B 1 309 ? -13.286 0.130 -22.580 1.00 36.24 328 GLY B O 1
ATOM 5012 N N . GLU B 1 310 ? -15.160 1.203 -21.915 1.00 36.74 329 GLU B N 1
ATOM 5013 C CA . GLU B 1 310 ? -15.673 0.134 -21.047 1.00 36.95 329 GLU B CA 1
ATOM 5014 C C . GLU B 1 310 ? -16.062 -1.156 -21.767 1.00 39.29 329 GLU B C 1
ATOM 5015 O O . GLU B 1 310 ? -16.250 -2.179 -21.102 1.00 39.02 329 GLU B O 1
ATOM 5021 N N . ALA B 1 311 ? -16.170 -1.129 -23.111 1.00 36.09 330 ALA B N 1
ATOM 5022 C CA . ALA B 1 311 ? -16.478 -2.328 -23.891 1.00 35.26 330 ALA B CA 1
ATOM 5023 C C . ALA B 1 311 ? -15.310 -3.333 -23.872 1.00 38.02 330 ALA B C 1
ATOM 5024 O O . ALA B 1 311 ? -15.502 -4.485 -24.249 1.00 36.67 330 ALA B O 1
ATOM 5026 N N . SER B 1 312 ? -14.122 -2.918 -23.385 1.00 34.73 331 SER B N 1
ATOM 5027 C CA . SER B 1 312 ? -12.945 -3.801 -23.282 1.00 32.83 331 SER B CA 1
ATOM 5028 C C . SER B 1 312 ? -13.284 -5.086 -22.502 1.00 37.51 331 SER B C 1
ATOM 5029 O O . SER B 1 312 ? -12.785 -6.162 -22.837 1.00 36.85 331 SER B O 1
ATOM 5032 N N . VAL B 1 313 ? -14.183 -4.975 -21.495 1.00 36.85 332 VAL B N 1
ATOM 5033 C CA . VAL B 1 313 ? -14.598 -6.105 -20.665 1.00 38.16 332 VAL B CA 1
ATOM 5034 C C . VAL B 1 313 ? -15.337 -7.168 -21.487 1.00 42.13 332 VAL B C 1
ATOM 5035 O O . VAL B 1 313 ? -15.134 -8.358 -21.239 1.00 41.40 332 VAL B O 1
ATOM 5039 N N . LEU B 1 314 ? -16.165 -6.747 -22.478 1.00 38.96 333 LEU B N 1
ATOM 5040 C CA . LEU B 1 314 ? -16.890 -7.680 -23.347 1.00 38.64 333 LEU B CA 1
ATOM 5041 C C . LEU B 1 314 ? -15.948 -8.428 -24.257 1.00 39.98 333 LEU B C 1
ATOM 5042 O O . LEU B 1 314 ? -16.068 -9.649 -24.370 1.00 40.89 333 LEU B O 1
ATOM 5047 N N . TYR B 1 315 ? -14.988 -7.708 -24.881 1.00 35.30 334 TYR B N 1
ATOM 5048 C CA . TYR B 1 315 ? -13.976 -8.315 -25.741 1.00 33.20 334 TYR B CA 1
ATOM 5049 C C . TYR B 1 315 ? -13.239 -9.397 -24.930 1.00 36.52 334 TYR B C 1
ATOM 5050 O O . TYR B 1 315 ? -13.085 -10.508 -25.412 1.00 36.14 334 TYR B O 1
ATOM 5059 N N . ASP B 1 316 ? -12.841 -9.093 -23.684 1.00 34.55 335 ASP B N 1
ATOM 5060 C CA . ASP B 1 316 ? -12.142 -10.077 -22.842 1.00 34.10 335 ASP B CA 1
ATOM 5061 C C . ASP B 1 316 ? -12.983 -11.286 -22.500 1.00 38.90 335 ASP B C 1
ATOM 5062 O O . ASP B 1 316 ? -12.514 -12.415 -22.639 1.00 37.56 335 ASP B O 1
ATOM 5067 N N . GLU B 1 317 ? -14.227 -11.053 -22.058 1.00 37.39 336 GLU B N 1
ATOM 5068 C CA . GLU B 1 317 ? -15.145 -12.112 -21.656 1.00 40.11 336 GLU B CA 1
ATOM 5069 C C . GLU B 1 317 ? -15.367 -13.095 -22.797 1.00 44.67 336 GLU B C 1
ATOM 5070 O O . GLU B 1 317 ? -15.215 -14.308 -22.608 1.00 44.75 336 GLU B O 1
ATOM 5076 N N . TYR B 1 318 ? -15.687 -12.569 -23.995 1.00 40.74 337 TYR B N 1
ATOM 5077 C CA . TYR B 1 318 ? -15.939 -13.417 -25.153 1.00 40.22 337 TYR B CA 1
ATOM 5078 C C . TYR B 1 318 ? -14.680 -14.116 -25.666 1.00 42.12 337 TYR B C 1
ATOM 5079 O O . TYR B 1 318 ? -14.764 -15.268 -26.090 1.00 42.54 337 TYR B O 1
ATOM 5088 N N . PHE B 1 319 ? -13.523 -13.451 -25.596 1.00 37.46 338 PHE B N 1
ATOM 5089 C CA . PHE B 1 319 ? -12.259 -14.061 -26.035 1.00 35.44 338 PHE B CA 1
ATOM 5090 C C . PHE B 1 319 ? -11.894 -15.241 -25.129 1.00 38.93 338 PHE B C 1
ATOM 5091 O O . PHE B 1 319 ? -11.488 -16.295 -25.627 1.00 37.69 338 PHE B O 1
ATOM 5099 N N . GLN B 1 320 ? -12.111 -15.083 -23.812 1.00 37.73 339 GLN B N 1
ATOM 5100 C CA . GLN B 1 320 ? -11.837 -16.158 -22.855 1.00 38.10 339 GLN B CA 1
ATOM 5101 C C . GLN B 1 320 ? -12.742 -17.363 -23.108 1.00 42.84 339 GLN B C 1
ATOM 5102 O O . GLN B 1 320 ? -12.263 -18.506 -23.087 1.00 42.52 339 GLN B O 1
ATOM 5108 N N . LYS B 1 321 ? -14.014 -17.097 -23.446 1.00 41.26 340 LYS B N 1
ATOM 5109 C CA . LYS B 1 321 ? -14.993 -18.126 -23.775 1.00 43.01 340 LYS B CA 1
ATOM 5110 C C . LYS B 1 321 ? -14.543 -18.906 -25.018 1.00 49.66 340 LYS B C 1
ATOM 5111 O O . LYS B 1 321 ? -14.634 -20.132 -25.020 1.00 50.36 340 LYS B O 1
ATOM 5117 N N . LEU B 1 322 ? -14.036 -18.207 -26.058 1.00 46.76 341 LEU B N 1
ATOM 5118 C CA . LEU B 1 322 ? -13.547 -18.837 -27.291 1.00 46.87 341 LEU B CA 1
ATOM 5119 C C . LEU B 1 322 ? -12.427 -19.810 -27.029 1.00 52.11 341 LEU B C 1
ATOM 5120 O O . LEU B 1 322 ? -12.440 -20.903 -27.595 1.00 52.87 341 LEU B O 1
ATOM 5125 N N . LYS B 1 323 ? -11.460 -19.407 -26.181 1.00 48.90 342 LYS B N 1
ATOM 5126 C CA . LYS B 1 323 ? -10.297 -20.213 -25.826 1.00 49.56 342 LYS B CA 1
ATOM 5127 C C . LYS B 1 323 ? -10.654 -21.452 -25.012 1.00 58.33 342 LYS B C 1
ATOM 5128 O O . LYS B 1 323 ? -9.932 -22.448 -25.086 1.00 59.59 342 LYS B O 1
ATOM 5134 N N . VAL B 1 324 ? -11.775 -21.408 -24.259 1.00 55.97 343 VAL B N 1
ATOM 5135 C CA . VAL B 1 324 ? -12.254 -22.543 -23.458 1.00 75.69 343 VAL B CA 1
ATOM 5136 C C . VAL B 1 324 ? -13.068 -23.530 -24.325 1.00 115.68 343 VAL B C 1
ATOM 5137 O O . VAL B 1 324 ? -14.088 -23.175 -24.916 1.00 87.50 343 VAL B O 1
ATOM 5141 N N . ASP C 1 5 ? 18.327 -4.447 15.441 1.00 49.36 24 ASP C N 1
ATOM 5142 C CA . ASP C 1 5 ? 18.436 -4.611 16.891 1.00 47.82 24 ASP C CA 1
ATOM 5143 C C . ASP C 1 5 ? 19.614 -3.827 17.534 1.00 52.44 24 ASP C C 1
ATOM 5144 O O . ASP C 1 5 ? 19.976 -4.093 18.690 1.00 53.40 24 ASP C O 1
ATOM 5149 N N . GLN C 1 6 ? 20.184 -2.850 16.790 1.00 46.03 25 GLN C N 1
ATOM 5150 C CA . GLN C 1 6 ? 21.236 -1.928 17.257 1.00 44.85 25 GLN C CA 1
ATOM 5151 C C . GLN C 1 6 ? 20.543 -0.643 17.765 1.00 40.41 25 GLN C C 1
ATOM 5152 O O . GLN C 1 6 ? 21.170 0.227 18.375 1.00 37.88 25 GLN C O 1
ATOM 5158 N N . GLU C 1 7 ? 19.241 -0.535 17.500 1.00 33.44 26 GLU C N 1
ATOM 5159 C CA . GLU C 1 7 ? 18.410 0.583 17.940 1.00 31.57 26 GLU C CA 1
ATOM 5160 C C . GLU C 1 7 ? 17.040 0.134 18.397 1.00 30.69 26 GLU C C 1
ATOM 5161 O O . GLU C 1 7 ? 16.642 -1.002 18.136 1.00 29.91 26 GLU C O 1
ATOM 5167 N N . LEU C 1 8 ? 16.314 1.026 19.061 1.00 25.28 27 LEU C N 1
ATOM 5168 C CA . LEU C 1 8 ? 14.985 0.720 19.587 1.00 23.18 27 LEU C CA 1
ATOM 5169 C C . LEU C 1 8 ? 14.112 1.968 19.529 1.00 26.63 27 LEU C C 1
ATOM 5170 O O . LEU C 1 8 ? 14.488 2.998 20.086 1.00 27.11 27 LEU C O 1
ATOM 5175 N N . TYR C 1 9 ? 12.943 1.870 18.874 1.00 21.86 28 TYR C N 1
ATOM 5176 C CA . TYR C 1 9 ? 11.982 2.982 18.786 1.00 22.48 28 TYR C CA 1
ATOM 5177 C C . TYR C 1 9 ? 10.941 2.747 19.875 1.00 24.79 28 TYR C C 1
ATOM 5178 O O . TYR C 1 9 ? 10.171 1.789 19.802 1.00 22.94 28 TYR C O 1
ATOM 5187 N N . PHE C 1 10 ? 10.977 3.573 20.918 1.00 20.87 29 PHE C N 1
ATOM 5188 C CA . PHE C 1 10 ? 10.152 3.369 22.112 1.00 20.32 29 PHE C CA 1
ATOM 5189 C C . PHE C 1 10 ? 9.242 4.572 22.336 1.00 24.00 29 PHE C C 1
ATOM 5190 O O . PHE C 1 10 ? 9.713 5.695 22.531 1.00 22.80 29 PHE C O 1
ATOM 5198 N N . TYR C 1 11 ? 7.933 4.316 22.300 1.00 21.00 30 TYR C N 1
ATOM 5199 C CA . TYR C 1 11 ? 6.886 5.319 22.500 1.00 20.29 30 TYR C CA 1
ATOM 5200 C C . TYR C 1 11 ? 6.224 5.053 23.856 1.00 23.03 30 TYR C C 1
ATOM 5201 O O . TYR C 1 11 ? 5.692 3.965 24.078 1.00 19.88 30 TYR C O 1
ATOM 5210 N N . ASN C 1 12 ? 6.301 6.018 24.780 1.00 19.88 31 ASN C N 1
ATOM 5211 C CA . ASN C 1 12 ? 5.798 5.804 26.134 1.00 19.93 31 ASN C CA 1
ATOM 5212 C C . ASN C 1 12 ? 5.107 7.037 26.701 1.00 23.40 31 ASN C C 1
ATOM 5213 O O . ASN C 1 12 ? 5.178 8.121 26.121 1.00 22.86 31 ASN C O 1
ATOM 5218 N N . TRP C 1 13 ? 4.474 6.887 27.868 1.00 21.52 32 TRP C N 1
ATOM 5219 C CA . TRP C 1 13 ? 3.856 8.001 28.564 1.00 22.13 32 TRP C CA 1
ATOM 5220 C C . TRP C 1 13 ? 4.968 8.949 29.003 1.00 27.87 32 TRP C C 1
ATOM 5221 O O . TRP C 1 13 ? 6.099 8.517 29.279 1.00 26.99 32 TRP C O 1
ATOM 5232 N N . SER C 1 14 ? 4.634 10.240 29.105 1.00 26.41 33 SER C N 1
ATOM 5233 C CA . SER C 1 14 ? 5.566 11.238 29.625 1.00 27.44 33 SER C CA 1
ATOM 5234 C C . SER C 1 14 ? 5.853 10.845 31.086 1.00 31.66 33 SER C C 1
ATOM 5235 O O . SER C 1 14 ? 5.071 10.081 31.669 1.00 30.35 33 SER C O 1
ATOM 5238 N N . GLU C 1 15 ? 6.971 11.342 31.659 1.00 32.50 34 GLU C N 1
ATOM 5239 C CA . GLU C 1 15 ? 7.389 11.223 33.059 1.00 33.64 34 GLU C CA 1
ATOM 5240 C C . GLU C 1 15 ? 7.858 9.860 33.557 1.00 36.14 34 GLU C C 1
ATOM 5241 O O . GLU C 1 15 ? 8.485 9.828 34.602 1.00 37.77 34 GLU C O 1
ATOM 5247 N N . TYR C 1 16 ? 7.546 8.755 32.878 1.00 29.58 35 TYR C N 1
ATOM 5248 C CA . TYR C 1 16 ? 7.880 7.406 33.363 1.00 27.78 35 TYR C CA 1
ATOM 5249 C C . TYR C 1 16 ? 9.365 7.044 33.400 1.00 30.55 35 TYR C C 1
ATOM 5250 O O . TYR C 1 16 ? 9.786 6.334 34.312 1.00 29.84 35 TYR C O 1
ATOM 5259 N N . ILE C 1 17 ? 10.128 7.418 32.373 1.00 27.00 36 ILE C N 1
ATOM 5260 C CA . ILE C 1 17 ? 11.527 7.003 32.324 1.00 25.81 36 ILE C CA 1
ATOM 5261 C C . ILE C 1 17 ? 12.484 8.188 32.371 1.00 32.78 36 ILE C C 1
ATOM 5262 O O . ILE C 1 17 ? 12.582 8.945 31.403 1.00 31.63 36 ILE C O 1
ATOM 5267 N N . PRO C 1 18 ? 13.246 8.310 33.471 1.00 33.90 37 PRO C N 1
ATOM 5268 C CA . PRO C 1 18 ? 14.280 9.366 33.535 1.00 35.91 37 PRO C CA 1
ATOM 5269 C C . PRO C 1 18 ? 15.316 9.164 32.423 1.00 39.63 37 PRO C C 1
ATOM 5270 O O . PRO C 1 18 ? 15.634 8.026 32.073 1.00 35.71 37 PRO C O 1
ATOM 5274 N N . SER C 1 19 ? 15.818 10.270 31.841 1.00 40.05 38 SER C N 1
ATOM 5275 C CA . SER C 1 19 ? 16.834 10.248 30.783 1.00 40.09 38 SER C CA 1
ATOM 5276 C C . SER C 1 19 ? 18.070 9.400 31.145 1.00 41.77 38 SER C C 1
ATOM 5277 O O . SER C 1 19 ? 18.581 8.689 30.280 1.00 39.48 38 SER C O 1
ATOM 5280 N N . GLU C 1 20 ? 18.509 9.430 32.425 1.00 39.71 39 GLU C N 1
ATOM 5281 C CA . GLU C 1 20 ? 19.669 8.646 32.884 1.00 40.80 39 GLU C CA 1
ATOM 5282 C C . GLU C 1 20 ? 19.432 7.133 32.793 1.00 40.52 39 GLU C C 1
ATOM 5283 O O . GLU C 1 20 ? 20.372 6.368 32.556 1.00 38.91 39 GLU C O 1
ATOM 5289 N N . VAL C 1 21 ? 18.169 6.709 32.944 1.00 34.75 40 VAL C N 1
ATOM 5290 C CA . VAL C 1 21 ? 17.799 5.296 32.843 1.00 33.34 40 VAL C CA 1
ATOM 5291 C C . VAL C 1 21 ? 17.981 4.783 31.402 1.00 35.20 40 VAL C C 1
ATOM 5292 O O . VAL C 1 21 ? 18.524 3.687 31.210 1.00 35.47 40 VAL C O 1
ATOM 5296 N N . LEU C 1 22 ? 17.594 5.593 30.400 1.00 30.62 41 LEU C N 1
ATOM 5297 C CA . LEU C 1 22 ? 17.788 5.229 28.990 1.00 30.84 41 LEU C CA 1
ATOM 5298 C C . LEU C 1 22 ? 19.284 5.201 28.656 1.00 36.62 41 LEU C C 1
ATOM 5299 O O . LEU C 1 22 ? 19.727 4.322 27.915 1.00 36.35 41 LEU C O 1
ATOM 5304 N N . GLU C 1 23 ? 20.068 6.134 29.247 1.00 34.86 42 GLU C N 1
ATOM 5305 C CA . GLU C 1 23 ? 21.523 6.180 29.077 1.00 36.72 42 GLU C CA 1
ATOM 5306 C C . GLU C 1 23 ? 22.128 4.891 29.639 1.00 41.07 42 GLU C C 1
ATOM 5307 O O . GLU C 1 23 ? 22.995 4.292 28.996 1.00 40.63 42 GLU C O 1
ATOM 5313 N N . ASP C 1 24 ? 21.628 4.436 30.822 1.00 38.16 43 ASP C N 1
ATOM 5314 C CA . ASP C 1 24 ? 22.086 3.203 31.468 1.00 39.41 43 ASP C CA 1
ATOM 5315 C C . ASP C 1 24 ? 21.788 1.975 30.609 1.00 40.57 43 ASP C C 1
ATOM 5316 O O . ASP C 1 24 ? 22.658 1.106 30.486 1.00 40.85 43 ASP C O 1
ATOM 5321 N N . PHE C 1 25 ? 20.578 1.917 29.994 1.00 34.57 44 PHE C N 1
ATOM 5322 C CA . PHE C 1 25 ? 20.203 0.822 29.089 1.00 32.94 44 PHE C CA 1
ATOM 5323 C C . PHE C 1 25 ? 21.185 0.766 27.894 1.00 36.06 44 PHE C C 1
ATOM 5324 O O . PHE C 1 25 ? 21.674 -0.314 27.557 1.00 34.86 44 PHE C O 1
ATOM 5332 N N . THR C 1 26 ? 21.456 1.927 27.255 1.00 33.98 45 THR C N 1
ATOM 5333 C CA . THR C 1 26 ? 22.367 2.028 26.104 1.00 35.16 45 THR C CA 1
ATOM 5334 C C . THR C 1 26 ? 23.793 1.628 26.497 1.00 42.43 45 THR C C 1
ATOM 5335 O O . THR C 1 26 ? 24.456 0.938 25.724 1.00 42.34 45 THR C O 1
ATOM 5339 N N . LYS C 1 27 ? 24.248 2.021 27.701 1.00 41.57 46 LYS C N 1
ATOM 5340 C CA . LYS C 1 27 ? 25.578 1.649 28.187 1.00 44.40 46 LYS C CA 1
ATOM 5341 C C . LYS C 1 27 ? 25.699 0.128 28.343 1.00 48.28 46 LYS C C 1
ATOM 5342 O O . LYS C 1 27 ? 26.688 -0.457 27.912 1.00 48.93 46 LYS C O 1
ATOM 5348 N N . GLU C 1 28 ? 24.666 -0.503 28.925 1.00 44.42 47 GLU C N 1
ATOM 5349 C CA . GLU C 1 28 ? 24.607 -1.936 29.196 1.00 44.50 47 GLU C CA 1
ATOM 5350 C C . GLU C 1 28 ? 24.495 -2.805 27.938 1.00 47.65 47 GLU C C 1
ATOM 5351 O O . GLU C 1 28 ? 25.136 -3.857 27.870 1.00 49.55 47 GLU C O 1
ATOM 5357 N N . THR C 1 29 ? 23.678 -2.379 26.964 1.00 40.90 48 THR C N 1
ATOM 5358 C CA . THR C 1 29 ? 23.368 -3.172 25.770 1.00 40.03 48 THR C CA 1
ATOM 5359 C C . THR C 1 29 ? 24.027 -2.746 24.460 1.00 43.04 48 THR C C 1
ATOM 5360 O O . THR C 1 29 ? 24.082 -3.548 23.526 1.00 42.59 48 THR C O 1
ATOM 5364 N N . GLY C 1 30 ? 24.418 -1.480 24.364 1.00 39.13 49 GLY C N 1
ATOM 5365 C CA . GLY C 1 30 ? 24.942 -0.903 23.127 1.00 39.74 49 GLY C CA 1
ATOM 5366 C C . GLY C 1 30 ? 23.820 -0.484 22.182 1.00 41.09 49 GLY C C 1
ATOM 5367 O O . GLY C 1 30 ? 24.094 -0.020 21.074 1.00 42.48 49 GLY C O 1
ATOM 5368 N N . ILE C 1 31 ? 22.543 -0.645 22.608 1.00 34.69 50 ILE C N 1
ATOM 5369 C CA . ILE C 1 31 ? 21.356 -0.320 21.812 1.00 32.43 50 ILE C CA 1
ATOM 5370 C C . ILE C 1 31 ? 20.959 1.152 22.006 1.00 36.67 50 ILE C C 1
ATOM 5371 O O . ILE C 1 31 ? 20.667 1.570 23.130 1.00 36.12 50 ILE C O 1
ATOM 5376 N N . LYS C 1 32 ? 20.893 1.905 20.905 1.00 33.63 51 LYS C N 1
ATOM 5377 C CA . LYS C 1 32 ? 20.465 3.302 20.900 1.00 34.67 51 LYS C CA 1
ATOM 5378 C C . LYS C 1 32 ? 18.929 3.351 21.038 1.00 35.22 51 LYS C C 1
ATOM 5379 O O . LYS C 1 32 ? 18.235 2.604 20.354 1.00 34.29 51 LYS C O 1
ATOM 5385 N N . VAL C 1 33 ? 18.400 4.196 21.939 1.00 30.95 52 VAL C N 1
ATOM 5386 C CA . VAL C 1 33 ? 16.945 4.331 22.102 1.00 27.73 52 VAL C CA 1
ATOM 5387 C C . VAL C 1 33 ? 16.457 5.624 21.470 1.00 31.92 52 VAL C C 1
ATOM 5388 O O . VAL C 1 33 ? 16.915 6.707 21.845 1.00 32.29 52 VAL C O 1
ATOM 5392 N N . ILE C 1 34 ? 15.513 5.510 20.521 1.00 27.39 53 ILE C N 1
ATOM 5393 C CA . ILE C 1 34 ? 14.870 6.668 19.900 1.00 26.80 53 ILE C CA 1
ATOM 5394 C C . ILE C 1 34 ? 13.560 6.769 20.678 1.00 27.78 53 ILE C C 1
ATOM 5395 O O . ILE C 1 34 ? 12.624 6.004 20.452 1.00 25.61 53 ILE C O 1
ATOM 5400 N N . TYR C 1 35 ? 13.544 7.663 21.668 1.00 26.42 54 TYR C N 1
ATOM 5401 C CA . TYR C 1 35 ? 12.453 7.760 22.620 1.00 25.49 54 TYR C CA 1
ATOM 5402 C C . TYR C 1 35 ? 11.536 8.937 22.377 1.00 29.80 54 TYR C C 1
ATOM 5403 O O . TYR C 1 35 ? 12.008 10.069 22.235 1.00 32.95 54 TYR C O 1
ATOM 5412 N N . SER C 1 36 ? 10.221 8.689 22.448 1.00 26.09 55 SER C N 1
ATOM 5413 C CA . SER C 1 36 ? 9.228 9.761 22.321 1.00 25.15 55 SER C CA 1
ATOM 5414 C C . SER C 1 36 ? 8.056 9.482 23.240 1.00 25.49 55 SER C C 1
ATOM 5415 O O . SER C 1 36 ? 7.886 8.343 23.723 1.00 22.55 55 SER C O 1
ATOM 5418 N N . THR C 1 37 ? 7.300 10.534 23.575 1.00 24.31 56 THR C N 1
ATOM 5419 C CA . THR C 1 37 ? 6.241 10.402 24.568 1.00 23.38 56 THR C CA 1
ATOM 5420 C C . THR C 1 37 ? 4.866 10.857 24.118 1.00 26.90 56 THR C C 1
ATOM 5421 O O . THR C 1 37 ? 4.735 11.658 23.198 1.00 27.07 56 THR C O 1
ATOM 5425 N N . TYR C 1 38 ? 3.847 10.391 24.847 1.00 22.81 57 TYR C N 1
ATOM 5426 C CA . TYR C 1 38 ? 2.449 10.790 24.665 1.00 21.76 57 TYR C CA 1
ATOM 5427 C C . TYR C 1 38 ? 1.812 11.035 26.034 1.00 25.85 57 TYR C C 1
ATOM 5428 O O . TYR C 1 38 ? 2.368 10.640 27.060 1.00 24.91 57 TYR C O 1
ATOM 5437 N N . GLU C 1 39 ? 0.618 11.618 26.039 1.00 24.22 58 GLU C N 1
ATOM 5438 C CA . GLU C 1 39 ? -0.099 11.978 27.256 1.00 24.93 58 GLU C CA 1
ATOM 5439 C C . GLU C 1 39 ? -1.440 11.260 27.389 1.00 27.63 58 GLU C C 1
ATOM 5440 O O . GLU C 1 39 ? -2.131 11.436 28.397 1.00 29.20 58 GLU C O 1
ATOM 5446 N N . SER C 1 40 ? -1.824 10.455 26.378 1.00 23.50 59 SER C N 1
ATOM 5447 C CA . SER C 1 40 ? -3.071 9.709 26.473 1.00 22.28 59 SER C CA 1
ATOM 5448 C C . SER C 1 40 ? -3.028 8.467 25.603 1.00 25.08 59 SER C C 1
ATOM 5449 O O . SER C 1 40 ? -2.289 8.423 24.612 1.00 23.38 59 SER C O 1
ATOM 5452 N N . ASN C 1 41 ? -3.854 7.467 25.962 1.00 22.40 60 ASN C N 1
ATOM 5453 C CA . ASN C 1 41 ? -4.013 6.267 25.119 1.00 21.43 60 ASN C CA 1
ATOM 5454 C C . ASN C 1 41 ? -4.581 6.662 23.759 1.00 23.68 60 ASN C C 1
ATOM 5455 O O . ASN C 1 41 ? -4.227 6.059 22.740 1.00 21.65 60 ASN C O 1
ATOM 5460 N N . GLU C 1 42 ? -5.513 7.634 23.746 1.00 23.14 61 GLU C N 1
ATOM 5461 C CA . GLU C 1 42 ? -6.185 8.060 22.515 1.00 23.22 61 GLU C CA 1
ATOM 5462 C C . GLU C 1 42 ? -5.188 8.677 21.529 1.00 25.80 61 GLU C C 1
ATOM 5463 O O . GLU C 1 42 ? -5.243 8.370 20.327 1.00 24.81 61 GLU C O 1
ATOM 5469 N N . SER C 1 43 ? -4.234 9.478 22.042 1.00 22.93 62 SER C N 1
ATOM 5470 C CA . SER C 1 43 ? -3.191 10.078 21.188 1.00 23.05 62 SER C CA 1
ATOM 5471 C C . SER C 1 43 ? -2.193 9.013 20.722 1.00 24.09 62 SER C C 1
ATOM 5472 O O . SER C 1 43 ? -1.812 9.001 19.536 1.00 22.90 62 SER C O 1
ATOM 5475 N N . MET C 1 44 ? -1.796 8.105 21.630 1.00 20.46 63 MET C N 1
ATOM 5476 C CA . MET C 1 44 ? -0.889 7.000 21.295 1.00 20.87 63 MET C CA 1
ATOM 5477 C C . MET C 1 44 ? -1.499 6.160 20.148 1.00 24.30 63 MET C C 1
ATOM 5478 O O . MET C 1 44 ? -0.821 5.835 19.167 1.00 22.49 63 MET C O 1
ATOM 5483 N N . TYR C 1 45 ? -2.781 5.792 20.308 1.00 21.59 64 TYR C N 1
ATOM 5484 C CA . TYR C 1 45 ? -3.504 4.948 19.365 1.00 21.42 64 TYR C CA 1
ATOM 5485 C C . TYR C 1 45 ? -3.589 5.598 17.993 1.00 24.29 64 TYR C C 1
ATOM 5486 O O . TYR C 1 45 ? -3.308 4.926 16.981 1.00 23.57 64 TYR C O 1
ATOM 5495 N N . ALA C 1 46 ? -3.957 6.906 17.953 1.00 24.27 65 ALA C N 1
ATOM 5496 C CA . ALA C 1 46 ? -4.055 7.642 16.690 1.00 25.48 65 ALA C CA 1
ATOM 5497 C C . ALA C 1 46 ? -2.706 7.653 15.967 1.00 27.46 65 ALA C C 1
ATOM 5498 O O . ALA C 1 46 ? -2.664 7.468 14.750 1.00 25.77 65 ALA C O 1
ATOM 5500 N N . LYS C 1 47 ? -1.606 7.819 16.724 1.00 25.44 66 LYS C N 1
ATOM 5501 C CA . LYS C 1 47 ? -0.262 7.846 16.139 1.00 25.70 66 LYS C CA 1
ATOM 5502 C C . LYS C 1 47 ? 0.104 6.480 15.520 1.00 27.00 66 LYS C C 1
ATOM 5503 O O . LYS C 1 47 ? 0.631 6.428 14.400 1.00 26.45 66 LYS C O 1
ATOM 5509 N N . LEU C 1 48 ? -0.198 5.390 16.220 1.00 24.87 67 LEU C N 1
ATOM 5510 C CA . LEU C 1 48 ? 0.100 4.045 15.708 1.00 25.08 67 LEU C CA 1
ATOM 5511 C C . LEU C 1 48 ? -0.760 3.688 14.499 1.00 28.91 67 LEU C C 1
ATOM 5512 O O . LEU C 1 48 ? -0.312 2.921 13.633 1.00 27.98 67 LEU C O 1
ATOM 5517 N N . LYS C 1 49 ? -1.975 4.255 14.427 1.00 27.96 68 LYS C N 1
ATOM 5518 C CA . LYS C 1 49 ? -2.860 4.041 13.274 1.00 31.56 68 LYS C CA 1
ATOM 5519 C C . LYS C 1 49 ? -2.321 4.691 11.997 1.00 41.04 68 LYS C C 1
ATOM 5520 O O . LYS C 1 49 ? -2.591 4.174 10.907 1.00 43.83 68 LYS C O 1
ATOM 5526 N N . THR C 1 50 ? -1.501 5.761 12.110 1.00 39.03 69 THR C N 1
ATOM 5527 C CA . THR C 1 50 ? -0.897 6.431 10.937 1.00 41.66 69 THR C CA 1
ATOM 5528 C C . THR C 1 50 ? 0.070 5.489 10.187 1.00 50.28 69 THR C C 1
ATOM 5529 O O . THR C 1 50 ? 0.901 4.835 10.817 1.00 48.80 69 THR C O 1
ATOM 5533 N N . GLN C 1 51 ? -0.046 5.427 8.848 1.00 52.68 70 GLN C N 1
ATOM 5534 C CA . GLN C 1 51 ? 0.723 4.537 7.951 1.00 55.58 70 GLN C CA 1
ATOM 5535 C C . GLN C 1 51 ? 2.251 4.416 8.233 1.00 62.84 70 GLN C C 1
ATOM 5536 O O . GLN C 1 51 ? 2.772 3.296 8.226 1.00 63.68 70 GLN C O 1
ATOM 5542 N N . GLY C 1 52 ? 2.936 5.539 8.460 1.00 60.21 71 GLY C N 1
ATOM 5543 C CA . GLY C 1 52 ? 4.379 5.551 8.703 1.00 60.29 71 GLY C CA 1
ATOM 5544 C C . GLY C 1 52 ? 4.874 5.077 10.065 1.00 61.94 71 GLY C C 1
ATOM 5545 O O . GLY C 1 52 ? 6.094 5.040 10.285 1.00 62.33 71 GLY C O 1
ATOM 5546 N N . ALA C 1 53 ? 3.949 4.719 10.999 1.00 54.28 72 ALA C N 1
ATOM 5547 C CA . ALA C 1 53 ? 4.300 4.276 12.364 1.00 51.20 72 ALA C CA 1
ATOM 5548 C C . ALA C 1 53 ? 5.242 3.063 12.418 1.00 51.62 72 ALA C C 1
ATOM 5549 O O . ALA C 1 53 ? 4.910 1.967 11.939 1.00 51.74 72 ALA C O 1
ATOM 5551 N N . GLY C 1 54 ? 6.423 3.306 12.981 1.00 44.39 73 GLY C N 1
ATOM 5552 C CA . GLY C 1 54 ? 7.476 2.318 13.138 1.00 42.27 73 GLY C CA 1
ATOM 5553 C C . GLY C 1 54 ? 8.033 2.267 14.548 1.00 39.13 73 GLY C C 1
ATOM 5554 O O . GLY C 1 54 ? 9.189 2.628 14.767 1.00 41.83 73 GLY C O 1
ATOM 5555 N N . TYR C 1 55 ? 7.216 1.856 15.520 1.00 25.64 74 TYR C N 1
ATOM 5556 C CA . TYR C 1 55 ? 7.689 1.723 16.909 1.00 23.16 74 TYR C CA 1
ATOM 5557 C C . TYR C 1 55 ? 7.939 0.253 17.213 1.00 25.04 74 TYR C C 1
ATOM 5558 O O . TYR C 1 55 ? 7.274 -0.622 16.641 1.00 23.87 74 TYR C O 1
ATOM 5567 N N . ASP C 1 56 ? 8.866 -0.007 18.147 1.00 22.01 75 ASP C N 1
ATOM 5568 C CA . ASP C 1 56 ? 9.234 -1.344 18.660 1.00 20.06 75 ASP C CA 1
ATOM 5569 C C . ASP C 1 56 ? 8.554 -1.651 19.974 1.00 21.07 75 ASP C C 1
ATOM 5570 O O . ASP C 1 56 ? 8.400 -2.828 20.347 1.00 19.28 75 ASP C O 1
ATOM 5575 N N . LEU C 1 57 ? 8.216 -0.588 20.715 1.00 19.29 76 LEU C N 1
ATOM 5576 C CA . LEU C 1 57 ? 7.544 -0.701 22.004 1.00 19.44 76 LEU C CA 1
ATOM 5577 C C . LEU C 1 57 ? 6.540 0.411 22.121 1.00 22.53 76 LEU C C 1
ATOM 5578 O O . LEU C 1 57 ? 6.808 1.545 21.710 1.00 20.88 76 LEU C O 1
ATOM 5583 N N . VAL C 1 58 ? 5.400 0.092 22.737 1.00 18.07 77 VAL C N 1
ATOM 5584 C CA . VAL C 1 58 ? 4.349 1.062 23.043 1.00 17.30 77 VAL C CA 1
ATOM 5585 C C . VAL C 1 58 ? 3.775 0.677 24.409 1.00 19.99 77 VAL C C 1
ATOM 5586 O O . VAL C 1 58 ? 3.937 -0.487 24.839 1.00 19.25 77 VAL C O 1
ATOM 5590 N N . VAL C 1 59 ? 3.136 1.625 25.108 1.00 18.21 78 VAL C N 1
ATOM 5591 C CA . VAL C 1 59 ? 2.697 1.342 26.483 1.00 17.89 78 VAL C CA 1
ATOM 5592 C C . VAL C 1 59 ? 1.207 1.661 26.691 1.00 20.92 78 VAL C C 1
ATOM 5593 O O . VAL C 1 59 ? 0.858 2.692 27.276 1.00 20.67 78 VAL C O 1
ATOM 5597 N N . PRO C 1 60 ? 0.300 0.777 26.249 1.00 20.14 79 PRO C N 1
ATOM 5598 C CA . PRO C 1 60 ? -1.121 1.073 26.456 1.00 19.80 79 PRO C CA 1
ATOM 5599 C C . PRO C 1 60 ? -1.576 0.829 27.889 1.00 23.45 79 PRO C C 1
ATOM 5600 O O . PRO C 1 60 ? -1.069 -0.083 28.563 1.00 22.60 79 PRO C O 1
ATOM 5604 N N . SER C 1 61 ? -2.640 1.546 28.312 1.00 21.39 80 SER C N 1
ATOM 5605 C CA . SER C 1 61 ? -3.294 1.185 29.566 1.00 22.23 80 SER C CA 1
ATOM 5606 C C . SER C 1 61 ? -4.028 -0.132 29.267 1.00 25.43 80 SER C C 1
ATOM 5607 O O . SER C 1 61 ? -4.319 -0.425 28.097 1.00 24.75 80 SER C O 1
ATOM 5610 N N . THR C 1 62 ? -4.321 -0.918 30.287 1.00 22.74 81 THR C N 1
ATOM 5611 C CA . THR C 1 62 ? -4.956 -2.228 30.108 1.00 22.60 81 THR C CA 1
ATOM 5612 C C . THR C 1 62 ? -6.268 -2.164 29.332 1.00 24.80 81 THR C C 1
ATOM 5613 O O . THR C 1 62 ? -6.584 -3.109 28.601 1.00 23.43 81 THR C O 1
ATOM 5617 N N . TYR C 1 63 ? -7.011 -1.044 29.456 1.00 22.94 82 TYR C N 1
ATOM 5618 C CA . TYR C 1 63 ? -8.300 -0.899 28.786 1.00 22.31 82 TYR C CA 1
ATOM 5619 C C . TYR C 1 63 ? -8.191 -0.635 27.267 1.00 24.39 82 TYR C C 1
ATOM 5620 O O . TYR C 1 63 ? -9.223 -0.526 26.590 1.00 23.54 82 TYR C O 1
ATOM 5629 N N . PHE C 1 64 ? -6.961 -0.590 26.733 1.00 19.99 83 PHE C N 1
ATOM 5630 C CA . PHE C 1 64 ? -6.696 -0.474 25.295 1.00 19.85 83 PHE C CA 1
ATOM 5631 C C . PHE C 1 64 ? -6.106 -1.765 24.720 1.00 21.51 83 PHE C C 1
ATOM 5632 O O . PHE C 1 64 ? -6.045 -1.926 23.503 1.00 19.47 83 PHE C O 1
ATOM 5640 N N . VAL C 1 65 ? -5.627 -2.666 25.581 1.00 19.76 84 VAL C N 1
ATOM 5641 C CA . VAL C 1 65 ? -4.913 -3.860 25.112 1.00 19.42 84 VAL C CA 1
ATOM 5642 C C . VAL C 1 65 ? -5.766 -4.786 24.234 1.00 21.60 84 VAL C C 1
ATOM 5643 O O . VAL C 1 65 ? -5.305 -5.158 23.147 1.00 20.18 84 VAL C O 1
ATOM 5647 N N . SER C 1 66 ? -6.978 -5.162 24.690 1.00 19.97 85 SER C N 1
ATOM 5648 C CA . SER C 1 66 ? -7.846 -6.076 23.928 1.00 20.97 85 SER C CA 1
ATOM 5649 C C . SER C 1 66 ? -8.207 -5.484 22.553 1.00 22.20 85 SER C C 1
ATOM 5650 O O . SER C 1 66 ? -8.146 -6.189 21.542 1.00 21.23 85 SER C O 1
ATOM 5653 N N . LYS C 1 67 ? -8.550 -4.182 22.528 1.00 18.19 86 LYS C N 1
ATOM 5654 C CA . LYS C 1 67 ? -8.885 -3.453 21.292 1.00 18.57 86 LYS C CA 1
ATOM 5655 C C . LYS C 1 67 ? -7.704 -3.550 20.307 1.00 21.17 86 LYS C C 1
ATOM 5656 O O . LYS C 1 67 ? -7.881 -3.936 19.147 1.00 20.68 86 LYS C O 1
ATOM 5662 N N . MET C 1 68 ? -6.489 -3.189 20.767 1.00 18.46 87 MET C N 1
ATOM 5663 C CA . MET C 1 68 ? -5.292 -3.200 19.896 1.00 17.06 87 MET C CA 1
ATOM 5664 C C . MET C 1 68 ? -4.931 -4.605 19.398 1.00 20.24 87 MET C C 1
ATOM 5665 O O . MET C 1 68 ? -4.573 -4.773 18.227 1.00 19.18 87 MET C O 1
ATOM 5670 N N . ARG C 1 69 ? -5.076 -5.623 20.265 1.00 19.15 88 ARG C N 1
ATOM 5671 C CA . ARG C 1 69 ? -4.806 -7.015 19.905 1.00 18.43 88 ARG C CA 1
ATOM 5672 C C . ARG C 1 69 ? -5.786 -7.446 18.797 1.00 21.49 88 ARG C C 1
ATOM 5673 O O . ARG C 1 69 ? -5.351 -7.964 17.773 1.00 20.68 88 ARG C O 1
ATOM 5681 N N . LYS C 1 70 ? -7.093 -7.216 19.005 1.00 18.48 89 LYS C N 1
ATOM 5682 C CA . LYS C 1 70 ? -8.159 -7.614 18.050 1.00 18.94 89 LYS C CA 1
ATOM 5683 C C . LYS C 1 70 ? -8.018 -6.907 16.707 1.00 21.28 89 LYS C C 1
ATOM 5684 O O . LYS C 1 70 ? -8.400 -7.472 15.683 1.00 21.52 89 LYS C O 1
ATOM 5690 N N . GLU C 1 71 ? -7.467 -5.691 16.712 1.00 17.90 90 GLU C N 1
ATOM 5691 C CA . GLU C 1 71 ? -7.269 -4.932 15.459 1.00 18.50 90 GLU C CA 1
ATOM 5692 C C . GLU C 1 71 ? -5.945 -5.274 14.747 1.00 23.03 90 GLU C C 1
ATOM 5693 O O . GLU C 1 71 ? -5.639 -4.675 13.720 1.00 23.40 90 GLU C O 1
ATOM 5699 N N . GLY C 1 72 ? -5.205 -6.253 15.262 1.00 19.62 91 GLY C N 1
ATOM 5700 C CA . GLY C 1 72 ? -3.947 -6.696 14.661 1.00 20.17 91 GLY C CA 1
ATOM 5701 C C . GLY C 1 72 ? -2.805 -5.704 14.829 1.00 23.10 91 GLY C C 1
ATOM 5702 O O . GLY C 1 72 ? -1.838 -5.732 14.069 1.00 23.19 91 GLY C O 1
ATOM 5703 N N . MET C 1 73 ? -2.890 -4.834 15.852 1.00 19.01 92 MET C N 1
ATOM 5704 C CA . MET C 1 73 ? -1.878 -3.801 16.082 1.00 18.36 92 MET C CA 1
ATOM 5705 C C . MET C 1 73 ? -0.642 -4.254 16.865 1.00 23.26 92 MET C C 1
ATOM 5706 O O . MET C 1 73 ? 0.373 -3.542 16.889 1.00 20.59 92 MET C O 1
ATOM 5711 N N . LEU C 1 74 ? -0.753 -5.403 17.539 1.00 19.32 93 LEU C N 1
ATOM 5712 C CA . LEU C 1 74 ? 0.304 -5.903 18.419 1.00 19.72 93 LEU C CA 1
ATOM 5713 C C . LEU C 1 74 ? 0.807 -7.278 18.015 1.00 25.31 93 LEU C C 1
ATOM 5714 O O . LEU C 1 74 ? 0.145 -7.995 17.269 1.00 27.56 93 LEU C O 1
ATOM 5719 N N . GLN C 1 75 ? 1.962 -7.674 18.559 1.00 20.74 94 GLN C N 1
ATOM 5720 C CA . GLN C 1 75 ? 2.452 -9.034 18.335 1.00 21.89 94 GLN C CA 1
ATOM 5721 C C . GLN C 1 75 ? 2.723 -9.691 19.695 1.00 24.38 94 GLN C C 1
ATOM 5722 O O . GLN C 1 75 ? 2.888 -8.998 20.712 1.00 23.46 94 GLN C O 1
ATOM 5728 N N . GLU C 1 76 ? 2.771 -11.007 19.697 1.00 21.68 95 GLU C N 1
ATOM 5729 C CA . GLU C 1 76 ? 2.987 -11.815 20.893 1.00 23.18 95 GLU C CA 1
ATOM 5730 C C . GLU C 1 76 ? 4.363 -11.589 21.492 1.00 29.06 95 GLU C C 1
ATOM 5731 O O . GLU C 1 76 ? 5.359 -11.529 20.771 1.00 28.80 95 GLU C O 1
ATOM 5737 N N . ILE C 1 77 ? 4.404 -11.437 22.826 1.00 25.69 96 ILE C N 1
ATOM 5738 C CA . ILE C 1 77 ? 5.628 -11.214 23.585 1.00 24.22 96 ILE C CA 1
ATOM 5739 C C . ILE C 1 77 ? 6.130 -12.584 24.074 1.00 29.68 96 ILE C C 1
ATOM 5740 O O . ILE C 1 77 ? 5.358 -13.363 24.615 1.00 29.34 96 ILE C O 1
ATOM 5745 N N . ASP C 1 78 ? 7.414 -12.858 23.883 1.00 27.09 97 ASP C N 1
ATOM 5746 C CA . ASP C 1 78 ? 8.014 -14.138 24.267 1.00 27.79 97 ASP C CA 1
ATOM 5747 C C . ASP C 1 78 ? 8.521 -14.060 25.705 1.00 32.13 97 ASP C C 1
ATOM 5748 O O . ASP C 1 78 ? 9.569 -13.450 25.946 1.00 31.70 97 ASP C O 1
ATOM 5753 N N . HIS C 1 79 ? 7.801 -14.715 26.661 1.00 29.12 98 HIS C N 1
ATOM 5754 C CA . HIS C 1 79 ? 8.184 -14.715 28.087 1.00 29.98 98 HIS C CA 1
ATOM 5755 C C . HIS C 1 79 ? 9.561 -15.346 28.337 1.00 35.98 98 HIS C C 1
ATOM 5756 O O . HIS C 1 79 ? 10.211 -14.995 29.326 1.00 35.56 98 HIS C O 1
ATOM 5763 N N . SER C 1 80 ? 10.011 -16.262 27.448 1.00 34.26 99 SER C N 1
ATOM 5764 C CA . SER C 1 80 ? 11.327 -16.927 27.600 1.00 34.77 99 SER C CA 1
ATOM 5765 C C . SER C 1 80 ? 12.485 -15.937 27.425 1.00 38.67 99 SER C C 1
ATOM 5766 O O . SER C 1 80 ? 13.596 -16.208 27.887 1.00 39.36 99 SER C O 1
ATOM 5769 N N . LYS C 1 81 ? 12.211 -14.769 26.807 1.00 33.19 100 LYS C N 1
ATOM 5770 C CA . LYS C 1 81 ? 13.197 -13.702 26.613 1.00 31.46 100 LYS C CA 1
ATOM 5771 C C . LYS C 1 81 ? 13.144 -12.727 27.807 1.00 34.20 100 LYS C C 1
ATOM 5772 O O . LYS C 1 81 ? 13.903 -11.749 27.854 1.00 33.35 100 LYS C O 1
ATOM 5778 N N . LEU C 1 82 ? 12.246 -12.998 28.779 1.00 30.25 101 LEU C N 1
ATOM 5779 C CA . LEU C 1 82 ? 12.073 -12.125 29.943 1.00 29.68 101 LEU C CA 1
ATOM 5780 C C . LEU C 1 82 ? 12.422 -12.856 31.215 1.00 34.57 101 LEU C C 1
ATOM 5781 O O . LEU C 1 82 ? 11.546 -13.434 31.862 1.00 34.52 101 LEU C O 1
ATOM 5786 N N . SER C 1 83 ? 13.712 -12.819 31.589 1.00 33.07 102 SER C N 1
ATOM 5787 C CA . SER C 1 83 ? 14.197 -13.508 32.801 1.00 34.92 102 SER C CA 1
ATOM 5788 C C . SER C 1 83 ? 13.520 -13.003 34.093 1.00 39.12 102 SER C C 1
ATOM 5789 O O . SER C 1 83 ? 13.434 -13.755 35.065 1.00 40.09 102 SER C O 1
ATOM 5792 N N . HIS C 1 84 ? 13.020 -11.742 34.087 1.00 34.81 103 HIS C N 1
ATOM 5793 C CA . HIS C 1 84 ? 12.370 -11.137 35.244 1.00 35.51 103 HIS C CA 1
ATOM 5794 C C . HIS C 1 84 ? 10.836 -11.187 35.206 1.00 36.28 103 HIS C C 1
ATOM 5795 O O . HIS C 1 84 ? 10.182 -10.597 36.073 1.00 35.72 103 HIS C O 1
ATOM 5802 N N . PHE C 1 85 ? 10.253 -11.936 34.255 1.00 30.59 104 PHE C N 1
ATOM 5803 C CA . PHE C 1 85 ? 8.798 -12.088 34.218 1.00 29.54 104 PHE C CA 1
ATOM 5804 C C . PHE C 1 85 ? 8.313 -12.685 35.579 1.00 34.94 104 PHE C C 1
ATOM 5805 O O . PHE C 1 85 ? 7.285 -12.244 36.111 1.00 34.10 104 PHE C O 1
ATOM 5813 N N . LYS C 1 86 ? 9.098 -13.618 36.155 1.00 33.68 105 LYS C N 1
ATOM 5814 C CA . LYS C 1 86 ? 8.817 -14.280 37.436 1.00 35.96 105 LYS C CA 1
ATOM 5815 C C . LYS C 1 86 ? 8.741 -13.295 38.627 1.00 41.20 105 LYS C C 1
ATOM 5816 O O . LYS C 1 86 ? 8.190 -13.642 39.681 1.00 42.47 105 LYS C O 1
ATOM 5822 N N . ASP C 1 87 ? 9.317 -12.078 38.464 1.00 35.55 106 ASP C N 1
ATOM 5823 C CA . ASP C 1 87 ? 9.331 -11.060 39.518 1.00 35.25 106 ASP C CA 1
ATOM 5824 C C . ASP C 1 87 ? 8.011 -10.291 39.607 1.00 36.42 106 ASP C C 1
ATOM 5825 O O . ASP C 1 87 ? 7.794 -9.555 40.568 1.00 35.80 106 ASP C O 1
ATOM 5830 N N . LEU C 1 88 ? 7.122 -10.466 38.610 1.00 31.87 107 LEU C N 1
ATOM 5831 C CA . LEU C 1 88 ? 5.846 -9.765 38.588 1.00 31.25 107 LEU C CA 1
ATOM 5832 C C . LEU C 1 88 ? 4.897 -10.277 39.663 1.00 37.44 107 LEU C C 1
ATOM 5833 O O . LEU C 1 88 ? 4.961 -11.439 40.039 1.00 35.79 107 LEU C O 1
ATOM 5838 N N . ASP C 1 89 ? 4.072 -9.389 40.204 1.00 35.98 108 ASP C N 1
ATOM 5839 C CA . ASP C 1 89 ? 3.085 -9.744 41.215 1.00 37.73 108 ASP C CA 1
ATOM 5840 C C . ASP C 1 89 ? 1.961 -10.527 40.511 1.00 42.95 108 ASP C C 1
ATOM 5841 O O . ASP C 1 89 ? 1.357 -9.994 39.567 1.00 40.84 108 ASP C O 1
ATOM 5846 N N . PRO C 1 90 ? 1.688 -11.789 40.936 1.00 42.75 109 PRO C N 1
ATOM 5847 C CA . PRO C 1 90 ? 0.618 -12.579 40.290 1.00 43.31 109 PRO C CA 1
ATOM 5848 C C . PRO C 1 90 ? -0.756 -11.917 40.255 1.00 48.71 109 PRO C C 1
ATOM 5849 O O . PRO C 1 90 ? -1.541 -12.240 39.362 1.00 49.80 109 PRO C O 1
ATOM 5853 N N . ASN C 1 91 ? -1.033 -10.984 41.197 1.00 44.71 110 ASN C N 1
ATOM 5854 C CA . ASN C 1 91 ? -2.296 -10.248 41.313 1.00 44.96 110 ASN C CA 1
ATOM 5855 C C . ASN C 1 91 ? -2.580 -9.325 40.112 1.00 47.36 110 ASN C C 1
ATOM 5856 O O . ASN C 1 91 ? -3.721 -8.897 39.931 1.00 45.98 110 ASN C O 1
ATOM 5861 N N . TYR C 1 92 ? -1.539 -9.003 39.317 1.00 41.71 111 TYR C N 1
ATOM 5862 C CA . TYR C 1 92 ? -1.641 -8.117 38.156 1.00 39.44 111 TYR C CA 1
ATOM 5863 C C . TYR C 1 92 ? -1.527 -8.857 36.813 1.00 39.81 111 TYR C C 1
ATOM 5864 O O . TYR C 1 92 ? -1.550 -8.210 35.772 1.00 38.52 111 TYR C O 1
ATOM 5873 N N . LEU C 1 93 ? -1.496 -10.191 36.832 1.00 36.59 112 LEU C N 1
ATOM 5874 C CA . LEU C 1 93 ? -1.319 -11.013 35.634 1.00 36.61 112 LEU C CA 1
ATOM 5875 C C . LEU C 1 93 ? -2.510 -11.864 35.231 1.00 41.33 112 LEU C C 1
ATOM 5876 O O . LEU C 1 93 ? -3.400 -12.109 36.057 1.00 41.95 112 LEU C O 1
ATOM 5881 N N . ASN C 1 94 ? -2.514 -12.329 33.941 1.00 36.45 113 ASN C N 1
ATOM 5882 C CA . ASN C 1 94 ? -3.497 -13.245 33.347 1.00 35.80 113 ASN C CA 1
ATOM 5883 C C . ASN C 1 94 ? -4.956 -12.813 33.585 1.00 39.20 113 ASN C C 1
ATOM 5884 O O . ASN C 1 94 ? -5.774 -13.551 34.166 1.00 40.40 113 ASN C O 1
ATOM 5889 N N . LYS C 1 95 ? -5.265 -11.598 33.144 1.00 32.02 114 LYS C N 1
ATOM 5890 C CA . LYS C 1 95 ? -6.595 -11.022 33.283 1.00 30.63 114 LYS C CA 1
ATOM 5891 C C . LYS C 1 95 ? -7.346 -11.193 31.956 1.00 33.59 114 LYS C C 1
ATOM 5892 O O . LYS C 1 95 ? -6.691 -11.384 30.925 1.00 31.56 114 LYS C O 1
ATOM 5898 N N . PRO C 1 96 ? -8.702 -11.093 31.932 1.00 31.50 115 PRO C N 1
ATOM 5899 C CA . PRO C 1 96 ? -9.429 -11.220 30.652 1.00 30.49 115 PRO C CA 1
ATOM 5900 C C . PRO C 1 96 ? -8.977 -10.282 29.530 1.00 32.19 115 PRO C C 1
ATOM 5901 O O . PRO C 1 96 ? -9.107 -10.669 28.360 1.00 30.72 115 PRO C O 1
ATOM 5905 N N . PHE C 1 97 ? -8.426 -9.076 29.853 1.00 27.88 116 PHE C N 1
ATOM 5906 C CA . PHE C 1 97 ? -7.970 -8.159 28.794 1.00 26.43 116 PHE C CA 1
ATOM 5907 C C . PHE C 1 97 ? -6.787 -8.741 28.000 1.00 27.48 116 PHE C C 1
ATOM 5908 O O . PHE C 1 97 ? -6.553 -8.321 26.862 1.00 26.24 116 PHE C O 1
ATOM 5916 N N . ASP C 1 98 ? -6.022 -9.661 28.610 1.00 24.49 117 ASP C N 1
ATOM 5917 C CA . ASP C 1 98 ? -4.879 -10.275 27.944 1.00 23.15 117 ASP C CA 1
ATOM 5918 C C . ASP C 1 98 ? -4.541 -11.609 28.611 1.00 29.91 117 ASP C C 1
ATOM 5919 O O . ASP C 1 98 ? -3.601 -11.668 29.418 1.00 29.26 117 ASP C O 1
ATOM 5924 N N . PRO C 1 99 ? -5.325 -12.677 28.318 1.00 29.03 118 PRO C N 1
ATOM 5925 C CA . PRO C 1 99 ? -5.052 -13.983 28.944 1.00 30.88 118 PRO C CA 1
ATOM 5926 C C . PRO C 1 99 ? -3.640 -14.474 28.624 1.00 33.80 118 PRO C C 1
ATOM 5927 O O . PRO C 1 99 ? -3.192 -14.339 27.482 1.00 32.98 118 PRO C O 1
ATOM 5931 N N . GLY C 1 100 ? -2.946 -14.936 29.657 1.00 31.14 119 GLY C N 1
ATOM 5932 C CA . GLY C 1 100 ? -1.570 -15.431 29.604 1.00 31.59 119 GLY C CA 1
ATOM 5933 C C . GLY C 1 100 ? -0.525 -14.364 29.320 1.00 32.86 119 GLY C C 1
ATOM 5934 O O . GLY C 1 100 ? 0.638 -14.698 29.055 1.00 32.03 119 GLY C O 1
ATOM 5935 N N . ASN C 1 101 ? -0.919 -13.062 29.372 1.00 27.11 120 ASN C N 1
ATOM 5936 C CA . ASN C 1 101 ? -0.017 -11.941 29.069 1.00 24.58 120 ASN C CA 1
ATOM 5937 C C . ASN C 1 101 ? 0.717 -12.164 27.744 1.00 27.86 120 ASN C C 1
ATOM 5938 O O . ASN C 1 101 ? 1.939 -11.982 27.647 1.00 27.16 120 ASN C O 1
ATOM 5943 N N . LYS C 1 102 ? -0.030 -12.592 26.716 1.00 24.67 121 LYS C N 1
ATOM 5944 C CA . LYS C 1 102 ? 0.569 -12.827 25.403 1.00 24.56 121 LYS C CA 1
ATOM 5945 C C . LYS C 1 102 ? 0.918 -11.515 24.710 1.00 25.45 121 LYS C C 1
ATOM 5946 O O . LYS C 1 102 ? 1.883 -11.476 23.948 1.00 25.46 121 LYS C O 1
ATOM 5952 N N . PHE C 1 103 ? 0.165 -10.447 24.983 1.00 21.19 122 PHE C N 1
ATOM 5953 C CA . PHE C 1 103 ? 0.353 -9.171 24.275 1.00 20.22 122 PHE C CA 1
ATOM 5954 C C . PHE C 1 103 ? 0.771 -7.976 25.128 1.00 24.13 122 PHE C C 1
ATOM 5955 O O . PHE C 1 103 ? 1.041 -6.910 24.576 1.00 22.63 122 PHE C O 1
ATOM 5963 N N . SER C 1 104 ? 0.840 -8.135 26.449 1.00 20.43 123 SER C N 1
ATOM 5964 C CA . SER C 1 104 ? 1.181 -7.007 27.313 1.00 20.27 123 SER C CA 1
ATOM 5965 C C . SER C 1 104 ? 1.861 -7.480 28.594 1.00 26.15 123 SER C C 1
ATOM 5966 O O . SER C 1 104 ? 1.550 -8.561 29.121 1.00 27.17 123 SER C O 1
ATOM 5969 N N . ILE C 1 105 ? 2.753 -6.645 29.104 1.00 21.20 124 ILE C N 1
ATOM 5970 C CA . ILE C 1 105 ? 3.499 -6.942 30.339 1.00 20.91 124 ILE C CA 1
ATOM 5971 C C . ILE C 1 105 ? 3.218 -5.823 31.340 1.00 25.17 124 ILE C C 1
ATOM 5972 O O . ILE C 1 105 ? 3.537 -4.671 31.025 1.00 22.23 124 ILE C O 1
ATOM 5977 N N . PRO C 1 106 ? 2.703 -6.136 32.567 1.00 24.80 125 PRO C N 1
ATOM 5978 C CA . PRO C 1 106 ? 2.478 -5.076 33.567 1.00 24.49 125 PRO C CA 1
ATOM 5979 C C . PRO C 1 106 ? 3.728 -4.269 33.818 1.00 27.88 125 PRO C C 1
ATOM 5980 O O . PRO C 1 106 ? 4.824 -4.826 33.918 1.00 28.22 125 PRO C O 1
ATOM 5984 N N . TYR C 1 107 ? 3.561 -2.961 33.898 1.00 24.32 126 TYR C N 1
ATOM 5985 C CA . TYR C 1 107 ? 4.713 -2.074 33.993 1.00 23.82 126 TYR C CA 1
ATOM 5986 C C . TYR C 1 107 ? 4.562 -1.044 35.113 1.00 26.92 126 TYR C C 1
ATOM 5987 O O . TYR C 1 107 ? 5.426 -0.985 35.992 1.00 26.22 126 TYR C O 1
ATOM 5996 N N . ILE C 1 108 ? 3.491 -0.242 35.102 1.00 23.11 127 ILE C N 1
ATOM 5997 C CA . ILE C 1 108 ? 3.266 0.746 36.164 1.00 24.41 127 ILE C CA 1
ATOM 5998 C C . ILE C 1 108 ? 1.786 0.727 36.477 1.00 28.80 127 ILE C C 1
ATOM 5999 O O . ILE C 1 108 ? 0.979 0.703 35.550 1.00 27.33 127 ILE C O 1
ATOM 6004 N N . TRP C 1 109 ? 1.430 0.799 37.775 1.00 26.93 128 TRP C N 1
ATOM 6005 C CA . TRP C 1 109 ? 0.026 1.005 38.126 1.00 27.49 128 TRP C CA 1
ATOM 6006 C C . TRP C 1 109 ? -0.002 2.270 38.954 1.00 31.82 128 TRP C C 1
ATOM 6007 O O . TRP C 1 109 ? 0.997 2.644 39.581 1.00 29.87 128 TRP C O 1
ATOM 6018 N N . GLY C 1 110 ? -1.125 2.950 38.903 1.00 28.59 129 GLY C N 1
ATOM 6019 C CA . GLY C 1 110 ? -1.288 4.176 39.653 1.00 28.54 129 GLY C CA 1
ATOM 6020 C C . GLY C 1 110 ? -2.746 4.425 39.900 1.00 31.27 129 GLY C C 1
ATOM 6021 O O . GLY C 1 110 ? -3.606 3.577 39.615 1.00 28.66 129 GLY C O 1
ATOM 6022 N N . ALA C 1 111 ? -3.017 5.589 40.455 1.00 29.18 130 ALA C N 1
ATOM 6023 C CA . ALA C 1 111 ? -4.385 5.950 40.782 1.00 28.66 130 ALA C CA 1
ATOM 6024 C C . ALA C 1 111 ? -4.581 7.439 40.659 1.00 31.00 130 ALA C C 1
ATOM 6025 O O . ALA C 1 111 ? -3.621 8.205 40.737 1.00 31.34 130 ALA C O 1
ATOM 6027 N N . THR C 1 112 ? -5.830 7.848 40.446 1.00 27.53 131 THR C N 1
ATOM 6028 C CA . THR C 1 112 ? -6.200 9.251 40.358 1.00 26.77 131 THR C CA 1
ATOM 6029 C C . THR C 1 112 ? -7.136 9.581 41.520 1.00 30.41 131 THR C C 1
ATOM 6030 O O . THR C 1 112 ? -8.150 8.913 41.718 1.00 30.79 131 THR C O 1
ATOM 6034 N N . GLY C 1 113 ? -6.773 10.623 42.253 1.00 28.66 132 GLY C N 1
ATOM 6035 C CA . GLY C 1 113 ? -7.556 11.138 43.367 1.00 30.69 132 GLY C CA 1
ATOM 6036 C C . GLY C 1 113 ? -7.737 12.622 43.206 1.00 33.48 132 GLY C C 1
ATOM 6037 O O . GLY C 1 113 ? -7.609 13.148 42.092 1.00 30.88 132 GLY C O 1
ATOM 6038 N N . ILE C 1 114 ? -8.009 13.300 44.321 1.00 33.78 133 ILE C N 1
ATOM 6039 C CA . ILE C 1 114 ? -8.172 14.736 44.352 1.00 32.47 133 ILE C CA 1
ATOM 6040 C C . ILE C 1 114 ? -6.855 15.314 44.840 1.00 35.21 133 ILE C C 1
ATOM 6041 O O . ILE C 1 114 ? -6.461 15.066 45.980 1.00 36.27 133 ILE C O 1
ATOM 6046 N N . GLY C 1 115 ? -6.176 16.047 43.961 1.00 32.17 134 GLY C N 1
ATOM 6047 C CA . GLY C 1 115 ? -4.937 16.731 44.297 1.00 32.11 134 GLY C CA 1
ATOM 6048 C C . GLY C 1 115 ? -5.257 17.968 45.105 1.00 36.19 134 GLY C C 1
ATOM 6049 O O . GLY C 1 115 ? -6.245 18.652 44.820 1.00 34.45 134 GLY C O 1
ATOM 6050 N N . ILE C 1 116 ? -4.487 18.222 46.178 1.00 33.75 135 ILE C N 1
ATOM 6051 C CA . ILE C 1 116 ? -4.738 19.382 47.021 1.00 35.30 135 ILE C CA 1
ATOM 6052 C C . ILE C 1 116 ? -3.481 20.048 47.496 1.00 41.25 135 ILE C C 1
ATOM 6053 O O . ILE C 1 116 ? -2.512 19.379 47.870 1.00 41.08 135 ILE C O 1
ATOM 6058 N N . ASN C 1 117 ? -3.507 21.373 47.523 1.00 39.14 136 ASN C N 1
ATOM 6059 C CA . ASN C 1 117 ? -2.424 22.158 48.101 1.00 39.51 136 ASN C CA 1
ATOM 6060 C C . ASN C 1 117 ? -2.862 22.337 49.571 1.00 44.63 136 ASN C C 1
ATOM 6061 O O . ASN C 1 117 ? -3.852 23.038 49.839 1.00 44.22 136 ASN C O 1
ATOM 6066 N N . THR C 1 118 ? -2.164 21.664 50.511 1.00 43.10 137 THR C N 1
ATOM 6067 C CA . THR C 1 118 ? -2.507 21.685 51.947 1.00 44.79 137 THR C CA 1
ATOM 6068 C C . THR C 1 118 ? -2.264 23.033 52.654 1.00 49.98 137 THR C C 1
ATOM 6069 O O . THR C 1 118 ? -2.826 23.252 53.735 1.00 50.95 137 THR C O 1
ATOM 6073 N N . ASP C 1 119 ? -1.490 23.945 52.040 1.00 45.10 138 ASP C N 1
ATOM 6074 C CA . ASP C 1 119 ? -1.292 25.289 52.593 1.00 48.08 138 ASP C CA 1
ATOM 6075 C C . ASP C 1 119 ? -2.528 26.155 52.274 1.00 52.83 138 ASP C C 1
ATOM 6076 O O . ASP C 1 119 ? -2.780 27.149 52.950 1.00 54.00 138 ASP C O 1
ATOM 6081 N N . MET C 1 120 ? -3.285 25.765 51.237 1.00 50.37 139 MET C N 1
ATOM 6082 C CA . MET C 1 120 ? -4.459 26.484 50.741 1.00 50.17 139 MET C CA 1
ATOM 6083 C C . MET C 1 120 ? -5.781 25.905 51.245 1.00 52.51 139 MET C C 1
ATOM 6084 O O . MET C 1 120 ? -6.717 26.654 51.541 1.00 51.45 139 MET C O 1
ATOM 6089 N N . LEU C 1 121 ? -5.867 24.563 51.297 1.00 48.56 140 LEU C N 1
ATOM 6090 C CA . LEU C 1 121 ? -7.096 23.828 51.621 1.00 48.67 140 LEU C CA 1
ATOM 6091 C C . LEU C 1 121 ? -6.868 22.746 52.691 1.00 54.93 140 LEU C C 1
ATOM 6092 O O . LEU C 1 121 ? -5.751 22.267 52.855 1.00 53.34 140 LEU C O 1
ATOM 6097 N N . ASP C 1 122 ? -7.914 22.376 53.436 1.00 56.54 141 ASP C N 1
ATOM 6098 C CA . ASP C 1 122 ? -7.821 21.329 54.462 1.00 59.44 141 ASP C CA 1
ATOM 6099 C C . ASP C 1 122 ? -7.999 19.928 53.813 1.00 64.90 141 ASP C C 1
ATOM 6100 O O . ASP C 1 122 ? -8.837 19.769 52.927 1.00 62.84 141 ASP C O 1
ATOM 6105 N N . LYS C 1 123 ? -7.225 18.920 54.286 1.00 52.43 142 LYS C N 1
ATOM 6106 C CA . LYS C 1 123 ? -7.267 17.540 53.791 1.00 52.63 142 LYS C CA 1
ATOM 6107 C C . LYS C 1 123 ? -8.604 16.811 54.066 1.00 58.31 142 LYS C C 1
ATOM 6108 O O . LYS C 1 123 ? -8.897 15.832 53.379 1.00 57.33 142 LYS C O 1
ATOM 6114 N N . LYS C 1 124 ? -9.416 17.298 55.026 1.00 56.22 143 LYS C N 1
ATOM 6115 C CA . LYS C 1 124 ? -10.708 16.689 55.365 1.00 56.85 143 LYS C CA 1
ATOM 6116 C C . LYS C 1 124 ? -11.932 17.496 54.868 1.00 61.48 143 LYS C C 1
ATOM 6117 O O . LYS C 1 124 ? -13.064 17.119 55.186 1.00 62.92 143 LYS C O 1
ATOM 6123 N N . SER C 1 125 ? -11.722 18.566 54.075 1.00 56.93 144 SER C N 1
ATOM 6124 C CA . SER C 1 125 ? -12.825 19.386 53.540 1.00 56.15 144 SER C CA 1
ATOM 6125 C C . SER C 1 125 ? -13.564 18.727 52.349 1.00 57.41 144 SER C C 1
ATOM 6126 O O . SER C 1 125 ? -14.797 18.771 52.312 1.00 60.02 144 SER C O 1
ATOM 6129 N N . LEU C 1 126 ? -12.812 18.121 51.394 1.00 47.32 145 LEU C N 1
ATOM 6130 C CA . LEU C 1 126 ? -13.302 17.398 50.197 1.00 43.20 145 LEU C CA 1
ATOM 6131 C C . LEU C 1 126 ? -13.196 15.894 50.445 1.00 40.64 145 LEU C C 1
ATOM 6132 O O . LEU C 1 126 ? -12.182 15.463 50.992 1.00 41.15 145 LEU C O 1
ATOM 6137 N N . LYS C 1 127 ? -14.220 15.088 50.081 1.00 32.34 146 LYS C N 1
ATOM 6138 C CA . LYS C 1 127 ? -14.203 13.644 50.353 1.00 30.55 146 LYS C CA 1
ATOM 6139 C C . LYS C 1 127 ? -14.638 12.774 49.191 1.00 31.73 146 LYS C C 1
ATOM 6140 O O . LYS C 1 127 ? -14.373 11.581 49.207 1.00 30.55 146 LYS C O 1
ATOM 6146 N N . ASN C 1 128 ? -15.308 13.340 48.191 1.00 29.69 147 ASN C N 1
ATOM 6147 C CA . ASN C 1 128 ? -15.815 12.564 47.066 1.00 29.17 147 ASN C CA 1
ATOM 6148 C C . ASN C 1 128 ? -15.769 13.391 45.795 1.00 31.07 147 ASN C C 1
ATOM 6149 O O . ASN C 1 128 ? -15.639 14.614 45.860 1.00 32.08 147 ASN C O 1
ATOM 6154 N N . TRP C 1 129 ? -15.870 12.737 44.633 1.00 28.05 148 TRP C N 1
ATOM 6155 C CA . TRP C 1 129 ? -15.784 13.411 43.345 1.00 26.37 148 TRP C CA 1
ATOM 6156 C C . TRP C 1 129 ? -16.837 14.501 43.182 1.00 29.68 148 TRP C C 1
ATOM 6157 O O . TRP C 1 129 ? -16.531 15.555 42.634 1.00 27.28 148 TRP C O 1
ATOM 6168 N N . GLY C 1 130 ? -18.056 14.242 43.673 1.00 27.42 149 GLY C N 1
ATOM 6169 C CA . GLY C 1 130 ? -19.171 15.178 43.587 1.00 28.60 149 GLY C CA 1
ATOM 6170 C C . GLY C 1 130 ? -18.900 16.515 44.251 1.00 31.84 149 GLY C C 1
ATOM 6171 O O . GLY C 1 130 ? -19.491 17.521 43.857 1.00 30.63 149 GLY C O 1
ATOM 6172 N N . ASP C 1 131 ? -17.982 16.539 45.250 1.00 29.67 150 ASP C N 1
ATOM 6173 C CA . ASP C 1 131 ? -17.572 17.770 45.955 1.00 30.05 150 ASP C CA 1
ATOM 6174 C C . ASP C 1 131 ? -16.928 18.796 44.995 1.00 33.12 150 ASP C C 1
ATOM 6175 O O . ASP C 1 131 ? -17.029 19.994 45.227 1.00 34.32 150 ASP C O 1
ATOM 6180 N N . LEU C 1 132 ? -16.329 18.322 43.893 1.00 29.51 151 LEU C N 1
ATOM 6181 C CA . LEU C 1 132 ? -15.713 19.186 42.879 1.00 29.51 151 LEU C CA 1
ATOM 6182 C C . LEU C 1 132 ? -16.726 20.056 42.142 1.00 33.57 151 LEU C C 1
ATOM 6183 O O . LEU C 1 132 ? -16.348 21.088 41.587 1.00 31.44 151 LEU C O 1
ATOM 6188 N N . TRP C 1 133 ? -18.011 19.643 42.145 1.00 31.11 152 TRP C N 1
ATOM 6189 C CA . TRP C 1 133 ? -19.102 20.377 41.514 1.00 30.62 152 TRP C CA 1
ATOM 6190 C C . TRP C 1 133 ? -19.574 21.576 42.338 1.00 33.42 152 TRP C C 1
ATOM 6191 O O . TRP C 1 133 ? -20.355 22.378 41.822 1.00 33.37 152 TRP C O 1
ATOM 6202 N N . ASP C 1 134 ? -19.185 21.675 43.638 1.00 29.88 153 ASP C N 1
ATOM 6203 C CA . ASP C 1 134 ? -19.639 22.787 44.487 1.00 30.68 153 ASP C CA 1
ATOM 6204 C C . ASP C 1 134 ? -19.345 24.160 43.861 1.00 35.16 153 ASP C C 1
ATOM 6205 O O . ASP C 1 134 ? -18.299 24.336 43.228 1.00 34.56 153 ASP C O 1
ATOM 6210 N N . ALA C 1 135 ? -20.297 25.112 44.003 1.00 33.67 154 ALA C N 1
ATOM 6211 C CA . ALA C 1 135 ? -20.212 26.466 43.435 1.00 34.07 154 ALA C CA 1
ATOM 6212 C C . ALA C 1 135 ? -18.933 27.216 43.838 1.00 36.46 154 ALA C C 1
ATOM 6213 O O . ALA C 1 135 ? -18.430 28.010 43.045 1.00 36.00 154 ALA C O 1
ATOM 6215 N N . LYS C 1 136 ? -18.391 26.926 45.045 1.00 32.13 155 LYS C N 1
ATOM 6216 C CA . LYS C 1 136 ? -17.181 27.586 45.573 1.00 32.69 155 LYS C CA 1
ATOM 6217 C C . LYS C 1 136 ? -15.908 27.340 44.750 1.00 36.09 155 LYS C C 1
ATOM 6218 O O . LYS C 1 136 ? -14.944 28.087 44.909 1.00 35.84 155 LYS C O 1
ATOM 6224 N N . TRP C 1 137 ? -15.905 26.327 43.871 1.00 33.19 156 TRP C N 1
ATOM 6225 C CA . TRP C 1 137 ? -14.738 25.984 43.055 1.00 32.60 156 TRP C CA 1
ATOM 6226 C C . TRP C 1 137 ? -14.731 26.633 41.650 1.00 35.39 156 TRP C C 1
ATOM 6227 O O . TRP C 1 137 ? -13.975 26.181 40.786 1.00 33.41 156 TRP C O 1
ATOM 6238 N N . ALA C 1 138 ? -15.527 27.710 41.440 1.00 34.28 157 ALA C N 1
ATOM 6239 C CA . ALA C 1 138 ? -15.611 28.406 40.149 1.00 35.85 157 ALA C CA 1
ATOM 6240 C C . ALA C 1 138 ? -14.229 28.813 39.624 1.00 40.02 157 ALA C C 1
ATOM 6241 O O . ALA C 1 138 ? -13.472 29.454 40.348 1.00 40.54 157 ALA C O 1
ATOM 6243 N N . GLY C 1 139 ? -13.893 28.335 38.418 1.00 37.37 158 GLY C N 1
ATOM 6244 C CA . GLY C 1 139 ? -12.630 28.573 37.713 1.00 36.38 158 GLY C CA 1
ATOM 6245 C C . GLY C 1 139 ? -11.379 28.190 38.484 1.00 38.89 158 GLY C C 1
ATOM 6246 O O . GLY C 1 139 ? -10.344 28.845 38.338 1.00 38.08 158 GLY C O 1
ATOM 6247 N N . GLN C 1 140 ? -11.447 27.118 39.307 1.00 35.34 159 GLN C N 1
ATOM 6248 C CA . GLN C 1 140 ? -10.317 26.761 40.172 1.00 35.58 159 GLN C CA 1
ATOM 6249 C C . GLN C 1 140 ? -9.719 25.362 39.996 1.00 39.96 159 GLN C C 1
ATOM 6250 O O . GLN C 1 140 ? -8.657 25.098 40.570 1.00 41.69 159 GLN C O 1
ATOM 6256 N N . LEU C 1 141 ? -10.380 24.460 39.253 1.00 32.40 160 LEU C N 1
ATOM 6257 C CA . LEU C 1 141 ? -9.907 23.081 39.144 1.00 31.64 160 LEU C CA 1
ATOM 6258 C C . LEU C 1 141 ? -9.045 22.734 37.948 1.00 34.68 160 LEU C C 1
ATOM 6259 O O . LEU C 1 141 ? -9.212 23.282 36.859 1.00 33.87 160 LEU C O 1
ATOM 6264 N N . MET C 1 142 ? -8.200 21.725 38.142 1.00 32.24 161 MET C N 1
ATOM 6265 C CA . MET C 1 142 ? -7.496 21.091 37.042 1.00 32.19 161 MET C CA 1
ATOM 6266 C C . MET C 1 142 ? -8.154 19.705 36.893 1.00 33.19 161 MET C C 1
ATOM 6267 O O . MET C 1 142 ? -8.455 19.056 37.903 1.00 31.56 161 MET C O 1
ATOM 6272 N N . LEU C 1 143 ? -8.447 19.293 35.652 1.00 28.63 162 LEU C N 1
ATOM 6273 C CA . LEU C 1 143 ? -8.957 17.947 35.374 1.00 28.90 162 LEU C CA 1
ATOM 6274 C C . LEU C 1 143 ? -7.909 17.231 34.524 1.00 32.14 162 LEU C C 1
ATOM 6275 O O . LEU C 1 143 ? -7.108 17.893 33.874 1.00 32.59 162 LEU C O 1
ATOM 6280 N N . MET C 1 144 ? -7.891 15.894 34.539 1.00 29.50 163 MET C N 1
ATOM 6281 C CA . MET C 1 144 ? -6.970 15.161 33.653 1.00 29.38 163 MET C CA 1
ATOM 6282 C C . MET C 1 144 ? -7.448 15.356 32.211 1.00 31.25 163 MET C C 1
ATOM 6283 O O . MET C 1 144 ? -8.642 15.529 31.985 1.00 29.09 163 MET C O 1
ATOM 6288 N N . ASP C 1 145 ? -6.522 15.362 31.241 1.00 28.73 164 ASP C N 1
ATOM 6289 C CA . ASP C 1 145 ? -6.911 15.499 29.836 1.00 29.62 164 ASP C CA 1
ATOM 6290 C C . ASP C 1 145 ? -7.094 14.066 29.299 1.00 32.92 164 ASP C C 1
ATOM 6291 O O . ASP C 1 145 ? -6.339 13.579 28.440 1.00 32.76 164 ASP C O 1
ATOM 6296 N N . ASP C 1 146 ? -8.117 13.387 29.839 1.00 29.02 165 ASP C N 1
ATOM 6297 C CA . ASP C 1 146 ? -8.319 11.979 29.569 1.00 27.63 165 ASP C CA 1
ATOM 6298 C C . ASP C 1 146 ? -9.810 11.693 29.594 1.00 28.99 165 ASP C C 1
ATOM 6299 O O . ASP C 1 146 ? -10.448 11.842 30.645 1.00 27.19 165 ASP C O 1
ATOM 6304 N N . ALA C 1 147 ? -10.373 11.298 28.431 1.00 26.49 166 ALA C N 1
ATOM 6305 C CA . ALA C 1 147 ? -11.806 11.041 28.306 1.00 25.16 166 ALA C CA 1
ATOM 6306 C C . ALA C 1 147 ? -12.336 10.081 29.363 1.00 25.33 166 ALA C C 1
ATOM 6307 O O . ALA C 1 147 ? -13.329 10.386 30.014 1.00 24.14 166 ALA C O 1
ATOM 6309 N N . ARG C 1 148 ? -11.685 8.922 29.513 1.00 22.76 167 ARG C N 1
ATOM 6310 C CA . ARG C 1 148 ? -12.182 7.892 30.436 1.00 21.31 167 ARG C CA 1
ATOM 6311 C C . ARG C 1 148 ? -12.069 8.309 31.899 1.00 24.48 167 ARG C C 1
ATOM 6312 O O . ARG C 1 148 ? -12.966 8.015 32.681 1.00 23.58 167 ARG C O 1
ATOM 6320 N N . GLU C 1 149 ? -11.002 9.013 32.269 1.00 23.16 168 GLU C N 1
ATOM 6321 C CA . GLU C 1 149 ? -10.894 9.451 33.667 1.00 21.91 168 GLU C CA 1
ATOM 6322 C C . GLU C 1 149 ? -11.924 10.533 34.013 1.00 25.81 168 GLU C C 1
ATOM 6323 O O . GLU C 1 149 ? -12.525 10.477 35.081 1.00 24.44 168 GLU C O 1
ATOM 6329 N N . VAL C 1 150 ? -12.131 11.506 33.114 1.00 24.20 169 VAL C N 1
ATOM 6330 C CA . VAL C 1 150 ? -13.110 12.580 33.354 1.00 25.58 169 VAL C CA 1
ATOM 6331 C C . VAL C 1 150 ? -14.531 12.007 33.410 1.00 27.62 169 VAL C C 1
ATOM 6332 O O . VAL C 1 150 ? -15.301 12.359 34.309 1.00 26.86 169 VAL C O 1
ATOM 6336 N N . PHE C 1 151 ? -14.855 11.068 32.492 1.00 23.84 170 PHE C N 1
ATOM 6337 C CA . PHE C 1 151 ? -16.168 10.421 32.542 1.00 22.18 170 PHE C CA 1
ATOM 6338 C C . PHE C 1 151 ? -16.319 9.549 33.775 1.00 26.51 170 PHE C C 1
ATOM 6339 O O . PHE C 1 151 ? -17.417 9.486 34.336 1.00 26.15 170 PHE C O 1
ATOM 6347 N N . HIS C 1 152 ? -15.209 8.916 34.223 1.00 23.11 171 HIS C N 1
ATOM 6348 C CA . HIS C 1 152 ? -15.209 8.064 35.413 1.00 23.12 171 HIS C CA 1
ATOM 6349 C C . HIS C 1 152 ? -15.755 8.844 36.627 1.00 28.22 171 HIS C C 1
ATOM 6350 O O . HIS C 1 152 ? -16.622 8.334 37.338 1.00 27.40 171 HIS C O 1
ATOM 6357 N N . ILE C 1 153 ? -15.259 10.078 36.857 1.00 25.94 172 ILE C N 1
ATOM 6358 C CA . ILE C 1 153 ? -15.678 10.846 38.052 1.00 24.64 172 ILE C CA 1
ATOM 6359 C C . ILE C 1 153 ? -17.173 11.250 37.985 1.00 28.72 172 ILE C C 1
ATOM 6360 O O . ILE C 1 153 ? -17.841 11.241 39.024 1.00 28.31 172 ILE C O 1
ATOM 6365 N N . ALA C 1 154 ? -17.698 11.548 36.775 1.00 24.98 173 ALA C N 1
ATOM 6366 C CA . ALA C 1 154 ? -19.113 11.924 36.632 1.00 25.37 173 ALA C CA 1
ATOM 6367 C C . ALA C 1 154 ? -20.007 10.705 36.749 1.00 27.87 173 ALA C C 1
ATOM 6368 O O . ALA C 1 154 ? -21.065 10.782 37.373 1.00 27.76 173 ALA C O 1
ATOM 6370 N N . LEU C 1 155 ? -19.591 9.567 36.131 1.00 24.67 174 LEU C N 1
ATOM 6371 C CA . LEU C 1 155 ? -20.362 8.321 36.238 1.00 23.41 174 LEU C CA 1
ATOM 6372 C C . LEU C 1 155 ? -20.430 7.871 37.703 1.00 25.84 174 LEU C C 1
ATOM 6373 O O . LEU C 1 155 ? -21.499 7.505 38.186 1.00 26.02 174 LEU C O 1
ATOM 6378 N N . SER C 1 156 ? -19.297 7.976 38.418 1.00 23.29 175 SER C N 1
ATOM 6379 C CA . SER C 1 156 ? -19.213 7.649 39.833 1.00 24.41 175 SER C CA 1
ATOM 6380 C C . SER C 1 156 ? -20.197 8.536 40.644 1.00 30.35 175 SER C C 1
ATOM 6381 O O . SER C 1 156 ? -20.967 8.010 41.456 1.00 30.23 175 SER C O 1
ATOM 6384 N N . LYS C 1 157 ? -20.203 9.864 40.372 1.00 27.80 176 LYS C N 1
ATOM 6385 C CA . LYS C 1 157 ? -21.092 10.840 41.037 1.00 28.09 176 LYS C CA 1
ATOM 6386 C C . LYS C 1 157 ? -22.560 10.452 40.823 1.00 30.52 176 LYS C C 1
ATOM 6387 O O . LYS C 1 157 ? -23.369 10.574 41.753 1.00 29.49 176 LYS C O 1
ATOM 6393 N N . LEU C 1 158 ? -22.892 9.987 39.604 1.00 26.62 177 LEU C N 1
ATOM 6394 C CA . LEU C 1 158 ? -24.264 9.617 39.236 1.00 26.17 177 LEU C CA 1
ATOM 6395 C C . LEU C 1 158 ? -24.680 8.230 39.703 1.00 30.49 177 LEU C C 1
ATOM 6396 O O . LEU C 1 158 ? -25.848 7.867 39.553 1.00 30.97 177 LEU C O 1
ATOM 6401 N N . GLY C 1 159 ? -23.739 7.464 40.264 1.00 27.34 178 GLY C N 1
ATOM 6402 C CA . GLY C 1 159 ? -24.005 6.110 40.738 1.00 27.93 178 GLY C CA 1
ATOM 6403 C C . GLY C 1 159 ? -24.009 5.068 39.636 1.00 30.27 178 GLY C C 1
ATOM 6404 O O . GLY C 1 159 ? -24.534 3.979 39.827 1.00 31.23 178 GLY C O 1
ATOM 6405 N N . TYR C 1 160 ? -23.414 5.389 38.474 1.00 25.47 179 TYR C N 1
ATOM 6406 C CA . TYR C 1 160 ? -23.307 4.460 37.358 1.00 25.94 179 TYR C CA 1
ATOM 6407 C C . TYR C 1 160 ? -21.908 3.862 37.318 1.00 28.52 179 TYR C C 1
ATOM 6408 O O . TYR C 1 160 ? -20.966 4.451 37.859 1.00 27.46 179 TYR C O 1
ATOM 6417 N N . SER C 1 161 ? -21.744 2.739 36.621 1.00 26.29 180 SER C N 1
ATOM 6418 C CA . SER C 1 161 ? -20.406 2.168 36.490 1.00 25.65 180 SER C CA 1
ATOM 6419 C C . SER C 1 161 ? -19.497 3.124 35.681 1.00 27.86 180 SER C C 1
ATOM 6420 O O . SER C 1 161 ? -19.887 3.584 34.605 1.00 26.64 180 SER C O 1
ATOM 6423 N N . PRO C 1 162 ? -18.271 3.399 36.169 1.00 25.99 181 PRO C N 1
ATOM 6424 C CA . PRO C 1 162 ? -17.314 4.204 35.375 1.00 26.01 181 PRO C CA 1
ATOM 6425 C C . PRO C 1 162 ? -16.834 3.468 34.127 1.00 28.96 181 PRO C C 1
ATOM 6426 O O . PRO C 1 162 ? -16.091 4.044 33.316 1.00 28.31 181 PRO C O 1
ATOM 6430 N N . ASN C 1 163 ? -17.245 2.182 33.982 1.00 26.38 182 ASN C N 1
ATOM 6431 C CA . ASN C 1 163 ? -16.924 1.339 32.825 1.00 25.53 182 ASN C CA 1
ATOM 6432 C C . ASN C 1 163 ? -18.212 0.955 32.080 1.00 27.95 182 ASN C C 1
ATOM 6433 O O . ASN C 1 163 ? -18.255 -0.053 31.370 1.00 26.24 182 ASN C O 1
ATOM 6438 N N . THR C 1 164 ? -19.254 1.790 32.209 1.00 23.96 183 THR C N 1
ATOM 6439 C CA . THR C 1 164 ? -20.524 1.519 31.526 1.00 23.42 183 THR C CA 1
ATOM 6440 C C . THR C 1 164 ? -20.396 1.545 30.003 1.00 27.12 183 THR C C 1
ATOM 6441 O O . THR C 1 164 ? -19.559 2.274 29.445 1.00 25.77 183 THR C O 1
ATOM 6445 N N . THR C 1 165 ? -21.241 0.750 29.339 1.00 24.12 184 THR C N 1
ATOM 6446 C CA . THR C 1 165 ? -21.345 0.760 27.881 1.00 23.83 184 THR C CA 1
ATOM 6447 C C . THR C 1 165 ? -22.774 1.209 27.528 1.00 28.44 184 THR C C 1
ATOM 6448 O O . THR C 1 165 ? -23.189 1.077 26.375 1.00 27.97 184 THR C O 1
ATOM 6452 N N . ASN C 1 166 ? -23.537 1.710 28.533 1.00 26.62 185 ASN C N 1
ATOM 6453 C CA . ASN C 1 166 ? -24.912 2.167 28.337 1.00 26.45 185 ASN C CA 1
ATOM 6454 C C . ASN C 1 166 ? -24.884 3.612 27.805 1.00 29.59 185 ASN C C 1
ATOM 6455 O O . ASN C 1 166 ? -24.517 4.524 28.550 1.00 28.67 185 ASN C O 1
ATOM 6460 N N . PRO C 1 167 ? -25.275 3.839 26.526 1.00 28.25 186 PRO C N 1
ATOM 6461 C CA . PRO C 1 167 ? -25.232 5.210 25.966 1.00 28.48 186 PRO C CA 1
ATOM 6462 C C . PRO C 1 167 ? -26.062 6.255 26.724 1.00 31.18 186 PRO C C 1
ATOM 6463 O O . PRO C 1 167 ? -25.656 7.415 26.773 1.00 29.00 186 PRO C O 1
ATOM 6467 N N . LYS C 1 168 ? -27.200 5.850 27.341 1.00 29.49 187 LYS C N 1
ATOM 6468 C CA . LYS C 1 168 ? -28.022 6.760 28.150 1.00 28.51 187 LYS C CA 1
ATOM 6469 C C . LYS C 1 168 ? -27.221 7.267 29.371 1.00 30.88 187 LYS C C 1
ATOM 6470 O O . LYS C 1 168 ? -27.300 8.456 29.717 1.00 29.66 187 LYS C O 1
ATOM 6476 N N . GLU C 1 169 ? -26.463 6.362 30.015 1.00 27.27 188 GLU C N 1
ATOM 6477 C CA . GLU C 1 169 ? -25.627 6.698 31.168 1.00 26.11 188 GLU C CA 1
ATOM 6478 C C . GLU C 1 169 ? -24.447 7.588 30.773 1.00 30.07 188 GLU C C 1
ATOM 6479 O O . GLU C 1 169 ? -24.129 8.534 31.500 1.00 29.66 188 GLU C O 1
ATOM 6485 N N . ILE C 1 170 ? -23.815 7.316 29.618 1.00 26.04 189 ILE C N 1
ATOM 6486 C CA . ILE C 1 170 ? -22.692 8.122 29.126 1.00 25.47 189 ILE C CA 1
ATOM 6487 C C . ILE C 1 170 ? -23.202 9.542 28.844 1.00 28.86 189 ILE C C 1
ATOM 6488 O O . ILE C 1 170 ? -22.559 10.518 29.239 1.00 27.96 189 ILE C O 1
ATOM 6493 N N . LYS C 1 171 ? -24.389 9.647 28.226 1.00 28.64 190 LYS C N 1
ATOM 6494 C CA . LYS C 1 171 ? -25.025 10.937 27.930 1.00 29.39 190 LYS C CA 1
ATOM 6495 C C . LYS C 1 171 ? -25.342 11.680 29.240 1.00 31.87 190 LYS C C 1
ATOM 6496 O O . LYS C 1 171 ? -25.089 12.879 29.336 1.00 30.82 190 LYS C O 1
ATOM 6502 N N . ALA C 1 172 ? -25.881 10.966 30.248 1.00 29.46 191 ALA C N 1
ATOM 6503 C CA . ALA C 1 172 ? -26.178 11.582 31.554 1.00 28.36 191 ALA C CA 1
ATOM 6504 C C . ALA C 1 172 ? -24.881 12.113 32.209 1.00 29.09 191 ALA C C 1
ATOM 6505 O O . ALA C 1 172 ? -24.882 13.225 32.739 1.00 27.00 191 ALA C O 1
ATOM 6507 N N . ALA C 1 173 ? -23.756 11.360 32.097 1.00 27.27 192 ALA C N 1
ATOM 6508 C CA . ALA C 1 173 ? -22.447 11.783 32.631 1.00 25.80 192 ALA C CA 1
ATOM 6509 C C . ALA C 1 173 ? -21.961 13.024 31.878 1.00 28.86 192 ALA C C 1
ATOM 6510 O O . ALA C 1 173 ? -21.440 13.939 32.502 1.00 28.48 192 ALA C O 1
ATOM 6512 N N . TYR C 1 174 ? -22.197 13.077 30.559 1.00 26.78 193 TYR C N 1
ATOM 6513 C CA . TYR C 1 174 ? -21.842 14.234 29.745 1.00 26.49 193 TYR C CA 1
ATOM 6514 C C . TYR C 1 174 ? -22.608 15.483 30.261 1.00 29.98 193 TYR C C 1
ATOM 6515 O O . TYR C 1 174 ? -21.992 16.512 30.501 1.00 29.32 193 TYR C O 1
ATOM 6524 N N . ARG C 1 175 ? -23.936 15.363 30.480 1.00 28.89 194 ARG C N 1
ATOM 6525 C CA . ARG C 1 175 ? -24.749 16.478 30.989 1.00 29.21 194 ARG C CA 1
ATOM 6526 C C . ARG C 1 175 ? -24.269 16.914 32.374 1.00 32.45 194 ARG C C 1
ATOM 6527 O O . ARG C 1 175 ? -24.227 18.111 32.652 1.00 32.06 194 ARG C O 1
ATOM 6535 N N . GLU C 1 176 ? -23.850 15.944 33.218 1.00 27.80 195 GLU C N 1
ATOM 6536 C CA . GLU C 1 176 ? -23.321 16.228 34.549 1.00 27.38 195 GLU C CA 1
ATOM 6537 C C . GLU C 1 176 ? -21.986 16.976 34.429 1.00 30.32 195 GLU C C 1
ATOM 6538 O O . GLU C 1 176 ? -21.760 17.948 35.139 1.00 29.40 195 GLU C O 1
ATOM 6544 N N . LEU C 1 177 ? -21.126 16.562 33.476 1.00 28.57 196 LEU C N 1
ATOM 6545 C CA . LEU C 1 177 ? -19.838 17.227 33.259 1.00 26.91 196 LEU C CA 1
ATOM 6546 C C . LEU C 1 177 ? -19.999 18.656 32.743 1.00 31.02 196 LEU C C 1
ATOM 6547 O O . LEU C 1 177 ? -19.193 19.510 33.102 1.00 29.36 196 LEU C O 1
ATOM 6552 N N . LYS C 1 178 ? -21.071 18.937 31.961 1.00 29.81 197 LYS C N 1
ATOM 6553 C CA . LYS C 1 178 ? -21.366 20.303 31.501 1.00 29.95 197 LYS C CA 1
ATOM 6554 C C . LYS C 1 178 ? -21.568 21.243 32.711 1.00 34.85 197 LYS C C 1
ATOM 6555 O O . LYS C 1 178 ? -21.123 22.389 32.677 1.00 34.78 197 LYS C O 1
ATOM 6561 N N . LYS C 1 179 ? -22.151 20.728 33.816 1.00 33.09 198 LYS C N 1
ATOM 6562 C CA . LYS C 1 179 ? -22.363 21.508 35.051 1.00 32.54 198 LYS C CA 1
ATOM 6563 C C . LYS C 1 179 ? -21.050 21.746 35.819 1.00 36.49 198 LYS C C 1
ATOM 6564 O O . LYS C 1 179 ? -20.973 22.670 36.630 1.00 36.22 198 LYS C O 1
ATOM 6570 N N . LEU C 1 180 ? -20.036 20.899 35.584 1.00 33.40 199 LEU C N 1
ATOM 6571 C CA . LEU C 1 180 ? -18.727 21.033 36.240 1.00 32.60 199 LEU C CA 1
ATOM 6572 C C . LEU C 1 180 ? -17.828 22.047 35.515 1.00 36.86 199 LEU C C 1
ATOM 6573 O O . LEU C 1 180 ? -16.958 22.645 36.145 1.00 35.95 199 LEU C O 1
ATOM 6578 N N . MET C 1 181 ? -18.033 22.233 34.194 1.00 34.23 200 MET C N 1
ATOM 6579 C CA . MET C 1 181 ? -17.182 23.088 33.360 1.00 33.51 200 MET C CA 1
ATOM 6580 C C . MET C 1 181 ? -16.942 24.525 33.925 1.00 37.93 200 MET C C 1
ATOM 6581 O O . MET C 1 181 ? -15.772 24.938 33.877 1.00 36.19 200 MET C O 1
ATOM 6586 N N . PRO C 1 182 ? -17.928 25.251 34.546 1.00 36.44 201 PRO C N 1
ATOM 6587 C CA . PRO C 1 182 ? -17.604 26.561 35.152 1.00 37.07 201 PRO C CA 1
ATOM 6588 C C . PRO C 1 182 ? -16.508 26.499 36.238 1.00 41.16 201 PRO C C 1
ATOM 6589 O O . PRO C 1 182 ? -15.897 27.524 36.541 1.00 41.69 201 PRO C O 1
ATOM 6593 N N . ASN C 1 183 ? -16.270 25.308 36.831 1.00 36.61 202 ASN C N 1
ATOM 6594 C CA . ASN C 1 183 ? -15.234 25.113 37.861 1.00 35.46 202 ASN C CA 1
ATOM 6595 C C . ASN C 1 183 ? -13.864 24.728 37.296 1.00 37.56 202 ASN C C 1
ATOM 6596 O O . ASN C 1 183 ? -12.885 24.714 38.044 1.00 36.44 202 ASN C O 1
ATOM 6601 N N . VAL C 1 184 ? -13.795 24.404 35.996 1.00 34.47 203 VAL C N 1
ATOM 6602 C CA . VAL C 1 184 ? -12.573 23.919 35.349 1.00 34.37 203 VAL C CA 1
ATOM 6603 C C . VAL C 1 184 ? -11.738 25.038 34.760 1.00 39.71 203 VAL C C 1
ATOM 6604 O O . VAL C 1 184 ? -12.213 25.773 33.900 1.00 40.08 203 VAL C O 1
ATOM 6608 N N . LEU C 1 185 ? -10.484 25.144 35.215 1.00 38.02 204 LEU C N 1
ATOM 6609 C CA . LEU C 1 185 ? -9.525 26.124 34.718 1.00 38.67 204 LEU C CA 1
ATOM 6610 C C . LEU C 1 185 ? -8.757 25.503 33.557 1.00 42.04 204 LEU C C 1
ATOM 6611 O O . LEU C 1 185 ? -8.601 26.149 32.523 1.00 43.36 204 LEU C O 1
ATOM 6616 N N . VAL C 1 186 ? -8.296 24.242 33.712 1.00 37.15 205 VAL C N 1
ATOM 6617 C CA . VAL C 1 186 ? -7.445 23.574 32.721 1.00 36.45 205 VAL C CA 1
ATOM 6618 C C . VAL C 1 186 ? -7.596 22.059 32.730 1.00 37.21 205 VAL C C 1
ATOM 6619 O O . VAL C 1 186 ? -7.952 21.483 33.754 1.00 36.07 205 VAL C O 1
ATOM 6623 N N . PHE C 1 187 ? -7.294 21.420 31.575 1.00 32.97 206 PHE C N 1
ATOM 6624 C CA . PHE C 1 187 ? -7.181 19.973 31.395 1.00 31.41 206 PHE C CA 1
ATOM 6625 C C . PHE C 1 187 ? -5.678 19.705 31.192 1.00 37.38 206 PHE C C 1
ATOM 6626 O O . PHE C 1 187 ? -5.061 20.365 30.354 1.00 36.29 206 PHE C O 1
ATOM 6634 N N . ASN C 1 188 ? -5.083 18.740 31.945 1.00 35.42 207 ASN C N 1
ATOM 6635 C CA . ASN C 1 188 ? -3.655 18.395 31.836 1.00 34.60 207 ASN C CA 1
ATOM 6636 C C . ASN C 1 188 ? -3.349 16.919 32.140 1.00 37.35 207 ASN C C 1
ATOM 6637 O O . ASN C 1 188 ? -3.667 16.440 33.224 1.00 35.70 207 ASN C O 1
ATOM 6642 N N . SER C 1 189 ? -2.654 16.233 31.207 1.00 32.82 208 SER C N 1
ATOM 6643 C CA . SER C 1 189 ? -2.242 14.831 31.365 1.00 32.70 208 SER C CA 1
ATOM 6644 C C . SER C 1 189 ? -0.745 14.625 31.051 1.00 35.69 208 SER C C 1
ATOM 6645 O O . SER C 1 189 ? -0.236 13.502 31.170 1.00 34.91 208 SER C O 1
ATOM 6648 N N . ASP C 1 190 ? -0.049 15.688 30.629 1.00 32.33 209 ASP C N 1
ATOM 6649 C CA . ASP C 1 190 ? 1.369 15.563 30.290 1.00 35.28 209 ASP C CA 1
ATOM 6650 C C . ASP C 1 190 ? 2.249 15.720 31.521 1.00 43.37 209 ASP C C 1
ATOM 6651 O O . ASP C 1 190 ? 3.015 14.809 31.847 1.00 43.63 209 ASP C O 1
ATOM 6656 N N . PHE C 1 191 ? 2.120 16.876 32.218 1.00 42.38 210 PHE C N 1
ATOM 6657 C CA . PHE C 1 191 ? 2.822 17.196 33.463 1.00 42.94 210 PHE C CA 1
ATOM 6658 C C . PHE C 1 191 ? 1.722 17.722 34.417 1.00 44.81 210 PHE C C 1
ATOM 6659 O O . PHE C 1 191 ? 1.570 18.941 34.604 1.00 42.29 210 PHE C O 1
ATOM 6667 N N . PRO C 1 192 ? 0.877 16.795 34.941 1.00 41.36 211 PRO C N 1
ATOM 6668 C CA . PRO C 1 192 ? -0.272 17.217 35.771 1.00 41.01 211 PRO C CA 1
ATOM 6669 C C . PRO C 1 192 ? 0.081 17.952 37.060 1.00 46.00 211 PRO C C 1
ATOM 6670 O O . PRO C 1 192 ? -0.773 18.640 37.619 1.00 45.14 211 PRO C O 1
ATOM 6674 N N . ALA C 1 193 ? 1.326 17.814 37.526 1.00 44.82 212 ALA C N 1
ATOM 6675 C CA . ALA C 1 193 ? 1.773 18.492 38.747 1.00 45.75 212 ALA C CA 1
ATOM 6676 C C . ALA C 1 193 ? 2.076 19.972 38.517 1.00 48.75 212 ALA C C 1
ATOM 6677 O O . ALA C 1 193 ? 2.051 20.745 39.479 1.00 47.32 212 ALA C O 1
ATOM 6679 N N . ASN C 1 194 ? 2.394 20.362 37.259 1.00 45.52 213 ASN C N 1
ATOM 6680 C CA . ASN C 1 194 ? 2.814 21.724 36.915 1.00 45.64 213 ASN C CA 1
ATOM 6681 C C . ASN C 1 194 ? 1.795 22.822 37.314 1.00 46.88 213 ASN C C 1
ATOM 6682 O O . ASN C 1 194 ? 2.232 23.759 37.992 1.00 48.03 213 ASN C O 1
ATOM 6687 N N . PRO C 1 195 ? 0.469 22.729 37.033 1.00 41.99 214 PRO C N 1
ATOM 6688 C CA . PRO C 1 195 ? -0.454 23.790 37.514 1.00 41.19 214 PRO C CA 1
ATOM 6689 C C . PRO C 1 195 ? -0.503 23.919 39.046 1.00 45.06 214 PRO C C 1
ATOM 6690 O O . PRO C 1 195 ? -0.694 25.026 39.565 1.00 46.04 214 PRO C O 1
ATOM 6694 N N . TYR C 1 196 ? -0.287 22.797 39.770 1.00 39.84 215 TYR C N 1
ATOM 6695 C CA . TYR C 1 196 ? -0.239 22.817 41.251 1.00 39.46 215 TYR C CA 1
ATOM 6696 C C . TYR C 1 196 ? 1.071 23.469 41.706 1.00 44.15 215 TYR C C 1
ATOM 6697 O O . TYR C 1 196 ? 1.051 24.319 42.604 1.00 44.48 215 TYR C O 1
ATOM 6706 N N . LEU C 1 197 ? 2.206 23.085 41.088 1.00 41.57 216 LEU C N 1
ATOM 6707 C CA . LEU C 1 197 ? 3.533 23.653 41.398 1.00 43.44 216 LEU C CA 1
ATOM 6708 C C . LEU C 1 197 ? 3.591 25.171 41.135 1.00 48.48 216 LEU C C 1
ATOM 6709 O O . LEU C 1 197 ? 4.188 25.911 41.923 1.00 47.47 216 LEU C O 1
ATOM 6714 N N . ALA C 1 198 ? 2.936 25.629 40.048 1.00 45.50 217 ALA C N 1
ATOM 6715 C CA . ALA C 1 198 ? 2.895 27.037 39.652 1.00 46.04 217 ALA C CA 1
ATOM 6716 C C . ALA C 1 198 ? 1.930 27.894 40.498 1.00 49.95 217 ALA C C 1
ATOM 6717 O O . ALA C 1 198 ? 1.967 29.126 40.415 1.00 50.18 217 ALA C O 1
ATOM 6719 N N . GLY C 1 199 ? 1.077 27.241 41.296 1.00 44.92 218 GLY C N 1
ATOM 6720 C CA . GLY C 1 199 ? 0.080 27.914 42.119 1.00 44.15 218 GLY C CA 1
ATOM 6721 C C . GLY C 1 199 ? -1.133 28.344 41.319 1.00 47.39 218 GLY C C 1
ATOM 6722 O O . GLY C 1 199 ? -1.918 29.162 41.797 1.00 47.60 218 GLY C O 1
ATOM 6723 N N . GLU C 1 200 ? -1.294 27.796 40.092 1.00 43.14 219 GLU C N 1
ATOM 6724 C CA . GLU C 1 200 ? -2.418 28.104 39.202 1.00 42.67 219 GLU C CA 1
ATOM 6725 C C . GLU C 1 200 ? -3.700 27.454 39.709 1.00 44.49 219 GLU C C 1
ATOM 6726 O O . GLU C 1 200 ? -4.784 28.021 39.558 1.00 44.41 219 GLU C O 1
ATOM 6732 N N . VAL C 1 201 ? -3.566 26.263 40.314 1.00 37.73 220 VAL C N 1
ATOM 6733 C CA . VAL C 1 201 ? -4.670 25.528 40.927 1.00 35.81 220 VAL C CA 1
ATOM 6734 C C . VAL C 1 201 ? -4.210 25.053 42.310 1.00 38.05 220 VAL C C 1
ATOM 6735 O O . VAL C 1 201 ? -3.011 24.813 42.516 1.00 39.38 220 VAL C O 1
ATOM 6739 N N . SER C 1 202 ? -5.178 24.870 43.224 1.00 34.22 221 SER C N 1
ATOM 6740 C CA . SER C 1 202 ? -4.968 24.334 44.573 1.00 33.28 221 SER C CA 1
ATOM 6741 C C . SER C 1 202 ? -5.666 23.011 44.707 1.00 37.35 221 SER C C 1
ATOM 6742 O O . SER C 1 202 ? -5.482 22.328 45.711 1.00 38.20 221 SER C O 1
ATOM 6745 N N . LEU C 1 203 ? -6.494 22.642 43.703 1.00 34.21 222 LEU C N 1
ATOM 6746 C CA . LEU C 1 203 ? -7.299 21.435 43.738 1.00 33.66 222 LEU C CA 1
ATOM 6747 C C . LEU C 1 203 ? -7.710 20.967 42.356 1.00 33.61 222 LEU C C 1
ATOM 6748 O O . LEU C 1 203 ? -7.688 21.733 41.401 1.00 31.13 222 LEU C O 1
ATOM 6753 N N . GLY C 1 204 ? -8.094 19.710 42.285 1.00 31.05 223 GLY C N 1
ATOM 6754 C CA . GLY C 1 204 ? -8.557 19.080 41.050 1.00 29.51 223 GLY C CA 1
ATOM 6755 C C . GLY C 1 204 ? -8.227 17.609 41.034 1.00 32.69 223 GLY C C 1
ATOM 6756 O O . GLY C 1 204 ? -7.990 17.014 42.093 1.00 32.30 223 GLY C O 1
ATOM 6757 N N . MET C 1 205 ? -8.250 16.985 39.841 1.00 29.01 224 MET C N 1
ATOM 6758 C CA . MET C 1 205 ? -7.855 15.589 39.718 1.00 27.68 224 MET C CA 1
ATOM 6759 C C . MET C 1 205 ? -6.332 15.559 39.688 1.00 32.42 224 MET C C 1
ATOM 6760 O O . MET C 1 205 ? -5.707 16.501 39.193 1.00 32.10 224 MET C O 1
ATOM 6765 N N . LEU C 1 206 ? -5.730 14.484 40.197 1.00 28.87 225 LEU C N 1
ATOM 6766 C CA . LEU C 1 206 ? -4.274 14.328 40.151 1.00 28.29 225 LEU C CA 1
ATOM 6767 C C . LEU C 1 206 ? -3.869 12.886 40.308 1.00 31.53 225 LEU C C 1
ATOM 6768 O O . LEU C 1 206 ? -4.435 12.168 41.140 1.00 31.30 225 LEU C O 1
ATOM 6773 N N . TRP C 1 207 ? -2.879 12.459 39.511 1.00 29.08 226 TRP C N 1
ATOM 6774 C CA . TRP C 1 207 ? -2.296 11.126 39.613 1.00 28.67 226 TRP C CA 1
ATOM 6775 C C . TRP C 1 207 ? -1.411 11.097 40.861 1.00 31.84 226 TRP C C 1
ATOM 6776 O O . TRP C 1 207 ? -0.756 12.096 41.171 1.00 32.15 226 TRP C O 1
ATOM 6787 N N . ASN C 1 208 ? -1.363 9.954 41.554 1.00 29.49 227 ASN C N 1
ATOM 6788 C CA . ASN C 1 208 ? -0.536 9.796 42.758 1.00 30.55 227 ASN C CA 1
ATOM 6789 C C . ASN C 1 208 ? 0.951 10.107 42.488 1.00 34.22 227 ASN C C 1
ATOM 6790 O O . ASN C 1 208 ? 1.572 10.842 43.248 1.00 34.29 227 ASN C O 1
ATOM 6795 N N . GLY C 1 209 ? 1.488 9.621 41.367 1.00 32.48 228 GLY C N 1
ATOM 6796 C CA . GLY C 1 209 ? 2.890 9.874 41.027 1.00 32.45 228 GLY C CA 1
ATOM 6797 C C . GLY C 1 209 ? 3.217 11.338 40.805 1.00 35.53 228 GLY C C 1
ATOM 6798 O O . GLY C 1 209 ? 4.251 11.819 41.278 1.00 34.86 228 GLY C O 1
ATOM 6799 N N . SER C 1 210 ? 2.322 12.057 40.075 1.00 32.31 229 SER C N 1
ATOM 6800 C CA . SER C 1 210 ? 2.462 13.499 39.829 1.00 32.66 229 SER C CA 1
ATOM 6801 C C . SER C 1 210 ? 2.517 14.279 41.148 1.00 37.02 229 SER C C 1
ATOM 6802 O O . SER C 1 210 ? 3.382 15.149 41.293 1.00 37.60 229 SER C O 1
ATOM 6805 N N . ALA C 1 211 ? 1.628 13.946 42.109 1.00 33.08 230 ALA C N 1
ATOM 6806 C CA . ALA C 1 211 ? 1.629 14.605 43.423 1.00 34.49 230 ALA C CA 1
ATOM 6807 C C . ALA C 1 211 ? 2.959 14.372 44.161 1.00 40.85 230 ALA C C 1
ATOM 6808 O O . ALA C 1 211 ? 3.513 15.315 44.732 1.00 42.74 230 ALA C O 1
ATOM 6810 N N . TYR C 1 212 ? 3.485 13.136 44.108 1.00 37.29 231 TYR C N 1
ATOM 6811 C CA . TYR C 1 212 ? 4.759 12.790 44.744 1.00 39.39 231 TYR C CA 1
ATOM 6812 C C . TYR C 1 212 ? 5.885 13.638 44.144 1.00 45.25 231 TYR C C 1
ATOM 6813 O O . TYR C 1 212 ? 6.678 14.220 44.888 1.00 45.36 231 TYR C O 1
ATOM 6822 N N . MET C 1 213 ? 5.929 13.737 42.812 1.00 43.57 232 MET C N 1
ATOM 6823 C CA . MET C 1 213 ? 6.920 14.554 42.115 1.00 45.33 232 MET C CA 1
ATOM 6824 C C . MET C 1 213 ? 6.858 16.036 42.559 1.00 46.06 232 MET C C 1
ATOM 6825 O O . MET C 1 213 ? 7.905 16.644 42.779 1.00 45.50 232 MET C O 1
ATOM 6830 N N . ALA C 1 214 ? 5.638 16.571 42.779 1.00 41.60 233 ALA C N 1
ATOM 6831 C CA . ALA C 1 214 ? 5.432 17.936 43.278 1.00 41.95 233 ALA C CA 1
ATOM 6832 C C . ALA C 1 214 ? 6.015 18.069 44.695 1.00 46.81 233 ALA C C 1
ATOM 6833 O O . ALA C 1 214 ? 6.707 19.052 44.964 1.00 48.36 233 ALA C O 1
ATOM 6835 N N . ARG C 1 215 ? 5.799 17.047 45.568 1.00 42.12 234 ARG C N 1
ATOM 6836 C CA . ARG C 1 215 ? 6.337 17.039 46.941 1.00 43.09 234 ARG C CA 1
ATOM 6837 C C . ARG C 1 215 ? 7.862 16.986 46.946 1.00 49.97 234 ARG C C 1
ATOM 6838 O O . ARG C 1 215 ? 8.484 17.619 47.797 1.00 49.39 234 ARG C O 1
ATOM 6846 N N . GLN C 1 216 ? 8.465 16.260 45.975 1.00 48.44 235 GLN C N 1
ATOM 6847 C CA . GLN C 1 216 ? 9.924 16.150 45.830 1.00 50.53 235 GLN C CA 1
ATOM 6848 C C . GLN C 1 216 ? 10.565 17.498 45.485 1.00 56.21 235 GLN C C 1
ATOM 6849 O O . GLN C 1 216 ? 11.719 17.734 45.841 1.00 56.30 235 GLN C O 1
ATOM 6855 N N . GLU C 1 217 ? 9.786 18.404 44.857 1.00 53.74 236 GLU C N 1
ATOM 6856 C CA . GLU C 1 217 ? 10.187 19.768 44.508 1.00 55.07 236 GLU C CA 1
ATOM 6857 C C . GLU C 1 217 ? 9.932 20.742 45.688 1.00 60.30 236 GLU C C 1
ATOM 6858 O O . GLU C 1 217 ? 10.271 21.921 45.593 1.00 62.29 236 GLU C O 1
ATOM 6864 N N . GLY C 1 218 ? 9.375 20.222 46.789 1.00 55.44 237 GLY C N 1
ATOM 6865 C CA . GLY C 1 218 ? 9.091 20.973 48.012 1.00 55.63 237 GLY C CA 1
ATOM 6866 C C . GLY C 1 218 ? 7.684 21.529 48.148 1.00 57.24 237 GLY C C 1
ATOM 6867 O O . GLY C 1 218 ? 7.398 22.226 49.126 1.00 58.43 237 GLY C O 1
ATOM 6868 N N . ALA C 1 219 ? 6.786 21.226 47.187 1.00 50.25 238 ALA C N 1
ATOM 6869 C CA . ALA C 1 219 ? 5.410 21.728 47.213 1.00 49.05 238 ALA C CA 1
ATOM 6870 C C . ALA C 1 219 ? 4.483 20.893 48.110 1.00 52.06 238 ALA C C 1
ATOM 6871 O O . ALA C 1 219 ? 4.583 19.663 48.102 1.00 50.96 238 ALA C O 1
ATOM 6873 N N . PRO C 1 220 ? 3.542 21.524 48.863 1.00 48.49 239 PRO C N 1
ATOM 6874 C CA . PRO C 1 220 ? 2.667 20.725 49.738 1.00 47.45 239 PRO C CA 1
ATOM 6875 C C . PRO C 1 220 ? 1.471 20.132 48.983 1.00 45.95 239 PRO C C 1
ATOM 6876 O O . PRO C 1 220 ? 0.307 20.439 49.289 1.00 42.43 239 PRO C O 1
ATOM 6880 N N . ILE C 1 221 ? 1.754 19.293 47.980 1.00 41.75 240 ILE C N 1
ATOM 6881 C CA . ILE C 1 221 ? 0.694 18.702 47.173 1.00 39.69 240 ILE C CA 1
ATOM 6882 C C . ILE C 1 221 ? 0.399 17.283 47.617 1.00 44.87 240 ILE C C 1
ATOM 6883 O O . ILE C 1 221 ? 1.217 16.390 47.412 1.00 46.11 240 ILE C O 1
ATOM 6888 N N . GLN C 1 222 ? -0.774 17.075 48.208 1.00 38.87 241 GLN C N 1
ATOM 6889 C CA . GLN C 1 222 ? -1.195 15.764 48.684 1.00 36.46 241 GLN C CA 1
ATOM 6890 C C . GLN C 1 222 ? -2.341 15.224 47.829 1.00 39.09 241 GLN C C 1
ATOM 6891 O O . GLN C 1 222 ? -2.868 15.932 46.967 1.00 36.88 241 GLN C O 1
ATOM 6897 N N . ILE C 1 223 ? -2.704 13.959 48.055 1.00 35.23 242 ILE C N 1
ATOM 6898 C CA . ILE C 1 223 ? -3.837 13.327 47.404 1.00 33.68 242 ILE C CA 1
ATOM 6899 C C . ILE C 1 223 ? -4.911 13.034 48.466 1.00 37.27 242 ILE C C 1
ATOM 6900 O O . ILE C 1 223 ? -4.599 12.476 49.516 1.00 37.07 242 ILE C O 1
ATOM 6905 N N . ILE C 1 224 ? -6.155 13.404 48.178 1.00 33.88 243 ILE C N 1
ATOM 6906 C CA . ILE C 1 224 ? -7.332 13.031 48.953 1.00 34.73 243 ILE C CA 1
ATOM 6907 C C . ILE C 1 224 ? -7.935 11.891 48.121 1.00 37.14 243 ILE C C 1
ATOM 6908 O O . ILE C 1 224 ? -8.213 12.074 46.935 1.00 36.59 243 ILE C O 1
ATOM 6913 N N . TRP C 1 225 ? -8.116 10.723 48.732 1.00 34.78 244 TRP C N 1
ATOM 6914 C CA . TRP C 1 225 ? -8.695 9.613 47.995 1.00 33.30 244 TRP C CA 1
ATOM 6915 C C . TRP C 1 225 ? -10.195 9.669 48.120 1.00 33.56 244 TRP C C 1
ATOM 6916 O O . TRP C 1 225 ? -10.680 9.484 49.236 1.00 32.16 244 TRP C O 1
ATOM 6927 N N . PRO C 1 226 ? -10.946 9.888 47.009 1.00 30.61 245 PRO C N 1
ATOM 6928 C CA . PRO C 1 226 ? -12.417 9.877 47.093 1.00 30.43 245 PRO C CA 1
ATOM 6929 C C . PRO C 1 226 ? -12.905 8.594 47.745 1.00 33.82 245 PRO C C 1
ATOM 6930 O O . PRO C 1 226 ? -12.402 7.514 47.433 1.00 33.12 245 PRO C O 1
ATOM 6934 N N . GLU C 1 227 ? -13.832 8.714 48.689 1.00 29.85 246 GLU C N 1
ATOM 6935 C CA . GLU C 1 227 ? -14.341 7.571 49.459 1.00 30.71 246 GLU C CA 1
ATOM 6936 C C . GLU C 1 227 ? -14.864 6.443 48.570 1.00 34.45 246 GLU C C 1
ATOM 6937 O O . GLU C 1 227 ? -14.772 5.280 48.943 1.00 35.05 246 GLU C O 1
ATOM 6943 N N . LYS C 1 228 ? -15.448 6.797 47.443 1.00 30.88 247 LYS C N 1
ATOM 6944 C CA . LYS C 1 228 ? -15.946 5.875 46.435 1.00 30.05 247 LYS C CA 1
ATOM 6945 C C . LYS C 1 228 ? -15.458 6.349 45.067 1.00 33.48 247 LYS C C 1
ATOM 6946 O O . LYS C 1 228 ? -15.270 7.547 44.854 1.00 32.86 247 LYS C O 1
ATOM 6952 N N . GLY C 1 229 ? -15.250 5.413 44.152 1.00 29.41 248 GLY C N 1
ATOM 6953 C CA . GLY C 1 229 ? -14.899 5.760 42.782 1.00 28.52 248 GLY C CA 1
ATOM 6954 C C . GLY C 1 229 ? -13.497 6.242 42.517 1.00 30.28 248 GLY C C 1
ATOM 6955 O O . GLY C 1 229 ? -13.267 6.820 41.448 1.00 28.78 248 GLY C O 1
ATOM 6956 N N . THR C 1 230 ? -12.538 5.989 43.446 1.00 27.78 249 THR C N 1
ATOM 6957 C CA . THR C 1 230 ? -11.142 6.343 43.138 1.00 27.23 249 THR C CA 1
ATOM 6958 C C . THR C 1 230 ? -10.784 5.608 41.836 1.00 29.45 249 THR C C 1
ATOM 6959 O O . THR C 1 230 ? -11.228 4.476 41.642 1.00 29.33 249 THR C O 1
ATOM 6963 N N . ILE C 1 231 ? -10.015 6.265 40.951 1.00 26.43 250 ILE C N 1
ATOM 6964 C CA . ILE C 1 231 ? -9.615 5.669 39.666 1.00 24.86 250 ILE C CA 1
ATOM 6965 C C . ILE C 1 231 ? -8.335 4.862 39.843 1.00 27.58 250 ILE C C 1
ATOM 6966 O O . ILE C 1 231 ? -7.345 5.407 40.313 1.00 27.48 250 ILE C O 1
ATOM 6971 N N . PHE C 1 232 ? -8.351 3.592 39.443 1.00 24.05 251 PHE C N 1
ATOM 6972 C CA . PHE C 1 232 ? -7.162 2.722 39.436 1.00 23.80 251 PHE C CA 1
ATOM 6973 C C . PHE C 1 232 ? -6.885 2.380 37.989 1.00 26.97 251 PHE C C 1
ATOM 6974 O O . PHE C 1 232 ? -7.818 2.149 37.224 1.00 25.16 251 PHE C O 1
ATOM 6982 N N . TRP C 1 233 ? -5.614 2.387 37.592 1.00 24.46 252 TRP C N 1
ATOM 6983 C CA . TRP C 1 233 ? -5.248 2.055 36.217 1.00 23.51 252 TRP C CA 1
ATOM 6984 C C . TRP C 1 233 ? -3.895 1.384 36.168 1.00 26.10 252 TRP C C 1
ATOM 6985 O O . TRP C 1 233 ? -3.099 1.500 37.114 1.00 26.19 252 TRP C O 1
ATOM 6996 N N . MET C 1 234 ? -3.647 0.656 35.082 1.00 23.87 253 MET C N 1
ATOM 6997 C CA . MET C 1 234 ? -2.364 0.014 34.878 1.00 23.42 253 MET C CA 1
ATOM 6998 C C . MET C 1 234 ? -1.937 0.192 33.445 1.00 25.63 253 MET C C 1
ATOM 6999 O O . MET C 1 234 ? -2.736 0.006 32.522 1.00 24.18 253 MET C O 1
ATOM 7004 N N . ASP C 1 235 ? -0.667 0.544 33.275 1.00 23.00 254 ASP C N 1
ATOM 7005 C CA . ASP C 1 235 ? -0.007 0.678 31.992 1.00 21.47 254 ASP C CA 1
ATOM 7006 C C . ASP C 1 235 ? 0.886 -0.535 31.812 1.00 25.90 254 ASP C C 1
ATOM 7007 O O . ASP C 1 235 ? 1.562 -0.974 32.752 1.00 25.33 254 ASP C O 1
ATOM 7012 N N . SER C 1 236 ? 0.830 -1.120 30.624 1.00 22.10 255 SER C N 1
ATOM 7013 C CA . SER C 1 236 ? 1.579 -2.324 30.314 1.00 22.30 255 SER C CA 1
ATOM 7014 C C . SER C 1 236 ? 2.372 -2.093 29.070 1.00 22.86 255 SER C C 1
ATOM 7015 O O . SER C 1 236 ? 1.959 -1.289 28.238 1.00 20.47 255 SER C O 1
ATOM 7018 N N . ILE C 1 237 ? 3.486 -2.812 28.914 1.00 19.87 256 ILE C N 1
ATOM 7019 C CA . ILE C 1 237 ? 4.319 -2.670 27.717 1.00 19.08 256 ILE C CA 1
ATOM 7020 C C . ILE C 1 237 ? 3.883 -3.691 26.675 1.00 23.20 256 ILE C C 1
ATOM 7021 O O . ILE C 1 237 ? 3.664 -4.865 27.002 1.00 23.03 256 ILE C O 1
ATOM 7026 N N . SER C 1 238 ? 3.794 -3.253 25.408 1.00 19.25 257 SER C N 1
ATOM 7027 C CA . SER C 1 238 ? 3.402 -4.081 24.275 1.00 18.71 257 SER C CA 1
ATOM 7028 C C . SER C 1 238 ? 4.363 -3.869 23.108 1.00 22.93 257 SER C C 1
ATOM 7029 O O . SER C 1 238 ? 5.094 -2.874 23.069 1.00 23.30 257 SER C O 1
ATOM 7032 N N . ILE C 1 239 ? 4.385 -4.821 22.169 1.00 18.89 258 ILE C N 1
ATOM 7033 C CA . ILE C 1 239 ? 5.242 -4.768 21.007 1.00 17.87 258 ILE C CA 1
ATOM 7034 C C . ILE C 1 239 ? 4.360 -4.608 19.766 1.00 21.25 258 ILE C C 1
ATOM 7035 O O . ILE C 1 239 ? 3.593 -5.530 19.429 1.00 21.17 258 ILE C O 1
ATOM 7040 N N . PRO C 1 240 ? 4.447 -3.461 19.053 1.00 19.51 259 PRO C N 1
ATOM 7041 C CA . PRO C 1 240 ? 3.607 -3.287 17.850 1.00 19.99 259 PRO C CA 1
ATOM 7042 C C . PRO C 1 240 ? 3.875 -4.338 16.777 1.00 24.52 259 PRO C C 1
ATOM 7043 O O . PRO C 1 240 ? 5.000 -4.861 16.660 1.00 23.46 259 PRO C O 1
ATOM 7047 N N . ALA C 1 241 ? 2.837 -4.654 16.007 1.00 22.80 260 ALA C N 1
ATOM 7048 C CA . ALA C 1 241 ? 2.910 -5.631 14.915 1.00 24.78 260 ALA C CA 1
ATOM 7049 C C . ALA C 1 241 ? 4.073 -5.420 13.925 1.00 31.11 260 ALA C C 1
ATOM 7050 O O . ALA C 1 241 ? 4.714 -6.395 13.554 1.00 33.26 260 ALA C O 1
ATOM 7052 N N . GLY C 1 242 ? 4.358 -4.194 13.522 1.00 28.58 261 GLY C N 1
ATOM 7053 C CA . GLY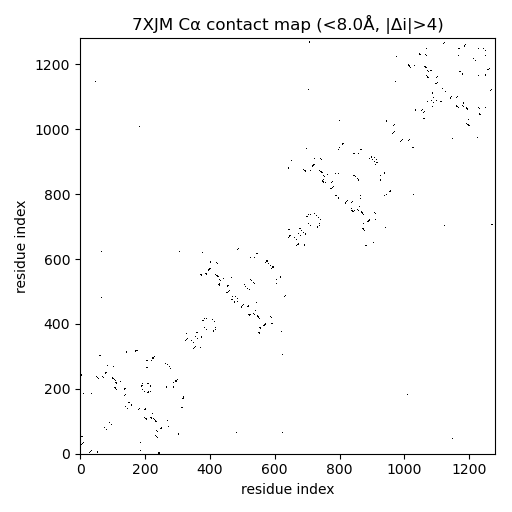 C 1 242 ? 5.423 -3.985 12.536 1.00 29.02 261 GLY C CA 1
ATOM 7054 C C . GLY C 1 242 ? 6.826 -3.796 13.085 1.00 30.43 261 GLY C C 1
ATOM 7055 O O . GLY C 1 242 ? 7.705 -3.383 12.330 1.00 30.01 261 GLY C O 1
ATOM 7056 N N . ALA C 1 243 ? 7.050 -4.064 14.407 1.00 24.25 262 ALA C N 1
ATOM 7057 C CA . ALA C 1 243 ? 8.344 -3.831 15.071 1.00 23.92 262 ALA C CA 1
ATOM 7058 C C . ALA C 1 243 ? 9.508 -4.469 14.320 1.00 29.60 262 ALA C C 1
ATOM 7059 O O . ALA C 1 243 ? 9.417 -5.637 13.937 1.00 30.06 262 ALA C O 1
ATOM 7061 N N . LYS C 1 244 ? 10.578 -3.693 14.075 1.00 29.27 263 LYS C N 1
ATOM 7062 C CA . LYS C 1 244 ? 11.765 -4.200 13.361 1.00 30.36 263 LYS C CA 1
ATOM 7063 C C . LYS C 1 244 ? 12.832 -4.689 14.331 1.00 32.65 263 LYS C C 1
ATOM 7064 O O . LYS C 1 244 ? 13.704 -5.454 13.929 1.00 33.96 263 LYS C O 1
ATOM 7070 N N . ASN C 1 245 ? 12.804 -4.205 15.586 1.00 25.58 264 ASN C N 1
ATOM 7071 C CA . ASN C 1 245 ? 13.822 -4.529 16.593 1.00 25.52 264 ASN C CA 1
ATOM 7072 C C . ASN C 1 245 ? 13.229 -5.288 17.774 1.00 28.43 264 ASN C C 1
ATOM 7073 O O . ASN C 1 245 ? 13.184 -4.788 18.907 1.00 25.98 264 ASN C O 1
ATOM 7078 N N . ILE C 1 246 ? 12.799 -6.523 17.491 1.00 27.78 265 ILE C N 1
ATOM 7079 C CA . ILE C 1 246 ? 12.113 -7.417 18.430 1.00 27.57 265 ILE C CA 1
ATOM 7080 C C . ILE C 1 246 ? 13.021 -7.851 19.588 1.00 30.25 265 ILE C C 1
ATOM 7081 O O . ILE C 1 246 ? 12.549 -7.923 20.725 1.00 27.82 265 ILE C O 1
ATOM 7086 N N . GLU C 1 247 ? 14.309 -8.128 19.312 1.00 30.06 266 GLU C N 1
ATOM 7087 C CA . GLU C 1 247 ? 15.252 -8.526 20.376 1.00 31.25 266 GLU C CA 1
ATOM 7088 C C . GLU C 1 247 ? 15.519 -7.356 21.320 1.00 31.43 266 GLU C C 1
ATOM 7089 O O . GLU C 1 247 ? 15.496 -7.536 22.543 1.00 30.13 266 GLU C O 1
ATOM 7095 N N . ALA C 1 248 ? 15.731 -6.153 20.758 1.00 27.49 267 ALA C N 1
ATOM 7096 C CA . ALA C 1 248 ? 15.920 -4.933 21.544 1.00 25.94 267 ALA C CA 1
ATOM 7097 C C . ALA C 1 248 ? 14.676 -4.667 22.399 1.00 28.98 267 ALA C C 1
ATOM 7098 O O . ALA C 1 248 ? 14.823 -4.309 23.570 1.00 27.55 267 ALA C O 1
ATOM 7100 N N . ALA C 1 249 ? 13.455 -4.890 21.829 1.00 25.89 268 ALA C N 1
ATOM 7101 C CA . ALA C 1 249 ? 12.187 -4.701 22.536 1.00 24.29 268 ALA C CA 1
ATOM 7102 C C . ALA C 1 249 ? 12.119 -5.568 23.802 1.00 25.91 268 ALA C C 1
ATOM 7103 O O . ALA C 1 249 ? 11.832 -5.051 24.878 1.00 23.98 268 ALA C O 1
ATOM 7105 N N . HIS C 1 250 ? 12.442 -6.861 23.689 1.00 24.42 269 HIS C N 1
ATOM 7106 C CA . HIS C 1 250 ? 12.414 -7.772 24.833 1.00 24.36 269 HIS C CA 1
ATOM 7107 C C . HIS C 1 250 ? 13.498 -7.416 25.855 1.00 28.05 269 HIS C C 1
ATOM 7108 O O . HIS C 1 250 ? 13.257 -7.496 27.063 1.00 27.51 269 HIS C O 1
ATOM 7115 N N . LYS C 1 251 ? 14.677 -6.974 25.370 1.00 25.98 270 LYS C N 1
ATOM 7116 C CA . LYS C 1 251 ? 15.777 -6.562 26.250 1.00 26.85 270 LYS C CA 1
ATOM 7117 C C . LYS C 1 251 ? 15.356 -5.356 27.102 1.00 28.28 270 LYS C C 1
ATOM 7118 O O . LYS C 1 251 ? 15.634 -5.332 28.304 1.00 27.47 270 LYS C O 1
ATOM 7124 N N . MET C 1 252 ? 14.625 -4.392 26.500 1.00 25.30 271 MET C N 1
ATOM 7125 C CA . MET C 1 252 ? 14.143 -3.229 27.250 1.00 23.65 271 MET C CA 1
ATOM 7126 C C . MET C 1 252 ? 13.070 -3.624 28.272 1.00 26.66 271 MET C C 1
ATOM 7127 O O . MET C 1 252 ? 13.116 -3.160 29.415 1.00 26.78 271 MET C O 1
ATOM 7132 N N . ILE C 1 253 ? 12.109 -4.463 27.873 1.00 23.60 272 ILE C N 1
ATOM 7133 C CA . ILE C 1 253 ? 11.070 -4.911 28.824 1.00 22.89 272 ILE C CA 1
ATOM 7134 C C . ILE C 1 253 ? 11.772 -5.567 30.037 1.00 26.92 272 ILE C C 1
ATOM 7135 O O . ILE C 1 253 ? 11.487 -5.198 31.174 1.00 27.13 272 ILE C O 1
ATOM 7140 N N . ASP C 1 254 ? 12.685 -6.529 29.782 1.00 25.96 273 ASP C N 1
ATOM 7141 C CA . ASP C 1 254 ? 13.383 -7.224 30.865 1.00 27.52 273 ASP C CA 1
ATOM 7142 C C . ASP C 1 254 ? 14.233 -6.282 31.734 1.00 31.08 273 ASP C C 1
ATOM 7143 O O . ASP C 1 254 ? 14.301 -6.467 32.944 1.00 31.65 273 ASP C O 1
ATOM 7148 N N . PHE C 1 255 ? 14.841 -5.267 31.123 1.00 28.69 274 PHE C N 1
ATOM 7149 C CA . PHE C 1 255 ? 15.622 -4.237 31.822 1.00 29.49 274 PHE C CA 1
ATOM 7150 C C . PHE C 1 255 ? 14.703 -3.467 32.817 1.00 30.89 274 PHE C C 1
ATOM 7151 O O . PHE C 1 255 ? 15.087 -3.246 33.962 1.00 31.55 274 PHE C O 1
ATOM 7159 N N . LEU C 1 256 ? 13.504 -3.085 32.370 1.00 27.04 275 LEU C N 1
ATOM 7160 C CA . LEU C 1 256 ? 12.533 -2.364 33.203 1.00 26.51 275 LEU C CA 1
ATOM 7161 C C . LEU C 1 256 ? 11.931 -3.258 34.282 1.00 31.06 275 LEU C C 1
ATOM 7162 O O . LEU C 1 256 ? 11.619 -2.762 35.366 1.00 31.91 275 LEU C O 1
ATOM 7167 N N . LEU C 1 257 ? 11.807 -4.576 34.011 1.00 26.84 276 LEU C N 1
ATOM 7168 C CA . LEU C 1 257 ? 11.296 -5.545 34.991 1.00 27.75 276 LEU C CA 1
ATOM 7169 C C . LEU C 1 257 ? 12.321 -5.866 36.086 1.00 33.13 276 LEU C C 1
ATOM 7170 O O . LEU C 1 257 ? 11.933 -6.366 37.151 1.00 34.15 276 LEU C O 1
ATOM 7175 N N . ARG C 1 258 ? 13.618 -5.647 35.806 1.00 29.78 277 ARG C N 1
ATOM 7176 C CA . ARG C 1 258 ? 14.691 -5.913 36.779 1.00 31.90 277 ARG C CA 1
ATOM 7177 C C . ARG C 1 258 ? 14.314 -5.213 38.098 1.00 36.80 277 ARG C C 1
ATOM 7178 O O . ARG C 1 258 ? 14.105 -4.000 38.101 1.00 34.49 277 ARG C O 1
ATOM 7186 N N . PRO C 1 259 ? 14.119 -5.985 39.191 1.00 38.32 278 PRO C N 1
ATOM 7187 C CA . PRO C 1 259 ? 13.663 -5.391 40.463 1.00 39.60 278 PRO C CA 1
ATOM 7188 C C . PRO C 1 259 ? 14.410 -4.140 40.927 1.00 42.44 278 PRO C C 1
ATOM 7189 O O . PRO C 1 259 ? 13.746 -3.185 41.332 1.00 40.38 278 PRO C O 1
ATOM 7193 N N . GLU C 1 260 ? 15.760 -4.113 40.826 1.00 40.97 279 GLU C N 1
ATOM 7194 C CA . GLU C 1 260 ? 16.551 -2.941 41.224 1.00 41.36 279 GLU C CA 1
ATOM 7195 C C . GLU C 1 260 ? 16.200 -1.717 40.366 1.00 39.61 279 GLU C C 1
ATOM 7196 O O . GLU C 1 260 ? 16.136 -0.606 40.889 1.00 38.01 279 GLU C O 1
ATOM 7202 N N . ASN C 1 261 ? 15.915 -1.936 39.070 1.00 34.73 280 ASN C N 1
ATOM 7203 C CA . ASN C 1 261 ? 15.518 -0.862 38.149 1.00 32.89 280 ASN C CA 1
ATOM 7204 C C . ASN C 1 261 ? 14.100 -0.378 38.426 1.00 35.38 280 ASN C C 1
ATOM 7205 O O . ASN C 1 261 ? 13.890 0.827 38.555 1.00 35.14 280 ASN C O 1
ATOM 7210 N N . ALA C 1 262 ? 13.127 -1.302 38.538 1.00 31.50 281 ALA C N 1
ATOM 7211 C CA . ALA C 1 262 ? 11.733 -0.930 38.807 1.00 30.44 281 ALA C CA 1
ATOM 7212 C C . ALA C 1 262 ? 11.618 -0.167 40.136 1.00 34.50 281 ALA C C 1
ATOM 7213 O O . ALA C 1 262 ? 10.896 0.833 40.182 1.00 32.85 281 ALA C O 1
ATOM 7215 N N . ALA C 1 263 ? 12.362 -0.603 41.200 1.00 33.11 282 ALA C N 1
ATOM 7216 C CA . ALA C 1 263 ? 12.340 0.086 42.488 1.00 34.13 282 ALA C CA 1
ATOM 7217 C C . ALA C 1 263 ? 12.972 1.490 42.421 1.00 38.98 282 ALA C C 1
ATOM 7218 O O . ALA C 1 263 ? 12.375 2.444 42.925 1.00 38.40 282 ALA C O 1
ATOM 7220 N N . LYS C 1 264 ? 14.152 1.617 41.793 1.00 36.64 283 LYS C N 1
ATOM 7221 C CA . LYS C 1 264 ? 14.868 2.892 41.677 1.00 38.56 283 LYS C CA 1
ATOM 7222 C C . LYS C 1 264 ? 14.019 3.905 40.916 1.00 40.58 283 LYS C C 1
ATOM 7223 O O . LYS C 1 264 ? 13.916 5.061 41.340 1.00 41.38 283 LYS C O 1
ATOM 7229 N N . ILE C 1 265 ? 13.391 3.464 39.818 1.00 32.85 284 ILE C N 1
ATOM 7230 C CA . ILE C 1 265 ? 12.546 4.332 39.007 1.00 31.15 284 ILE C CA 1
ATOM 7231 C C . ILE C 1 265 ? 11.316 4.748 39.809 1.00 35.80 284 ILE C C 1
ATOM 7232 O O . ILE C 1 265 ? 10.983 5.934 39.803 1.00 34.20 284 ILE C O 1
ATOM 7237 N N . ALA C 1 266 ? 10.671 3.782 40.525 1.00 33.43 285 ALA C N 1
ATOM 7238 C CA . ALA C 1 266 ? 9.501 4.062 41.368 1.00 34.23 285 ALA C CA 1
ATOM 7239 C C . ALA C 1 266 ? 9.785 5.217 42.331 1.00 38.52 285 ALA C C 1
ATOM 7240 O O . ALA C 1 266 ? 8.978 6.138 42.419 1.00 37.06 285 ALA C O 1
ATOM 7242 N N . LEU C 1 267 ? 10.977 5.220 42.969 1.00 37.70 286 LEU C N 1
ATOM 7243 C CA . LEU C 1 267 ? 11.386 6.281 43.904 1.00 39.48 286 LEU C CA 1
ATOM 7244 C C . LEU C 1 267 ? 11.584 7.633 43.227 1.00 43.67 286 LEU C C 1
ATOM 7245 O O . LEU C 1 267 ? 11.465 8.667 43.877 1.00 44.08 286 LEU C O 1
ATOM 7250 N N . GLU C 1 268 ? 11.885 7.626 41.930 1.00 40.33 287 GLU C N 1
ATOM 7251 C CA . GLU C 1 268 ? 12.092 8.852 41.171 1.00 40.73 287 GLU C CA 1
ATOM 7252 C C . GLU C 1 268 ? 10.784 9.410 40.604 1.00 41.85 287 GLU C C 1
ATOM 7253 O O . GLU C 1 268 ? 10.647 10.620 40.516 1.00 42.61 287 GLU C O 1
ATOM 7259 N N . ILE C 1 269 ? 9.845 8.547 40.182 1.00 35.15 288 ILE C N 1
ATOM 7260 C CA . ILE C 1 269 ? 8.621 8.989 39.500 1.00 32.64 288 ILE C CA 1
ATOM 7261 C C . ILE C 1 269 ? 7.358 9.014 40.373 1.00 35.68 288 ILE C C 1
ATOM 7262 O O . ILE C 1 269 ? 6.356 9.621 39.973 1.00 34.93 288 ILE C O 1
ATOM 7267 N N . GLY C 1 270 ? 7.412 8.352 41.527 1.00 34.03 289 GLY C N 1
ATOM 7268 C CA . GLY C 1 270 ? 6.329 8.334 42.501 1.00 33.58 289 GLY C CA 1
ATOM 7269 C C . GLY C 1 270 ? 5.182 7.390 42.264 1.00 36.32 289 GLY C C 1
ATOM 7270 O O . GLY C 1 270 ? 4.128 7.535 42.889 1.00 35.94 289 GLY C O 1
ATOM 7271 N N . TYR C 1 271 ? 5.357 6.430 41.356 1.00 31.38 290 TYR C N 1
ATOM 7272 C CA . TYR C 1 271 ? 4.292 5.484 41.073 1.00 28.68 290 TYR C CA 1
ATOM 7273 C C . TYR C 1 271 ? 4.533 4.124 41.660 1.00 31.92 290 TYR C C 1
ATOM 7274 O O . TYR C 1 271 ? 5.675 3.651 41.687 1.00 31.51 290 TYR C O 1
ATOM 7283 N N . PRO C 1 272 ? 3.448 3.424 42.027 1.00 29.33 291 PRO C N 1
ATOM 7284 C CA . PRO C 1 272 ? 3.602 2.045 42.462 1.00 30.17 291 PRO C CA 1
ATOM 7285 C C . PRO C 1 272 ? 4.125 1.166 41.322 1.00 32.97 291 PRO C C 1
ATOM 7286 O O . PRO C 1 272 ? 4.093 1.537 40.128 1.00 32.10 291 PRO C O 1
ATOM 7290 N N . THR C 1 273 ? 4.581 -0.012 41.691 1.00 31.64 292 THR C N 1
ATOM 7291 C CA . THR C 1 273 ? 5.076 -0.973 40.714 1.00 30.41 292 THR C CA 1
ATOM 7292 C C . THR C 1 273 ? 4.398 -2.355 40.846 1.00 34.31 292 THR C C 1
ATOM 7293 O O . THR C 1 273 ? 4.325 -2.887 41.971 1.00 33.71 292 THR C O 1
ATOM 7297 N N . PRO C 1 274 ? 4.031 -3.000 39.706 1.00 30.19 293 PRO C N 1
ATOM 7298 C CA . PRO C 1 274 ? 3.469 -4.362 39.775 1.00 30.70 293 PRO C CA 1
ATOM 7299 C C . PRO C 1 274 ? 4.573 -5.420 39.872 1.00 35.51 293 PRO C C 1
ATOM 7300 O O . PRO C 1 274 ? 4.268 -6.612 39.849 1.00 36.20 293 PRO C O 1
ATOM 7304 N N . VAL C 1 275 ? 5.861 -4.993 39.940 1.00 30.32 294 VAL C N 1
ATOM 7305 C CA . VAL C 1 275 ? 7.000 -5.906 40.056 1.00 31.04 294 VAL C CA 1
ATOM 7306 C C . VAL C 1 275 ? 7.121 -6.213 41.563 1.00 37.57 294 VAL C C 1
ATOM 7307 O O . VAL C 1 275 ? 7.530 -5.353 42.350 1.00 37.64 294 VAL C O 1
ATOM 7311 N N . LYS C 1 276 ? 6.654 -7.404 41.962 1.00 36.15 295 LYS C N 1
ATOM 7312 C CA . LYS C 1 276 ? 6.589 -7.841 43.361 1.00 37.83 295 LYS C CA 1
ATOM 7313 C C . LYS C 1 276 ? 7.936 -7.754 44.078 1.00 45.09 295 LYS C C 1
ATOM 7314 O O . LYS C 1 276 ? 8.003 -7.207 45.180 1.00 46.96 295 LYS C O 1
ATOM 7320 N N . THR C 1 277 ? 8.999 -8.257 43.440 1.00 43.15 296 THR C N 1
ATOM 7321 C CA . THR C 1 277 ? 10.356 -8.256 44.001 1.00 44.87 296 THR C CA 1
ATOM 7322 C C . THR C 1 277 ? 10.834 -6.817 44.259 1.00 49.92 296 THR C C 1
ATOM 7323 O O . THR C 1 277 ? 11.489 -6.567 45.277 1.00 50.28 296 THR C O 1
ATOM 7327 N N . ALA C 1 278 ? 10.465 -5.875 43.338 1.00 44.28 297 ALA C N 1
ATOM 7328 C CA . ALA C 1 278 ? 10.807 -4.454 43.413 1.00 45.13 297 ALA C CA 1
ATOM 7329 C C . ALA C 1 278 ? 10.015 -3.754 44.500 1.00 52.09 297 ALA C C 1
ATOM 7330 O O . ALA C 1 278 ? 10.594 -2.974 45.259 1.00 52.44 297 ALA C O 1
ATOM 7332 N N . HIS C 1 279 ? 8.687 -4.035 44.593 1.00 50.05 298 HIS C N 1
ATOM 7333 C CA . HIS C 1 279 ? 7.827 -3.470 45.635 1.00 51.76 298 HIS C CA 1
ATOM 7334 C C . HIS C 1 279 ? 8.429 -3.781 47.017 1.00 58.33 298 HIS C C 1
ATOM 7335 O O . HIS C 1 279 ? 8.454 -2.909 47.888 1.00 60.29 298 HIS C O 1
ATOM 7342 N N . ASP C 1 280 ? 8.949 -5.009 47.190 1.00 55.41 299 ASP C N 1
ATOM 7343 C CA . ASP C 1 280 ? 9.572 -5.454 48.443 1.00 57.10 299 ASP C CA 1
ATOM 7344 C C . ASP C 1 280 ? 10.894 -4.722 48.771 1.00 61.49 299 ASP C C 1
ATOM 7345 O O . ASP C 1 280 ? 11.268 -4.646 49.945 1.00 63.24 299 ASP C O 1
ATOM 7350 N N . LEU C 1 281 ? 11.577 -4.159 47.748 1.00 55.15 300 LEU C N 1
ATOM 7351 C CA . LEU C 1 281 ? 12.828 -3.403 47.913 1.00 54.57 300 LEU C CA 1
ATOM 7352 C C . LEU C 1 281 ? 12.577 -1.926 48.310 1.00 56.91 300 LEU C C 1
ATOM 7353 O O . LEU C 1 281 ? 13.528 -1.207 48.625 1.00 56.94 300 LEU C O 1
ATOM 7358 N N . LEU C 1 282 ? 11.314 -1.463 48.247 1.00 51.24 301 LEU C N 1
ATOM 7359 C CA . LEU C 1 282 ? 10.955 -0.064 48.513 1.00 50.49 301 LEU C CA 1
ATOM 7360 C C . LEU C 1 282 ? 11.067 0.377 49.979 1.00 57.69 301 LEU C C 1
ATOM 7361 O O . LEU C 1 282 ? 10.607 -0.360 50.859 1.00 57.07 301 LEU C O 1
ATOM 7366 N N . PRO C 1 283 ? 11.614 1.602 50.251 1.00 56.29 302 PRO C N 1
ATOM 7367 C CA . PRO C 1 283 ? 11.674 2.084 51.643 1.00 59.30 302 PRO C CA 1
ATOM 7368 C C . PRO C 1 283 ? 10.277 2.272 52.234 1.00 62.29 302 PRO C C 1
ATOM 7369 O O . PRO C 1 283 ? 9.328 2.603 51.515 1.00 60.74 302 PRO C O 1
ATOM 7373 N N . LYS C 1 284 ? 10.166 2.070 53.549 1.00 59.51 303 LYS C N 1
ATOM 7374 C CA . LYS C 1 284 ? 8.923 2.200 54.305 1.00 59.17 303 LYS C CA 1
ATOM 7375 C C . LYS C 1 284 ? 8.243 3.554 54.110 1.00 58.78 303 LYS C C 1
ATOM 7376 O O . LYS C 1 284 ? 7.028 3.589 54.047 1.00 55.49 303 LYS C O 1
ATOM 7382 N N . GLU C 1 285 ? 9.031 4.649 53.992 1.00 56.02 304 GLU C N 1
ATOM 7383 C CA . GLU C 1 285 ? 8.573 6.031 53.774 1.00 55.59 304 GLU C CA 1
ATOM 7384 C C . GLU C 1 285 ? 7.786 6.153 52.458 1.00 54.91 304 GLU C C 1
ATOM 7385 O O . GLU C 1 285 ? 6.823 6.913 52.362 1.00 54.43 304 GLU C O 1
ATOM 7391 N N . PHE C 1 286 ? 8.202 5.401 51.450 1.00 48.15 305 PHE C N 1
ATOM 7392 C CA . PHE C 1 286 ? 7.534 5.401 50.160 1.00 44.54 305 PHE C CA 1
ATOM 7393 C C . PHE C 1 286 ? 6.343 4.452 50.186 1.00 46.45 305 PHE C C 1
ATOM 7394 O O . PHE C 1 286 ? 5.235 4.861 49.852 1.00 42.30 305 PHE C O 1
ATOM 7402 N N . ALA C 1 287 ? 6.574 3.186 50.593 1.00 46.97 306 ALA C N 1
ATOM 7403 C CA . ALA C 1 287 ? 5.549 2.138 50.656 1.00 47.34 306 ALA C CA 1
ATOM 7404 C C . ALA C 1 287 ? 4.351 2.496 51.549 1.00 52.26 306 ALA C C 1
ATOM 7405 O O . ALA C 1 287 ? 3.233 2.049 51.281 1.00 51.72 306 ALA C O 1
ATOM 7407 N N . ASN C 1 288 ? 4.581 3.303 52.597 1.00 51.17 307 ASN C N 1
ATOM 7408 C CA . ASN C 1 288 ? 3.527 3.709 53.533 1.00 51.50 307 ASN C CA 1
ATOM 7409 C C . ASN C 1 288 ? 3.051 5.161 53.339 1.00 53.45 307 ASN C C 1
ATOM 7410 O O . ASN C 1 288 ? 2.308 5.669 54.192 1.00 54.12 307 ASN C O 1
ATOM 7415 N N . ASP C 1 289 ? 3.450 5.820 52.215 1.00 46.52 308 ASP C N 1
ATOM 7416 C CA . ASP C 1 289 ? 3.032 7.190 51.911 1.00 44.46 308 ASP C CA 1
ATOM 7417 C C . ASP C 1 289 ? 1.533 7.151 51.546 1.00 46.81 308 ASP C C 1
ATOM 7418 O O . ASP C 1 289 ? 1.177 6.527 50.529 1.00 44.73 308 ASP C O 1
ATOM 7423 N N . PRO C 1 290 ? 0.655 7.782 52.389 1.00 44.19 309 PRO C N 1
ATOM 7424 C CA . PRO C 1 290 ? -0.796 7.715 52.131 1.00 42.22 309 PRO C CA 1
ATOM 7425 C C . PRO C 1 290 ? -1.255 8.386 50.856 1.00 44.00 309 PRO C C 1
ATOM 7426 O O . PRO C 1 290 ? -2.317 8.015 50.355 1.00 44.28 309 PRO C O 1
ATOM 7430 N N . SER C 1 291 ? -0.471 9.356 50.329 1.00 37.93 310 SER C N 1
ATOM 7431 C CA . SER C 1 291 ? -0.814 10.001 49.061 1.00 35.38 310 SER C CA 1
ATOM 7432 C C . SER C 1 291 ? -0.388 9.143 47.846 1.00 36.90 310 SER C C 1
ATOM 7433 O O . SER C 1 291 ? -0.770 9.476 46.718 1.00 34.11 310 SER C O 1
ATOM 7436 N N . ILE C 1 292 ? 0.393 8.047 48.064 1.00 35.15 311 ILE C N 1
ATOM 7437 C CA . ILE C 1 292 ? 0.770 7.122 46.969 1.00 34.33 311 ILE C CA 1
ATOM 7438 C C . ILE C 1 292 ? -0.142 5.898 46.993 1.00 38.42 311 ILE C C 1
ATOM 7439 O O . ILE C 1 292 ? -0.768 5.579 45.985 1.00 35.92 311 ILE C O 1
ATOM 7444 N N . TYR C 1 293 ? -0.164 5.191 48.144 1.00 39.34 312 TYR C N 1
ATOM 7445 C CA . TYR C 1 293 ? -0.888 3.942 48.332 1.00 40.06 312 TYR C CA 1
ATOM 7446 C C . TYR C 1 293 ? -2.203 4.161 49.027 1.00 45.71 312 TYR C C 1
ATOM 7447 O O . TYR C 1 293 ? -2.221 4.513 50.212 1.00 46.55 312 TYR C O 1
ATOM 7456 N N . PRO C 1 294 ? -3.310 3.946 48.288 1.00 41.57 313 PRO C N 1
ATOM 7457 C CA . PRO C 1 294 ? -4.631 4.160 48.881 1.00 41.74 313 PRO C CA 1
ATOM 7458 C C . PRO C 1 294 ? -5.009 3.144 49.958 1.00 46.65 313 PRO C C 1
ATOM 7459 O O . PRO C 1 294 ? -4.644 1.976 49.839 1.00 45.94 313 PRO C O 1
ATOM 7463 N N . PRO C 1 295 ? -5.792 3.565 50.980 1.00 45.06 314 PRO C N 1
ATOM 7464 C CA . PRO C 1 295 ? -6.246 2.606 52.013 1.00 45.93 314 PRO C CA 1
ATOM 7465 C C . PRO C 1 295 ? -7.161 1.520 51.439 1.00 46.07 314 PRO C C 1
ATOM 7466 O O . PRO C 1 295 ? -7.768 1.730 50.385 1.00 43.38 314 PRO C O 1
ATOM 7470 N N . GLN C 1 296 ? -7.296 0.376 52.151 1.00 43.73 315 GLN C N 1
ATOM 7471 C CA . GLN C 1 296 ? -8.134 -0.747 51.720 1.00 42.06 315 GLN C CA 1
ATOM 7472 C C . GLN C 1 296 ? -9.583 -0.343 51.392 1.00 44.76 315 GLN C C 1
ATOM 7473 O O . GLN C 1 296 ? -10.123 -0.806 50.386 1.00 42.31 315 GLN C O 1
ATOM 7479 N N . SER C 1 297 ? -10.199 0.529 52.212 1.00 42.29 316 SER C N 1
ATOM 7480 C CA . SER C 1 297 ? -11.576 0.997 51.950 1.00 41.59 316 SER C CA 1
ATOM 7481 C C . SER C 1 297 ? -11.701 1.696 50.595 1.00 41.64 316 SER C C 1
ATOM 7482 O O . SER C 1 297 ? -12.674 1.474 49.879 1.00 41.13 316 SER C O 1
ATOM 7485 N N . VAL C 1 298 ? -10.693 2.493 50.236 1.00 37.25 317 VAL C N 1
ATOM 7486 C CA . VAL C 1 298 ? -10.609 3.226 48.968 1.00 34.29 317 VAL C CA 1
ATOM 7487 C C . VAL C 1 298 ? -10.483 2.238 47.804 1.00 37.19 317 VAL C C 1
ATOM 7488 O O . VAL C 1 298 ? -11.146 2.417 46.784 1.00 36.10 317 VAL C O 1
ATOM 7492 N N . ILE C 1 299 ? -9.661 1.180 47.982 1.00 36.25 318 ILE C N 1
ATOM 7493 C CA . ILE C 1 299 ? -9.475 0.105 46.993 1.00 36.43 318 ILE C CA 1
ATOM 7494 C C . ILE C 1 299 ? -10.822 -0.596 46.748 1.00 39.93 318 ILE C C 1
ATOM 7495 O O . ILE C 1 299 ? -11.280 -0.647 45.608 1.00 38.38 318 ILE C O 1
ATOM 7500 N N . ASP C 1 300 ? -11.456 -1.082 47.822 1.00 38.24 319 ASP C N 1
ATOM 7501 C CA . ASP C 1 300 ? -12.723 -1.804 47.779 1.00 38.33 319 ASP C CA 1
ATOM 7502 C C . ASP C 1 300 ? -13.857 -1.017 47.113 1.00 41.27 319 ASP C C 1
ATOM 7503 O O . ASP C 1 300 ? -14.679 -1.619 46.423 1.00 40.79 319 ASP C O 1
ATOM 7508 N N . ASN C 1 301 ? -13.897 0.312 47.312 1.00 35.80 320 ASN C N 1
ATOM 7509 C CA . ASN C 1 301 ? -14.967 1.166 46.769 1.00 33.38 320 ASN C CA 1
ATOM 7510 C C . ASN C 1 301 ? -14.590 1.886 45.488 1.00 34.49 320 ASN C C 1
ATOM 7511 O O . ASN C 1 301 ? -15.390 2.675 44.975 1.00 32.84 320 ASN C O 1
ATOM 7516 N N . GLY C 1 302 ? -13.372 1.645 45.003 1.00 30.48 321 GLY C N 1
ATOM 7517 C CA . GLY C 1 302 ? -12.857 2.260 43.784 1.00 29.04 321 GLY C CA 1
ATOM 7518 C C . GLY C 1 302 ? -13.045 1.360 42.581 1.00 31.17 321 GLY C C 1
ATOM 7519 O O . GLY C 1 302 ? -13.630 0.291 42.707 1.00 30.59 321 GLY C O 1
ATOM 7520 N N . GLU C 1 303 ? -12.546 1.766 41.399 1.00 27.93 322 GLU C N 1
ATOM 7521 C CA . GLU C 1 303 ? -12.696 0.937 40.196 1.00 27.68 322 GLU C CA 1
ATOM 7522 C C . GLU C 1 303 ? -11.496 1.006 39.300 1.00 30.10 322 GLU C C 1
ATOM 7523 O O . GLU C 1 303 ? -11.015 2.108 39.008 1.00 27.94 322 GLU C O 1
ATOM 7529 N N . TRP C 1 304 ? -11.074 -0.156 38.792 1.00 28.91 323 TRP C N 1
ATOM 7530 C CA . TRP C 1 304 ? -10.026 -0.215 37.776 1.00 30.50 323 TRP C CA 1
ATOM 7531 C C . TRP C 1 304 ? -10.670 0.210 36.469 1.00 29.94 323 TRP C C 1
ATOM 7532 O O . TRP C 1 304 ? -11.798 -0.215 36.172 1.00 27.52 323 TRP C O 1
ATOM 7543 N N . GLN C 1 305 ? -9.952 1.019 35.678 1.00 24.71 324 GLN C N 1
ATOM 7544 C CA . GLN C 1 305 ? -10.432 1.440 34.367 1.00 23.14 324 GLN C CA 1
ATOM 7545 C C . GLN C 1 305 ? -10.421 0.210 33.468 1.00 26.98 324 GLN C C 1
ATOM 7546 O O . GLN C 1 305 ? -9.398 -0.474 33.345 1.00 25.95 324 GLN C O 1
ATOM 7552 N N . ASP C 1 306 ? -11.580 -0.090 32.888 1.00 25.39 325 ASP C N 1
ATOM 7553 C CA . ASP C 1 306 ? -11.748 -1.269 32.057 1.00 23.61 325 ASP C CA 1
ATOM 7554 C C . ASP C 1 306 ? -12.184 -0.900 30.647 1.00 25.63 325 ASP C C 1
ATOM 7555 O O . ASP C 1 306 ? -12.604 0.236 30.388 1.00 22.07 325 ASP C O 1
ATOM 7560 N N . GLU C 1 307 ? -12.040 -1.859 29.722 1.00 24.20 326 GLU C N 1
ATOM 7561 C CA . GLU C 1 307 ? -12.458 -1.704 28.334 1.00 24.60 326 GLU C CA 1
ATOM 7562 C C . GLU C 1 307 ? -13.979 -1.472 28.289 1.00 27.82 326 GLU C C 1
ATOM 7563 O O . GLU C 1 307 ? -14.725 -1.938 29.161 1.00 25.22 326 GLU C O 1
ATOM 7569 N N . VAL C 1 308 ? -14.425 -0.710 27.294 1.00 25.35 327 VAL C N 1
ATOM 7570 C CA . VAL C 1 308 ? -15.852 -0.396 27.094 1.00 24.83 327 VAL C CA 1
ATOM 7571 C C . VAL C 1 308 ? -16.260 -0.793 25.670 1.00 29.54 327 VAL C C 1
ATOM 7572 O O . VAL C 1 308 ? -17.264 -0.306 25.152 1.00 28.42 327 VAL C O 1
ATOM 7576 N N . GLY C 1 309 ? -15.487 -1.689 25.065 1.00 27.42 328 GLY C N 1
ATOM 7577 C CA . GLY C 1 309 ? -15.708 -2.128 23.691 1.00 27.90 328 GLY C CA 1
ATOM 7578 C C . GLY C 1 309 ? -15.824 -0.944 22.751 1.00 28.59 328 GLY C C 1
ATOM 7579 O O . GLY C 1 309 ? -15.106 0.066 22.864 1.00 26.09 328 GLY C O 1
ATOM 7580 N N . GLU C 1 310 ? -16.801 -1.038 21.871 1.00 24.58 329 GLU C N 1
ATOM 7581 C CA . GLU C 1 310 ? -17.074 -0.020 20.856 1.00 23.26 329 GLU C CA 1
ATOM 7582 C C . GLU C 1 310 ? -17.654 1.261 21.434 1.00 25.09 329 GLU C C 1
ATOM 7583 O O . GLU C 1 310 ? -17.682 2.249 20.710 1.00 24.44 329 GLU C O 1
ATOM 7589 N N . ALA C 1 311 ? -18.079 1.275 22.730 1.00 22.27 330 ALA C N 1
ATOM 7590 C CA . ALA C 1 311 ? -18.597 2.500 23.367 1.00 22.43 330 ALA C CA 1
ATOM 7591 C C . ALA C 1 311 ? -17.474 3.557 23.553 1.00 28.07 330 ALA C C 1
ATOM 7592 O O . ALA C 1 311 ? -17.779 4.708 23.833 1.00 27.19 330 ALA C O 1
ATOM 7594 N N . SER C 1 312 ? -16.183 3.166 23.351 1.00 24.81 331 SER C N 1
ATOM 7595 C CA . SER C 1 312 ? -15.044 4.083 23.451 1.00 24.27 331 SER C CA 1
ATOM 7596 C C . SER C 1 312 ? -15.265 5.324 22.556 1.00 28.08 331 SER C C 1
ATOM 7597 O O . SER C 1 312 ? -14.900 6.431 22.945 1.00 26.14 331 SER C O 1
ATOM 7600 N N . VAL C 1 313 ? -15.917 5.140 21.388 1.00 26.23 332 VAL C N 1
ATOM 7601 C CA . VAL C 1 313 ? -16.201 6.237 20.457 1.00 26.28 332 VAL C CA 1
ATOM 7602 C C . VAL C 1 313 ? -17.126 7.305 21.086 1.00 28.50 332 VAL C C 1
ATOM 7603 O O . VAL C 1 313 ? -16.908 8.492 20.854 1.00 26.61 332 VAL C O 1
ATOM 7607 N N . LEU C 1 314 ? -18.140 6.885 21.886 1.00 26.52 333 LEU C N 1
ATOM 7608 C CA . LEU C 1 314 ? -19.054 7.825 22.571 1.00 25.57 333 LEU C CA 1
ATOM 7609 C C . LEU C 1 314 ? -18.318 8.635 23.619 1.00 27.10 333 LEU C C 1
ATOM 7610 O O . LEU C 1 314 ? -18.503 9.848 23.678 1.00 27.80 333 LEU C O 1
ATOM 7615 N N . TYR C 1 315 ? -17.486 7.975 24.465 1.00 24.31 334 TYR C N 1
ATOM 7616 C CA . TYR C 1 315 ? -16.697 8.662 25.477 1.00 24.45 334 TYR C CA 1
ATOM 7617 C C . TYR C 1 315 ? -15.840 9.729 24.797 1.00 28.29 334 TYR C C 1
ATOM 7618 O O . TYR C 1 315 ? -15.820 10.863 25.256 1.00 28.22 334 TYR C O 1
ATOM 7627 N N . ASP C 1 316 ? -15.166 9.380 23.692 1.00 25.71 335 ASP C N 1
ATOM 7628 C CA . ASP C 1 316 ? -14.339 10.352 22.969 1.00 26.16 335 ASP C CA 1
ATOM 7629 C C . ASP C 1 316 ? -15.147 11.513 22.399 1.00 29.86 335 ASP C C 1
ATOM 7630 O O . ASP C 1 316 ? -14.758 12.665 22.575 1.00 30.04 335 ASP C O 1
ATOM 7635 N N . GLU C 1 317 ? -16.265 11.214 21.709 1.00 26.75 336 GLU C N 1
ATOM 7636 C CA . GLU C 1 317 ? -17.124 12.226 21.091 1.00 26.80 336 GLU C CA 1
ATOM 7637 C C . GLU C 1 317 ? -17.619 13.228 22.141 1.00 30.04 336 GLU C C 1
ATOM 7638 O O . GLU C 1 317 ? -17.492 14.436 21.930 1.00 30.54 336 GLU C O 1
ATOM 7644 N N . TYR C 1 318 ? -18.169 12.733 23.265 1.00 26.92 337 TYR C N 1
ATOM 7645 C CA . TYR C 1 318 ? -18.675 13.622 24.315 1.00 27.01 337 TYR C CA 1
ATOM 7646 C C . TYR C 1 318 ? -17.576 14.385 25.027 1.00 29.03 337 TYR C C 1
ATOM 7647 O O . TYR C 1 318 ? -17.785 15.547 25.374 1.00 27.77 337 TYR C O 1
ATOM 7656 N N . PHE C 1 319 ? -16.401 13.760 25.234 1.00 26.10 338 PHE C N 1
ATOM 7657 C CA . PHE C 1 319 ? -15.291 14.454 25.905 1.00 25.71 338 PHE C CA 1
ATOM 7658 C C . PHE C 1 319 ? -14.781 15.608 25.021 1.00 30.31 338 PHE C C 1
ATOM 7659 O O . PHE C 1 319 ? -14.506 16.694 25.523 1.00 30.35 338 PHE C O 1
ATOM 7667 N N . GLN C 1 320 ? -14.712 15.379 23.694 1.00 27.86 339 GLN C N 1
ATOM 7668 C CA . GLN C 1 320 ? -14.297 16.433 22.764 1.00 27.45 339 GLN C CA 1
ATOM 7669 C C . GLN C 1 320 ? -15.327 17.588 22.788 1.00 32.21 339 GLN C C 1
ATOM 7670 O O . GLN C 1 320 ? -14.927 18.749 22.812 1.00 33.30 339 GLN C O 1
ATOM 7676 N N . LYS C 1 321 ? -16.639 17.264 22.841 1.00 30.39 340 LYS C N 1
ATOM 7677 C CA . LYS C 1 321 ? -17.745 18.246 22.913 1.00 32.05 340 LYS C CA 1
ATOM 7678 C C . LYS C 1 321 ? -17.622 19.106 24.178 1.00 39.10 340 LYS C C 1
ATOM 7679 O O . LYS C 1 321 ? -17.864 20.315 24.136 1.00 39.53 340 LYS C O 1
ATOM 7685 N N . LEU C 1 322 ? -17.245 18.469 25.301 1.00 36.67 341 LEU C N 1
ATOM 7686 C CA . LEU C 1 322 ? -17.031 19.121 26.589 1.00 37.90 341 LEU C CA 1
ATOM 7687 C C . LEU C 1 322 ? -15.922 20.179 26.532 1.00 44.86 341 LEU C C 1
ATOM 7688 O O . LEU C 1 322 ? -16.128 21.294 27.008 1.00 45.18 341 LEU C O 1
ATOM 7693 N N . LYS C 1 323 ? -14.762 19.818 25.960 1.00 43.94 342 LYS C N 1
ATOM 7694 C CA . LYS C 1 323 ? -13.589 20.672 25.842 1.00 45.77 342 LYS C CA 1
ATOM 7695 C C . LYS C 1 323 ? -13.790 21.831 24.863 1.00 54.99 342 LYS C C 1
ATOM 7696 O O . LYS C 1 323 ? -13.173 22.877 25.050 1.00 56.29 342 LYS C O 1
ATOM 7702 N N . VAL C 1 324 ? -14.628 21.649 23.816 1.00 54.55 343 VAL C N 1
ATOM 7703 C CA . VAL C 1 324 ? -14.875 22.674 22.785 1.00 56.14 343 VAL C CA 1
ATOM 7704 C C . VAL C 1 324 ? -16.005 23.625 23.173 1.00 61.57 343 VAL C C 1
ATOM 7705 O O . VAL C 1 324 ? -16.137 24.667 22.534 1.00 62.14 343 VAL C O 1
ATOM 7709 N N . ASN C 1 325 ? -16.793 23.298 24.230 1.00 58.71 344 ASN C N 1
ATOM 7710 C CA . ASN C 1 325 ? -17.923 24.084 24.762 1.00 86.18 344 ASN C CA 1
ATOM 7711 C C . ASN C 1 325 ? -18.871 24.607 23.677 1.00 121.24 344 ASN C C 1
ATOM 7712 O O . ASN C 1 325 ? -20.068 24.733 23.913 1.00 87.73 344 ASN C O 1
ATOM 7717 N N . LYS D 1 4 ? -46.205 12.931 12.810 1.00 52.19 23 LYS D N 1
ATOM 7718 C CA . LYS D 1 4 ? -45.445 11.697 13.037 1.00 49.63 23 LYS D CA 1
ATOM 7719 C C . LYS D 1 4 ? -46.336 10.440 13.129 1.00 50.38 23 LYS D C 1
ATOM 7720 O O . LYS D 1 4 ? -47.542 10.546 13.358 1.00 49.95 23 LYS D O 1
ATOM 7726 N N . ASP D 1 5 ? -45.723 9.250 12.940 1.00 43.61 24 ASP D N 1
ATOM 7727 C CA . ASP D 1 5 ? -46.359 7.928 13.014 1.00 41.62 24 ASP D CA 1
ATOM 7728 C C . ASP D 1 5 ? -47.465 7.686 11.956 1.00 45.06 24 ASP D C 1
ATOM 7729 O O . ASP D 1 5 ? -48.306 6.798 12.148 1.00 44.83 24 ASP D O 1
ATOM 7734 N N . GLN D 1 6 ? -47.429 8.437 10.823 1.00 40.30 25 GLN D N 1
ATOM 7735 C CA . GLN D 1 6 ? -48.321 8.248 9.658 1.00 39.11 25 GLN D CA 1
ATOM 7736 C C . GLN D 1 6 ? -47.519 7.442 8.610 1.00 36.60 25 GLN D C 1
ATOM 7737 O O . GLN D 1 6 ? -48.073 6.931 7.628 1.00 33.16 25 GLN D O 1
ATOM 7743 N N . GLU D 1 7 ? -46.200 7.358 8.822 1.00 31.79 26 GLU D N 1
ATOM 7744 C CA . GLU D 1 7 ? -45.300 6.592 7.963 1.00 30.14 26 GLU D CA 1
ATOM 7745 C C . GLU D 1 7 ? -44.276 5.815 8.771 1.00 29.99 26 GLU D C 1
ATOM 7746 O O . GLU D 1 7 ? -44.111 6.055 9.968 1.00 28.07 26 GLU D O 1
ATOM 7752 N N . LEU D 1 8 ? -43.586 4.889 8.109 1.00 24.39 27 LEU D N 1
ATOM 7753 C CA . LEU D 1 8 ? -42.588 4.052 8.753 1.00 23.40 27 LEU D CA 1
ATOM 7754 C C . LEU D 1 8 ? -41.436 3.785 7.781 1.00 25.15 27 LEU D C 1
ATOM 7755 O O . LEU D 1 8 ? -41.664 3.210 6.714 1.00 24.73 27 LEU D O 1
ATOM 7760 N N . TYR D 1 9 ? -40.216 4.189 8.142 1.00 20.58 28 TYR D N 1
ATOM 7761 C CA . TYR D 1 9 ? -39.025 3.905 7.335 1.00 21.07 28 TYR D CA 1
ATOM 7762 C C . TYR D 1 9 ? -38.442 2.602 7.862 1.00 23.71 28 TYR D C 1
ATOM 7763 O O . TYR D 1 9 ? -37.941 2.552 8.985 1.00 22.12 28 TYR D O 1
ATOM 7772 N N . PHE D 1 10 ? -38.520 1.547 7.056 1.00 19.73 29 PHE D N 1
ATOM 7773 C CA . PHE D 1 10 ? -38.117 0.202 7.485 1.00 19.62 29 PHE D CA 1
ATOM 7774 C C . PHE D 1 10 ? -37.042 -0.343 6.581 1.00 21.74 29 PHE D C 1
ATOM 7775 O O . PHE D 1 10 ? -37.259 -0.525 5.370 1.00 21.36 29 PHE D O 1
ATOM 7783 N N . TYR D 1 11 ? -35.866 -0.596 7.178 1.00 18.91 30 TYR D N 1
ATOM 7784 C CA . TYR D 1 11 ? -34.675 -1.095 6.475 1.00 18.28 30 TYR D CA 1
ATOM 7785 C C . TYR D 1 11 ? -34.472 -2.561 6.917 1.00 20.12 30 TYR D C 1
ATOM 7786 O O . TYR D 1 11 ? -34.273 -2.842 8.100 1.00 17.91 30 TYR D O 1
ATOM 7795 N N . ASN D 1 12 ? -34.584 -3.503 5.972 1.00 17.16 31 ASN D N 1
ATOM 7796 C CA . ASN D 1 12 ? -34.539 -4.921 6.338 1.00 17.00 31 ASN D CA 1
ATOM 7797 C C . ASN D 1 12 ? -33.742 -5.720 5.332 1.00 20.51 31 ASN D C 1
ATOM 7798 O O . ASN D 1 12 ? -33.342 -5.204 4.288 1.00 18.83 31 ASN D O 1
ATOM 7803 N N . TRP D 1 13 ? -33.518 -6.989 5.638 1.00 17.35 32 TRP D N 1
ATOM 7804 C CA . TRP D 1 13 ? -32.876 -7.917 4.706 1.00 18.29 32 TRP D CA 1
ATOM 7805 C C . TRP D 1 13 ? -33.861 -8.154 3.534 1.00 21.68 32 TRP D C 1
ATOM 7806 O O . TRP D 1 13 ? -35.099 -8.107 3.709 1.00 19.02 32 TRP D O 1
ATOM 7817 N N . SER D 1 14 ? -33.336 -8.527 2.369 1.00 20.60 33 SER D N 1
ATOM 7818 C CA . SER D 1 14 ? -34.209 -8.889 1.246 1.00 21.50 33 SER D CA 1
ATOM 7819 C C . SER D 1 14 ? -35.016 -10.174 1.602 1.00 23.98 33 SER D C 1
ATOM 7820 O O . SER D 1 14 ? -34.657 -10.914 2.529 1.00 21.87 33 SER D O 1
ATOM 7823 N N . GLU D 1 15 ? -36.120 -10.406 0.884 1.00 24.64 34 GLU D N 1
ATOM 7824 C CA . GLU D 1 15 ? -36.927 -11.637 0.929 1.00 25.37 34 GLU D CA 1
ATOM 7825 C C . GLU D 1 15 ? -37.738 -11.939 2.196 1.00 26.58 34 GLU D C 1
ATOM 7826 O O . GLU D 1 15 ? -38.567 -12.843 2.152 1.00 27.28 34 GLU D O 1
ATOM 7832 N N . TYR D 1 16 ? -37.503 -11.247 3.304 1.00 22.03 35 TYR D N 1
ATOM 7833 C CA . TYR D 1 16 ? -38.191 -11.514 4.559 1.00 21.41 35 TYR D CA 1
ATOM 7834 C C . TYR D 1 16 ? -39.679 -11.146 4.614 1.00 24.41 35 TYR D C 1
ATOM 7835 O O . TYR D 1 16 ? -40.455 -11.858 5.246 1.00 23.60 35 TYR D O 1
ATOM 7844 N N . ILE D 1 17 ? -40.073 -10.028 3.994 1.00 20.85 36 ILE D N 1
ATOM 7845 C CA . ILE D 1 17 ? -41.472 -9.595 4.066 1.00 21.26 36 ILE D CA 1
ATOM 7846 C C . ILE D 1 17 ? -42.107 -9.529 2.692 1.00 28.24 36 ILE D C 1
ATOM 7847 O O . ILE D 1 17 ? -41.754 -8.651 1.891 1.00 26.73 36 ILE D O 1
ATOM 7852 N N . PRO D 1 18 ? -43.058 -10.456 2.422 1.00 27.49 37 PRO D N 1
ATOM 7853 C CA . PRO D 1 18 ? -43.804 -10.408 1.144 1.00 29.55 37 PRO D CA 1
ATOM 7854 C C . PRO D 1 18 ? -44.533 -9.073 1.006 1.00 30.72 37 PRO D C 1
ATOM 7855 O O . PRO D 1 18 ? -44.998 -8.517 2.002 1.00 27.99 37 PRO D O 1
ATOM 7859 N N . SER D 1 19 ? -44.606 -8.547 -0.217 1.00 31.10 38 SER D N 1
ATOM 7860 C CA . SER D 1 19 ? -45.261 -7.261 -0.506 1.00 31.38 38 SER D CA 1
ATOM 7861 C C . SER D 1 19 ? -46.695 -7.194 0.044 1.00 33.14 38 SER D C 1
ATOM 7862 O O . SER D 1 19 ? -47.076 -6.155 0.579 1.00 31.78 38 SER D O 1
ATOM 7865 N N . GLU D 1 20 ? -47.452 -8.317 -0.013 1.00 31.47 39 GLU D N 1
ATOM 7866 C CA . GLU D 1 20 ? -48.854 -8.365 0.474 1.00 33.22 39 GLU D CA 1
ATOM 7867 C C . GLU D 1 20 ? -48.935 -8.160 1.987 1.00 35.08 39 GLU D C 1
ATOM 7868 O O . GLU D 1 20 ? -49.932 -7.627 2.475 1.00 32.89 39 GLU D O 1
ATOM 7874 N N . VAL D 1 21 ? -47.884 -8.579 2.719 1.00 30.65 40 VAL D N 1
ATOM 7875 C CA . VAL D 1 21 ? -47.822 -8.417 4.173 1.00 30.12 40 VAL D CA 1
ATOM 7876 C C . VAL D 1 21 ? -47.668 -6.923 4.556 1.00 31.78 40 VAL D C 1
ATOM 7877 O O . VAL D 1 21 ? -48.338 -6.468 5.492 1.00 30.65 40 VAL D O 1
ATOM 7881 N N . LEU D 1 22 ? -46.835 -6.159 3.810 1.00 28.53 41 LEU D N 1
ATOM 7882 C CA . LEU D 1 22 ? -46.697 -4.711 4.029 1.00 28.44 41 LEU D CA 1
ATOM 7883 C C . LEU D 1 22 ? -48.008 -4.011 3.690 1.00 30.85 41 LEU D C 1
ATOM 7884 O O . LEU D 1 22 ? -48.407 -3.087 4.395 1.00 30.32 41 LEU D O 1
ATOM 7889 N N . GLU D 1 23 ? -48.695 -4.470 2.620 1.00 27.47 42 GLU D N 1
ATOM 7890 C CA . GLU D 1 23 ? -49.998 -3.935 2.215 1.00 27.40 42 GLU D CA 1
ATOM 7891 C C . GLU D 1 23 ? -50.997 -4.163 3.352 1.00 31.28 42 GLU D C 1
ATOM 7892 O O . GLU D 1 23 ? -51.756 -3.256 3.685 1.00 32.02 42 GLU D O 1
ATOM 7898 N N . ASP D 1 24 ? -50.956 -5.369 3.978 1.00 27.39 43 ASP D N 1
ATOM 7899 C CA . ASP D 1 24 ? -51.846 -5.729 5.082 1.00 27.81 43 ASP D CA 1
ATOM 7900 C C . ASP D 1 24 ? -51.613 -4.844 6.290 1.00 29.10 43 ASP D C 1
ATOM 7901 O O . ASP D 1 24 ? -52.593 -4.410 6.916 1.00 28.72 43 ASP D O 1
ATOM 7906 N N . PHE D 1 25 ? -50.315 -4.544 6.604 1.00 24.03 44 PHE D N 1
ATOM 7907 C CA . PHE D 1 25 ? -49.984 -3.645 7.709 1.00 23.94 44 PHE D CA 1
ATOM 7908 C C . PHE D 1 25 ? -50.600 -2.248 7.463 1.00 28.29 44 PHE D C 1
ATOM 7909 O O . PHE D 1 25 ? -51.215 -1.679 8.365 1.00 28.93 44 PHE D O 1
ATOM 7917 N N . THR D 1 26 ? -50.408 -1.703 6.244 1.00 25.94 45 THR D N 1
ATOM 7918 C CA . THR D 1 26 ? -50.928 -0.376 5.858 1.00 27.02 45 THR D CA 1
ATOM 7919 C C . THR D 1 26 ? -52.467 -0.354 5.907 1.00 34.06 45 THR D C 1
ATOM 7920 O O . THR D 1 26 ? -53.047 0.627 6.372 1.00 34.24 45 THR D O 1
ATOM 7924 N N . LYS D 1 27 ? -53.122 -1.444 5.484 1.00 31.54 46 LYS D N 1
ATOM 7925 C CA . LYS D 1 27 ? -54.583 -1.551 5.533 1.00 33.60 46 LYS D CA 1
ATOM 7926 C C . LYS D 1 27 ? -55.083 -1.494 6.980 1.00 35.84 46 LYS D C 1
ATOM 7927 O O . LYS D 1 27 ? -56.045 -0.787 7.282 1.00 36.08 46 LYS D O 1
ATOM 7933 N N . GLU D 1 28 ? -54.414 -2.228 7.868 1.00 30.71 47 GLU D N 1
ATOM 7934 C CA . GLU D 1 28 ? -54.771 -2.331 9.281 1.00 32.21 47 GLU D CA 1
ATOM 7935 C C . GLU D 1 28 ? -54.529 -1.036 10.089 1.00 35.58 47 GLU D C 1
ATOM 7936 O O . GLU D 1 28 ? -55.351 -0.670 10.920 1.00 35.56 47 GLU D O 1
ATOM 7942 N N . THR D 1 29 ? -53.406 -0.362 9.838 1.00 31.77 48 THR D N 1
ATOM 7943 C CA . THR D 1 29 ? -52.966 0.791 10.625 1.00 31.12 48 THR D CA 1
ATOM 7944 C C . THR D 1 29 ? -53.111 2.168 9.977 1.00 34.18 48 THR D C 1
ATOM 7945 O O . THR D 1 29 ? -53.063 3.172 10.689 1.00 32.33 48 THR D O 1
ATOM 7949 N N . GLY D 1 30 ? -53.162 2.212 8.647 1.00 31.33 49 GLY D N 1
ATOM 7950 C CA . GLY D 1 30 ? -53.175 3.466 7.903 1.00 32.13 49 GLY D CA 1
ATOM 7951 C C . GLY D 1 30 ? -51.762 4.016 7.731 1.00 33.34 49 GLY D C 1
ATOM 7952 O O . GLY D 1 30 ? -51.586 5.060 7.111 1.00 35.67 49 GLY D O 1
ATOM 7953 N N . ILE D 1 31 ? -50.726 3.306 8.253 1.00 28.02 50 ILE D N 1
ATOM 7954 C CA . ILE D 1 31 ? -49.325 3.731 8.200 1.00 27.29 50 ILE D CA 1
ATOM 7955 C C . ILE D 1 31 ? -48.658 3.289 6.893 1.00 30.79 50 ILE D C 1
ATOM 7956 O O . ILE D 1 31 ? -48.597 2.093 6.609 1.00 29.84 50 ILE D O 1
ATOM 7961 N N . LYS D 1 32 ? -48.133 4.259 6.130 1.00 27.79 51 LYS D N 1
ATOM 7962 C CA . LYS D 1 32 ? -47.407 4.024 4.877 1.00 27.11 51 LYS D CA 1
ATOM 7963 C C . LYS D 1 32 ? -45.999 3.500 5.223 1.00 30.15 51 LYS D C 1
ATOM 7964 O O . LYS D 1 32 ? -45.328 4.058 6.086 1.00 29.90 51 LYS D O 1
ATOM 7970 N N . VAL D 1 33 ? -45.559 2.425 4.566 1.00 25.20 52 VAL D N 1
ATOM 7971 C CA . VAL D 1 33 ? -44.214 1.878 4.824 1.00 25.12 52 VAL D CA 1
ATOM 7972 C C . VAL D 1 33 ? -43.288 2.257 3.677 1.00 27.66 52 VAL D C 1
ATOM 7973 O O . VAL D 1 33 ? -43.587 1.951 2.512 1.00 27.14 52 VAL D O 1
ATOM 7977 N N . ILE D 1 34 ? -42.183 2.937 4.002 1.00 24.35 53 ILE D N 1
ATOM 7978 C CA . ILE D 1 34 ? -41.129 3.278 3.042 1.00 24.20 53 ILE D CA 1
ATOM 7979 C C . ILE D 1 34 ? -40.087 2.186 3.310 1.00 26.18 53 ILE D C 1
ATOM 7980 O O . ILE D 1 34 ? -39.342 2.240 4.293 1.00 23.61 53 ILE D O 1
ATOM 7985 N N . TYR D 1 35 ? -40.124 1.149 2.479 1.00 22.51 54 TYR D N 1
ATOM 7986 C CA . TYR D 1 35 ? -39.336 -0.053 2.668 1.00 22.39 54 TYR D CA 1
ATOM 7987 C C . TYR D 1 35 ? -38.103 -0.097 1.797 1.00 24.89 54 TYR D C 1
ATOM 7988 O O . TYR D 1 35 ? -38.170 0.240 0.613 1.00 24.28 54 TYR D O 1
ATOM 7997 N N . SER D 1 36 ? -36.982 -0.514 2.363 1.00 20.12 55 SER D N 1
ATOM 7998 C CA . SER D 1 36 ? -35.751 -0.677 1.586 1.00 19.94 55 SER D CA 1
ATOM 7999 C C . SER D 1 36 ? -34.963 -1.839 2.151 1.00 20.35 55 SER D C 1
ATOM 8000 O O . SER D 1 36 ? -35.209 -2.289 3.283 1.00 20.04 55 SER D O 1
ATOM 8003 N N . THR D 1 37 ? -34.048 -2.378 1.356 1.00 20.31 56 THR D N 1
ATOM 8004 C CA . THR D 1 37 ? -33.359 -3.595 1.795 1.00 18.45 56 THR D CA 1
ATOM 8005 C C . THR D 1 37 ? -31.848 -3.534 1.703 1.00 20.60 56 THR D C 1
ATOM 8006 O O . THR D 1 37 ? -31.276 -2.717 0.971 1.00 20.08 56 THR D O 1
ATOM 8010 N N . TYR D 1 38 ? -31.210 -4.441 2.416 1.00 19.27 57 TYR D N 1
ATOM 8011 C CA . TYR D 1 38 ? -29.762 -4.619 2.390 1.00 19.52 57 TYR D CA 1
ATOM 8012 C C . TYR D 1 38 ? -29.469 -6.116 2.322 1.00 21.65 57 TYR D C 1
ATOM 8013 O O . TYR D 1 38 ? -30.331 -6.933 2.638 1.00 22.48 57 TYR D O 1
ATOM 8022 N N . GLU D 1 39 ? -28.236 -6.442 1.924 1.00 21.03 58 GLU D N 1
ATOM 8023 C CA . GLU D 1 39 ? -27.803 -7.827 1.734 1.00 20.02 58 GLU D CA 1
ATOM 8024 C C . GLU D 1 39 ? -26.876 -8.301 2.844 1.00 21.64 58 GLU D C 1
ATOM 8025 O O . GLU D 1 39 ? -26.543 -9.484 2.863 1.00 20.37 58 GLU D O 1
ATOM 8031 N N . SER D 1 40 ? -26.414 -7.393 3.726 1.00 18.99 59 SER D N 1
ATOM 8032 C CA . SER D 1 40 ? -25.503 -7.796 4.797 1.00 16.82 59 SER D CA 1
ATOM 8033 C C . SER D 1 40 ? -25.561 -6.827 5.963 1.00 18.57 59 SER D C 1
ATOM 8034 O O . SER D 1 40 ? -25.956 -5.658 5.797 1.00 19.04 59 SER D O 1
ATOM 8037 N N . ASN D 1 41 ? -25.147 -7.309 7.149 1.00 15.23 60 ASN D N 1
ATOM 8038 C CA . ASN D 1 41 ? -25.033 -6.428 8.317 1.00 15.99 60 ASN D CA 1
ATOM 8039 C C . ASN D 1 41 ? -24.001 -5.321 8.031 1.00 19.12 60 ASN D C 1
ATOM 8040 O O . ASN D 1 41 ? -24.143 -4.200 8.504 1.00 18.08 60 ASN D O 1
ATOM 8045 N N . GLU D 1 42 ? -22.928 -5.667 7.313 1.00 17.54 61 GLU D N 1
ATOM 8046 C CA . GLU D 1 42 ? -21.832 -4.721 7.044 1.00 17.60 61 GLU D CA 1
ATOM 8047 C C . GLU D 1 42 ? -22.322 -3.554 6.203 1.00 21.78 61 GLU D C 1
ATOM 8048 O O . GLU D 1 42 ? -22.007 -2.413 6.541 1.00 20.56 61 GLU D O 1
ATOM 8054 N N . SER D 1 43 ? -23.166 -3.832 5.187 1.00 18.90 62 SER D N 1
ATOM 8055 C CA . SER D 1 43 ? -23.747 -2.788 4.328 1.00 19.60 62 SER D CA 1
ATOM 8056 C C . SER D 1 43 ? -24.753 -1.957 5.119 1.00 21.94 62 SER D C 1
ATOM 8057 O O . SER D 1 43 ? -24.736 -0.728 5.003 1.00 21.75 62 SER D O 1
ATOM 8060 N N . MET D 1 44 ? -25.617 -2.620 5.910 1.00 17.94 63 MET D N 1
ATOM 8061 C CA . MET D 1 44 ? -26.610 -1.933 6.761 1.00 18.57 63 MET D CA 1
ATOM 8062 C C . MET D 1 44 ? -25.890 -0.948 7.704 1.00 21.49 63 MET D C 1
ATOM 8063 O O . MET D 1 44 ? -26.272 0.224 7.850 1.00 20.05 63 MET D O 1
ATOM 8068 N N . TYR D 1 45 ? -24.854 -1.459 8.399 1.00 19.82 64 TYR D N 1
ATOM 8069 C CA . TYR D 1 45 ? -24.103 -0.689 9.376 1.00 19.51 64 TYR D CA 1
ATOM 8070 C C . TYR D 1 45 ? -23.407 0.523 8.735 1.00 22.34 64 TYR D C 1
ATOM 8071 O O . TYR D 1 45 ? -23.470 1.636 9.286 1.00 21.03 64 TYR D O 1
ATOM 8080 N N . ALA D 1 46 ? -22.731 0.303 7.597 1.00 20.05 65 ALA D N 1
ATOM 8081 C CA . ALA D 1 46 ? -22.017 1.384 6.907 1.00 21.58 65 ALA D CA 1
ATOM 8082 C C . ALA D 1 46 ? -22.988 2.477 6.527 1.00 24.67 65 ALA D C 1
ATOM 8083 O O . ALA D 1 46 ? -22.639 3.653 6.637 1.00 23.66 65 ALA D O 1
ATOM 8085 N N . LYS D 1 47 ? -24.205 2.090 6.149 1.00 21.57 66 LYS D N 1
ATOM 8086 C CA . LYS D 1 47 ? -25.230 3.041 5.752 1.00 21.31 66 LYS D CA 1
ATOM 8087 C C . LYS D 1 47 ? -25.659 3.876 6.924 1.00 24.91 66 LYS D C 1
ATOM 8088 O O . LYS D 1 47 ? -25.690 5.089 6.810 1.00 24.82 66 LYS D O 1
ATOM 8094 N N . LEU D 1 48 ? -25.965 3.238 8.059 1.00 21.78 67 LEU D N 1
ATOM 8095 C CA . LEU D 1 48 ? -26.400 3.970 9.243 1.00 21.70 67 LEU D CA 1
ATOM 8096 C C . LEU D 1 48 ? -25.306 4.905 9.731 1.00 24.43 67 LEU D C 1
ATOM 8097 O O . LEU D 1 48 ? -25.603 6.001 10.220 1.00 25.16 67 LEU D O 1
ATOM 8102 N N . LYS D 1 49 ? -24.041 4.526 9.540 1.00 22.34 68 LYS D N 1
ATOM 8103 C CA . LYS D 1 49 ? -22.909 5.391 9.931 1.00 22.80 68 LYS D CA 1
ATOM 8104 C C . LYS D 1 49 ? -22.784 6.668 9.133 1.00 27.40 68 LYS D C 1
ATOM 8105 O O . LYS D 1 49 ? -22.513 7.733 9.713 1.00 28.34 68 LYS D O 1
ATOM 8111 N N . THR D 1 50 ? -22.950 6.583 7.816 1.00 21.58 69 THR D N 1
ATOM 8112 C CA . THR D 1 50 ? -22.806 7.768 6.977 1.00 22.41 69 THR D CA 1
ATOM 8113 C C . THR D 1 50 ? -24.109 8.531 6.832 1.00 25.97 69 THR D C 1
ATOM 8114 O O . THR D 1 50 ? -24.099 9.773 6.799 1.00 24.97 69 THR D O 1
ATOM 8118 N N . GLN D 1 51 ? -25.228 7.801 6.723 1.00 22.25 70 GLN D N 1
ATOM 8119 C CA . GLN D 1 51 ? -26.527 8.454 6.469 1.00 23.46 70 GLN D CA 1
ATOM 8120 C C . GLN D 1 51 ? -27.157 9.031 7.723 1.00 29.11 70 GLN D C 1
ATOM 8121 O O . GLN D 1 51 ? -27.928 9.976 7.602 1.00 30.11 70 GLN D O 1
ATOM 8127 N N . GLY D 1 52 ? -26.856 8.473 8.899 1.00 26.54 71 GLY D N 1
ATOM 8128 C CA . GLY D 1 52 ? -27.393 8.999 10.153 1.00 27.57 71 GLY D CA 1
ATOM 8129 C C . GLY D 1 52 ? -28.881 8.749 10.348 1.00 32.39 71 GLY D C 1
ATOM 8130 O O . GLY D 1 52 ? -29.395 7.722 9.882 1.00 32.33 71 GLY D O 1
ATOM 8131 N N . ALA D 1 53 ? -29.585 9.694 11.042 1.00 28.01 72 ALA D N 1
ATOM 8132 C CA . ALA D 1 53 ? -31.003 9.536 11.375 1.00 27.80 72 ALA D CA 1
ATOM 8133 C C . ALA D 1 53 ? -31.911 9.389 10.182 1.00 30.48 72 ALA D C 1
ATOM 8134 O O . ALA D 1 53 ? -31.719 10.048 9.149 1.00 28.58 72 ALA D O 1
ATOM 8136 N N . GLY D 1 54 ? -32.902 8.521 10.338 1.00 28.12 73 GLY D N 1
ATOM 8137 C CA . GLY D 1 54 ? -33.925 8.365 9.318 1.00 27.62 73 GLY D CA 1
ATOM 8138 C C . GLY D 1 54 ? -34.746 7.106 9.402 1.00 29.63 73 GLY D C 1
ATOM 8139 O O . GLY D 1 54 ? -35.942 7.148 9.095 1.00 29.48 73 GLY D O 1
ATOM 8140 N N . TYR D 1 55 ? -34.100 5.957 9.689 1.00 24.96 74 TYR D N 1
ATOM 8141 C CA . TYR D 1 55 ? -34.854 4.713 9.761 1.00 23.40 74 TYR D CA 1
ATOM 8142 C C . TYR D 1 55 ? -35.562 4.564 11.087 1.00 24.06 74 TYR D C 1
ATOM 8143 O O . TYR D 1 55 ? -35.067 4.983 12.140 1.00 22.93 74 TYR D O 1
ATOM 8152 N N . ASP D 1 56 ? -36.751 4.010 11.025 1.00 20.55 75 ASP D N 1
ATOM 8153 C CA . ASP D 1 56 ? -37.521 3.737 12.225 1.00 20.25 75 ASP D CA 1
ATOM 8154 C C . ASP D 1 56 ? -37.282 2.308 12.707 1.00 22.59 75 ASP D C 1
ATOM 8155 O O . ASP D 1 56 ? -37.518 2.005 13.884 1.00 21.55 75 ASP D O 1
ATOM 8160 N N . LEU D 1 57 ? -36.901 1.418 11.777 1.00 20.44 76 LEU D N 1
ATOM 8161 C CA . LEU D 1 57 ? -36.616 0.013 12.085 1.00 19.36 76 LEU D CA 1
ATOM 8162 C C . LEU D 1 57 ? -35.441 -0.453 11.275 1.00 21.49 76 LEU D C 1
ATOM 8163 O O . LEU D 1 57 ? -35.299 -0.086 10.106 1.00 20.13 76 LEU D O 1
ATOM 8168 N N . VAL D 1 58 ? -34.605 -1.293 11.887 1.00 16.70 77 VAL D N 1
ATOM 8169 C CA . VAL D 1 58 ? -33.450 -1.913 11.238 1.00 17.04 77 VAL D CA 1
ATOM 8170 C C . VAL D 1 58 ? -33.380 -3.341 11.779 1.00 19.95 77 VAL D C 1
ATOM 8171 O O . VAL D 1 58 ? -33.919 -3.604 12.845 1.00 19.85 77 VAL D O 1
ATOM 8175 N N . VAL D 1 59 ? -32.754 -4.257 11.042 1.00 17.16 78 VAL D N 1
ATOM 8176 C CA . VAL D 1 59 ? -32.790 -5.673 11.449 1.00 16.54 78 VAL D CA 1
ATOM 8177 C C . VAL D 1 59 ? -31.376 -6.275 11.525 1.00 18.32 78 VAL D C 1
ATOM 8178 O O . VAL D 1 59 ? -30.942 -6.996 10.616 1.00 18.74 78 VAL D O 1
ATOM 8182 N N . PRO D 1 60 ? -30.628 -6.012 12.600 1.00 16.70 79 PRO D N 1
ATOM 8183 C CA . PRO D 1 60 ? -29.281 -6.601 12.667 1.00 16.94 79 PRO D CA 1
ATOM 8184 C C . PRO D 1 60 ? -29.290 -8.074 13.070 1.00 19.89 79 PRO D C 1
ATOM 8185 O O . PRO D 1 60 ? -30.144 -8.515 13.858 1.00 19.07 79 PRO D O 1
ATOM 8189 N N . SER D 1 61 ? -28.252 -8.810 12.631 1.00 17.99 80 SER D N 1
ATOM 8190 C CA . SER D 1 61 ? -28.031 -10.166 13.167 1.00 16.49 80 SER D CA 1
ATOM 8191 C C . SER D 1 61 ? -27.526 -9.956 14.597 1.00 19.12 80 SER D C 1
ATOM 8192 O O . SER D 1 61 ? -27.026 -8.874 14.933 1.00 18.07 80 SER D O 1
ATOM 8195 N N . THR D 1 62 ? -27.667 -10.966 15.457 1.00 18.67 81 THR D N 1
ATOM 8196 C CA . THR D 1 62 ? -27.325 -10.821 16.868 1.00 19.26 81 THR D CA 1
ATOM 8197 C C . THR D 1 62 ? -25.873 -10.394 17.107 1.00 20.84 81 THR D C 1
ATOM 8198 O O . THR D 1 62 ? -25.605 -9.695 18.080 1.00 21.47 81 THR D O 1
ATOM 8202 N N . TYR D 1 63 ? -24.950 -10.784 16.208 1.00 18.40 82 TYR D N 1
ATOM 8203 C CA . TYR D 1 63 ? -23.536 -10.460 16.332 1.00 18.41 82 TYR D CA 1
ATOM 8204 C C . TYR D 1 63 ? -23.206 -8.990 16.005 1.00 22.16 82 TYR D C 1
ATOM 8205 O O . TYR D 1 63 ? -22.044 -8.583 16.129 1.00 20.74 82 TYR D O 1
ATOM 8214 N N . PHE D 1 64 ? -24.233 -8.186 15.643 1.00 18.74 83 PHE D N 1
ATOM 8215 C CA . PHE D 1 64 ? -24.087 -6.741 15.435 1.00 17.91 83 PHE D CA 1
ATOM 8216 C C . PHE D 1 64 ? -24.789 -5.939 16.518 1.00 21.78 83 PHE D C 1
ATOM 8217 O O . PHE D 1 64 ? -24.554 -4.739 16.625 1.00 20.83 83 PHE D O 1
ATOM 8225 N N . VAL D 1 65 ? -25.692 -6.572 17.287 1.00 19.09 84 VAL D N 1
ATOM 8226 C CA . VAL D 1 65 ? -26.522 -5.837 18.257 1.00 18.53 84 VAL D CA 1
ATOM 8227 C C . VAL D 1 65 ? -25.702 -5.133 19.338 1.00 21.17 84 VAL D C 1
ATOM 8228 O O . VAL D 1 65 ? -25.938 -3.946 19.566 1.00 21.03 84 VAL D O 1
ATOM 8232 N N . SER D 1 66 ? -24.768 -5.839 19.992 1.00 19.89 85 SER D N 1
ATOM 8233 C CA . SER D 1 66 ? -23.976 -5.239 21.077 1.00 21.31 85 SER D CA 1
ATOM 8234 C C . SER D 1 66 ? -23.141 -4.052 20.568 1.00 23.07 85 SER D C 1
ATOM 8235 O O . SER D 1 66 ? -23.089 -3.011 21.223 1.00 22.90 85 SER D O 1
ATOM 8238 N N . LYS D 1 67 ? -22.525 -4.203 19.387 1.00 19.73 86 LYS D N 1
ATOM 8239 C CA . LYS D 1 67 ? -21.704 -3.161 18.757 1.00 19.96 86 LYS D CA 1
ATOM 8240 C C . LYS D 1 67 ? -22.567 -1.901 18.517 1.00 22.65 86 LYS D C 1
ATOM 8241 O O . LYS D 1 67 ? -22.195 -0.794 18.921 1.00 20.81 86 LYS D O 1
ATOM 8247 N N . MET D 1 68 ? -23.733 -2.081 17.866 1.00 17.91 87 MET D N 1
ATOM 8248 C CA . MET D 1 68 ? -24.630 -0.962 17.578 1.00 17.61 87 MET D CA 1
ATOM 8249 C C . MET D 1 68 ? -25.168 -0.271 18.839 1.00 21.63 87 MET D C 1
ATOM 8250 O O . MET D 1 68 ? -25.230 0.960 18.899 1.00 20.44 87 MET D O 1
ATOM 8255 N N . ARG D 1 69 ? -25.494 -1.066 19.874 1.00 19.58 88 ARG D N 1
ATOM 8256 C CA . ARG D 1 69 ? -25.966 -0.531 21.151 1.00 20.86 88 ARG D CA 1
ATOM 8257 C C . ARG D 1 69 ? -24.870 0.345 21.787 1.00 24.70 88 ARG D C 1
ATOM 8258 O O . ARG D 1 69 ? -25.151 1.484 22.153 1.00 24.14 88 ARG D O 1
ATOM 8266 N N . LYS D 1 70 ? -23.642 -0.191 21.898 1.00 22.26 89 LYS D N 1
ATOM 8267 C CA . LYS D 1 70 ? -22.486 0.500 22.503 1.00 23.02 89 LYS D CA 1
ATOM 8268 C C . LYS D 1 70 ? -22.125 1.792 21.761 1.00 26.32 89 LYS D C 1
ATOM 8269 O O . LYS D 1 70 ? -21.645 2.733 22.373 1.00 26.95 89 LYS D O 1
ATOM 8275 N N . GLU D 1 71 ? -22.347 1.825 20.446 1.00 21.42 90 GLU D N 1
ATOM 8276 C CA . GLU D 1 71 ? -22.029 2.997 19.635 1.00 21.05 90 GLU D CA 1
ATOM 8277 C C . GLU D 1 71 ? -23.162 4.028 19.592 1.00 25.25 90 GLU D C 1
ATOM 8278 O O . GLU D 1 71 ? -23.031 5.035 18.893 1.00 26.02 90 GLU D O 1
ATOM 8284 N N . GLY D 1 72 ? -24.220 3.819 20.384 1.00 21.83 91 GLY D N 1
ATOM 8285 C CA . GLY D 1 72 ? -25.345 4.745 20.475 1.00 21.95 91 GLY D CA 1
ATOM 8286 C C . GLY D 1 72 ? -26.225 4.778 19.233 1.00 24.30 91 GLY D C 1
ATOM 8287 O O . GLY D 1 72 ? -26.958 5.743 19.014 1.00 23.38 91 GLY D O 1
ATOM 8288 N N . MET D 1 73 ? -26.202 3.702 18.425 1.00 20.37 92 MET D N 1
ATOM 8289 C CA . MET D 1 73 ? -26.963 3.621 17.174 1.00 19.44 92 MET D CA 1
ATOM 8290 C C . MET D 1 73 ? -28.425 3.211 17.328 1.00 23.48 92 MET D C 1
ATOM 8291 O O . MET D 1 73 ? -29.223 3.388 16.395 1.00 21.84 92 MET D O 1
ATOM 8296 N N . LEU D 1 74 ? -28.771 2.648 18.512 1.00 21.05 93 LEU D N 1
ATOM 8297 C CA . LEU D 1 74 ? -30.096 2.117 18.774 1.00 21.45 93 LEU D CA 1
ATOM 8298 C C . LEU D 1 74 ? -30.766 2.768 19.970 1.00 28.32 93 LEU D C 1
ATOM 8299 O O . LEU D 1 74 ? -30.103 3.372 20.818 1.00 29.75 93 LEU D O 1
ATOM 8304 N N . GLN D 1 75 ? -32.072 2.583 20.087 1.00 22.54 94 GLN D N 1
ATOM 8305 C CA . GLN D 1 75 ? -32.775 3.052 21.278 1.00 22.50 94 GLN D CA 1
ATOM 8306 C C . GLN D 1 75 ? -33.530 1.897 21.925 1.00 25.91 94 GLN D C 1
ATOM 8307 O O . GLN D 1 75 ? -33.819 0.899 21.262 1.00 24.23 94 GLN D O 1
ATOM 8313 N N . GLU D 1 76 ? -33.864 2.050 23.219 1.00 23.43 95 GLU D N 1
ATOM 8314 C CA . GLU D 1 76 ? -34.575 1.025 23.971 1.00 23.38 95 GLU D CA 1
ATOM 8315 C C . GLU D 1 76 ? -35.978 0.794 23.454 1.00 27.74 95 GLU D C 1
ATOM 8316 O O . GLU D 1 76 ? -36.690 1.750 23.129 1.00 29.36 95 GLU D O 1
ATOM 8322 N N . ILE D 1 77 ? -36.351 -0.485 23.333 1.00 24.25 96 ILE D N 1
ATOM 8323 C CA . ILE D 1 77 ? -37.653 -0.921 22.837 1.00 23.33 96 ILE D CA 1
ATOM 8324 C C . ILE D 1 77 ? -38.578 -1.100 24.065 1.00 27.28 96 ILE D C 1
ATOM 8325 O O . ILE D 1 77 ? -38.192 -1.741 25.040 1.00 27.72 96 ILE D O 1
ATOM 8330 N N . ASP D 1 78 ? -39.784 -0.548 23.992 1.00 24.41 97 ASP D N 1
ATOM 8331 C CA . ASP D 1 78 ? -40.750 -0.611 25.095 1.00 25.12 97 ASP D CA 1
ATOM 8332 C C . ASP D 1 78 ? -41.611 -1.874 24.945 1.00 28.30 97 ASP D C 1
ATOM 8333 O O . ASP D 1 78 ? -42.494 -1.912 24.090 1.00 26.95 97 ASP D O 1
ATOM 8338 N N . HIS D 1 79 ? -41.355 -2.908 25.790 1.00 27.24 98 HIS D N 1
ATOM 8339 C CA . HIS D 1 79 ? -42.101 -4.186 25.743 1.00 26.70 98 HIS D CA 1
ATOM 8340 C C . HIS D 1 79 ? -43.600 -4.008 26.012 1.00 30.68 98 HIS D C 1
ATOM 8341 O O . HIS D 1 79 ? -44.392 -4.819 25.532 1.00 30.27 98 HIS D O 1
ATOM 8348 N N . SER D 1 80 ? -43.990 -2.949 26.754 1.00 28.35 99 SER D N 1
ATOM 8349 C CA . SER D 1 80 ? -45.408 -2.679 27.062 1.00 29.26 99 SER D CA 1
ATOM 8350 C C . SER D 1 80 ? -46.197 -2.318 25.801 1.00 32.95 99 SER D C 1
ATOM 8351 O O . SER D 1 80 ? -47.412 -2.450 25.784 1.00 32.23 99 SER D O 1
ATOM 8354 N N . LYS D 1 81 ? -45.485 -1.902 24.728 1.00 28.82 100 LYS D N 1
ATOM 8355 C CA . LYS D 1 81 ? -46.111 -1.580 23.441 1.00 27.47 100 LYS D CA 1
ATOM 8356 C C . LYS D 1 81 ? -46.162 -2.827 22.541 1.00 32.96 100 LYS D C 1
ATOM 8357 O O . LYS D 1 81 ? -46.653 -2.756 21.407 1.00 32.34 100 LYS D O 1
ATOM 8363 N N . LEU D 1 82 ? -45.640 -3.961 23.033 1.00 28.62 101 LEU D N 1
ATOM 8364 C CA . LEU D 1 82 ? -45.610 -5.215 22.267 1.00 26.13 101 LEU D CA 1
ATOM 8365 C C . LEU D 1 82 ? -46.471 -6.263 22.958 1.00 31.34 101 LEU D C 1
ATOM 8366 O O . LEU D 1 82 ? -45.969 -7.048 23.759 1.00 31.51 101 LEU D O 1
ATOM 8371 N N . SER D 1 83 ? -47.772 -6.295 22.623 1.00 30.28 102 SER D N 1
ATOM 8372 C CA . SER D 1 83 ? -48.720 -7.242 23.220 1.00 30.59 102 SER D CA 1
ATOM 8373 C C . SER D 1 83 ? -48.340 -8.703 22.954 1.00 32.25 102 SER D C 1
ATOM 8374 O O . SER D 1 83 ? -48.700 -9.570 23.754 1.00 32.41 102 SER D O 1
ATOM 8377 N N . HIS D 1 84 ? -47.591 -8.972 21.856 1.00 27.56 103 HIS D N 1
ATOM 8378 C CA . HIS D 1 84 ? -47.174 -10.321 21.490 1.00 26.35 103 HIS D CA 1
ATOM 8379 C C . HIS D 1 84 ? -45.754 -10.679 21.967 1.00 29.69 103 HIS D C 1
ATOM 8380 O O . HIS D 1 84 ? -45.247 -11.730 21.592 1.00 28.19 103 HIS D O 1
ATOM 8387 N N . PHE D 1 85 ? -45.141 -9.854 22.847 1.00 27.61 104 PHE D N 1
ATOM 8388 C CA . PHE D 1 85 ? -43.820 -10.186 23.403 1.00 27.35 104 PHE D CA 1
ATOM 8389 C C . PHE D 1 85 ? -43.884 -11.556 24.119 1.00 30.04 104 PHE D C 1
ATOM 8390 O O . PHE D 1 85 ? -42.967 -12.361 23.993 1.00 28.09 104 PHE D O 1
ATOM 8398 N N . LYS D 1 86 ? -45.026 -11.832 24.798 1.00 28.74 105 LYS D N 1
ATOM 8399 C CA . LYS D 1 86 ? -45.298 -13.086 25.518 1.00 30.23 105 LYS D CA 1
ATOM 8400 C C . LYS D 1 86 ? -45.294 -14.327 24.595 1.00 33.05 105 LYS D C 1
ATOM 8401 O O . LYS D 1 86 ? -45.123 -15.445 25.079 1.00 33.89 105 LYS D O 1
ATOM 8407 N N . ASP D 1 87 ? -45.501 -14.125 23.271 1.00 27.32 106 ASP D N 1
ATOM 8408 C CA . ASP D 1 87 ? -45.514 -15.207 22.293 1.00 26.60 106 ASP D CA 1
ATOM 8409 C C . ASP D 1 87 ? -44.111 -15.668 21.857 1.00 30.31 106 ASP D C 1
ATOM 8410 O O . ASP D 1 87 ? -43.984 -16.691 21.196 1.00 29.72 106 ASP D O 1
ATOM 8415 N N . LEU D 1 88 ? -43.069 -14.928 22.231 1.00 29.29 107 LEU D N 1
ATOM 8416 C CA . LEU D 1 88 ? -41.699 -15.284 21.861 1.00 28.87 107 LEU D CA 1
ATOM 8417 C C . LEU D 1 88 ? -41.211 -16.486 22.628 1.00 31.53 107 LEU D C 1
ATOM 8418 O O . LEU D 1 88 ? -41.590 -16.672 23.790 1.00 32.41 107 LEU D O 1
ATOM 8423 N N . ASP D 1 89 ? -40.364 -17.301 21.978 1.00 28.03 108 ASP D N 1
ATOM 8424 C CA . ASP D 1 89 ? -39.790 -18.496 22.580 1.00 27.01 108 ASP D CA 1
ATOM 8425 C C . ASP D 1 89 ? -38.715 -18.041 23.577 1.00 31.27 108 ASP D C 1
ATOM 8426 O O . ASP D 1 89 ? -37.742 -17.387 23.156 1.00 28.74 108 ASP D O 1
ATOM 8431 N N . PRO D 1 90 ? -38.852 -18.402 24.884 1.00 29.54 109 PRO D N 1
ATOM 8432 C CA . PRO D 1 90 ? -37.844 -17.997 25.875 1.00 28.93 109 PRO D CA 1
ATOM 8433 C C . PRO D 1 90 ? -36.409 -18.422 25.550 1.00 29.54 109 PRO D C 1
ATOM 8434 O O . PRO D 1 90 ? -35.479 -17.766 26.010 1.00 28.91 109 PRO D O 1
ATOM 8438 N N . ASN D 1 91 ? -36.231 -19.516 24.782 1.00 27.36 110 ASN D N 1
ATOM 8439 C CA . ASN D 1 91 ? -34.917 -20.043 24.377 1.00 27.35 110 ASN D CA 1
ATOM 8440 C C . ASN D 1 91 ? -34.106 -19.062 23.516 1.00 28.02 110 ASN D C 1
ATOM 8441 O O . ASN D 1 91 ? -32.898 -19.230 23.386 1.00 27.27 110 ASN D O 1
ATOM 8446 N N . TYR D 1 92 ? -34.771 -18.058 22.903 1.00 25.51 111 TYR D N 1
ATOM 8447 C CA . TYR D 1 92 ? -34.130 -17.062 22.022 1.00 24.03 111 TYR D CA 1
ATOM 8448 C C . TYR D 1 92 ? -34.045 -15.676 22.645 1.00 25.56 111 TYR D C 1
ATOM 8449 O O . TYR D 1 92 ? -33.565 -14.737 22.002 1.00 24.07 111 TYR D O 1
ATOM 8458 N N . LEU D 1 93 ? -34.510 -15.548 23.896 1.00 25.03 112 LEU D N 1
ATOM 8459 C CA . LEU D 1 93 ? -34.535 -14.270 24.606 1.00 23.43 112 LEU D CA 1
ATOM 8460 C C . LEU D 1 93 ? -33.423 -14.144 25.633 1.00 26.83 112 LEU D C 1
ATOM 8461 O O . LEU D 1 93 ? -32.876 -15.158 26.092 1.00 26.56 112 LEU D O 1
ATOM 8466 N N . ASN D 1 94 ? -33.165 -12.883 26.061 1.00 22.88 113 ASN D N 1
ATOM 8467 C CA . ASN D 1 94 ? -32.305 -12.546 27.200 1.00 24.75 113 ASN D CA 1
ATOM 8468 C C . ASN D 1 94 ? -30.921 -13.213 27.148 1.00 29.61 113 ASN D C 1
ATOM 8469 O O . ASN D 1 94 ? -30.492 -13.915 28.075 1.00 27.61 113 ASN D O 1
ATOM 8474 N N . LYS D 1 95 ? -30.236 -12.979 26.032 1.00 24.85 114 LYS D N 1
ATOM 8475 C CA . LYS D 1 95 ? -28.894 -13.494 25.805 1.00 24.62 114 LYS D CA 1
ATOM 8476 C C . LYS D 1 95 ? -27.868 -12.411 26.145 1.00 28.98 114 LYS D C 1
ATOM 8477 O O . LYS D 1 95 ? -28.235 -11.230 26.160 1.00 27.13 114 LYS D O 1
ATOM 8483 N N . PRO D 1 96 ? -26.571 -12.756 26.352 1.00 26.19 115 PRO D N 1
ATOM 8484 C CA . PRO D 1 96 ? -25.582 -11.714 26.664 1.00 27.08 115 PRO D CA 1
ATOM 8485 C C . PRO D 1 96 ? -25.445 -10.594 25.618 1.00 27.48 115 PRO D C 1
ATOM 8486 O O . PRO D 1 96 ? -25.102 -9.480 26.008 1.00 26.88 115 PRO D O 1
ATOM 8490 N N . PHE D 1 97 ? -25.767 -10.845 24.317 1.00 23.59 116 PHE D N 1
ATOM 8491 C CA . PHE D 1 97 ? -25.687 -9.763 23.317 1.00 22.12 116 PHE D CA 1
ATOM 8492 C C . PHE D 1 97 ? -26.714 -8.644 23.566 1.00 25.14 116 PHE D C 1
ATOM 8493 O O . PHE D 1 97 ? -26.523 -7.519 23.084 1.00 24.58 116 PHE D O 1
ATOM 8501 N N . ASP D 1 98 ? -27.824 -8.968 24.271 1.00 22.46 117 ASP D N 1
ATOM 8502 C CA . ASP D 1 98 ? -28.869 -7.989 24.581 1.00 21.84 117 ASP D CA 1
ATOM 8503 C C . ASP D 1 98 ? -29.670 -8.425 25.806 1.00 26.57 117 ASP D C 1
ATOM 8504 O O . ASP D 1 98 ? -30.782 -8.935 25.656 1.00 26.39 117 ASP D O 1
ATOM 8509 N N . PRO D 1 99 ? -29.101 -8.296 27.025 1.00 26.19 118 PRO D N 1
ATOM 8510 C CA . PRO D 1 99 ? -29.841 -8.714 28.232 1.00 26.92 118 PRO D CA 1
ATOM 8511 C C . PRO D 1 99 ? -31.171 -7.978 28.380 1.00 29.25 118 PRO D C 1
ATOM 8512 O O . PRO D 1 99 ? -31.245 -6.772 28.133 1.00 28.27 118 PRO D O 1
ATOM 8516 N N . GLY D 1 100 ? -32.217 -8.742 28.687 1.00 27.19 119 GLY D N 1
ATOM 8517 C CA . GLY D 1 100 ? -33.579 -8.243 28.840 1.00 27.33 119 GLY D CA 1
ATOM 8518 C C . GLY D 1 100 ? -34.228 -7.775 27.547 1.00 28.34 119 GLY D C 1
ATOM 8519 O O . GLY D 1 100 ? -35.298 -7.161 27.596 1.00 27.99 119 GLY D O 1
ATOM 8520 N N . ASN D 1 101 ? -33.586 -8.029 26.380 1.00 24.02 120 ASN D N 1
ATOM 8521 C CA . ASN D 1 101 ? -34.106 -7.588 25.075 1.00 23.70 120 ASN D CA 1
ATOM 8522 C C . ASN D 1 101 ? -34.448 -6.095 25.086 1.00 27.38 120 ASN D C 1
ATOM 8523 O O . ASN D 1 101 ? -35.523 -5.689 24.630 1.00 26.94 120 ASN D O 1
ATOM 8528 N N . LYS D 1 102 ? -33.527 -5.275 25.640 1.00 24.23 121 LYS D N 1
ATOM 8529 C CA . LYS D 1 102 ? -33.756 -3.827 25.695 1.00 24.65 121 LYS D CA 1
ATOM 8530 C C . LYS D 1 102 ? -33.630 -3.197 24.313 1.00 26.57 121 LYS D C 1
ATOM 8531 O O . LYS D 1 102 ? -34.305 -2.211 24.041 1.00 27.20 121 LYS D O 1
ATOM 8537 N N . PHE D 1 103 ? -32.771 -3.758 23.444 1.00 22.68 122 PHE D N 1
ATOM 8538 C CA . PHE D 1 103 ? -32.459 -3.166 22.143 1.00 20.69 122 PHE D CA 1
ATOM 8539 C C . PHE D 1 103 ? -32.824 -3.983 20.914 1.00 22.72 122 PHE D C 1
ATOM 8540 O O . PHE D 1 103 ? -32.695 -3.475 19.803 1.00 22.34 122 PHE D O 1
ATOM 8548 N N . SER D 1 104 ? -33.287 -5.223 21.097 1.00 20.20 123 SER D N 1
ATOM 8549 C CA . SER D 1 104 ? -33.584 -6.088 19.939 1.00 18.14 123 SER D CA 1
ATOM 8550 C C . SER D 1 104 ? -34.674 -7.098 20.255 1.00 21.41 123 SER D C 1
ATOM 8551 O O . SER D 1 104 ? -34.796 -7.579 21.393 1.00 21.09 123 SER D O 1
ATOM 8554 N N . ILE D 1 105 ? -35.450 -7.440 19.225 1.00 20.25 124 ILE D N 1
ATOM 8555 C CA . ILE D 1 105 ? -36.545 -8.402 19.359 1.00 20.54 124 ILE D CA 1
ATOM 8556 C C . ILE D 1 105 ? -36.271 -9.553 18.386 1.00 21.61 124 ILE D C 1
ATOM 8557 O O . ILE D 1 105 ? -36.194 -9.277 17.190 1.00 21.82 124 ILE D O 1
ATOM 8562 N N . PRO D 1 106 ? -36.193 -10.835 18.854 1.00 20.28 125 PRO D N 1
ATOM 8563 C CA . PRO D 1 106 ? -35.985 -11.959 17.907 1.00 19.49 125 PRO D CA 1
ATOM 8564 C C . PRO D 1 106 ? -37.043 -11.957 16.825 1.00 22.06 125 PRO D C 1
ATOM 8565 O O . PRO D 1 106 ? -38.233 -11.681 17.065 1.00 20.88 125 PRO D O 1
ATOM 8569 N N . TYR D 1 107 ? -36.579 -12.217 15.602 1.00 19.96 126 TYR D N 1
ATOM 8570 C CA . TYR D 1 107 ? -37.465 -12.087 14.465 1.00 19.42 126 TYR D CA 1
ATOM 8571 C C . TYR D 1 107 ? -37.407 -13.298 13.547 1.00 22.31 126 TYR D C 1
ATOM 8572 O O . TYR D 1 107 ? -38.441 -13.918 13.310 1.00 20.59 126 TYR D O 1
ATOM 8581 N N . ILE D 1 108 ? -36.208 -13.651 13.042 1.00 17.94 127 ILE D N 1
ATOM 8582 C CA . ILE D 1 108 ? -36.055 -14.831 12.172 1.00 16.86 127 ILE D CA 1
ATOM 8583 C C . ILE D 1 108 ? -34.734 -15.493 12.555 1.00 21.00 127 ILE D C 1
ATOM 8584 O O . ILE D 1 108 ? -33.749 -14.786 12.745 1.00 19.67 127 ILE D O 1
ATOM 8589 N N . TRP D 1 109 ? -34.681 -16.828 12.596 1.00 19.39 128 TRP D N 1
ATOM 8590 C CA . TRP D 1 109 ? -33.380 -17.497 12.756 1.00 19.38 128 TRP D CA 1
ATOM 8591 C C . TRP D 1 109 ? -33.254 -18.480 11.607 1.00 21.59 128 TRP D C 1
ATOM 8592 O O . TRP D 1 109 ? -34.250 -18.854 10.968 1.00 20.38 128 TRP D O 1
ATOM 8603 N N . GLY D 1 110 ? -32.028 -18.818 11.282 1.00 19.14 129 GLY D N 1
ATOM 8604 C CA . GLY D 1 110 ? -31.806 -19.691 10.142 1.00 19.29 129 GLY D CA 1
ATOM 8605 C C . GLY D 1 110 ? -30.424 -20.286 10.160 1.00 21.29 129 GLY D C 1
ATOM 8606 O O . GLY D 1 110 ? -29.708 -20.181 11.159 1.00 20.30 129 GLY D O 1
ATOM 8607 N N . ALA D 1 111 ? -30.065 -20.942 9.045 1.00 18.55 130 ALA D N 1
ATOM 8608 C CA . ALA D 1 111 ? -28.775 -21.597 8.967 1.00 17.30 130 ALA D CA 1
ATOM 8609 C C . ALA D 1 111 ? -28.255 -21.605 7.530 1.00 21.32 130 ALA D C 1
ATOM 8610 O O . ALA D 1 111 ? -29.033 -21.494 6.578 1.00 20.22 130 ALA D O 1
ATOM 8612 N N . THR D 1 112 ? -26.934 -21.746 7.388 1.00 18.62 131 THR D N 1
ATOM 8613 C CA . THR D 1 112 ? -26.280 -21.827 6.093 1.00 18.39 131 THR D CA 1
ATOM 8614 C C . THR D 1 112 ? -25.620 -23.189 5.969 1.00 20.44 131 THR D C 1
ATOM 8615 O O . THR D 1 112 ? -24.827 -23.573 6.828 1.00 19.25 131 THR D O 1
ATOM 8619 N N . GLY D 1 113 ? -25.937 -23.876 4.878 1.00 19.36 132 GLY D N 1
ATOM 8620 C CA . GLY D 1 113 ? -25.343 -25.173 4.546 1.00 19.10 132 GLY D CA 1
ATOM 8621 C C . GLY D 1 113 ? -24.820 -25.146 3.122 1.00 21.06 132 GLY D C 1
ATOM 8622 O O . GLY D 1 113 ? -24.583 -24.065 2.560 1.00 20.05 132 GLY D O 1
ATOM 8623 N N . ILE D 1 114 ? -24.661 -26.330 2.530 1.00 18.54 133 ILE D N 1
ATOM 8624 C CA . ILE D 1 114 ? -24.224 -26.460 1.145 1.00 19.23 133 ILE D CA 1
ATOM 8625 C C . ILE D 1 114 ? -25.475 -26.658 0.305 1.00 22.74 133 ILE D C 1
ATOM 8626 O O . ILE D 1 114 ? -26.198 -27.633 0.513 1.00 22.77 133 ILE D O 1
ATOM 8631 N N . GLY D 1 115 ? -25.740 -25.711 -0.600 1.00 21.03 134 GLY D N 1
ATOM 8632 C CA . GLY D 1 115 ? -26.853 -25.788 -1.539 1.00 20.31 134 GLY D CA 1
ATOM 8633 C C . GLY D 1 115 ? -26.445 -26.669 -2.709 1.00 24.65 134 GLY D C 1
ATOM 8634 O O . GLY D 1 115 ? -25.291 -26.609 -3.156 1.00 24.21 134 GLY D O 1
ATOM 8635 N N . ILE D 1 116 ? -27.343 -27.561 -3.175 1.00 21.51 135 ILE D N 1
ATOM 8636 C CA . ILE D 1 116 ? -27.014 -28.462 -4.274 1.00 22.23 135 ILE D CA 1
ATOM 8637 C C . ILE D 1 116 ? -28.214 -28.699 -5.199 1.00 27.00 135 ILE D C 1
ATOM 8638 O O . ILE D 1 116 ? -29.336 -28.892 -4.717 1.00 27.31 135 ILE D O 1
ATOM 8643 N N . ASN D 1 117 ? -27.963 -28.682 -6.511 1.00 25.56 136 ASN D N 1
ATOM 8644 C CA . ASN D 1 117 ? -28.981 -29.012 -7.507 1.00 25.72 136 ASN D CA 1
ATOM 8645 C C . ASN D 1 117 ? -28.831 -30.522 -7.727 1.00 29.14 136 ASN D C 1
ATOM 8646 O O . ASN D 1 117 ? -27.844 -30.962 -8.340 1.00 27.50 136 ASN D O 1
ATOM 8651 N N . THR D 1 118 ? -29.797 -31.317 -7.207 1.00 28.02 137 THR D N 1
ATOM 8652 C CA . THR D 1 118 ? -29.755 -32.798 -7.270 1.00 30.21 137 THR D CA 1
ATOM 8653 C C . THR D 1 118 ? -29.949 -33.391 -8.692 1.00 35.62 137 THR D C 1
ATOM 8654 O O . THR D 1 118 ? -29.578 -34.541 -8.918 1.00 37.41 137 THR D O 1
ATOM 8658 N N . ASP D 1 119 ? -30.458 -32.604 -9.648 1.00 33.09 138 ASP D N 1
ATOM 8659 C CA . ASP D 1 119 ? -30.576 -33.042 -11.051 1.00 34.21 138 ASP D CA 1
ATOM 8660 C C . ASP D 1 119 ? -29.229 -32.904 -11.753 1.00 38.90 138 ASP D C 1
ATOM 8661 O O . ASP D 1 119 ? -29.012 -33.514 -12.797 1.00 39.12 138 ASP D O 1
ATOM 8666 N N . MET D 1 120 ? -28.330 -32.084 -11.189 1.00 34.66 139 MET D N 1
ATOM 8667 C CA . MET D 1 120 ? -27.008 -31.824 -11.761 1.00 34.61 139 MET D CA 1
ATOM 8668 C C . MET D 1 120 ? -25.889 -32.581 -11.068 1.00 35.28 139 MET D C 1
ATOM 8669 O O . MET D 1 120 ? -24.924 -32.965 -11.721 1.00 34.60 139 MET D O 1
ATOM 8674 N N . LEU D 1 121 ? -25.979 -32.717 -9.738 1.00 31.83 140 LEU D N 1
ATOM 8675 C CA . LEU D 1 121 ? -24.938 -33.330 -8.916 1.00 31.84 140 LEU D CA 1
ATOM 8676 C C . LEU D 1 121 ? -25.490 -34.316 -7.904 1.00 37.38 140 LEU D C 1
ATOM 8677 O O . LEU D 1 121 ? -26.649 -34.196 -7.520 1.00 35.84 140 LEU D O 1
ATOM 8682 N N . ASP D 1 122 ? -24.624 -35.209 -7.387 1.00 39.72 141 ASP D N 1
ATOM 8683 C CA . ASP D 1 122 ? -24.991 -36.146 -6.324 1.00 42.16 141 ASP D CA 1
ATOM 8684 C C . ASP D 1 122 ? -24.621 -35.586 -4.946 1.00 46.96 141 ASP D C 1
ATOM 8685 O O . ASP D 1 122 ? -23.497 -35.133 -4.732 1.00 46.95 141 ASP D O 1
ATOM 8690 N N . LYS D 1 123 ? -25.590 -35.627 -4.026 1.00 44.98 142 LYS D N 1
ATOM 8691 C CA . LYS D 1 123 ? -25.547 -35.207 -2.622 1.00 44.48 142 LYS D CA 1
ATOM 8692 C C . LYS D 1 123 ? -24.389 -35.839 -1.815 1.00 52.86 142 LYS D C 1
ATOM 8693 O O . LYS D 1 123 ? -23.721 -35.134 -1.052 1.00 52.80 142 LYS D O 1
ATOM 8699 N N . LYS D 1 124 ? -24.188 -37.173 -1.960 1.00 51.57 143 LYS D N 1
ATOM 8700 C CA . LYS D 1 124 ? -23.200 -37.990 -1.230 1.00 52.23 143 LYS D CA 1
ATOM 8701 C C . LYS D 1 124 ? -21.721 -37.565 -1.394 1.00 55.05 143 LYS D C 1
ATOM 8702 O O . LYS D 1 124 ? -20.911 -37.875 -0.517 1.00 54.93 143 LYS D O 1
ATOM 8708 N N . SER D 1 125 ? -21.376 -36.861 -2.491 1.00 50.76 144 SER D N 1
ATOM 8709 C CA . SER D 1 125 ? -20.007 -36.390 -2.785 1.00 49.93 144 SER D CA 1
ATOM 8710 C C . SER D 1 125 ? -19.537 -35.260 -1.847 1.00 48.81 144 SER D C 1
ATOM 8711 O O . SER D 1 125 ? -18.330 -35.019 -1.743 1.00 49.48 144 SER D O 1
ATOM 8714 N N . LEU D 1 126 ? -20.478 -34.547 -1.198 1.00 38.87 145 LEU D N 1
ATOM 8715 C CA . LEU D 1 126 ? -20.126 -33.411 -0.342 1.00 34.77 145 LEU D CA 1
ATOM 8716 C C . LEU D 1 126 ? -20.556 -33.615 1.102 1.00 33.61 145 LEU D C 1
ATOM 8717 O O . LEU D 1 126 ? -21.717 -33.909 1.358 1.00 33.31 145 LEU D O 1
ATOM 8722 N N . LYS D 1 127 ? -19.617 -33.467 2.043 1.00 26.24 146 LYS D N 1
ATOM 8723 C CA . LYS D 1 127 ? -19.908 -33.686 3.458 1.00 25.19 146 LYS D CA 1
ATOM 8724 C C . LYS D 1 127 ? -19.456 -32.556 4.366 1.00 25.85 146 LYS D C 1
ATOM 8725 O O . LYS D 1 127 ? -19.975 -32.444 5.473 1.00 23.93 146 LYS D O 1
ATOM 8731 N N . ASN D 1 128 ? -18.440 -31.778 3.938 1.00 22.17 147 ASN D N 1
ATOM 8732 C CA . ASN D 1 128 ? -17.850 -30.742 4.774 1.00 20.35 147 ASN D CA 1
ATOM 8733 C C . ASN D 1 128 ? -17.540 -29.489 3.975 1.00 21.80 147 ASN D C 1
ATOM 8734 O O . ASN D 1 128 ? -17.438 -29.547 2.750 1.00 23.03 147 ASN D O 1
ATOM 8739 N N . TRP D 1 129 ? -17.383 -28.361 4.661 1.00 18.16 148 TRP D N 1
ATOM 8740 C CA . TRP D 1 129 ? -17.057 -27.099 3.973 1.00 19.09 148 TRP D CA 1
ATOM 8741 C C . TRP D 1 129 ? -15.780 -27.245 3.125 1.00 21.40 148 TRP D C 1
ATOM 8742 O O . TRP D 1 129 ? -15.727 -26.710 2.016 1.00 19.29 148 TRP D O 1
ATOM 8753 N N . GLY D 1 130 ? -14.789 -27.986 3.645 1.00 21.00 149 GLY D N 1
ATOM 8754 C CA . GLY D 1 130 ? -13.510 -28.191 2.962 1.00 21.59 149 GLY D CA 1
ATOM 8755 C C . GLY D 1 130 ? -13.635 -28.842 1.595 1.00 23.61 149 GLY D C 1
ATOM 8756 O O . GLY D 1 130 ? -12.777 -28.635 0.736 1.00 23.61 149 GLY D O 1
ATOM 8757 N N . ASP D 1 131 ? -14.732 -29.570 1.357 1.00 20.62 150 ASP D N 1
ATOM 8758 C CA . ASP D 1 131 ? -15.028 -30.235 0.075 1.00 21.40 150 ASP D CA 1
ATOM 8759 C C . ASP D 1 131 ? -15.237 -29.225 -1.058 1.00 22.61 150 ASP D C 1
ATOM 8760 O O . ASP D 1 131 ? -14.945 -29.540 -2.220 1.00 23.33 150 ASP D O 1
ATOM 8765 N N . LEU D 1 132 ? -15.656 -28.001 -0.709 1.00 20.10 151 LEU D N 1
ATOM 8766 C CA . LEU D 1 132 ? -15.835 -26.922 -1.695 1.00 19.16 151 LEU D CA 1
ATOM 8767 C C . LEU D 1 132 ? -14.509 -26.496 -2.347 1.00 21.44 151 LEU D C 1
ATOM 8768 O O . LEU D 1 132 ? -14.532 -25.885 -3.414 1.00 21.94 151 LEU D O 1
ATOM 8773 N N . TRP D 1 133 ? -13.370 -26.772 -1.689 1.00 19.64 152 TRP D N 1
ATOM 8774 C CA . TRP D 1 133 ? -12.035 -26.450 -2.192 1.00 20.28 152 TRP D CA 1
ATOM 8775 C C . TRP D 1 133 ? -11.551 -27.471 -3.258 1.00 24.17 152 TRP D C 1
ATOM 8776 O O . TRP D 1 133 ? -10.493 -27.268 -3.860 1.00 23.49 152 TRP D O 1
ATOM 8787 N N . ASP D 1 134 ? -12.284 -28.584 -3.467 1.00 22.31 153 ASP D N 1
ATOM 8788 C CA . ASP D 1 134 ? -11.863 -29.626 -4.429 1.00 22.24 153 ASP D CA 1
ATOM 8789 C C . ASP D 1 134 ? -11.646 -29.034 -5.824 1.00 24.16 153 ASP D C 1
ATOM 8790 O O . ASP D 1 134 ? -12.414 -28.163 -6.247 1.00 22.45 153 ASP D O 1
ATOM 8795 N N . ALA D 1 135 ? -10.635 -29.548 -6.554 1.00 22.98 154 ALA D N 1
ATOM 8796 C CA . ALA D 1 135 ? -10.312 -29.079 -7.899 1.00 23.17 154 ALA D CA 1
ATOM 8797 C C . ALA D 1 135 ? -11.500 -29.127 -8.849 1.00 26.74 154 ALA D C 1
ATOM 8798 O O . ALA D 1 135 ? -11.633 -28.260 -9.720 1.00 25.44 154 ALA D O 1
ATOM 8800 N N . LYS D 1 136 ? -12.364 -30.144 -8.689 1.00 24.82 155 LYS D N 1
ATOM 8801 C CA . LYS D 1 136 ? -13.487 -30.379 -9.586 1.00 26.37 155 LYS D CA 1
ATOM 8802 C C . LYS D 1 136 ? -14.522 -29.246 -9.613 1.00 29.85 155 LYS D C 1
ATOM 8803 O O . LYS D 1 136 ? -15.317 -29.200 -10.556 1.00 30.27 155 LYS D O 1
ATOM 8809 N N . TRP D 1 137 ? -14.518 -28.344 -8.602 1.00 25.57 156 TRP D N 1
ATOM 8810 C CA . TRP D 1 137 ? -15.477 -27.240 -8.515 1.00 24.00 156 TRP D CA 1
ATOM 8811 C C . TRP D 1 137 ? -14.997 -25.911 -9.157 1.00 24.64 156 TRP D C 1
ATOM 8812 O O . TRP D 1 137 ? -15.573 -24.871 -8.869 1.00 22.29 156 TRP D O 1
ATOM 8823 N N . ALA D 1 138 ? -13.945 -25.956 -10.019 1.00 23.70 157 ALA D N 1
ATOM 8824 C CA . ALA D 1 138 ? -13.407 -24.764 -10.696 1.00 24.46 157 ALA D CA 1
ATOM 8825 C C . ALA D 1 138 ? -14.516 -23.970 -11.389 1.00 27.14 157 ALA D C 1
ATOM 8826 O O . ALA D 1 138 ? -15.272 -24.555 -12.163 1.00 27.92 157 ALA D O 1
ATOM 8828 N N . GLY D 1 139 ? -14.638 -22.682 -11.030 1.00 24.67 158 GLY D N 1
ATOM 8829 C CA . GLY D 1 139 ? -15.609 -21.723 -11.570 1.00 24.21 158 GLY D CA 1
ATOM 8830 C C . GLY D 1 139 ? -17.060 -22.143 -11.435 1.00 27.23 158 GLY D C 1
ATOM 8831 O O . GLY D 1 139 ? -17.876 -21.804 -12.289 1.00 28.96 158 GLY D O 1
ATOM 8832 N N . GLN D 1 140 ? -17.413 -22.876 -10.366 1.00 22.35 159 GLN D N 1
ATOM 8833 C CA . GLN D 1 140 ? -18.775 -23.395 -10.260 1.00 21.14 159 GLN D CA 1
ATOM 8834 C C . GLN D 1 140 ? -19.590 -22.979 -9.047 1.00 24.95 159 GLN D C 1
ATOM 8835 O O . GLN D 1 140 ? -20.794 -23.244 -9.033 1.00 25.04 159 GLN D O 1
ATOM 8841 N N . LEU D 1 141 ? -18.969 -22.370 -8.009 1.00 19.76 160 LEU D N 1
ATOM 8842 C CA . LEU D 1 141 ? -19.684 -22.112 -6.770 1.00 19.93 160 LEU D CA 1
ATOM 8843 C C . LEU D 1 141 ? -20.303 -20.747 -6.595 1.00 22.91 160 LEU D C 1
ATOM 8844 O O . LEU D 1 141 ? -19.784 -19.749 -7.094 1.00 23.22 160 LEU D O 1
ATOM 8849 N N . MET D 1 142 ? -21.373 -20.708 -5.791 1.00 19.33 161 MET D N 1
ATOM 8850 C CA . MET D 1 142 ? -21.919 -19.457 -5.285 1.00 18.96 161 MET D CA 1
ATOM 8851 C C . MET D 1 142 ? -21.511 -19.412 -3.821 1.00 22.21 161 MET D C 1
ATOM 8852 O O . MET D 1 142 ? -21.649 -20.406 -3.110 1.00 20.52 161 MET D O 1
ATOM 8857 N N . LEU D 1 143 ? -21.031 -18.252 -3.362 1.00 18.15 162 LEU D N 1
ATOM 8858 C CA . LEU D 1 143 ? -20.773 -18.067 -1.943 1.00 17.57 162 LEU D CA 1
ATOM 8859 C C . LEU D 1 143 ? -21.728 -16.975 -1.478 1.00 20.36 162 LEU D C 1
ATOM 8860 O O . LEU D 1 143 ? -22.217 -16.191 -2.297 1.00 20.60 162 LEU D O 1
ATOM 8865 N N . MET D 1 144 ? -22.015 -16.916 -0.159 1.00 17.06 163 MET D N 1
ATOM 8866 C CA . MET D 1 144 ? -22.838 -15.807 0.342 1.00 16.80 163 MET D CA 1
ATOM 8867 C C . MET D 1 144 ? -21.996 -14.526 0.254 1.00 20.20 163 MET D C 1
ATOM 8868 O O . MET D 1 144 ? -20.756 -14.570 0.332 1.00 18.88 163 MET D O 1
ATOM 8873 N N . ASP D 1 145 ? -22.654 -13.390 0.055 1.00 19.25 164 ASP D N 1
ATOM 8874 C CA . ASP D 1 145 ? -21.952 -12.101 0.007 1.00 17.45 164 ASP D CA 1
ATOM 8875 C C . ASP D 1 145 ? -21.904 -11.567 1.433 1.00 20.37 164 ASP D C 1
ATOM 8876 O O . ASP D 1 145 ? -22.510 -10.538 1.771 1.00 20.40 164 ASP D O 1
ATOM 8881 N N . ASP D 1 146 ? -21.166 -12.277 2.291 1.00 17.92 165 ASP D N 1
ATOM 8882 C CA . ASP D 1 146 ? -21.201 -12.003 3.724 1.00 17.19 165 ASP D CA 1
ATOM 8883 C C . ASP D 1 146 ? -19.834 -12.348 4.323 1.00 18.04 165 ASP D C 1
ATOM 8884 O O . ASP D 1 146 ? -19.441 -13.516 4.309 1.00 17.05 165 ASP D O 1
ATOM 8889 N N . ALA D 1 147 ? -19.128 -11.330 4.848 1.00 16.12 166 ALA D N 1
ATOM 8890 C CA . ALA D 1 147 ? -17.776 -11.507 5.389 1.00 16.79 166 ALA D CA 1
ATOM 8891 C C . ALA D 1 147 ? -17.696 -12.597 6.448 1.00 20.46 166 ALA D C 1
ATOM 8892 O O . ALA D 1 147 ? -16.842 -13.476 6.339 1.00 17.74 166 ALA D O 1
ATOM 8894 N N . ARG D 1 148 ? -18.569 -12.546 7.465 1.00 16.52 167 ARG D N 1
ATOM 8895 C CA . ARG D 1 148 ? -18.488 -13.514 8.557 1.00 15.91 167 ARG D CA 1
ATOM 8896 C C . ARG D 1 148 ? -18.865 -14.913 8.133 1.00 18.34 167 ARG D C 1
ATOM 8897 O O . ARG D 1 148 ? -18.228 -15.836 8.600 1.00 16.12 167 ARG D O 1
ATOM 8905 N N . GLU D 1 149 ? -19.828 -15.080 7.213 1.00 16.64 168 GLU D N 1
ATOM 8906 C CA . GLU D 1 149 ? -20.170 -16.442 6.774 1.00 15.94 168 GLU D CA 1
ATOM 8907 C C . GLU D 1 149 ? -19.061 -17.052 5.931 1.00 17.52 168 GLU D C 1
ATOM 8908 O O . GLU D 1 149 ? -18.754 -18.222 6.098 1.00 17.08 168 GLU D O 1
ATOM 8914 N N . VAL D 1 150 ? -18.463 -16.269 5.011 1.00 15.62 169 VAL D N 1
ATOM 8915 C CA . VAL D 1 150 ? -17.378 -16.780 4.158 1.00 14.93 169 VAL D CA 1
ATOM 8916 C C . VAL D 1 150 ? -16.136 -17.120 5.022 1.00 17.59 169 VAL D C 1
ATOM 8917 O O . VAL D 1 150 ? -15.532 -18.186 4.867 1.00 17.74 169 VAL D O 1
ATOM 8921 N N . PHE D 1 151 ? -15.821 -16.263 6.002 1.00 16.28 170 PHE D N 1
ATOM 8922 C CA . PHE D 1 151 ? -14.717 -16.575 6.930 1.00 15.34 170 PHE D CA 1
ATOM 8923 C C . PHE D 1 151 ? -15.043 -17.760 7.819 1.00 17.60 170 PHE D C 1
ATOM 8924 O O . PHE D 1 151 ? -14.144 -18.543 8.108 1.00 18.07 170 PHE D O 1
ATOM 8932 N N . HIS D 1 152 ? -16.323 -17.923 8.207 1.00 16.85 171 HIS D N 1
ATOM 8933 C CA . HIS D 1 152 ? -16.772 -19.019 9.072 1.00 15.42 171 HIS D CA 1
ATOM 8934 C C . HIS D 1 152 ? -16.382 -20.362 8.408 1.00 18.60 171 HIS D C 1
ATOM 8935 O O . HIS D 1 152 ? -15.834 -21.221 9.082 1.00 17.87 171 HIS D O 1
ATOM 8942 N N . ILE D 1 153 ? -16.659 -20.533 7.092 1.00 15.65 172 ILE D N 1
ATOM 8943 C CA . ILE D 1 153 ? -16.396 -21.832 6.436 1.00 16.89 172 ILE D CA 1
ATOM 8944 C C . ILE D 1 153 ? -14.892 -22.142 6.356 1.00 20.52 172 ILE D C 1
ATOM 8945 O O . ILE D 1 153 ? -14.519 -23.308 6.519 1.00 19.96 172 ILE D O 1
ATOM 8950 N N . ALA D 1 154 ? -14.040 -21.109 6.169 1.00 17.55 173 ALA D N 1
ATOM 8951 C CA . ALA D 1 154 ? -12.577 -21.309 6.107 1.00 18.51 173 ALA D CA 1
ATOM 8952 C C . ALA D 1 154 ? -12.015 -21.552 7.509 1.00 19.73 173 ALA D C 1
ATOM 8953 O O . ALA D 1 154 ? -11.139 -22.398 7.672 1.00 20.08 173 ALA D O 1
ATOM 8955 N N . LEU D 1 155 ? -12.505 -20.805 8.527 1.00 17.41 174 LEU D N 1
ATOM 8956 C CA . LEU D 1 155 ? -12.046 -21.007 9.917 1.00 16.89 174 LEU D CA 1
ATOM 8957 C C . LEU D 1 155 ? -12.431 -22.415 10.385 1.00 21.52 174 LEU D C 1
ATOM 8958 O O . LEU D 1 155 ? -11.608 -23.129 10.976 1.00 21.58 174 LEU D O 1
ATOM 8963 N N . SER D 1 156 ? -13.649 -22.853 10.031 1.00 19.24 175 SER D N 1
ATOM 8964 C CA . SER D 1 156 ? -14.134 -24.200 10.338 1.00 18.95 175 SER D CA 1
ATOM 8965 C C . SER D 1 156 ? -13.190 -25.252 9.678 1.00 21.00 175 SER D C 1
ATOM 8966 O O . SER D 1 156 ? -12.746 -26.173 10.356 1.00 21.26 175 SER D O 1
ATOM 8969 N N . LYS D 1 157 ? -12.873 -25.081 8.375 1.00 18.04 176 LYS D N 1
ATOM 8970 C CA . LYS D 1 157 ? -11.975 -25.991 7.620 1.00 18.34 176 LYS D CA 1
ATOM 8971 C C . LYS D 1 157 ? -10.595 -26.089 8.321 1.00 22.49 176 LYS D C 1
ATOM 8972 O O . LYS D 1 157 ? -10.013 -27.184 8.409 1.00 21.81 176 LYS D O 1
ATOM 8978 N N . LEU D 1 158 ? -10.091 -24.945 8.815 1.00 20.04 177 LEU D N 1
ATOM 8979 C CA . LEU D 1 158 ? -8.776 -24.865 9.476 1.00 20.20 177 LEU D CA 1
ATOM 8980 C C . LEU D 1 158 ? -8.780 -25.350 10.938 1.00 23.79 177 LEU D C 1
ATOM 8981 O O . LEU D 1 158 ? -7.709 -25.487 11.531 1.00 25.59 177 LEU D O 1
ATOM 8986 N N . GLY D 1 159 ? -9.966 -25.608 11.492 1.00 22.10 178 GLY D N 1
ATOM 8987 C CA . GLY D 1 159 ? -10.130 -26.054 12.879 1.00 23.32 178 GLY D CA 1
ATOM 8988 C C . GLY D 1 159 ? -10.064 -24.926 13.898 1.00 24.65 178 GLY D C 1
ATOM 8989 O O . GLY D 1 159 ? -9.848 -25.166 15.092 1.00 23.73 178 GLY D O 1
ATOM 8990 N N . TYR D 1 160 ? -10.246 -23.691 13.445 1.00 20.07 179 TYR D N 1
ATOM 8991 C CA . TYR D 1 160 ? -10.268 -22.517 14.332 1.00 19.54 179 TYR D CA 1
ATOM 8992 C C . TYR D 1 160 ? -11.711 -22.127 14.620 1.00 23.10 179 TYR D C 1
ATOM 8993 O O . TYR D 1 160 ? -12.625 -22.503 13.873 1.00 22.40 179 TYR D O 1
ATOM 9002 N N . SER D 1 161 ? -11.914 -21.331 15.676 1.00 20.46 180 SER D N 1
ATOM 9003 C CA . SER D 1 161 ? -13.274 -20.877 15.962 1.00 19.53 180 SER D CA 1
ATOM 9004 C C . SER D 1 161 ? -13.771 -19.948 14.823 1.00 20.92 180 SER D C 1
ATOM 9005 O O . SER D 1 161 ? -13.076 -19.006 14.442 1.00 19.05 180 SER D O 1
ATOM 9008 N N . PRO D 1 162 ? -15.006 -20.166 14.323 1.00 19.64 181 PRO D N 1
ATOM 9009 C CA . PRO D 1 162 ? -15.571 -19.231 13.328 1.00 19.27 181 PRO D CA 1
ATOM 9010 C C . PRO D 1 162 ? -15.889 -17.856 13.951 1.00 21.66 181 PRO D C 1
ATOM 9011 O O . PRO D 1 162 ? -16.276 -16.940 13.234 1.00 20.40 181 PRO D O 1
ATOM 9015 N N . ASN D 1 163 ? -15.709 -17.728 15.282 1.00 19.82 182 ASN D N 1
ATOM 9016 C CA . ASN D 1 163 ? -15.896 -16.491 16.037 1.00 19.74 182 ASN D CA 1
ATOM 9017 C C . ASN D 1 163 ? -14.561 -16.016 16.643 1.00 20.52 182 ASN D C 1
ATOM 9018 O O . ASN D 1 163 ? -14.544 -15.300 17.646 1.00 19.01 182 ASN D O 1
ATOM 9023 N N . THR D 1 164 ? -13.437 -16.421 16.038 1.00 18.15 183 THR D N 1
ATOM 9024 C CA . THR D 1 164 ? -12.140 -16.037 16.585 1.00 18.29 183 THR D CA 1
ATOM 9025 C C . THR D 1 164 ? -11.890 -14.524 16.515 1.00 20.84 183 THR D C 1
ATOM 9026 O O . THR D 1 164 ? -12.403 -13.830 15.612 1.00 20.29 183 THR D O 1
ATOM 9030 N N . THR D 1 165 ? -11.117 -14.031 17.477 1.00 19.45 184 THR D N 1
ATOM 9031 C CA . THR D 1 165 ? -10.658 -12.641 17.483 1.00 18.80 184 THR D CA 1
ATOM 9032 C C . THR D 1 165 ? -9.130 -12.629 17.320 1.00 22.39 184 THR D C 1
ATOM 9033 O O . THR D 1 165 ? -8.501 -11.594 17.528 1.00 22.67 184 THR D O 1
ATOM 9037 N N . ASN D 1 166 ? -8.532 -13.789 16.980 1.00 19.50 185 ASN D N 1
ATOM 9038 C CA . ASN D 1 166 ? -7.081 -13.928 16.815 1.00 20.35 185 ASN D CA 1
ATOM 9039 C C . ASN D 1 166 ? -6.716 -13.483 15.388 1.00 21.69 185 ASN D C 1
ATOM 9040 O O . ASN D 1 166 ? -7.083 -14.178 14.429 1.00 20.11 185 ASN D O 1
ATOM 9045 N N . PRO D 1 167 ? -6.018 -12.335 15.217 1.00 21.96 186 PRO D N 1
ATOM 9046 C CA . PRO D 1 167 ? -5.697 -11.858 13.847 1.00 23.15 186 PRO D CA 1
ATOM 9047 C C . PRO D 1 167 ? -4.883 -12.848 13.006 1.00 24.15 186 PRO D C 1
ATOM 9048 O O . PRO D 1 167 ? -5.045 -12.868 11.786 1.00 23.29 186 PRO D O 1
ATOM 9052 N N . LYS D 1 168 ? -4.002 -13.650 13.643 1.00 21.45 187 LYS D N 1
ATOM 9053 C CA . LYS D 1 168 ? -3.210 -14.674 12.920 1.00 22.18 187 LYS D CA 1
ATOM 9054 C C . LYS D 1 168 ? -4.148 -15.746 12.301 1.00 23.26 187 LYS D C 1
ATOM 9055 O O . LYS D 1 168 ? -3.932 -16.190 11.169 1.00 21.91 187 LYS D O 1
ATOM 9061 N N . GLU D 1 169 ? -5.200 -16.146 13.036 1.00 19.52 188 GLU D N 1
ATOM 9062 C CA . GLU D 1 169 ? -6.185 -17.127 12.549 1.00 18.44 188 GLU D CA 1
ATOM 9063 C C . GLU D 1 169 ? -7.052 -16.517 11.451 1.00 22.32 188 GLU D C 1
ATOM 9064 O O . GLU D 1 169 ? -7.365 -17.185 10.461 1.00 21.06 188 GLU D O 1
ATOM 9070 N N . ILE D 1 170 ? -7.400 -15.220 11.602 1.00 19.70 189 ILE D N 1
ATOM 9071 C CA . ILE D 1 170 ? -8.207 -14.559 10.591 1.00 18.96 189 ILE D CA 1
ATOM 9072 C C . ILE D 1 170 ? -7.418 -14.502 9.284 1.00 20.68 189 ILE D C 1
ATOM 9073 O O . ILE D 1 170 ? -7.957 -14.827 8.209 1.00 19.14 189 ILE D O 1
ATOM 9078 N N . LYS D 1 171 ? -6.125 -14.145 9.382 1.00 19.27 190 LYS D N 1
ATOM 9079 C CA . LYS D 1 171 ? -5.229 -14.073 8.236 1.00 20.61 190 LYS D CA 1
ATOM 9080 C C . LYS D 1 171 ? -5.055 -15.458 7.599 1.00 22.11 190 LYS D C 1
ATOM 9081 O O . LYS D 1 171 ? -5.044 -15.573 6.369 1.00 22.29 190 LYS D O 1
ATOM 9087 N N . ALA D 1 172 ? -4.926 -16.518 8.432 1.00 20.05 191 ALA D N 1
ATOM 9088 C CA . ALA D 1 172 ? -4.795 -17.890 7.895 1.00 20.16 191 ALA D CA 1
ATOM 9089 C C . ALA D 1 172 ? -6.073 -18.268 7.106 1.00 20.46 191 ALA D C 1
ATOM 9090 O O . ALA D 1 172 ? -5.967 -18.853 6.028 1.00 20.54 191 ALA D O 1
ATOM 9092 N N . ALA D 1 173 ? -7.262 -17.861 7.596 1.00 17.63 192 ALA D N 1
ATOM 9093 C CA . ALA D 1 173 ? -8.541 -18.119 6.910 1.00 17.64 192 ALA D CA 1
ATOM 9094 C C . ALA D 1 173 ? -8.559 -17.336 5.583 1.00 19.38 192 ALA D C 1
ATOM 9095 O O . ALA D 1 173 ? -9.026 -17.866 4.589 1.00 19.22 192 ALA D O 1
ATOM 9097 N N . TYR D 1 174 ? -8.024 -16.121 5.568 1.00 18.62 193 TYR D N 1
ATOM 9098 C CA . TYR D 1 174 ? -7.947 -15.307 4.343 1.00 19.37 193 TYR D CA 1
ATOM 9099 C C . TYR D 1 174 ? -7.073 -16.043 3.295 1.00 20.31 193 TYR D C 1
ATOM 9100 O O . TYR D 1 174 ? -7.505 -16.215 2.154 1.00 18.89 193 TYR D O 1
ATOM 9109 N N . ARG D 1 175 ? -5.900 -16.546 3.700 1.00 19.17 194 ARG D N 1
ATOM 9110 C CA . ARG D 1 175 ? -5.017 -17.284 2.781 1.00 19.99 194 ARG D CA 1
ATOM 9111 C C . ARG D 1 175 ? -5.711 -18.553 2.267 1.00 23.10 194 ARG D C 1
ATOM 9112 O O . ARG D 1 175 ? -5.607 -18.883 1.085 1.00 22.96 194 ARG D O 1
ATOM 9120 N N . GLU D 1 176 ? -6.473 -19.225 3.138 1.00 20.36 195 GLU D N 1
ATOM 9121 C CA . GLU D 1 176 ? -7.224 -20.422 2.755 1.00 20.32 195 GLU D CA 1
ATOM 9122 C C . GLU D 1 176 ? -8.323 -20.046 1.726 1.00 22.31 195 GLU D C 1
ATOM 9123 O O . GLU D 1 176 ? -8.503 -20.744 0.720 1.00 20.64 195 GLU D O 1
ATOM 9129 N N . LEU D 1 177 ? -8.986 -18.907 1.938 1.00 19.63 196 LEU D N 1
ATOM 9130 C CA . LEU D 1 177 ? -10.041 -18.438 1.027 1.00 18.34 196 LEU D CA 1
ATOM 9131 C C . LEU D 1 177 ? -9.483 -18.026 -0.333 1.00 21.22 196 LEU D C 1
ATOM 9132 O O . LEU D 1 177 ? -10.154 -18.226 -1.336 1.00 20.15 196 LEU D O 1
ATOM 9137 N N . LYS D 1 178 ? -8.218 -17.556 -0.386 1.00 20.48 197 LYS D N 1
ATOM 9138 C CA . LYS D 1 178 ? -7.589 -17.220 -1.664 1.00 20.19 197 LYS D CA 1
ATOM 9139 C C . LYS D 1 178 ? -7.504 -18.473 -2.550 1.00 23.83 197 LYS D C 1
ATOM 9140 O O . LYS D 1 178 ? -7.675 -18.370 -3.769 1.00 24.29 197 LYS D O 1
ATOM 9146 N N . LYS D 1 179 ? -7.326 -19.668 -1.921 1.00 20.66 198 LYS D N 1
ATOM 9147 C CA . LYS D 1 179 ? -7.248 -20.943 -2.658 1.00 21.87 198 LYS D CA 1
ATOM 9148 C C . LYS D 1 179 ? -8.639 -21.394 -3.139 1.00 23.77 198 LYS D C 1
ATOM 9149 O O . LYS D 1 179 ? -8.746 -22.194 -4.070 1.00 23.20 198 LYS D O 1
ATOM 9155 N N . LEU D 1 180 ? -9.711 -20.891 -2.496 1.00 20.99 199 LEU D N 1
ATOM 9156 C CA . LEU D 1 180 ? -11.080 -21.244 -2.898 1.00 19.19 199 LEU D CA 1
ATOM 9157 C C . LEU D 1 180 ? -11.570 -20.365 -4.056 1.00 23.29 199 LEU D C 1
ATOM 9158 O O . LEU D 1 180 ? -12.441 -20.783 -4.813 1.00 22.06 199 LEU D O 1
ATOM 9163 N N . MET D 1 181 ? -11.023 -19.139 -4.195 1.00 20.81 200 MET D N 1
ATOM 9164 C CA . MET D 1 181 ? -11.489 -18.167 -5.210 1.00 20.90 200 MET D CA 1
ATOM 9165 C C . MET D 1 181 ? -11.555 -18.732 -6.661 1.00 23.08 200 MET D C 1
ATOM 9166 O O . MET D 1 181 ? -12.561 -18.455 -7.308 1.00 21.71 200 MET D O 1
ATOM 9171 N N . PRO D 1 182 ? -10.616 -19.585 -7.160 1.00 22.18 201 PRO D N 1
ATOM 9172 C CA . PRO D 1 182 ? -10.782 -20.179 -8.510 1.00 21.96 201 PRO D CA 1
ATOM 9173 C C . PRO D 1 182 ? -12.067 -21.010 -8.677 1.00 24.46 201 PRO D C 1
ATOM 9174 O O . PRO D 1 182 ? -12.493 -21.232 -9.809 1.00 24.32 201 PRO D O 1
ATOM 9178 N N . ASN D 1 183 ? -12.678 -21.466 -7.561 1.00 20.70 202 ASN D N 1
ATOM 9179 C CA . ASN D 1 183 ? -13.931 -22.238 -7.611 1.00 20.79 202 ASN D CA 1
ATOM 9180 C C . ASN D 1 183 ? -15.182 -21.344 -7.520 1.00 24.79 202 ASN D C 1
ATOM 9181 O O . ASN D 1 183 ? -16.287 -21.853 -7.666 1.00 24.88 202 ASN D O 1
ATOM 9186 N N . VAL D 1 184 ? -15.011 -20.041 -7.234 1.00 20.36 203 VAL D N 1
ATOM 9187 C CA . VAL D 1 184 ? -16.120 -19.108 -7.008 1.00 20.22 203 VAL D CA 1
ATOM 9188 C C . VAL D 1 184 ? -16.528 -18.393 -8.281 1.00 25.03 203 VAL D C 1
ATOM 9189 O O . VAL D 1 184 ? -15.714 -17.714 -8.906 1.00 24.39 203 VAL D O 1
ATOM 9193 N N . LEU D 1 185 ? -17.801 -18.544 -8.644 1.00 22.95 204 LEU D N 1
ATOM 9194 C CA . LEU D 1 185 ? -18.362 -17.873 -9.797 1.00 24.01 204 LEU D CA 1
ATOM 9195 C C . LEU D 1 185 ? -18.984 -16.536 -9.355 1.00 25.12 204 LEU D C 1
ATOM 9196 O O . LEU D 1 185 ? -18.762 -15.502 -9.992 1.00 24.22 204 LEU D O 1
ATOM 9201 N N . VAL D 1 186 ? -19.742 -16.553 -8.251 1.00 21.69 205 VAL D N 1
ATOM 9202 C CA . VAL D 1 186 ? -20.472 -15.376 -7.779 1.00 22.56 205 VAL D CA 1
ATOM 9203 C C . VAL D 1 186 ? -20.639 -15.349 -6.268 1.00 22.76 205 VAL D C 1
ATOM 9204 O O . VAL D 1 186 ? -20.660 -16.397 -5.635 1.00 22.62 205 VAL D O 1
ATOM 9208 N N . PHE D 1 187 ? -20.767 -14.135 -5.711 1.00 19.14 206 PHE D N 1
ATOM 9209 C CA . PHE D 1 187 ? -21.139 -13.871 -4.313 1.00 18.76 206 PHE D CA 1
ATOM 9210 C C . PHE D 1 187 ? -22.540 -13.292 -4.381 1.00 23.71 206 PHE D C 1
ATOM 9211 O O . PHE D 1 187 ? -22.769 -12.356 -5.162 1.00 25.03 206 PHE D O 1
ATOM 9219 N N . ASN D 1 188 ? -23.469 -13.815 -3.594 1.00 18.21 207 ASN D N 1
ATOM 9220 C CA . ASN D 1 188 ? -24.839 -13.281 -3.657 1.00 18.48 207 ASN D CA 1
ATOM 9221 C C . ASN D 1 188 ? -25.555 -13.498 -2.329 1.00 23.10 207 ASN D C 1
ATOM 9222 O O . ASN D 1 188 ? -25.759 -14.642 -1.907 1.00 23.25 207 ASN D O 1
ATOM 9227 N N . SER D 1 189 ? -25.944 -12.391 -1.676 1.00 17.65 208 SER D N 1
ATOM 9228 C CA . SER D 1 189 ? -26.756 -12.480 -0.469 1.00 17.79 208 SER D CA 1
ATOM 9229 C C . SER D 1 189 ? -28.120 -11.824 -0.674 1.00 20.62 208 SER D C 1
ATOM 9230 O O . SER D 1 189 ? -28.966 -11.909 0.222 1.00 22.44 208 SER D O 1
ATOM 9233 N N . ASP D 1 190 ? -28.359 -11.184 -1.833 1.00 17.84 209 ASP D N 1
ATOM 9234 C CA . ASP D 1 190 ? -29.655 -10.520 -2.019 1.00 18.35 209 ASP D CA 1
ATOM 9235 C C . ASP D 1 190 ? -30.723 -11.496 -2.452 1.00 23.86 209 ASP D C 1
ATOM 9236 O O . ASP D 1 190 ? -31.826 -11.499 -1.893 1.00 23.07 209 ASP D O 1
ATOM 9241 N N . PHE D 1 191 ? -30.430 -12.289 -3.490 1.00 21.67 210 PHE D N 1
ATOM 9242 C CA . PHE D 1 191 ? -31.396 -13.312 -3.927 1.00 22.34 210 PHE D CA 1
ATOM 9243 C C . PHE D 1 191 ? -30.570 -14.586 -4.132 1.00 24.75 210 PHE D C 1
ATOM 9244 O O . PHE D 1 191 ? -30.280 -14.962 -5.268 1.00 24.46 210 PHE D O 1
ATOM 9252 N N . PRO D 1 192 ? -30.125 -15.221 -3.028 1.00 22.71 211 PRO D N 1
ATOM 9253 C CA . PRO D 1 192 ? -29.194 -16.358 -3.168 1.00 22.64 211 PRO D CA 1
ATOM 9254 C C . PRO D 1 192 ? -29.751 -17.565 -3.910 1.00 25.73 211 PRO D C 1
ATOM 9255 O O . PRO D 1 192 ? -28.960 -18.303 -4.495 1.00 26.01 211 PRO D O 1
ATOM 9259 N N . ALA D 1 193 ? -31.075 -17.759 -3.915 1.00 24.38 212 ALA D N 1
ATOM 9260 C CA . ALA D 1 193 ? -31.631 -18.892 -4.654 1.00 25.23 212 ALA D CA 1
ATOM 9261 C C . ALA D 1 193 ? -31.574 -18.648 -6.193 1.00 27.80 212 ALA D C 1
ATOM 9262 O O . ALA D 1 193 ? -31.612 -19.608 -6.951 1.00 27.01 212 ALA D O 1
ATOM 9264 N N . ASN D 1 194 ? -31.509 -17.366 -6.644 1.00 23.92 213 ASN D N 1
ATOM 9265 C CA . ASN D 1 194 ? -31.568 -17.022 -8.079 1.00 23.73 213 ASN D CA 1
ATOM 9266 C C . ASN D 1 194 ? -30.466 -17.680 -8.937 1.00 28.99 213 ASN D C 1
ATOM 9267 O O . ASN D 1 194 ? -30.842 -18.284 -9.944 1.00 29.20 213 ASN D O 1
ATOM 9272 N N . PRO D 1 195 ? -29.162 -17.689 -8.563 1.00 24.78 214 PRO D N 1
ATOM 9273 C CA . PRO D 1 195 ? -28.168 -18.395 -9.401 1.00 25.12 214 PRO D CA 1
ATOM 9274 C C . PRO D 1 195 ? -28.448 -19.908 -9.516 1.00 28.77 214 PRO D C 1
ATOM 9275 O O . PRO D 1 195 ? -28.144 -20.499 -10.547 1.00 29.26 214 PRO D O 1
ATOM 9279 N N . TYR D 1 196 ? -29.048 -20.524 -8.464 1.00 24.97 215 TYR D N 1
ATOM 9280 C CA . TYR D 1 196 ? -29.415 -21.950 -8.489 1.00 25.17 215 TYR D CA 1
ATOM 9281 C C . TYR D 1 196 ? -30.629 -22.133 -9.416 1.00 31.33 215 TYR D C 1
ATOM 9282 O O . TYR D 1 196 ? -30.632 -23.042 -10.253 1.00 32.30 215 TYR D O 1
ATOM 9291 N N . LEU D 1 197 ? -31.656 -21.266 -9.270 1.00 28.46 216 LEU D N 1
ATOM 9292 C CA . LEU D 1 197 ? -32.876 -21.308 -10.107 1.00 28.67 216 LEU D CA 1
ATOM 9293 C C . LEU D 1 197 ? -32.557 -21.086 -11.593 1.00 34.09 216 LEU D C 1
ATOM 9294 O O . LEU D 1 197 ? -33.149 -21.736 -12.458 1.00 34.82 216 LEU D O 1
ATOM 9299 N N . ALA D 1 198 ? -31.611 -20.181 -11.894 1.00 30.24 217 ALA D N 1
ATOM 9300 C CA . ALA D 1 198 ? -31.191 -19.869 -13.272 1.00 30.91 217 ALA D CA 1
ATOM 9301 C C . ALA D 1 198 ? -30.274 -20.934 -13.911 1.00 35.64 217 ALA D C 1
ATOM 9302 O O . ALA D 1 198 ? -30.026 -20.873 -15.118 1.00 37.31 217 ALA D O 1
ATOM 9304 N N . GLY D 1 199 ? -29.761 -21.857 -13.104 1.00 30.62 218 GLY D N 1
ATOM 9305 C CA . GLY D 1 1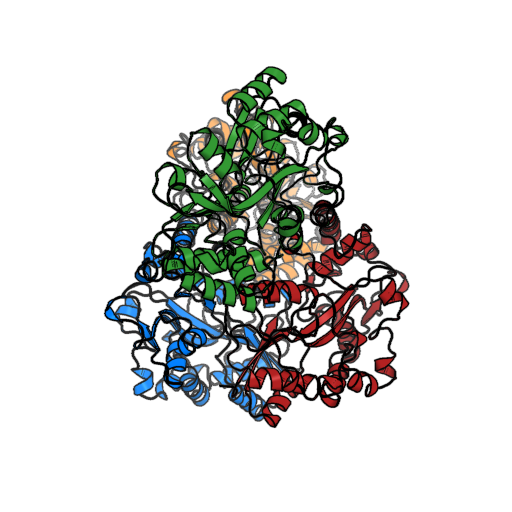99 ? -28.837 -22.891 -13.555 1.00 31.12 218 GLY D CA 1
ATOM 9306 C C . GLY D 1 199 ? -27.419 -22.376 -13.719 1.00 35.26 218 GLY D C 1
ATOM 9307 O O . GLY D 1 199 ? -26.592 -23.039 -14.348 1.00 34.94 218 GLY D O 1
ATOM 9308 N N . GLU D 1 200 ? -27.117 -21.187 -13.156 1.00 30.05 219 GLU D N 1
ATOM 9309 C CA . GLU D 1 200 ? -25.787 -20.567 -13.224 1.00 29.12 219 GLU D CA 1
ATOM 9310 C C . GLU D 1 200 ? -24.809 -21.310 -12.328 1.00 29.84 219 GLU D C 1
ATOM 9311 O O . GLU D 1 200 ? -23.629 -21.395 -12.644 1.00 29.35 219 GLU D O 1
ATOM 9317 N N . VAL D 1 201 ? -25.315 -21.845 -11.212 1.00 25.55 220 VAL D N 1
ATOM 9318 C CA . VAL D 1 201 ? -24.551 -22.660 -10.251 1.00 25.01 220 VAL D CA 1
ATOM 9319 C C . VAL D 1 201 ? -25.398 -23.861 -9.891 1.00 26.52 220 VAL D C 1
ATOM 9320 O O . VAL D 1 201 ? -26.627 -23.769 -9.879 1.00 26.06 220 VAL D O 1
ATOM 9324 N N . SER D 1 202 ? -24.737 -24.953 -9.542 1.00 25.28 221 SER D N 1
ATOM 9325 C CA . SER D 1 202 ? -25.381 -26.178 -9.090 1.00 25.29 221 SER D CA 1
ATOM 9326 C C . SER D 1 202 ? -24.956 -26.483 -7.645 1.00 26.63 221 SER D C 1
ATOM 9327 O O . SER D 1 202 ? -25.468 -27.411 -7.045 1.00 26.52 221 SER D O 1
ATOM 9330 N N . LEU D 1 203 ? -24.036 -25.679 -7.087 1.00 23.01 222 LEU D N 1
ATOM 9331 C CA . LEU D 1 203 ? -23.500 -25.920 -5.746 1.00 22.27 222 LEU D CA 1
ATOM 9332 C C . LEU D 1 203 ? -22.931 -24.644 -5.153 1.00 23.78 222 LEU D C 1
ATOM 9333 O O . LEU D 1 203 ? -22.562 -23.729 -5.884 1.00 22.10 222 LEU D O 1
ATOM 9338 N N . GLY D 1 204 ? -22.818 -24.629 -3.831 1.00 21.63 223 GLY D N 1
ATOM 9339 C CA . GLY D 1 204 ? -22.230 -23.504 -3.103 1.00 20.50 223 GLY D CA 1
ATOM 9340 C C . GLY D 1 204 ? -22.820 -23.390 -1.720 1.00 19.42 223 GLY D C 1
ATOM 9341 O O . GLY D 1 204 ? -23.375 -24.363 -1.202 1.00 21.00 223 GLY D O 1
ATOM 9342 N N . MET D 1 205 ? -22.674 -22.221 -1.104 1.00 15.44 224 MET D N 1
ATOM 9343 C CA . MET D 1 205 ? -23.292 -21.956 0.198 1.00 14.62 224 MET D CA 1
ATOM 9344 C C . MET D 1 205 ? -24.748 -21.587 -0.088 1.00 20.03 224 MET D C 1
ATOM 9345 O O . MET D 1 205 ? -25.053 -21.026 -1.154 1.00 20.31 224 MET D O 1
ATOM 9350 N N . LEU D 1 206 ? -25.635 -21.869 0.855 1.00 16.88 225 LEU D N 1
ATOM 9351 C CA . LEU D 1 206 ? -27.034 -21.478 0.687 1.00 16.47 225 LEU D CA 1
ATOM 9352 C C . LEU D 1 206 ? -27.745 -21.460 2.029 1.00 20.34 225 LEU D C 1
ATOM 9353 O O . LEU D 1 206 ? -27.559 -22.373 2.838 1.00 18.95 225 LEU D O 1
ATOM 9358 N N . TRP D 1 207 ? -28.590 -20.421 2.237 1.00 17.96 226 TRP D N 1
ATOM 9359 C CA . TRP D 1 207 ? -29.434 -20.326 3.437 1.00 18.04 226 TRP D CA 1
ATOM 9360 C C . TRP D 1 207 ? -30.576 -21.339 3.307 1.00 19.34 226 TRP D C 1
ATOM 9361 O O . TRP D 1 207 ? -31.072 -21.576 2.200 1.00 18.31 226 TRP D O 1
ATOM 9372 N N . ASN D 1 208 ? -30.997 -21.932 4.438 1.00 17.55 227 ASN D N 1
ATOM 9373 C CA . ASN D 1 208 ? -32.088 -22.924 4.457 1.00 18.28 227 ASN D CA 1
ATOM 9374 C C . ASN D 1 208 ? -33.381 -22.368 3.827 1.00 20.64 227 ASN D C 1
ATOM 9375 O O . ASN D 1 208 ? -34.006 -23.071 3.018 1.00 20.76 227 ASN D O 1
ATOM 9380 N N . GLY D 1 209 ? -33.752 -21.127 4.169 1.00 18.55 228 GLY D N 1
ATOM 9381 C CA . GLY D 1 209 ? -34.978 -20.514 3.630 1.00 19.03 228 GLY D CA 1
ATOM 9382 C C . GLY D 1 209 ? -34.920 -20.327 2.128 1.00 20.33 228 GLY D C 1
ATOM 9383 O O . GLY D 1 209 ? -35.900 -20.607 1.439 1.00 19.29 228 GLY D O 1
ATOM 9384 N N . SER D 1 210 ? -33.761 -19.856 1.592 1.00 19.19 229 SER D N 1
ATOM 9385 C CA . SER D 1 210 ? -33.558 -19.687 0.132 1.00 19.39 229 SER D CA 1
ATOM 9386 C C . SER D 1 210 ? -33.716 -21.029 -0.594 1.00 23.01 229 SER D C 1
ATOM 9387 O O . SER D 1 210 ? -34.368 -21.075 -1.633 1.00 22.65 229 SER D O 1
ATOM 9390 N N . ALA D 1 211 ? -33.171 -22.130 -0.041 1.00 19.02 230 ALA D N 1
ATOM 9391 C CA . ALA D 1 211 ? -33.316 -23.446 -0.689 1.00 20.42 230 ALA D CA 1
ATOM 9392 C C . ALA D 1 211 ? -34.774 -23.899 -0.705 1.00 22.68 230 ALA D C 1
ATOM 9393 O O . ALA D 1 211 ? -35.253 -24.387 -1.739 1.00 21.67 230 ALA D O 1
ATOM 9395 N N . TYR D 1 212 ? -35.509 -23.668 0.408 1.00 19.62 231 TYR D N 1
ATOM 9396 C CA . TYR D 1 212 ? -36.951 -23.987 0.490 1.00 20.68 231 TYR D CA 1
ATOM 9397 C C . TYR D 1 212 ? -37.700 -23.205 -0.586 1.00 22.61 231 TYR D C 1
ATOM 9398 O O . TYR D 1 212 ? -38.491 -23.805 -1.324 1.00 22.61 231 TYR D O 1
ATOM 9407 N N . MET D 1 213 ? -37.436 -21.887 -0.697 1.00 21.69 232 MET D N 1
ATOM 9408 C CA . MET D 1 213 ? -38.072 -21.029 -1.710 1.00 23.77 232 MET D CA 1
ATOM 9409 C C . MET D 1 213 ? -37.794 -21.539 -3.137 1.00 25.08 232 MET D C 1
ATOM 9410 O O . MET D 1 213 ? -38.719 -21.544 -3.954 1.00 23.19 232 MET D O 1
ATOM 9415 N N . ALA D 1 214 ? -36.575 -22.027 -3.414 1.00 22.00 233 ALA D N 1
ATOM 9416 C CA . ALA D 1 214 ? -36.224 -22.576 -4.727 1.00 22.50 233 ALA D CA 1
ATOM 9417 C C . ALA D 1 214 ? -37.056 -23.848 -4.981 1.00 26.52 233 ALA D C 1
ATOM 9418 O O . ALA D 1 214 ? -37.607 -23.993 -6.071 1.00 25.32 233 ALA D O 1
ATOM 9420 N N . ARG D 1 215 ? -37.222 -24.714 -3.942 1.00 23.54 234 ARG D N 1
ATOM 9421 C CA . ARG D 1 215 ? -38.053 -25.935 -4.049 1.00 24.50 234 ARG D CA 1
ATOM 9422 C C . ARG D 1 215 ? -39.533 -25.605 -4.289 1.00 27.89 234 ARG D C 1
ATOM 9423 O O . ARG D 1 215 ? -40.196 -26.313 -5.042 1.00 28.01 234 ARG D O 1
ATOM 9431 N N . GLN D 1 216 ? -40.033 -24.505 -3.692 1.00 24.49 235 GLN D N 1
ATOM 9432 C CA . GLN D 1 216 ? -41.419 -24.044 -3.856 1.00 24.22 235 GLN D CA 1
ATOM 9433 C C . GLN D 1 216 ? -41.690 -23.588 -5.293 1.00 30.23 235 GLN D C 1
ATOM 9434 O O . GLN D 1 216 ? -42.827 -23.647 -5.729 1.00 29.86 235 GLN D O 1
ATOM 9440 N N . GLU D 1 217 ? -40.635 -23.185 -6.033 1.00 29.85 236 GLU D N 1
ATOM 9441 C CA . GLU D 1 217 ? -40.701 -22.786 -7.445 1.00 31.66 236 GLU D CA 1
ATOM 9442 C C . GLU D 1 217 ? -40.535 -24.009 -8.353 1.00 35.53 236 GLU D C 1
ATOM 9443 O O . GLU D 1 217 ? -40.626 -23.874 -9.574 1.00 38.05 236 GLU D O 1
ATOM 9449 N N . GLY D 1 218 ? -40.363 -25.194 -7.749 1.00 29.89 237 GLY D N 1
ATOM 9450 C CA . GLY D 1 218 ? -40.215 -26.473 -8.450 1.00 29.91 237 GLY D CA 1
ATOM 9451 C C . GLY D 1 218 ? -38.793 -26.927 -8.744 1.00 33.46 237 GLY D C 1
ATOM 9452 O O . GLY D 1 218 ? -38.605 -27.975 -9.367 1.00 32.56 237 GLY D O 1
ATOM 9453 N N . ALA D 1 219 ? -37.773 -26.175 -8.271 1.00 27.59 238 ALA D N 1
ATOM 9454 C CA . ALA D 1 219 ? -36.364 -26.513 -8.516 1.00 27.71 238 ALA D CA 1
ATOM 9455 C C . ALA D 1 219 ? -35.832 -27.552 -7.509 1.00 31.79 238 ALA D C 1
ATOM 9456 O O . ALA D 1 219 ? -36.148 -27.459 -6.320 1.00 31.00 238 ALA D O 1
ATOM 9458 N N . PRO D 1 220 ? -35.008 -28.528 -7.958 1.00 29.19 239 PRO D N 1
ATOM 9459 C CA . PRO D 1 220 ? -34.505 -29.558 -7.028 1.00 30.18 239 PRO D CA 1
ATOM 9460 C C . PRO D 1 220 ? -33.286 -29.066 -6.234 1.00 31.85 239 PRO D C 1
ATOM 9461 O O . PRO D 1 220 ? -32.180 -29.622 -6.354 1.00 31.52 239 PRO D O 1
ATOM 9465 N N . ILE D 1 221 ? -33.490 -28.007 -5.430 1.00 27.31 240 ILE D N 1
ATOM 9466 C CA . ILE D 1 221 ? -32.394 -27.434 -4.635 1.00 25.72 240 ILE D CA 1
ATOM 9467 C C . ILE D 1 221 ? -32.481 -27.903 -3.196 1.00 30.38 240 ILE D C 1
ATOM 9468 O O . ILE D 1 221 ? -33.383 -27.502 -2.460 1.00 31.65 240 ILE D O 1
ATOM 9473 N N . GLN D 1 222 ? -31.538 -28.759 -2.802 1.00 26.15 241 GLN D N 1
ATOM 9474 C CA . GLN D 1 222 ? -31.493 -29.299 -1.445 1.00 25.71 241 GLN D CA 1
ATOM 9475 C C . GLN D 1 222 ? -30.356 -28.669 -0.632 1.00 27.00 241 GLN D C 1
ATOM 9476 O O . GLN D 1 222 ? -29.520 -27.949 -1.195 1.00 26.57 241 GLN D O 1
ATOM 9482 N N . ILE D 1 223 ? -30.381 -28.878 0.690 1.00 23.70 242 ILE D N 1
ATOM 9483 C CA . ILE D 1 223 ? -29.335 -28.405 1.604 1.00 24.69 242 ILE D CA 1
ATOM 9484 C C . ILE D 1 223 ? -28.634 -29.624 2.191 1.00 25.76 242 ILE D C 1
ATOM 9485 O O . ILE D 1 223 ? -29.289 -30.531 2.700 1.00 25.17 242 ILE D O 1
ATOM 9490 N N . ILE D 1 224 ? -27.293 -29.613 2.141 1.00 21.54 243 ILE D N 1
ATOM 9491 C CA . ILE D 1 224 ? -26.458 -30.609 2.788 1.00 21.13 243 ILE D CA 1
ATOM 9492 C C . ILE D 1 224 ? -25.956 -29.872 4.027 1.00 23.72 243 ILE D C 1
ATOM 9493 O O . ILE D 1 224 ? -25.367 -28.795 3.903 1.00 23.84 243 ILE D O 1
ATOM 9498 N N . TRP D 1 225 ? -26.149 -30.456 5.211 1.00 21.59 244 TRP D N 1
ATOM 9499 C CA . TRP D 1 225 ? -25.635 -29.840 6.428 1.00 21.66 244 TRP D CA 1
ATOM 9500 C C . TRP D 1 225 ? -24.200 -30.351 6.649 1.00 23.16 244 TRP D C 1
ATOM 9501 O O . TRP D 1 225 ? -24.012 -31.548 6.898 1.00 21.76 244 TRP D O 1
ATOM 9512 N N . PRO D 1 226 ? -23.184 -29.469 6.537 1.00 21.04 245 PRO D N 1
ATOM 9513 C CA . PRO D 1 226 ? -21.796 -29.910 6.776 1.00 22.00 245 PRO D CA 1
ATOM 9514 C C . PRO D 1 226 ? -21.683 -30.653 8.113 1.00 27.20 245 PRO D C 1
ATOM 9515 O O . PRO D 1 226 ? -22.311 -30.243 9.090 1.00 27.09 245 PRO D O 1
ATOM 9519 N N . GLU D 1 227 ? -20.901 -31.742 8.149 1.00 23.22 246 GLU D N 1
ATOM 9520 C CA . GLU D 1 227 ? -20.729 -32.584 9.346 1.00 24.58 246 GLU D CA 1
ATOM 9521 C C . GLU D 1 227 ? -20.381 -31.780 10.608 1.00 28.49 246 GLU D C 1
ATOM 9522 O O . GLU D 1 227 ? -20.824 -32.106 11.716 1.00 31.18 246 GLU D O 1
ATOM 9528 N N . LYS D 1 228 ? -19.549 -30.764 10.422 1.00 22.55 247 LYS D N 1
ATOM 9529 C CA . LYS D 1 228 ? -19.217 -29.811 11.484 1.00 22.29 247 LYS D CA 1
ATOM 9530 C C . LYS D 1 228 ? -19.229 -28.402 10.872 1.00 24.83 247 LYS D C 1
ATOM 9531 O O . LYS D 1 228 ? -19.053 -28.219 9.659 1.00 25.65 247 LYS D O 1
ATOM 9537 N N . GLY D 1 229 ? -19.435 -27.412 11.707 1.00 21.31 248 GLY D N 1
ATOM 9538 C CA . GLY D 1 229 ? -19.356 -26.024 11.254 1.00 19.98 248 GLY D CA 1
ATOM 9539 C C . GLY D 1 229 ? -20.522 -25.441 10.476 1.00 19.99 248 GLY D C 1
ATOM 9540 O O . GLY D 1 229 ? -20.364 -24.359 9.889 1.00 19.31 248 GLY D O 1
ATOM 9541 N N . THR D 1 230 ? -21.747 -26.076 10.534 1.00 18.18 249 THR D N 1
ATOM 9542 C CA . THR D 1 230 ? -22.938 -25.449 9.930 1.00 18.19 249 THR D CA 1
ATOM 9543 C C . THR D 1 230 ? -23.105 -24.083 10.596 1.00 20.45 249 THR D C 1
ATOM 9544 O O . THR D 1 230 ? -22.895 -23.954 11.803 1.00 20.88 249 THR D O 1
ATOM 9548 N N . ILE D 1 231 ? -23.419 -23.065 9.790 1.00 17.79 250 ILE D N 1
ATOM 9549 C CA . ILE D 1 231 ? -23.599 -21.711 10.304 1.00 17.17 250 ILE D CA 1
ATOM 9550 C C . ILE D 1 231 ? -25.013 -21.528 10.824 1.00 19.74 250 ILE D C 1
ATOM 9551 O O . ILE D 1 231 ? -25.963 -21.816 10.096 1.00 19.60 250 ILE D O 1
ATOM 9556 N N . PHE D 1 232 ? -25.147 -20.996 12.054 1.00 17.52 251 PHE D N 1
ATOM 9557 C CA . PHE D 1 232 ? -26.449 -20.655 12.633 1.00 17.33 251 PHE D CA 1
ATOM 9558 C C . PHE D 1 232 ? -26.450 -19.156 12.905 1.00 20.65 251 PHE D C 1
ATOM 9559 O O . PHE D 1 232 ? -25.434 -18.594 13.317 1.00 19.14 251 PHE D O 1
ATOM 9567 N N . TRP D 1 233 ? -27.562 -18.508 12.639 1.00 17.36 252 TRP D N 1
ATOM 9568 C CA . TRP D 1 233 ? -27.676 -17.069 12.885 1.00 17.99 252 TRP D CA 1
ATOM 9569 C C . TRP D 1 233 ? -29.093 -16.675 13.255 1.00 20.53 252 TRP D C 1
ATOM 9570 O O . TRP D 1 233 ? -30.034 -17.406 12.971 1.00 18.59 252 TRP D O 1
ATOM 9581 N N . MET D 1 234 ? -29.231 -15.507 13.886 1.00 17.05 253 MET D N 1
ATOM 9582 C CA . MET D 1 234 ? -30.544 -14.955 14.198 1.00 15.91 253 MET D CA 1
ATOM 9583 C C . MET D 1 234 ? -30.545 -13.474 13.895 1.00 19.86 253 MET D C 1
ATOM 9584 O O . MET D 1 234 ? -29.594 -12.766 14.258 1.00 18.55 253 MET D O 1
ATOM 9589 N N . ASP D 1 235 ? -31.628 -13.018 13.240 1.00 17.59 254 ASP D N 1
ATOM 9590 C CA . ASP D 1 235 ? -31.879 -11.625 12.909 1.00 16.54 254 ASP D CA 1
ATOM 9591 C C . ASP D 1 235 ? -32.936 -11.124 13.879 1.00 20.80 254 ASP D C 1
ATOM 9592 O O . ASP D 1 235 ? -33.912 -11.823 14.176 1.00 19.47 254 ASP D O 1
ATOM 9597 N N . SER D 1 236 ? -32.706 -9.927 14.423 1.00 18.15 255 SER D N 1
ATOM 9598 C CA . SER D 1 236 ? -33.638 -9.319 15.372 1.00 17.73 255 SER D CA 1
ATOM 9599 C C . SER D 1 236 ? -34.000 -7.931 14.909 1.00 20.42 255 SER D C 1
ATOM 9600 O O . SER D 1 236 ? -33.213 -7.308 14.198 1.00 21.18 255 SER D O 1
ATOM 9603 N N . ILE D 1 237 ? -35.161 -7.419 15.341 1.00 18.96 256 ILE D N 1
ATOM 9604 C CA . ILE D 1 237 ? -35.592 -6.078 14.955 1.00 17.76 256 ILE D CA 1
ATOM 9605 C C . ILE D 1 237 ? -35.160 -5.096 16.037 1.00 22.38 256 ILE D C 1
ATOM 9606 O O . ILE D 1 237 ? -35.348 -5.353 17.234 1.00 21.91 256 ILE D O 1
ATOM 9611 N N . SER D 1 238 ? -34.616 -3.945 15.595 1.00 18.10 257 SER D N 1
ATOM 9612 C CA . SER D 1 238 ? -34.159 -2.879 16.490 1.00 18.56 257 SER D CA 1
ATOM 9613 C C . SER D 1 238 ? -34.712 -1.532 16.005 1.00 22.75 257 SER D C 1
ATOM 9614 O O . SER D 1 238 ? -35.125 -1.391 14.843 1.00 20.17 257 SER D O 1
ATOM 9617 N N . ILE D 1 239 ? -34.710 -0.547 16.886 1.00 20.82 258 ILE D N 1
ATOM 9618 C CA . ILE D 1 239 ? -35.179 0.798 16.574 1.00 21.18 258 ILE D CA 1
ATOM 9619 C C . ILE D 1 239 ? -33.967 1.752 16.588 1.00 22.35 258 ILE D C 1
ATOM 9620 O O . ILE D 1 239 ? -33.376 1.963 17.649 1.00 22.86 258 ILE D O 1
ATOM 9625 N N . PRO D 1 240 ? -33.601 2.359 15.440 1.00 20.58 259 PRO D N 1
ATOM 9626 C CA . PRO D 1 240 ? -32.441 3.276 15.425 1.00 20.73 259 PRO D CA 1
ATOM 9627 C C . PRO D 1 240 ? -32.632 4.485 16.324 1.00 25.73 259 PRO D C 1
ATOM 9628 O O . PRO D 1 240 ? -33.764 4.938 16.550 1.00 24.90 259 PRO D O 1
ATOM 9632 N N . ALA D 1 241 ? -31.517 4.999 16.843 1.00 26.23 260 ALA D N 1
ATOM 9633 C CA . ALA D 1 241 ? -31.512 6.146 17.758 1.00 29.15 260 ALA D CA 1
ATOM 9634 C C . ALA D 1 241 ? -32.301 7.380 17.280 1.00 37.50 260 ALA D C 1
ATOM 9635 O O . ALA D 1 241 ? -33.016 7.972 18.093 1.00 40.63 260 ALA D O 1
ATOM 9637 N N . GLY D 1 242 ? -32.197 7.771 16.017 1.00 33.30 261 GLY D N 1
ATOM 9638 C CA . GLY D 1 242 ? -32.927 8.986 15.625 1.00 32.38 261 GLY D CA 1
ATOM 9639 C C . GLY D 1 242 ? -34.331 8.780 15.089 1.00 32.80 261 GLY D C 1
ATOM 9640 O O . GLY D 1 242 ? -34.870 9.692 14.463 1.00 32.81 261 GLY D O 1
ATOM 9641 N N . ALA D 1 243 ? -34.934 7.584 15.301 1.00 27.61 262 ALA D N 1
ATOM 9642 C CA . ALA D 1 243 ? -36.267 7.241 14.750 1.00 27.59 262 ALA D CA 1
ATOM 9643 C C . ALA D 1 243 ? -37.326 8.296 15.056 1.00 31.03 262 ALA D C 1
ATOM 9644 O O . ALA D 1 243 ? -37.451 8.732 16.208 1.00 28.95 262 ALA D O 1
ATOM 9646 N N . LYS D 1 244 ? -38.058 8.732 14.017 1.00 27.16 263 LYS D N 1
ATOM 9647 C CA . LYS D 1 244 ? -39.109 9.752 14.169 1.00 27.90 263 LYS D CA 1
ATOM 9648 C C . LYS D 1 244 ? -40.476 9.146 14.432 1.00 33.11 263 LYS D C 1
ATOM 9649 O O . LYS D 1 244 ? -41.354 9.812 14.990 1.00 33.03 263 LYS D O 1
ATOM 9655 N N . ASN D 1 245 ? -40.673 7.897 13.993 1.00 27.22 264 ASN D N 1
ATOM 9656 C CA . ASN D 1 245 ? -41.957 7.226 14.082 1.00 25.83 264 ASN D CA 1
ATOM 9657 C C . ASN D 1 245 ? -41.879 6.016 15.016 1.00 27.78 264 ASN D C 1
ATOM 9658 O O . ASN D 1 245 ? -42.045 4.874 14.590 1.00 25.03 264 ASN D O 1
ATOM 9663 N N . ILE D 1 246 ? -41.683 6.294 16.308 1.00 26.26 265 ILE D N 1
ATOM 9664 C CA . ILE D 1 246 ? -41.505 5.298 17.358 1.00 26.23 265 ILE D CA 1
ATOM 9665 C C . ILE D 1 246 ? -42.770 4.477 17.607 1.00 28.62 265 ILE D C 1
ATOM 9666 O O . ILE D 1 246 ? -42.649 3.266 17.834 1.00 26.17 265 ILE D O 1
ATOM 9671 N N . GLU D 1 247 ? -43.968 5.101 17.542 1.00 25.74 266 GLU D N 1
ATOM 9672 C CA . GLU D 1 247 ? -45.223 4.362 17.740 1.00 26.59 266 GLU D CA 1
ATOM 9673 C C . GLU D 1 247 ? -45.447 3.413 16.574 1.00 28.35 266 GLU D C 1
ATOM 9674 O O . GLU D 1 247 ? -45.807 2.252 16.803 1.00 27.60 266 GLU D O 1
ATOM 9680 N N . ALA D 1 248 ? -45.224 3.902 15.327 1.00 25.65 267 ALA D N 1
ATOM 9681 C CA . ALA D 1 248 ? -45.338 3.082 14.123 1.00 24.88 267 ALA D CA 1
ATOM 9682 C C . ALA D 1 248 ? -44.314 1.910 14.194 1.00 26.26 267 ALA D C 1
ATOM 9683 O O . ALA D 1 248 ? -44.663 0.782 13.843 1.00 24.33 267 ALA D O 1
ATOM 9685 N N . ALA D 1 249 ? -43.070 2.169 14.697 1.00 22.87 268 ALA D N 1
ATOM 9686 C CA . ALA D 1 249 ? -42.036 1.148 14.829 1.00 21.23 268 ALA D CA 1
ATOM 9687 C C . ALA D 1 249 ? -42.513 -0.001 15.727 1.00 24.41 268 ALA D C 1
ATOM 9688 O O . ALA D 1 249 ? -42.406 -1.160 15.332 1.00 21.27 268 ALA D O 1
ATOM 9690 N N . HIS D 1 250 ? -43.060 0.319 16.911 1.00 22.49 269 HIS D N 1
ATOM 9691 C CA . HIS D 1 250 ? -43.551 -0.708 17.839 1.00 22.43 269 HIS D CA 1
ATOM 9692 C C . HIS D 1 250 ? -44.771 -1.434 17.256 1.00 25.07 269 HIS D C 1
ATOM 9693 O O . HIS D 1 250 ? -44.888 -2.651 17.430 1.00 24.49 269 HIS D O 1
ATOM 9700 N N . LYS D 1 251 ? -45.635 -0.705 16.523 1.00 23.90 270 LYS D N 1
ATOM 9701 C CA . LYS D 1 251 ? -46.813 -1.302 15.874 1.00 23.54 270 LYS D CA 1
ATOM 9702 C C . LYS D 1 251 ? -46.361 -2.346 14.823 1.00 24.07 270 LYS D C 1
ATOM 9703 O O . LYS D 1 251 ? -46.954 -3.425 14.769 1.00 22.90 270 LYS D O 1
ATOM 9709 N N . MET D 1 252 ? -45.298 -2.041 14.039 1.00 20.69 271 MET D N 1
ATOM 9710 C CA . MET D 1 252 ? -44.789 -3.007 13.059 1.00 20.46 271 MET D CA 1
ATOM 9711 C C . MET D 1 252 ? -44.149 -4.230 13.753 1.00 21.69 271 MET D C 1
ATOM 9712 O O . MET D 1 252 ? -44.393 -5.353 13.321 1.00 21.46 271 MET D O 1
ATOM 9717 N N . ILE D 1 253 ? -43.339 -4.025 14.802 1.00 21.36 272 ILE D N 1
ATOM 9718 C CA . ILE D 1 253 ? -42.732 -5.159 15.524 1.00 19.87 272 ILE D CA 1
ATOM 9719 C C . ILE D 1 253 ? -43.882 -6.066 16.045 1.00 21.87 272 ILE D C 1
ATOM 9720 O O . ILE D 1 253 ? -43.847 -7.280 15.818 1.00 21.14 272 ILE D O 1
ATOM 9725 N N . ASP D 1 254 ? -44.886 -5.475 16.725 1.00 21.49 273 ASP D N 1
ATOM 9726 C CA . ASP D 1 254 ? -45.998 -6.257 17.278 1.00 20.99 273 ASP D CA 1
ATOM 9727 C C . ASP D 1 254 ? -46.818 -6.968 16.179 1.00 24.99 273 ASP D C 1
ATOM 9728 O O . ASP D 1 254 ? -47.269 -8.089 16.384 1.00 25.77 273 ASP D O 1
ATOM 9733 N N . PHE D 1 255 ? -46.955 -6.332 15.019 1.00 22.04 274 PHE D N 1
ATOM 9734 C CA . PHE D 1 255 ? -47.636 -6.906 13.854 1.00 22.21 274 PHE D CA 1
ATOM 9735 C C . PHE D 1 255 ? -46.888 -8.169 13.380 1.00 25.06 274 PHE D C 1
ATOM 9736 O O . PHE D 1 255 ? -47.515 -9.190 13.087 1.00 23.77 274 PHE D O 1
ATOM 9744 N N . LEU D 1 256 ? -45.550 -8.096 13.303 1.00 21.45 275 LEU D N 1
ATOM 9745 C CA . LEU D 1 256 ? -44.720 -9.227 12.876 1.00 21.06 275 LEU D CA 1
ATOM 9746 C C . LEU D 1 256 ? -44.685 -10.329 13.926 1.00 24.55 275 LEU D C 1
ATOM 9747 O O . LEU D 1 256 ? -44.574 -11.496 13.563 1.00 24.04 275 LEU D O 1
ATOM 9752 N N . LEU D 1 257 ? -44.811 -9.964 15.231 1.00 21.92 276 LEU D N 1
ATOM 9753 C CA . LEU D 1 257 ? -44.834 -10.937 16.318 1.00 21.69 276 LEU D CA 1
ATOM 9754 C C . LEU D 1 257 ? -46.167 -11.684 16.395 1.00 24.93 276 LEU D C 1
ATOM 9755 O O . LEU D 1 257 ? -46.231 -12.749 17.010 1.00 24.68 276 LEU D O 1
ATOM 9760 N N . ARG D 1 258 ? -47.245 -11.098 15.834 1.00 21.66 277 ARG D N 1
ATOM 9761 C CA . ARG D 1 258 ? -48.574 -11.719 15.859 1.00 22.30 277 ARG D CA 1
ATOM 9762 C C . ARG D 1 258 ? -48.443 -13.148 15.316 1.00 25.17 277 ARG D C 1
ATOM 9763 O O . ARG D 1 258 ? -47.962 -13.317 14.190 1.00 24.71 277 ARG D O 1
ATOM 9771 N N . PRO D 1 259 ? -48.773 -14.177 16.133 1.00 24.24 278 PRO D N 1
ATOM 9772 C CA . PRO D 1 259 ? -48.537 -15.574 15.713 1.00 23.64 278 PRO D CA 1
ATOM 9773 C C . PRO D 1 259 ? -49.102 -15.939 14.341 1.00 26.21 278 PRO D C 1
ATOM 9774 O O . PRO D 1 259 ? -48.393 -16.605 13.603 1.00 25.11 278 PRO D O 1
ATOM 9778 N N . GLU D 1 260 ? -50.338 -15.483 13.977 1.00 24.14 279 GLU D N 1
ATOM 9779 C CA . GLU D 1 260 ? -50.897 -15.782 12.637 1.00 22.01 279 GLU D CA 1
ATOM 9780 C C . GLU D 1 260 ? -50.035 -15.165 11.498 1.00 23.57 279 GLU D C 1
ATOM 9781 O O . GLU D 1 260 ? -49.862 -15.785 10.441 1.00 23.34 279 GLU D O 1
ATOM 9787 N N . ASN D 1 261 ? -49.454 -13.972 11.750 1.00 20.15 280 ASN D N 1
ATOM 9788 C CA . ASN D 1 261 ? -48.553 -13.312 10.794 1.00 19.73 280 ASN D CA 1
ATOM 9789 C C . ASN D 1 261 ? -47.202 -14.008 10.706 1.00 23.44 280 ASN D C 1
ATOM 9790 O O . ASN D 1 261 ? -46.755 -14.340 9.610 1.00 23.45 280 ASN D O 1
ATOM 9795 N N . ALA D 1 262 ? -46.565 -14.277 11.859 1.00 22.07 281 ALA D N 1
ATOM 9796 C CA . ALA D 1 262 ? -45.254 -14.946 11.872 1.00 20.98 281 ALA D CA 1
ATOM 9797 C C . ALA D 1 262 ? -45.350 -16.346 11.222 1.00 23.21 281 ALA D C 1
ATOM 9798 O O . ALA D 1 262 ? -44.446 -16.719 10.472 1.00 20.72 281 ALA D O 1
ATOM 9800 N N . ALA D 1 263 ? -46.450 -17.103 11.474 1.00 19.56 282 ALA D N 1
ATOM 9801 C CA . ALA D 1 263 ? -46.615 -18.423 10.868 1.00 20.00 282 ALA D CA 1
ATOM 9802 C C . ALA D 1 263 ? -46.819 -18.344 9.336 1.00 22.78 282 ALA D C 1
ATOM 9803 O O . ALA D 1 263 ? -46.197 -19.107 8.604 1.00 22.38 282 ALA D O 1
ATOM 9805 N N . LYS D 1 264 ? -47.701 -17.432 8.861 1.00 20.47 283 LYS D N 1
ATOM 9806 C CA . LYS D 1 264 ? -47.986 -17.270 7.429 1.00 19.96 283 LYS D CA 1
ATOM 9807 C C . LYS D 1 264 ? -46.703 -16.903 6.700 1.00 23.40 283 LYS D C 1
ATOM 9808 O O . LYS D 1 264 ? -46.390 -17.484 5.667 1.00 22.87 283 LYS D O 1
ATOM 9814 N N . ILE D 1 265 ? -45.924 -15.962 7.269 1.00 20.11 284 ILE D N 1
ATOM 9815 C CA . ILE D 1 265 ? -44.685 -15.534 6.630 1.00 19.78 284 ILE D CA 1
ATOM 9816 C C . ILE D 1 265 ? -43.679 -16.684 6.598 1.00 23.28 284 ILE D C 1
ATOM 9817 O O . ILE D 1 265 ? -43.064 -16.901 5.555 1.00 23.90 284 ILE D O 1
ATOM 9822 N N . ALA D 1 266 ? -43.531 -17.423 7.726 1.00 20.21 285 ALA D N 1
ATOM 9823 C CA . ALA D 1 266 ? -42.609 -18.565 7.790 1.00 21.03 285 ALA D CA 1
ATOM 9824 C C . ALA D 1 266 ? -42.854 -19.556 6.631 1.00 23.97 285 ALA D C 1
ATOM 9825 O O . ALA D 1 266 ? -41.896 -19.958 5.960 1.00 24.08 285 ALA D O 1
ATOM 9827 N N . LEU D 1 267 ? -44.143 -19.863 6.329 1.00 22.15 286 LEU D N 1
ATOM 9828 C CA . LEU D 1 267 ? -44.494 -20.781 5.244 1.00 22.92 286 LEU D CA 1
ATOM 9829 C C . LEU D 1 267 ? -44.171 -20.240 3.863 1.00 25.48 286 LEU D C 1
ATOM 9830 O O . LEU D 1 267 ? -43.967 -21.004 2.914 1.00 24.97 286 LEU D O 1
ATOM 9835 N N . GLU D 1 268 ? -44.146 -18.916 3.744 1.00 22.92 287 GLU D N 1
ATOM 9836 C CA . GLU D 1 268 ? -43.820 -18.259 2.480 1.00 23.65 287 GLU D CA 1
ATOM 9837 C C . GLU D 1 268 ? -42.324 -18.145 2.253 1.00 29.64 287 GLU D C 1
ATOM 9838 O O . GLU D 1 268 ? -41.887 -18.296 1.108 1.00 31.45 287 GLU D O 1
ATOM 9844 N N . ILE D 1 269 ? -41.542 -17.856 3.309 1.00 23.43 288 ILE D N 1
ATOM 9845 C CA . ILE D 1 269 ? -40.109 -17.564 3.170 1.00 21.66 288 ILE D CA 1
ATOM 9846 C C . ILE D 1 269 ? -39.178 -18.749 3.510 1.00 25.27 288 ILE D C 1
ATOM 9847 O O . ILE D 1 269 ? -38.005 -18.702 3.154 1.00 25.17 288 ILE D O 1
ATOM 9852 N N . GLY D 1 270 ? -39.689 -19.781 4.163 1.00 21.01 289 GLY D N 1
ATOM 9853 C CA . GLY D 1 270 ? -38.920 -20.992 4.449 1.00 22.04 289 GLY D CA 1
ATOM 9854 C C . GLY D 1 270 ? -37.961 -20.951 5.607 1.00 23.51 289 GLY D C 1
ATOM 9855 O O . GLY D 1 270 ? -37.094 -21.821 5.721 1.00 22.25 289 GLY D O 1
ATOM 9856 N N . TYR D 1 271 ? -38.132 -19.972 6.508 1.00 22.22 290 TYR D N 1
ATOM 9857 C CA . TYR D 1 271 ? -37.267 -19.865 7.658 1.00 21.68 290 TYR D CA 1
ATOM 9858 C C . TYR D 1 271 ? -38.001 -20.204 8.948 1.00 26.82 290 TYR D C 1
ATOM 9859 O O . TYR D 1 271 ? -39.184 -19.877 9.097 1.00 25.47 290 TYR D O 1
ATOM 9868 N N . PRO D 1 272 ? -37.286 -20.801 9.930 1.00 23.92 291 PRO D N 1
ATOM 9869 C CA . PRO D 1 272 ? -37.844 -20.960 11.273 1.00 23.43 291 PRO D CA 1
ATOM 9870 C C . PRO D 1 272 ? -38.259 -19.608 11.892 1.00 25.61 291 PRO D C 1
ATOM 9871 O O . PRO D 1 272 ? -37.774 -18.525 11.495 1.00 22.33 291 PRO D O 1
ATOM 9875 N N . THR D 1 273 ? -39.138 -19.682 12.892 1.00 24.95 292 THR D N 1
ATOM 9876 C CA . THR D 1 273 ? -39.593 -18.501 13.630 1.00 23.30 292 THR D CA 1
ATOM 9877 C C . THR D 1 273 ? -39.284 -18.648 15.113 1.00 25.42 292 THR D C 1
ATOM 9878 O O . THR D 1 273 ? -39.676 -19.659 15.697 1.00 28.20 292 THR D O 1
ATOM 9882 N N . PRO D 1 274 ? -38.713 -17.611 15.766 1.00 21.72 293 PRO D N 1
ATOM 9883 C CA . PRO D 1 274 ? -38.540 -17.662 17.240 1.00 21.76 293 PRO D CA 1
ATOM 9884 C C . PRO D 1 274 ? -39.836 -17.287 17.988 1.00 26.36 293 PRO D C 1
ATOM 9885 O O . PRO D 1 274 ? -39.821 -17.152 19.216 1.00 27.12 293 PRO D O 1
ATOM 9889 N N . VAL D 1 275 ? -40.958 -17.084 17.252 1.00 22.57 294 VAL D N 1
ATOM 9890 C CA . VAL D 1 275 ? -42.260 -16.805 17.887 1.00 22.57 294 VAL D CA 1
ATOM 9891 C C . VAL D 1 275 ? -42.846 -18.194 18.212 1.00 27.06 294 VAL D C 1
ATOM 9892 O O . VAL D 1 275 ? -43.311 -18.898 17.305 1.00 27.41 294 VAL D O 1
ATOM 9896 N N . LYS D 1 276 ? -42.743 -18.606 19.494 1.00 25.09 295 LYS D N 1
ATOM 9897 C CA . LYS D 1 276 ? -43.204 -19.920 19.953 1.00 26.62 295 LYS D CA 1
ATOM 9898 C C . LYS D 1 276 ? -44.646 -20.236 19.561 1.00 28.60 295 LYS D C 1
ATOM 9899 O O . LYS D 1 276 ? -44.903 -21.333 19.050 1.00 29.18 295 LYS D O 1
ATOM 9905 N N . THR D 1 277 ? -45.571 -19.314 19.814 1.00 26.37 296 THR D N 1
ATOM 9906 C CA . THR D 1 277 ? -47.005 -19.517 19.534 1.00 26.98 296 THR D CA 1
ATOM 9907 C C . THR D 1 277 ? -47.224 -19.806 18.049 1.00 31.35 296 THR D C 1
ATOM 9908 O O . THR D 1 277 ? -48.037 -20.665 17.735 1.00 31.27 296 THR D O 1
ATOM 9912 N N . ALA D 1 278 ? -46.462 -19.142 17.176 1.00 27.93 297 ALA D N 1
ATOM 9913 C CA . ALA D 1 278 ? -46.492 -19.340 15.719 1.00 28.45 297 ALA D CA 1
ATOM 9914 C C . ALA D 1 278 ? -45.875 -20.690 15.364 1.00 32.99 297 ALA D C 1
ATOM 9915 O O . ALA D 1 278 ? -46.474 -21.459 14.615 1.00 30.89 297 ALA D O 1
ATOM 9917 N N . HIS D 1 279 ? -44.677 -21.001 15.925 1.00 32.58 298 HIS D N 1
ATOM 9918 C CA . HIS D 1 279 ? -44.000 -22.278 15.697 1.00 33.64 298 HIS D CA 1
ATOM 9919 C C . HIS D 1 279 ? -44.975 -23.435 15.949 1.00 39.93 298 HIS D C 1
ATOM 9920 O O . HIS D 1 279 ? -45.015 -24.389 15.176 1.00 37.57 298 HIS D O 1
ATOM 9927 N N . ASP D 1 280 ? -45.802 -23.318 17.008 1.00 40.40 299 ASP D N 1
ATOM 9928 C CA . ASP D 1 280 ? -46.847 -24.301 17.336 1.00 42.09 299 ASP D CA 1
ATOM 9929 C C . ASP D 1 280 ? -48.007 -24.329 16.318 1.00 45.44 299 ASP D C 1
ATOM 9930 O O . ASP D 1 280 ? -48.663 -25.356 16.170 1.00 45.99 299 ASP D O 1
ATOM 9935 N N . LEU D 1 281 ? -48.262 -23.204 15.612 1.00 41.81 300 LEU D N 1
ATOM 9936 C CA . LEU D 1 281 ? -49.299 -23.112 14.563 1.00 41.88 300 LEU D CA 1
ATOM 9937 C C . LEU D 1 281 ? -48.859 -23.713 13.219 1.00 41.61 300 LEU D C 1
ATOM 9938 O O . LEU D 1 281 ? -49.716 -23.979 12.366 1.00 41.55 300 LEU D O 1
ATOM 9943 N N . LEU D 1 282 ? -47.534 -23.890 13.015 1.00 32.73 301 LEU D N 1
ATOM 9944 C CA . LEU D 1 282 ? -47.012 -24.408 11.753 1.00 29.62 301 LEU D CA 1
ATOM 9945 C C . LEU D 1 282 ? -47.434 -25.835 11.388 1.00 32.37 301 LEU D C 1
ATOM 9946 O O . LEU D 1 282 ? -47.449 -26.715 12.262 1.00 32.50 301 LEU D O 1
ATOM 9951 N N . PRO D 1 283 ? -47.671 -26.120 10.080 1.00 27.26 302 PRO D N 1
ATOM 9952 C CA . PRO D 1 283 ? -47.930 -27.519 9.689 1.00 28.45 302 PRO D CA 1
ATOM 9953 C C . PRO D 1 283 ? -46.757 -28.391 10.093 1.00 31.99 302 PRO D C 1
ATOM 9954 O O . PRO D 1 283 ? -45.588 -27.978 9.972 1.00 31.54 302 PRO D O 1
ATOM 9958 N N . LYS D 1 284 ? -47.062 -29.598 10.591 1.00 35.91 303 LYS D N 1
ATOM 9959 C CA . LYS D 1 284 ? -46.043 -30.544 11.060 1.00 36.05 303 LYS D CA 1
ATOM 9960 C C . LYS D 1 284 ? -44.976 -30.871 10.009 1.00 39.30 303 LYS D C 1
ATOM 9961 O O . LYS D 1 284 ? -43.810 -31.011 10.371 1.00 38.68 303 LYS D O 1
ATOM 9967 N N . GLU D 1 285 ? -45.371 -30.939 8.719 1.00 37.32 304 GLU D N 1
ATOM 9968 C CA . GLU D 1 285 ? -44.488 -31.204 7.583 1.00 37.00 304 GLU D CA 1
ATOM 9969 C C . GLU D 1 285 ? -43.408 -30.109 7.449 1.00 37.89 304 GLU D C 1
ATOM 9970 O O . GLU D 1 285 ? -42.278 -30.400 7.067 1.00 38.13 304 GLU D O 1
ATOM 9976 N N . PHE D 1 286 ? -43.759 -28.865 7.759 1.00 30.39 305 PHE D N 1
ATOM 9977 C CA . PHE D 1 286 ? -42.826 -27.745 7.697 1.00 27.52 305 PHE D CA 1
ATOM 9978 C C . PHE D 1 286 ? -41.993 -27.723 8.985 1.00 29.28 305 PHE D C 1
ATOM 9979 O O . PHE D 1 286 ? -40.760 -27.680 8.917 1.00 27.73 305 PHE D O 1
ATOM 9987 N N . ALA D 1 287 ? -42.667 -27.730 10.151 1.00 26.78 306 ALA D N 1
ATOM 9988 C CA . ALA D 1 287 ? -42.034 -27.667 11.475 1.00 27.46 306 ALA D CA 1
ATOM 9989 C C . ALA D 1 287 ? -41.024 -28.785 11.737 1.00 33.32 306 ALA D C 1
ATOM 9990 O O . ALA D 1 287 ? -40.024 -28.547 12.418 1.00 33.07 306 ALA D O 1
ATOM 9992 N N . ASN D 1 288 ? -41.247 -29.964 11.152 1.00 30.26 307 ASN D N 1
ATOM 9993 C CA . ASN D 1 288 ? -40.363 -31.121 11.343 1.00 30.46 307 ASN D CA 1
ATOM 9994 C C . ASN D 1 288 ? -39.444 -31.417 10.140 1.00 33.81 307 ASN D C 1
ATOM 9995 O O . ASN D 1 288 ? -38.791 -32.466 10.122 1.00 34.75 307 ASN D O 1
ATOM 10000 N N . ASP D 1 289 ? -39.395 -30.510 9.139 1.00 27.96 308 ASP D N 1
ATOM 10001 C CA . ASP D 1 289 ? -38.546 -30.666 7.958 1.00 25.98 308 ASP D CA 1
ATOM 10002 C C . ASP D 1 289 ? -37.076 -30.387 8.381 1.00 28.41 308 ASP D C 1
ATOM 10003 O O . ASP D 1 289 ? -36.772 -29.245 8.744 1.00 26.70 308 ASP D O 1
ATOM 10008 N N . PRO D 1 290 ? -36.176 -31.400 8.345 1.00 25.81 309 PRO D N 1
ATOM 10009 C CA . PRO D 1 290 ? -34.777 -31.173 8.785 1.00 24.21 309 PRO D CA 1
ATOM 10010 C C . PRO D 1 290 ? -33.965 -30.227 7.883 1.00 26.80 309 PRO D C 1
ATOM 10011 O O . PRO D 1 290 ? -32.899 -29.766 8.305 1.00 25.20 309 PRO D O 1
ATOM 10015 N N . SER D 1 291 ? -34.484 -29.871 6.690 1.00 25.12 310 SER D N 1
ATOM 10016 C CA . SER D 1 291 ? -33.838 -28.889 5.790 1.00 24.56 310 SER D CA 1
ATOM 10017 C C . SER D 1 291 ? -34.226 -27.453 6.184 1.00 27.38 310 SER D C 1
ATOM 10018 O O . SER D 1 291 ? -33.685 -26.478 5.657 1.00 26.11 310 SER D O 1
ATOM 10021 N N . ILE D 1 292 ? -35.175 -27.333 7.092 1.00 24.24 311 ILE D N 1
ATOM 10022 C CA . ILE D 1 292 ? -35.640 -26.022 7.560 1.00 24.92 311 ILE D CA 1
ATOM 10023 C C . ILE D 1 292 ? -35.248 -25.824 9.024 1.00 26.52 311 ILE D C 1
ATOM 10024 O O . ILE D 1 292 ? -34.561 -24.849 9.351 1.00 25.53 311 ILE D O 1
ATOM 10029 N N . TYR D 1 293 ? -35.689 -26.757 9.901 1.00 23.27 312 TYR D N 1
ATOM 10030 C CA . TYR D 1 293 ? -35.329 -26.764 11.318 1.00 23.74 312 TYR D CA 1
ATOM 10031 C C . TYR D 1 293 ? -34.251 -27.838 11.435 1.00 25.52 312 TYR D C 1
ATOM 10032 O O . TYR D 1 293 ? -34.614 -29.027 11.456 1.00 24.45 312 TYR D O 1
ATOM 10041 N N . PRO D 1 294 ? -32.926 -27.494 11.403 1.00 22.83 313 PRO D N 1
ATOM 10042 C CA . PRO D 1 294 ? -31.900 -28.562 11.368 1.00 21.69 313 PRO D CA 1
ATOM 10043 C C . PRO D 1 294 ? -31.944 -29.407 12.619 1.00 23.45 313 PRO D C 1
ATOM 10044 O O . PRO D 1 294 ? -32.300 -28.916 13.687 1.00 23.09 313 PRO D O 1
ATOM 10048 N N . PRO D 1 295 ? -31.524 -30.670 12.512 1.00 20.60 314 PRO D N 1
ATOM 10049 C CA . PRO D 1 295 ? -31.512 -31.535 13.705 1.00 20.70 314 PRO D CA 1
ATOM 10050 C C . PRO D 1 295 ? -30.579 -30.984 14.795 1.00 24.33 314 PRO D C 1
ATOM 10051 O O . PRO D 1 295 ? -29.596 -30.266 14.489 1.00 21.36 314 PRO D O 1
ATOM 10055 N N . GLN D 1 296 ? -30.856 -31.348 16.064 1.00 21.84 315 GLN D N 1
ATOM 10056 C CA . GLN D 1 296 ? -30.024 -30.930 17.208 1.00 22.10 315 GLN D CA 1
ATOM 10057 C C . GLN D 1 296 ? -28.525 -31.246 17.015 1.00 25.40 315 GLN D C 1
ATOM 10058 O O . GLN D 1 296 ? -27.692 -30.426 17.384 1.00 24.37 315 GLN D O 1
ATOM 10064 N N . SER D 1 297 ? -28.182 -32.425 16.438 1.00 23.19 316 SER D N 1
ATOM 10065 C CA . SER D 1 297 ? -26.775 -32.790 16.184 1.00 21.30 316 SER D CA 1
ATOM 10066 C C . SER D 1 297 ? -26.103 -31.769 15.244 1.00 22.75 316 SER D C 1
ATOM 10067 O O . SER D 1 297 ? -24.954 -31.449 15.456 1.00 22.26 316 SER D O 1
ATOM 10070 N N . VAL D 1 298 ? -26.820 -31.258 14.233 1.00 19.41 317 VAL D N 1
ATOM 10071 C CA . VAL D 1 298 ? -26.315 -30.255 13.274 1.00 19.38 317 VAL D CA 1
ATOM 10072 C C . VAL D 1 298 ? -26.061 -28.922 14.014 1.00 22.90 317 VAL D C 1
ATOM 10073 O O . VAL D 1 298 ? -25.020 -28.260 13.805 1.00 22.04 317 VAL D O 1
ATOM 10077 N N . ILE D 1 299 ? -26.992 -28.562 14.902 1.00 21.22 318 ILE D N 1
ATOM 10078 C CA . ILE D 1 299 ? -26.868 -27.356 15.744 1.00 20.48 318 ILE D CA 1
ATOM 10079 C C . ILE D 1 299 ? -25.618 -27.483 16.641 1.00 26.20 318 ILE D C 1
ATOM 10080 O O . ILE D 1 299 ? -24.751 -26.596 16.634 1.00 25.25 318 ILE D O 1
ATOM 10085 N N . ASP D 1 300 ? -25.517 -28.591 17.384 1.00 21.83 319 ASP D N 1
ATOM 10086 C CA . ASP D 1 300 ? -24.402 -28.861 18.310 1.00 21.38 319 ASP D CA 1
ATOM 10087 C C . ASP D 1 300 ? -23.035 -28.941 17.644 1.00 24.79 319 ASP D C 1
ATOM 10088 O O . ASP D 1 300 ? -22.055 -28.500 18.244 1.00 25.32 319 ASP D O 1
ATOM 10093 N N . ASN D 1 301 ? -22.956 -29.477 16.415 1.00 20.20 320 ASN D N 1
ATOM 10094 C CA . ASN D 1 301 ? -21.677 -29.533 15.687 1.00 20.85 320 ASN D CA 1
ATOM 10095 C C . ASN D 1 301 ? -21.371 -28.294 14.876 1.00 21.82 320 ASN D C 1
ATOM 10096 O O . ASN D 1 301 ? -20.261 -28.182 14.346 1.00 21.09 320 ASN D O 1
ATOM 10101 N N . GLY D 1 302 ? -22.349 -27.392 14.794 1.00 19.78 321 GLY D N 1
ATOM 10102 C CA . GLY D 1 302 ? -22.231 -26.126 14.098 1.00 19.17 321 GLY D CA 1
ATOM 10103 C C . GLY D 1 302 ? -21.940 -25.020 15.105 1.00 20.75 321 GLY D C 1
ATOM 10104 O O . GLY D 1 302 ? -21.567 -25.289 16.259 1.00 19.79 321 GLY D O 1
ATOM 10105 N N . GLU D 1 303 ? -22.026 -23.771 14.661 1.00 17.74 322 GLU D N 1
ATOM 10106 C CA . GLU D 1 303 ? -21.765 -22.643 15.554 1.00 18.63 322 GLU D CA 1
ATOM 10107 C C . GLU D 1 303 ? -22.693 -21.491 15.243 1.00 20.16 322 GLU D C 1
ATOM 10108 O O . GLU D 1 303 ? -22.883 -21.132 14.068 1.00 19.55 322 GLU D O 1
ATOM 10114 N N . TRP D 1 304 ? -23.212 -20.879 16.290 1.00 17.92 323 TRP D N 1
ATOM 10115 C CA . TRP D 1 304 ? -23.967 -19.638 16.144 1.00 18.20 323 TRP D CA 1
ATOM 10116 C C . TRP D 1 304 ? -22.942 -18.527 15.877 1.00 19.96 323 TRP D C 1
ATOM 10117 O O . TRP D 1 304 ? -21.899 -18.462 16.549 1.00 19.54 323 TRP D O 1
ATOM 10128 N N . GLN D 1 305 ? -23.251 -17.650 14.921 1.00 16.17 324 GLN D N 1
ATOM 10129 C CA . GLN D 1 305 ? -22.387 -16.511 14.615 1.00 15.70 324 GLN D CA 1
ATOM 10130 C C . GLN D 1 305 ? -22.435 -15.563 15.801 1.00 20.12 324 GLN D C 1
ATOM 10131 O O . GLN D 1 305 ? -23.532 -15.172 16.271 1.00 21.27 324 GLN D O 1
ATOM 10137 N N . ASP D 1 306 ? -21.254 -15.234 16.319 1.00 18.81 325 ASP D N 1
ATOM 10138 C CA . ASP D 1 306 ? -21.137 -14.387 17.504 1.00 18.74 325 ASP D CA 1
ATOM 10139 C C . ASP D 1 306 ? -20.295 -13.145 17.237 1.00 20.10 325 ASP D C 1
ATOM 10140 O O . ASP D 1 306 ? -19.578 -13.067 16.239 1.00 18.24 325 ASP D O 1
ATOM 10145 N N . GLU D 1 307 ? -20.400 -12.147 18.137 1.00 17.85 326 GLU D N 1
ATOM 10146 C CA . GLU D 1 307 ? -19.633 -10.906 18.041 1.00 19.01 326 GLU D CA 1
ATOM 10147 C C . GLU D 1 307 ? -18.125 -11.230 18.115 1.00 22.30 326 GLU D C 1
ATOM 10148 O O . GLU D 1 307 ? -17.717 -12.225 18.740 1.00 20.81 326 GLU D O 1
ATOM 10154 N N . VAL D 1 308 ? -17.314 -10.399 17.440 1.00 20.77 327 VAL D N 1
ATOM 10155 C CA . VAL D 1 308 ? -15.836 -10.539 17.428 1.00 20.42 327 VAL D CA 1
ATOM 10156 C C . VAL D 1 308 ? -15.191 -9.212 17.880 1.00 23.93 327 VAL D C 1
ATOM 10157 O O . VAL D 1 308 ? -14.025 -8.962 17.606 1.00 21.52 327 VAL D O 1
ATOM 10161 N N . GLY D 1 309 ? -15.972 -8.373 18.562 1.00 23.98 328 GLY D N 1
ATOM 10162 C CA . GLY D 1 309 ? -15.536 -7.060 19.025 1.00 24.25 328 GLY D CA 1
ATOM 10163 C C . GLY D 1 309 ? -14.902 -6.257 17.901 1.00 25.88 328 GLY D C 1
ATOM 10164 O O . GLY D 1 309 ? -15.360 -6.286 16.749 1.00 24.74 328 GLY D O 1
ATOM 10165 N N . GLU D 1 310 ? -13.775 -5.633 18.207 1.00 20.86 329 GLU D N 1
ATOM 10166 C CA . GLU D 1 310 ? -13.033 -4.784 17.257 1.00 20.34 329 GLU D CA 1
ATOM 10167 C C . GLU D 1 310 ? -12.352 -5.550 16.129 1.00 22.65 329 GLU D C 1
ATOM 10168 O O . GLU D 1 310 ? -11.923 -4.912 15.153 1.00 22.55 329 GLU D O 1
ATOM 10174 N N . ALA D 1 311 ? -12.300 -6.904 16.206 1.00 19.41 330 ALA D N 1
ATOM 10175 C CA . ALA D 1 311 ? -11.715 -7.718 15.122 1.00 19.18 330 ALA D CA 1
ATOM 10176 C C . ALA D 1 311 ? -12.612 -7.712 13.865 1.00 22.73 330 ALA D C 1
ATOM 10177 O O . ALA D 1 311 ? -12.173 -8.127 12.798 1.00 21.26 330 ALA D O 1
ATOM 10179 N N . SER D 1 312 ? -13.857 -7.186 13.992 1.00 22.32 331 SER D N 1
ATOM 10180 C CA . SER D 1 312 ? -14.785 -7.089 12.848 1.00 21.90 331 SER D CA 1
ATOM 10181 C C . SER D 1 312 ? -14.135 -6.345 11.673 1.00 23.94 331 SER D C 1
ATOM 10182 O O . SER D 1 312 ? -14.381 -6.696 10.526 1.00 22.87 331 SER D O 1
ATOM 10185 N N . VAL D 1 313 ? -13.255 -5.364 11.961 1.00 21.83 332 VAL D N 1
ATOM 10186 C CA . VAL D 1 313 ? -12.573 -4.589 10.906 1.00 22.45 332 VAL D CA 1
ATOM 10187 C C . VAL D 1 313 ? -11.676 -5.487 10.044 1.00 24.76 332 VAL D C 1
ATOM 10188 O O . VAL D 1 313 ? -11.633 -5.299 8.823 1.00 23.10 332 VAL D O 1
ATOM 10192 N N . LEU D 1 314 ? -10.996 -6.483 10.662 1.00 22.19 333 LEU D N 1
ATOM 10193 C CA . LEU D 1 314 ? -10.125 -7.401 9.914 1.00 21.77 333 LEU D CA 1
ATOM 10194 C C . LEU D 1 314 ? -10.932 -8.302 8.993 1.00 23.24 333 LEU D C 1
ATOM 10195 O O . LEU D 1 314 ? -10.585 -8.462 7.819 1.00 21.00 333 LEU D O 1
ATOM 10200 N N . TYR D 1 315 ? -12.039 -8.862 9.506 1.00 21.45 334 TYR D N 1
ATOM 10201 C CA . TYR D 1 315 ? -12.920 -9.707 8.686 1.00 19.75 334 TYR D CA 1
ATOM 10202 C C . TYR D 1 315 ? -13.379 -8.922 7.455 1.00 23.42 334 TYR D C 1
ATOM 10203 O O . TYR D 1 315 ? -13.305 -9.425 6.326 1.00 20.44 334 TYR D O 1
ATOM 10212 N N . ASP D 1 316 ? -13.816 -7.667 7.665 1.00 20.15 335 ASP D N 1
ATOM 10213 C CA . ASP D 1 316 ? -14.275 -6.827 6.543 1.00 22.98 335 ASP D CA 1
ATOM 10214 C C . ASP D 1 316 ? -13.188 -6.526 5.535 1.00 26.30 335 ASP D C 1
ATOM 10215 O O . ASP D 1 316 ? -13.423 -6.651 4.332 1.00 26.04 335 ASP D O 1
ATOM 10220 N N . GLU D 1 317 ? -12.011 -6.090 6.027 1.00 24.36 336 GLU D N 1
ATOM 10221 C CA . GLU D 1 317 ? -10.873 -5.729 5.171 1.00 26.01 336 GLU D CA 1
ATOM 10222 C C . GLU D 1 317 ? -10.472 -6.908 4.279 1.00 26.84 336 GLU D C 1
ATOM 10223 O O . GLU D 1 317 ? -10.344 -6.740 3.056 1.00 25.14 336 GLU D O 1
ATOM 10229 N N . TYR D 1 318 ? -10.322 -8.099 4.876 1.00 22.68 337 TYR D N 1
ATOM 10230 C CA . TYR D 1 318 ? -9.891 -9.280 4.129 1.00 22.45 337 TYR D CA 1
ATOM 10231 C C . TYR D 1 318 ? -10.963 -9.765 3.161 1.00 23.67 337 TYR D C 1
ATOM 10232 O O . TYR D 1 318 ? -10.633 -10.194 2.050 1.00 23.11 337 TYR D O 1
ATOM 10241 N N . PHE D 1 319 ? -12.236 -9.665 3.555 1.00 19.94 338 PHE D N 1
ATOM 10242 C CA . PHE D 1 319 ? -13.328 -10.096 2.684 1.00 19.50 338 PHE D CA 1
ATOM 10243 C C . PHE D 1 319 ? -13.420 -9.183 1.440 1.00 25.20 338 PHE D C 1
ATOM 10244 O O . PHE D 1 319 ? -13.584 -9.669 0.310 1.00 24.52 338 PHE D O 1
ATOM 10252 N N . GLN D 1 320 ? -13.235 -7.868 1.650 1.00 23.84 339 GLN D N 1
ATOM 10253 C CA . GLN D 1 320 ? -13.262 -6.913 0.537 1.00 25.00 339 GLN D CA 1
ATOM 10254 C C . GLN D 1 320 ? -12.120 -7.187 -0.418 1.00 29.26 339 GLN D C 1
ATOM 10255 O O . GLN D 1 320 ? -12.347 -7.165 -1.623 1.00 29.25 339 GLN D O 1
ATOM 10261 N N . LYS D 1 321 ? -10.929 -7.558 0.114 1.00 28.40 340 LYS D N 1
ATOM 10262 C CA . LYS D 1 321 ? -9.748 -7.929 -0.685 1.00 29.55 340 LYS D CA 1
ATOM 10263 C C . LYS D 1 321 ? -10.056 -9.150 -1.537 1.00 32.07 340 LYS D C 1
ATOM 10264 O O . LYS D 1 321 ? -9.721 -9.133 -2.719 1.00 32.67 340 LYS D O 1
ATOM 10270 N N . LEU D 1 322 ? -10.714 -10.189 -0.960 1.00 26.36 341 LEU D N 1
ATOM 10271 C CA . LEU D 1 322 ? -11.068 -11.416 -1.686 1.00 26.77 341 LEU D CA 1
ATOM 10272 C C . LEU D 1 322 ? -11.956 -11.135 -2.887 1.00 33.43 341 LEU D C 1
ATOM 10273 O O . LEU D 1 322 ? -11.737 -11.694 -3.963 1.00 35.55 341 LEU D O 1
ATOM 10278 N N . LYS D 1 323 ? -12.971 -10.274 -2.695 1.00 29.32 342 LYS D N 1
ATOM 10279 C CA . LYS D 1 323 ? -13.915 -9.902 -3.747 1.00 29.77 342 LYS D CA 1
ATOM 10280 C C . LYS D 1 323 ? -13.283 -9.077 -4.869 1.00 36.41 342 LYS D C 1
ATOM 10281 O O . LYS D 1 323 ? -13.744 -9.161 -6.003 1.00 38.24 342 LYS D O 1
ATOM 10287 N N . VAL D 1 324 ? -12.248 -8.278 -4.555 1.00 35.58 343 VAL D N 1
ATOM 10288 C CA . VAL D 1 324 ? -11.545 -7.422 -5.528 1.00 66.95 343 VAL D CA 1
ATOM 10289 C C . VAL D 1 324 ? -10.444 -8.218 -6.237 1.00 95.72 343 VAL D C 1
ATOM 10290 O O . VAL D 1 324 ? -10.225 -8.028 -7.429 1.00 67.40 343 VAL D O 1
#

Sequence (1281 aa):
KDQELYFYNWSEYIPSEVLEDFTKETGIKVIYSTYESNESMMYAKLKTQGAGYDLVVPSTYFVSKMRKEGMLQEIDHSKLSHFKDLDPNYLNKPFDPGNKFSIPYIWGATGIGINTDMLDKKSLKNWGDLWDAKWAGQLMLMDDAREVFHIALSKLGYSPNTTNPKEIKAAYRELKKLMPNVLVFNSDFPANPYLAGEVSLGMLWNGSAYMARQEGAPIQIIWPEKGTIFWMDSISIPAGAKNIEAAHKMIDFLLRPENAAKIALEIGYPTPVKTAHDLLPKEFANDPSIYPPQSVIDNGEWQDEVGEASVLYDEYFQKLKVNDQELYFYNWSEYIPSEVLEDFTKETGIKVIYSTYESNESMYAKLKTGYDLVVPSTYFVSKMRKEGMLQEIDHSKLSHFKDLDPNYLNKPFDPGNKFSIPYIWGATGIGINTDMLDKKSLKNWGDLWDAKWAGQLMLMDDAREVFHIALSKLGYSPNTTNPKEIKAAYRELKKLMPNVLVFNSDFPANPYLAGEVSLGMLWNGSAYMARQEGAPIQIIWPEKGTIFWMDSISIPAGAKNIEAAHKMIDFLLRPENAAKIALEIGYPTPVKTAHDLLPKEFANDPSIYPPQSVIDNGEWQDEVGEASVLYDEYFQKLKVDQELYFYNWSEYIPSEVLEDFTKETGIKVIYSTYESNESMYAKLKTQGAGYDLVVPSTYFVSKMRKEGMLQEIDHSKLSHFKDLDPNYLNKPFDPGNKFSIPYIWGATGIGINTDMLDKKSLKNWGDLWDAKWAGQLMLMDDAREVFHIALSKLGYSPNTTNPKEIKAAYRELKKLMPNVLVFNSDFPANPYLAGEVSLGMLWNGSAYMARQEGAPIQIIWPEKGTIFWMDSISIPAGAKNIEAAHKMIDFLLRPENAAKIALEIGYPTPVKTAHDLLPKEFANDPSIYPPQSVIDNGEWQDEVGEASVLYDEYFQKLKVNKDQELYFYNWSEYIPSEVLEDFTKETGIKVIYSTYESNESMYAKLKTQGAGYDLVVPSTYFVSKMRKEGMLQEIDHSKLSHFKDLDPNYLNKPFDPGNKFSIPYIWGATGIGINTDMLDKKSLKNWGDLWDAKWAGQLMLMDDAREVFHIALSKLGYSPNTTNPKEIKAAYRELKKLMPNVLVFNSDFPANPYLAGEVSLGMLWNGSAYMARQEGAPIQIIWPEKGTIFWMDSISIPAGAKNIEAAHKMIDFLLRPENAAKIALEIGYPTPVKTAHDLLPKEFANDPSIYPPQSVIDNGEWQDEVGEASVLYDEYFQKLKV

Secondary structure (DSSP, 8-state):
--SEEEEEEETTSS-HHHHHHHHHHH--EEEEEEESSHHHHHHHHHHHSS--SBB--BHHHHHHHHHTT-EE---GGG-TTGGGB-GGGSS-TTSGGGSS-EEEEEEEEEEEEETTTS-GGG--SGGGGGSGGGTT-EEE-S-HHHHHHHHHHHHTS-TT---HHHHHHHHHHHHHHGGGEEEE-SSSTHHHHHTTS-SEEEEEHHHHHHHHHHT--EEEE--SS--EEEEEEEBEETT-S-HHHHHHHHHHHHSHHHHHHHHHHH----SBHHHHTTS-HHHHT-TTTS--HHHHHH-EE----GGGHHHHHHHHHHHHH-/--EEEEEEETTSS-HHHHHHHHHHH--EEEEEEESSHHHHHHHHH---SBB--BHHHHHHHHHTT-EE---GGG-TTGGGB-GGGSSBTTBGGGSS-EEEEEEEEEEEEETTTS-GGG--SGGGGGSGGGTT-EEE-S-HHHHHHHHHHHHTS-TT---HHHHHHHHHHHHHHGGGEEEE-SSSTTHHHHTTS-SEEEEEHHHHHHHHHTT--EEEE--SS--EEEEEEEBEETT-S-HHHHHHHHHHHHSHHHHHHHHHHH----SBHHHHHHS-HHHHT-TTTS--HHHHHHSEE----GGGHHHHHHHHHHHH-/--EEEEEEETTSS-HHHHHHHHHHH--EEEEEEES-HHHHHHHHHSTT---SBB--BHHHHHHHHHTT-EE---GGG-TTGGGB-GGGSS-TTSGGGSS-EEEEEEEEEEEEETTTS-TTT--SGGGGGSGGGTT-EEE-S-HHHHHHHHHHHHTS-TT---HHHHHHHHHHHHHHGGGEEEE-SSSTTHHHHTTS-SEEEEEHHHHHHHHHTT--EEEE--SS--EEEEEEEBEETT-S-HHHHHHHHHHHHSHHHHHHHHHHH----SBHHHHHTS-HHHHT-TTTS--HHHHHHSEE----GGGHHHHHHHHHHHHH-/--SEEEEEEETTSS-HHHHHHHHHHH--EEEEEEES-HHHHHHHHHHH-S--SBB--BHHHHHHHHHTT-EE---GGG-TTGGGB-GGGSS-TTSGGGSS-EEEEEEEEEEEEETTTS-GGG--SGGGGGSGGGTT-EEE-S-HHHHHHHHHHHHTS-TT---HHHHHHHHHHHHHHGGGEEEE-SSSTHHHHHTTS-SEEEEEHHHHHHHHHTT--EEEE--SS--EEEEEEEBEETT-S-HHHHHHHHHHHHSHHHHHHHHHHH----SBHHHHHHS-HHHHT-TTTS--HHHHHHSEE----GGGHHHHHHHHHHHH-

B-factor: mean 37.08, std 14.58, range [14.62, 130.1]

Nearest PDB structures (foldseek):
  7xjm-assembly2_B  TM=1.003E+00  e=1.382E-68  Vibrio cholerae O1 biovar El Tor str. N16961
  7xjn-assembly2_B  TM=1.002E+00  e=7.128E-67  Vibrio cholerae O1 biovar El Tor str. N16961
  7xjn-assembly1_A  TM=1.001E+00  e=3.739E-66  Vibrio cholerae O1 biovar El Tor str. N16961
  1poy-assembly1_2  TM=9.858E-01  e=1.728E-47  Escherichia coli
  4eqb-assembly2_B  TM=7.999E-01  e=1.294E-33  Streptococcus pneumoniae TCH8431/19A

Radius of gyration: 35.67 Å; Cα contacts (8 Å, |Δi|>4): 2635; chains: 4; bounding box: 82×74×110 Å

InterPro domains:
  IPR001188 Spermidine/putrescine-binding periplasmic protein [PIRSF019574] (7-343)
  IPR001188 Spermidine/putrescine-binding periplasmic protein [PR00909] (30-46)
  IPR001188 Spermidine/putrescine-binding periplasmic protein [PR00909] (46-67)
  IPR001188 Spermidine/putrescine-binding periplasmic protein [PR00909] (73-87)
  IPR001188 Spermidine/putrescine-binding periplasmic protein [PR00909] (89-102)
  IPR001188 Spermidine/putrescine-binding periplasmic protein [PR00909] (120-136)
  IPR001188 Spermidine/putrescine-binding periplasmic protein [PR00909] (146-160)
  IPR001188 Spermidine/putrescine-binding periplasmic protein [PR00909] (164-183)
  IPR001188 Spermidine/putrescine-binding periplasmic protein [PR00909] (201-220)
  IPR001188 Spermidine/putrescine-binding periplasmic protein [PR00909] (245-264)
  IPR001188 Spermidine/putrescine-binding periplasmic protein [PR00909] (290-316)
  IPR006059 Bacterial-type extracellular solute-binding protein [PF13416] (40-310)